Protein AF-0000000076212665 (afdb_homodimer)

Radius of gyration: 37.8 Å; Cα contacts (8 Å, |Δi|>4): 2323; chains: 2; bounding box: 140×130×78 Å

Nearest PDB structures (foldseek):
  6l7t-assembly1_D  TM=6.136E-01  e=4.902E-21  Homo sapiens
  6l7s-assembly1_C  TM=6.162E-01  e=6.959E-21  Homo sapiens
  6l7u-assembly1_D  TM=6.156E-01  e=1.110E-20  Homo sapiens
  6l7t-assembly1_B  TM=5.924E-01  e=2.165E-21  Homo sapiens
  6kam-assembly1_D  TM=6.189E-01  e=2.371E-20  Homo sapiens

Foldseek 3Di:
DDDDDPDDDDDDDDDDDDDDDDDDDDDDDDDDDDDDDDDDDDDCPVPCPPPDPPPPPPPPPPPPPPDPPPPVVVLVVVLVVLLVVLQVLLVCQLADDDDVVNVVSVVVNVVSVVVCVVSVHDPCSNDDAWAFFQAFADWDFPDDCPPPPVPPDGIDGDDDDRHDDVLQAEEEEEEDPDLDLVQVQQALVQVCVQPVSHAYEYEYEPPRPNDDDPPNVRYHYDYDYPPFAPLRRRLVSLVPDDHFKYKYAYQFRHDHCLQVSSVFSRCCRTNVFFKEGEWEAEPVRDIDRQAWAWDFFQQEIEIDPDASDDDPQKGKHLAGQGMMMGTSVLCVVQRFDRVAHDPLRRVVSSNVCVLVVGIYIYNHSRYTYHHDDDDDLDCVNNVVVCQVQVHQWYYHDPVRTHGDDDDPPRADQDPAFQFFGHPSVQVVQLVLVQVLQVVCVVLVWDKAFDDQQLLCLVQALEHDRQDQAGEMETAPVCQVVSVVCQVVLVVAWHKDWDPVQWDDDDVRFIAWIWMWTDDPRYIYIYIHGNDAQQVVCVVVVHHAQWTRYPRDTGGHHRDSVVVQCVQAHPPSQFAFHDCVSVVHPDDNDHTDFQDGDADPDPPRNGGPRVATSHHNVSVPDDDD/DDCVPDDDDDDDDDDDDDDDDDDDDDDDDDDDDDDDDDDDDPPPPPCVVPPDPPPPPPPPPPPPPPPPPPPVVVLVVVLVVLLVVLQVLLVCQLAPDDPVVNVVSVVVNVVSVVVCVVSVHDPCSNDDAWAFFQAFADWDFPDDCPPPPVPPDGIDGDDDDRHDDVLQAEEEEEEDPDLDLVQVQQALVQVCVQPVSHAYEYEYEPPRPNDDDPPNVRYHYDYDYPPFAPLRRRLVSLVPDDHFKYKYAYQFRHHHCLQVSSVFSRCCRGNVFFKEAEWEAEPVRDIDRQAWAWDFFQQEIEIDPDASDDDPQKGKHLAGQGMMMGTSVLCVVQRFDRVAHDPLRRVVSSNVCVLVVGIYIYRHSRYTYHHDDDDDLDCVNNVVVCQVQVHQWYYHDPVRTHGDDDDPVRADQDPAFQFFGHPSVQVVQLVLVQVLQVVCVVLVWDKAFDDQQLLCLVQALEHDRQDQAGEMETAPVCQVVVVVCQVVLVVAWHKDWDPVQWDDDDVRFIAWIWMWTDDPRYIYIYIHGNDAQQVVCVVVVHHFQWTRYPRDTGGHHRDSVVVQCVQAHPPSQFAFHDCVSVVHPDDRDHTDFQDGDADPDPPRNGRPRVATSHHNVSVPDDDD

InterPro domains:
  IPR029044 Nucleotide-diphospho-sugar transferases [SSF53448] (168-393)
  IPR052613 LicD transferase [PTHR13627] (21-578)

Solvent-accessible surface area (backbone atoms only — not comparable to full-atom values): 68664 Å² total; per-residue (Å²): 133,90,76,83,79,81,78,74,84,74,85,84,80,85,77,86,74,86,85,79,85,73,88,79,84,89,83,86,79,89,78,83,86,78,81,86,82,91,82,88,86,80,79,70,86,72,77,77,81,65,71,85,66,73,76,76,66,75,73,75,75,69,69,69,72,76,63,85,60,56,75,70,56,49,52,54,52,44,50,53,47,47,45,52,36,39,38,26,48,44,54,19,61,52,35,55,41,21,50,60,15,46,55,27,43,51,52,32,51,53,48,48,52,50,48,27,62,74,65,74,49,71,74,69,58,52,52,87,84,72,54,68,37,74,43,38,55,56,68,42,76,67,44,52,67,38,42,67,91,68,16,89,36,18,62,43,73,44,90,60,91,61,56,55,60,60,48,67,35,36,26,43,33,38,65,54,84,67,87,54,50,68,55,52,54,50,31,51,51,28,45,35,67,63,36,72,67,36,32,34,37,37,37,34,50,61,85,54,86,60,72,78,70,90,76,51,85,48,53,45,80,41,74,39,58,86,85,54,33,50,12,41,49,52,44,58,53,53,71,72,57,82,35,59,24,36,29,45,40,57,49,58,65,49,45,53,81,47,47,41,64,64,61,39,54,24,45,23,44,17,65,68,35,56,29,22,25,23,13,33,28,28,80,78,12,49,46,44,69,45,38,21,33,58,17,72,38,71,35,28,40,33,42,43,79,38,30,42,43,54,58,86,48,20,35,45,26,43,37,70,73,47,33,36,35,31,39,43,66,52,45,69,76,50,55,48,49,52,81,21,42,74,68,40,25,53,55,52,46,29,48,54,37,40,78,67,73,48,47,28,32,34,31,43,47,17,34,40,36,22,54,82,72,84,78,73,59,50,50,76,71,39,42,61,53,31,60,75,67,54,38,45,32,40,30,62,44,93,82,30,62,30,65,46,80,81,48,81,89,76,60,74,58,79,82,63,66,23,44,43,45,46,68,58,49,54,46,53,50,48,50,51,51,50,51,52,51,49,51,27,57,78,67,76,37,60,51,28,47,28,70,68,39,34,48,12,28,74,67,64,32,26,72,49,58,49,62,84,61,39,37,35,33,32,39,24,86,38,48,66,66,54,58,71,42,43,71,68,50,46,74,79,29,48,71,51,70,38,77,82,50,44,45,84,66,50,95,86,26,55,22,33,33,41,34,38,37,35,59,96,87,42,44,35,43,33,41,29,29,56,71,52,50,44,58,53,30,46,73,71,73,38,56,44,23,22,35,46,41,74,90,37,77,39,42,29,47,70,51,55,38,30,27,47,41,18,42,57,38,76,37,59,63,25,35,55,74,40,40,69,71,72,67,44,94,58,81,83,57,85,67,66,50,54,49,60,53,68,34,89,59,76,86,46,46,40,34,42,50,79,47,67,32,34,31,51,53,76,74,48,87,63,34,65,146,80,77,86,72,80,80,83,90,78,87,75,86,83,77,85,77,82,86,79,83,74,87,77,83,88,82,84,78,90,77,83,87,81,82,83,76,89,79,78,87,75,78,67,80,78,74,76,75,63,70,82,63,69,76,75,66,71,71,73,74,70,70,70,72,76,61,84,62,56,76,70,57,48,51,53,51,44,50,54,46,49,45,52,37,39,38,27,49,44,52,18,60,52,37,52,58,13,52,60,15,47,54,27,44,51,55,33,51,53,48,50,52,51,48,26,62,74,65,72,49,70,74,70,56,52,52,87,83,73,56,68,38,74,42,39,56,56,68,42,74,68,45,52,65,37,40,66,92,69,15,88,36,18,58,43,74,45,89,58,91,60,56,56,62,59,48,66,35,35,26,43,32,37,66,53,84,68,86,52,49,68,55,53,53,50,29,51,52,27,44,35,68,64,35,73,67,37,31,34,36,37,36,32,51,62,86,52,87,62,72,76,71,89,78,52,85,48,54,46,79,41,75,38,58,87,84,54,34,50,11,40,50,52,46,58,53,53,72,73,57,81,36,60,24,36,31,44,41,57,50,58,64,50,45,54,80,47,46,40,63,63,61,38,54,25,46,24,44,16,66,69,33,56,28,23,25,23,13,32,28,28,80,75,12,49,46,43,69,45,39,21,33,58,17,72,38,71,35,28,41,32,44,44,80,39,29,43,43,54,57,87,46,21,33,44,26,43,38,69,73,46,33,34,34,31,40,42,66,52,44,70,75,51,57,50,49,51,81,22,42,74,68,41,26,54,54,52,44,29,48,54,36,42,76,66,73,47,48,28,32,34,31,44,47,18,33,40,37,22,54,81,73,83,81,74,59,51,50,78,72,39,42,61,56,31,60,76,66,53,38,45,32,39,31,62,44,94,82,29,62,32,66,47,80,80,47,82,89,77,60,73,59,79,83,65,66,24,44,44,44,47,68,57,47,52,46,52,50,49,50,51,51,51,50,53,51,48,52,27,57,77,65,74,37,62,51,29,46,28,70,68,39,35,47,13,29,75,67,63,33,27,72,49,60,47,62,82,61,39,36,35,34,32,40,24,85,40,48,67,66,56,58,69,41,44,70,66,51,48,73,78,27,47,69,51,70,39,78,82,50,45,45,84,65,51,94,86,25,54,21,32,34,40,35,38,40,34,57,97,86,40,44,34,44,33,41,28,30,57,70,52,48,44,58,53,29,46,74,72,73,37,56,44,23,22,37,47,42,74,90,37,76,38,41,29,46,71,52,54,38,29,28,46,41,18,42,56,39,78,38,58,63,26,35,55,72,39,40,70,71,73,67,45,94,57,79,81,57,84,67,67,49,55,49,62,52,68,33,87,58,78,84,46,47,39,32,42,49,79,48,68,31,35,30,50,52,78,76,48,86,65,37,65

pLDDT: mean 84.87, std 24.48, range [14.87, 98.88]

Sequence (1248 aa):
MRICFIRWIVVGIGVFAVSLVFLGLHTSSLQGSTIKQNTNRRDDVNTDYNMFDHQYTPANLKLRQYKQLPIDTGISNLKENLIKLAKEIQKTKIHIRGTKARESLTNVIDVVKDLFRLTNTSMDNFHRKTKSSKHICKEIYKGTTYGYPFFYKGFETKNCSYATSIDKLVTVVFIHKQEKVSKLEHILKNILNYNPRLKVVVGKEKNSRISLSESFGNVTVIDYSKADSDGTIWNLLITKVKTEYALIARNISTFNIDARLERLVREIEALDVVTAGGASRDQNGLWKLGCYQTAYKNFSLIYDEGYDESLHECIFCDYISGSFLSRLSTFQSFPFDAKMNGMSVFHDFFLRLSQSKLESVICPDSMFYMQKQKQSDNYNDWAQLGIKWKLYRMKISDEVDIQFPCKKETYKCFNGLGYVLSPCCLQELADMINFVMKTCEESNVLCELQEGTLLGAVKFHKVLPWERDADLTFLTANFTALTKLKSYIMKKYSFTYDAASLWCCADNRTAGGKMKVHSKHWHIEMYGQHLMDSEKLLTDGLKPTKILLNGQWVGVPRNPGWHARNRYGHEIYAHAQHWMAMGQGNGWIDYKTNQFTPCRTPGRHDCVDSFNGDGNLPFSLPIPMRICFIRWIVVGIGVFAVSLVFLGLHTSSLQGSTIKQNTNRRDDVNTDYNMFDHQYTPANLKLRQYKQLPIDTGISNLKENLIKLAKEIQKTKIHIRGTKARESLTNVIDVVKDLFRLTNTSMDNFHRKTKSSKHICKEIYKGTTYGYPFFYKGFETKNCSYATSIDKLVTVVFIHKQEKVSKLEHILKNILNYNPRLKVVVGKEKNSRISLSESFGNVTVIDYSKADSDGTIWNLLITKVKTEYALIARNISTFNIDARLERLVREIEALDVVTAGGASRDQNGLWKLGCYQTAYKNFSLIYDEGYDESLHECIFCDYISGSFLSRLSTFQSFPFDAKMNGMSVFHDFFLRLSQSKLESVICPDSMFYMQKQKQSDNYNDWAQLGIKWKLYRMKISDEVDIQFPCKKETYKCFNGLGYVLSPCCLQELADMINFVMKTCEESNVLCELQEGTLLGAVKFHKVLPWERDADLTFLTANFTALTKLKSYIMKKYSFTYDAASLWCCADNRTAGGKMKVHSKHWHIEMYGQHLMDSEKLLTDGLKPTKILLNGQWVGVPRNPGWHARNRYGHEIYAHAQHWMAMGQGNGWIDYKTNQFTPCRTPGRHDCVDSFNGDGNLPFSLPIP

Secondary structure (DSSP, 8-state):
------------------------------------------------TTTT------------------HHHHHHHHHHHHHHHHHHHHHHHHH---HHHHHHHHHHHHHHHHHHHHHT--GGGGS------SSS--EEE--TTTTTTT-S-SEEEPP-SSPPPHHHHEEEEEEE--S-HHHHHHHHHHHHHH-TT-EEEEEEETT------TT-TTEEEEEE-TTS-HHHHHHHHHTT--SSEEEE-TTEEE--GGG-HHHHHHHHHHHT-SEEEEEEE-TT-BEE--EEEEEEETTEEEEEES-S-EETTEEEESEE-S-EEEEHHHHHHSPPPTT--TTHHHHHHHHHHHHTT--EEEEEEEEEEE---PPP--GGGGHHHHHHTT-SEEESSSS-EEEPP--TTT--S---TTBPPPHHHHHHHHHHHHHHHHHHHHTT--EEEEHHHHHHHHHHSS--TT---EEEEEEGGGHHHHHTTHHHHTTTSEEEEEEEEEEEEETTEEEEEEEEEE-SS-EEEEEEESS-HHHHHHHTT-PPPEEEETTEEEE--SSHHHHHHHHH-TTTTB----TTTTT-S-S-S-PPPS--PPPSSTT-TTBGGGS-SB-SGGGSS-B-/--------------------------------------------------TT------------------HHHHHHHHHHHHHHHHHHHHHHHHH--BHHHHHHHHHHHHHHHHHHHHHT--GGGGS------SSS--EEE--TTTTTTT-S-SEEEPP-SSPPPHHHHEEEEEEE--S-HHHHHHHHHHHHHH-TT-EEEEEEETT------TT-TTEEEEEE-TTS-HHHHHHHHHTT--SSEEEE-TTEEE--GGG-HHHHHHHHHHHT-SEEEEEEE-TT-BEE--EEEEEEETTEEEEEES-S-EETTEEEESEE-S-EEEEHHHHHHSPPPTT--TTHHHHHHHHHHHHTT--EEEEEEEEEEE---PPP--GGGGHHHHHHTT-SEEESSSS-EEEPP--TTT--S---TTBPPPHHHHHHHHHHHHHHHHHHHHTT--EEEEHHHHHHHHHHSS--TT---EEEEEEGGGHHHHHTTHHHHTTTSEEEEEEEEEEEEETTEEEEEEEEEE-SS-EEEEEEESS-HHHHHHHTT-PPPEEEETTEEEE--SSHHHHHHHHH-TTTTB----TTTTT-S-S-S----S--PPPSSTT-TTBGGGS-SB-SGGGSS---

Organism: Mytilus galloprovincialis (NCBI:txid29158)

Structure (mmCIF, N/CA/C/O backbone):
data_AF-0000000076212665-model_v1
#
loop_
_entity.id
_entity.type
_entity.pdbx_description
1 polymer 'LicD/FKTN/FKRP nucleotidyltransferase domain-containing protein'
#
loop_
_atom_site.group_PDB
_atom_site.id
_atom_site.type_symbol
_atom_site.label_atom_id
_atom_site.label_alt_id
_atom_site.label_comp_id
_atom_site.label_asym_id
_atom_site.label_entity_id
_atom_site.label_seq_id
_atom_site.pdbx_PDB_ins_code
_atom_site.Cartn_x
_atom_site.Cartn_y
_atom_site.Cartn_z
_atom_site.occupancy
_atom_site.B_iso_or_equiv
_atom_site.auth_seq_id
_atom_site.auth_comp_id
_atom_site.auth_asym_id
_atom_site.auth_atom_id
_atom_site.pdbx_PDB_model_num
ATOM 1 N N . MET A 1 1 ? 3.279 -70.75 2.676 1 18 1 MET A N 1
ATOM 2 C CA . MET A 1 1 ? 4.551 -70.312 3.256 1 18 1 MET A CA 1
ATOM 3 C C . MET A 1 1 ? 5.605 -70.125 2.172 1 18 1 MET A C 1
ATOM 5 O O . MET A 1 1 ? 6.758 -69.812 2.473 1 18 1 MET A O 1
ATOM 9 N N . ARG A 1 2 ? 5.434 -70.25 0.945 1 19.91 2 ARG A N 1
ATOM 10 C CA . ARG A 1 2 ? 6.387 -70.875 0.035 1 19.91 2 ARG A CA 1
ATOM 11 C C . ARG A 1 2 ? 7.496 -69.938 -0.347 1 19.91 2 ARG A C 1
ATOM 13 O O . ARG A 1 2 ? 7.227 -68.75 -0.683 1 19.91 2 ARG A O 1
ATOM 20 N N . ILE A 1 3 ? 8.891 -70.188 -0.149 1 19.84 3 ILE A N 1
ATOM 21 C CA . ILE A 1 3 ? 10.281 -69.875 0.155 1 19.84 3 ILE A CA 1
ATOM 22 C C . ILE A 1 3 ? 11.039 -69.562 -1.139 1 19.84 3 ILE A C 1
ATOM 24 O O . ILE A 1 3 ? 12.242 -69.312 -1.114 1 19.84 3 ILE A O 1
ATOM 28 N N . CYS A 1 4 ? 10.367 -69.375 -2.266 1 19.61 4 CYS A N 1
ATOM 29 C CA . CYS A 1 4 ? 11.18 -69.75 -3.406 1 19.61 4 CYS A CA 1
ATOM 30 C C . CYS A 1 4 ? 12.406 -68.875 -3.543 1 19.61 4 CYS A C 1
ATOM 32 O O . CYS A 1 4 ? 12.375 -67.688 -3.17 1 19.61 4 CYS A O 1
ATOM 34 N N . PHE A 1 5 ? 13.484 -69.375 -4.062 1 19.39 5 PHE A N 1
ATOM 35 C CA . PHE A 1 5 ? 14.914 -69.625 -4.199 1 19.39 5 PHE A CA 1
ATOM 36 C C . PHE A 1 5 ? 15.531 -68.625 -5.164 1 19.39 5 PHE A C 1
ATOM 38 O O . PHE A 1 5 ? 15.266 -68.625 -6.367 1 19.39 5 PHE A O 1
ATOM 45 N N . ILE A 1 6 ? 15.641 -67.25 -4.766 1 20.88 6 ILE A N 1
ATOM 46 C CA . ILE A 1 6 ? 16.031 -66.062 -5.52 1 20.88 6 ILE A CA 1
ATOM 47 C C . ILE A 1 6 ? 17.484 -66.188 -5.98 1 20.88 6 ILE A C 1
ATOM 49 O O . ILE A 1 6 ? 18.391 -66.312 -5.156 1 20.88 6 ILE A O 1
ATOM 53 N N . ARG A 1 7 ? 17.609 -66.875 -7.062 1 17.61 7 ARG A N 1
ATOM 54 C CA . ARG A 1 7 ? 18.875 -67.312 -7.637 1 17.61 7 ARG A CA 1
ATOM 55 C C . ARG A 1 7 ? 19.828 -66.125 -7.883 1 17.61 7 ARG A C 1
ATOM 57 O O . ARG A 1 7 ? 19.422 -65.125 -8.367 1 17.61 7 ARG A O 1
ATOM 64 N N . TRP A 1 8 ? 21.141 -66.125 -7.395 1 18.58 8 TRP A N 1
ATOM 65 C CA . TRP A 1 8 ? 22.328 -65.375 -6.969 1 18.58 8 TRP A CA 1
ATOM 66 C C . TRP A 1 8 ? 23.188 -65 -8.164 1 18.58 8 TRP A C 1
ATOM 68 O O . TRP A 1 8 ? 24.25 -64.375 -8.008 1 18.58 8 TRP A O 1
ATOM 78 N N . ILE A 1 9 ? 22.656 -64.75 -9.359 1 18.33 9 ILE A N 1
ATOM 79 C CA . ILE A 1 9 ? 23.703 -65.062 -10.32 1 18.33 9 ILE A CA 1
ATOM 80 C C . ILE A 1 9 ? 24.844 -64.062 -10.18 1 18.33 9 ILE A C 1
ATOM 82 O O . ILE A 1 9 ? 24.609 -62.844 -10.094 1 18.33 9 ILE A O 1
ATOM 86 N N . VAL A 1 10 ? 26.219 -64.438 -10.102 1 17.77 10 VAL A N 1
ATOM 87 C CA . VAL A 1 10 ? 27.578 -64.188 -9.656 1 17.77 10 VAL A CA 1
ATOM 88 C C . VAL A 1 10 ? 28.297 -63.281 -10.672 1 17.77 10 VAL A C 1
ATOM 90 O O . VAL A 1 10 ? 29.281 -62.625 -10.336 1 17.77 10 VAL A O 1
ATOM 93 N N . VAL A 1 11 ? 27.688 -62.781 -11.797 1 17.89 11 VAL A N 1
ATOM 94 C CA . VAL A 1 11 ? 28.703 -62.875 -12.844 1 17.89 11 VAL A CA 1
ATOM 95 C C . VAL A 1 11 ? 29.859 -61.938 -12.555 1 17.89 11 VAL A C 1
ATOM 97 O O . VAL A 1 11 ? 29.656 -60.875 -11.922 1 17.89 11 VAL A O 1
ATOM 100 N N . GLY A 1 12 ? 31.109 -62.25 -13.023 1 17.3 12 GLY A N 1
ATOM 101 C CA . GLY A 1 12 ? 32.562 -62.219 -12.977 1 17.3 12 GLY A CA 1
ATOM 102 C C . GLY A 1 12 ? 33.156 -60.875 -13.352 1 17.3 12 GLY A C 1
ATOM 103 O O . GLY A 1 12 ? 32.562 -60.125 -14.133 1 17.3 12 GLY A O 1
ATOM 104 N N . ILE A 1 13 ? 34.188 -60.281 -12.641 1 17.41 13 ILE A N 1
ATOM 105 C CA . ILE A 1 13 ? 35 -59.188 -12.141 1 17.41 13 ILE A CA 1
ATOM 106 C C . ILE A 1 13 ? 36.031 -58.75 -13.195 1 17.41 13 ILE A C 1
ATOM 108 O O . ILE A 1 13 ? 36.75 -57.781 -13.008 1 17.41 13 ILE A O 1
ATOM 112 N N . GLY A 1 14 ? 35.844 -59.031 -14.516 1 16.28 14 GLY A N 1
ATOM 113 C CA . GLY A 1 14 ? 37.188 -59.125 -15.102 1 16.28 14 GLY A CA 1
ATOM 114 C C . GLY A 1 14 ? 37.969 -57.844 -14.992 1 16.28 14 GLY A C 1
ATOM 115 O O . GLY A 1 14 ? 37.406 -56.75 -14.922 1 16.28 14 GLY A O 1
ATOM 116 N N . VAL A 1 15 ? 39.438 -57.812 -14.859 1 16.56 15 VAL A N 1
ATOM 117 C CA . VAL A 1 15 ? 40.688 -57.312 -14.336 1 16.56 15 VAL A CA 1
ATOM 118 C C . VAL A 1 15 ? 41.25 -56.219 -15.281 1 16.56 15 VAL A C 1
ATOM 120 O O . VAL A 1 15 ? 41.938 -55.312 -14.836 1 16.56 15 VAL A O 1
ATOM 123 N N . PHE A 1 16 ? 40.812 -55.875 -16.531 1 16.34 16 PHE A N 1
ATOM 124 C CA . PHE A 1 16 ? 41.938 -55.781 -17.422 1 16.34 16 PHE A CA 1
ATOM 125 C C . PHE A 1 16 ? 42.75 -54.531 -17.125 1 16.34 16 PHE A C 1
ATOM 127 O O . PHE A 1 16 ? 42.188 -53.469 -16.797 1 16.34 16 PHE A O 1
ATOM 134 N N . ALA A 1 17 ? 44.188 -54.531 -17.047 1 16.66 17 ALA A N 1
ATOM 135 C CA . ALA A 1 17 ? 45.5 -54 -16.641 1 16.66 17 ALA A CA 1
ATOM 136 C C . ALA A 1 17 ? 45.938 -52.844 -17.516 1 16.66 17 ALA A C 1
ATOM 138 O O . ALA A 1 17 ? 46.969 -52.219 -17.297 1 16.66 17 ALA A O 1
ATOM 139 N N . VAL A 1 18 ? 45.094 -52.094 -18.219 1 16.19 18 VAL A N 1
ATOM 140 C CA . VAL A 1 18 ? 45.812 -51.594 -19.391 1 16.19 18 VAL A CA 1
ATOM 141 C C . VAL A 1 18 ? 46.969 -50.688 -18.922 1 16.19 18 VAL A C 1
ATOM 143 O O . VAL A 1 18 ? 46.844 -49.969 -17.953 1 16.19 18 VAL A O 1
ATOM 146 N N . SER A 1 19 ? 48.094 -50.688 -19.703 1 15.17 19 SER A N 1
ATOM 147 C CA . SER A 1 19 ? 49.531 -50.5 -19.844 1 15.17 19 SER A CA 1
ATOM 148 C C . SER A 1 19 ? 49.906 -49 -19.781 1 15.17 19 SER A C 1
ATOM 150 O O . SER A 1 19 ? 49.125 -48.156 -20.234 1 15.17 19 SER A O 1
ATOM 152 N N . LEU A 1 20 ? 51.094 -48.594 -19.094 1 15.93 20 LEU A N 1
ATOM 153 C CA . LEU A 1 20 ? 51.938 -47.625 -18.375 1 15.93 20 LEU A CA 1
ATOM 154 C C . LEU A 1 20 ? 52.625 -46.688 -19.359 1 15.93 20 LEU A C 1
ATOM 156 O O . LEU A 1 20 ? 53.312 -45.75 -18.938 1 15.93 20 LEU A O 1
ATOM 160 N N . VAL A 1 21 ? 52.344 -46.531 -20.641 1 15.83 21 VAL A N 1
ATOM 161 C CA . VAL A 1 21 ? 53.594 -46.281 -21.359 1 15.83 21 VAL A CA 1
ATOM 162 C C . VAL A 1 21 ? 54.156 -44.906 -20.969 1 15.83 21 VAL A C 1
ATOM 164 O O . VAL A 1 21 ? 53.406 -43.938 -20.906 1 15.83 21 VAL A O 1
ATOM 167 N N . PHE A 1 22 ? 55.531 -44.75 -20.641 1 16.25 22 PHE A N 1
ATOM 168 C CA . PHE A 1 22 ? 56.625 -44 -20.031 1 16.25 22 PHE A CA 1
ATOM 169 C C . PHE A 1 22 ? 57.031 -42.812 -20.875 1 16.25 22 PHE A C 1
ATOM 171 O O . PHE A 1 22 ? 57.906 -42 -20.484 1 16.25 22 PHE A O 1
ATOM 178 N N . LEU A 1 23 ? 56.375 -42.312 -21.938 1 15.95 23 LEU A N 1
ATOM 179 C CA . LEU A 1 23 ? 57.438 -41.906 -22.875 1 15.95 23 LEU A CA 1
ATOM 180 C C . LEU A 1 23 ? 58.188 -40.688 -22.359 1 15.95 23 LEU A C 1
ATOM 182 O O . LEU A 1 23 ? 57.594 -39.812 -21.719 1 15.95 23 LEU A O 1
ATOM 186 N N . GLY A 1 24 ? 59.594 -40.5 -22.547 1 15.62 24 GLY A N 1
ATOM 187 C CA . GLY A 1 24 ? 60.906 -40 -22.156 1 15.62 24 GLY A CA 1
ATOM 188 C C . GLY A 1 24 ? 61.125 -38.531 -22.484 1 15.62 24 GLY A C 1
ATOM 189 O O . GLY A 1 24 ? 62.031 -37.906 -21.953 1 15.62 24 GLY A O 1
ATOM 190 N N . LEU A 1 25 ? 60.5 -37.812 -23.469 1 15.95 25 LEU A N 1
ATOM 191 C CA . LEU A 1 25 ? 61.531 -37.25 -24.312 1 15.95 25 LEU A CA 1
ATOM 192 C C . LEU A 1 25 ? 62.156 -36.031 -23.641 1 15.95 25 LEU A C 1
ATOM 194 O O . LEU A 1 25 ? 61.531 -35.406 -22.75 1 15.95 25 LEU A O 1
ATOM 198 N N . HIS A 1 26 ? 63.062 -35.25 -24.375 1 16.33 26 HIS A N 1
ATOM 199 C CA . HIS A 1 26 ? 64.375 -34.688 -24.391 1 16.33 26 HIS A CA 1
ATOM 200 C C . HIS A 1 26 ? 64.375 -33.25 -23.844 1 16.33 26 HIS A C 1
ATOM 202 O O . HIS A 1 26 ? 63.375 -32.594 -23.812 1 16.33 26 HIS A O 1
ATOM 208 N N . THR A 1 27 ? 65.625 -32.531 -23.766 1 16.03 27 THR A N 1
ATOM 209 C CA . THR A 1 27 ? 66.625 -31.859 -22.969 1 16.03 27 THR A CA 1
ATOM 210 C C . THR A 1 27 ? 66.562 -30.344 -23.141 1 16.03 27 THR A C 1
ATOM 212 O O . THR A 1 27 ? 66.75 -29.594 -22.188 1 16.03 27 THR A O 1
ATOM 215 N N . SER A 1 28 ? 66.25 -29.672 -24.328 1 16.11 28 SER A N 1
ATOM 216 C CA . SER A 1 28 ? 67.375 -28.812 -24.688 1 16.11 28 SER A CA 1
ATOM 217 C C . SER A 1 28 ? 67.375 -27.5 -23.906 1 16.11 28 SER A C 1
ATOM 219 O O . SER A 1 28 ? 66.312 -27.109 -23.391 1 16.11 28 SER A O 1
ATOM 221 N N . SER A 1 29 ? 68.375 -26.484 -24.125 1 16.3 29 SER A N 1
ATOM 222 C CA . SER A 1 29 ? 69.438 -25.656 -23.516 1 16.3 29 SER A CA 1
ATOM 223 C C . SER A 1 29 ? 68.938 -24.219 -23.375 1 16.3 29 SER A C 1
ATOM 225 O O . SER A 1 29 ? 69.625 -23.422 -22.688 1 16.3 29 SER A O 1
ATOM 227 N N . LEU A 1 30 ? 67.875 -23.703 -24 1 16.67 30 LEU A N 1
ATOM 228 C CA . LEU A 1 30 ? 68.25 -22.422 -24.578 1 16.67 30 LEU A CA 1
ATOM 229 C C . LEU A 1 30 ? 68.438 -21.359 -23.5 1 16.67 30 LEU A C 1
ATOM 231 O O . LEU A 1 30 ? 67.688 -21.344 -22.516 1 16.67 30 LEU A O 1
ATOM 235 N N . GLN A 1 31 ? 69.188 -20.375 -23.703 1 16 31 GLN A N 1
ATOM 236 C CA . GLN A 1 31 ? 70.25 -19.531 -23.125 1 16 31 GLN A CA 1
ATOM 237 C C . GLN A 1 31 ? 69.625 -18.344 -22.359 1 16 31 GLN A C 1
ATOM 239 O O . GLN A 1 31 ? 69.938 -18.125 -21.188 1 16 31 GLN A O 1
ATOM 244 N N . GLY A 1 32 ? 69.688 -17.062 -22.891 1 16.08 32 GLY A N 1
ATOM 245 C CA . GLY A 1 32 ? 70.688 -16.078 -22.453 1 16.08 32 GLY A CA 1
ATOM 246 C C . GLY A 1 32 ? 70.125 -15.047 -21.5 1 16.08 32 GLY A C 1
ATOM 247 O O . GLY A 1 32 ? 70.625 -14.852 -20.406 1 16.08 32 GLY A O 1
ATOM 248 N N . SER A 1 33 ? 69.5 -13.883 -21.969 1 17.56 33 SER A N 1
ATOM 249 C CA . SER A 1 33 ? 70.062 -12.562 -21.797 1 17.56 33 SER A CA 1
ATOM 250 C C . SER A 1 33 ? 69.5 -11.852 -20.578 1 17.56 33 SER A C 1
ATOM 252 O O . SER A 1 33 ? 68.375 -12.102 -20.203 1 17.56 33 SER A O 1
ATOM 254 N N . THR A 1 34 ? 70.25 -10.906 -19.875 1 17.14 34 THR A N 1
ATOM 255 C CA . THR A 1 34 ? 70.562 -10.391 -18.547 1 17.14 34 THR A CA 1
ATOM 256 C C . THR A 1 34 ? 69.625 -9.219 -18.188 1 17.14 34 THR A C 1
ATOM 258 O O . THR A 1 34 ? 69.75 -8.656 -17.094 1 17.14 34 THR A O 1
ATOM 261 N N . ILE A 1 35 ? 68.562 -8.906 -18.781 1 16.52 35 ILE A N 1
ATOM 262 C CA . ILE A 1 35 ? 68.375 -7.461 -18.797 1 16.52 35 ILE A CA 1
ATOM 263 C C . ILE A 1 35 ? 68.125 -6.953 -17.375 1 16.52 35 ILE A C 1
ATOM 265 O O . ILE A 1 35 ? 67.375 -7.543 -16.625 1 16.52 35 ILE A O 1
ATOM 269 N N . LYS A 1 36 ? 68.688 -5.719 -17.078 1 17.08 36 LYS A N 1
ATOM 270 C CA . LYS A 1 36 ? 69.125 -4.934 -15.938 1 17.08 36 LYS A CA 1
ATOM 271 C C . LYS A 1 36 ? 68 -4.574 -15.008 1 17.08 36 LYS A C 1
ATOM 273 O O . LYS A 1 36 ? 66.812 -4.59 -15.414 1 17.08 36 LYS A O 1
ATOM 278 N N . GLN A 1 37 ? 68.062 -3.664 -13.938 1 16.11 37 GLN A N 1
ATOM 279 C CA . GLN A 1 37 ? 68.188 -3.457 -12.5 1 16.11 37 GLN A CA 1
ATOM 280 C C . GLN A 1 37 ? 67.062 -2.555 -11.977 1 16.11 37 GLN A C 1
ATOM 282 O O . GLN A 1 37 ? 66.688 -2.648 -10.805 1 16.11 37 GLN A O 1
ATOM 287 N N . ASN A 1 38 ? 66.438 -1.566 -12.648 1 17.48 38 ASN A N 1
ATOM 288 C CA . ASN A 1 38 ? 66.438 -0.26 -12 1 17.48 38 ASN A CA 1
ATOM 289 C C . ASN A 1 38 ? 65.438 -0.208 -10.844 1 17.48 38 ASN A C 1
ATOM 291 O O . ASN A 1 38 ? 64.438 -0.891 -10.875 1 17.48 38 ASN A O 1
ATOM 295 N N . THR A 1 39 ? 65.5 0.753 -9.727 1 17.11 39 THR A N 1
ATOM 296 C CA . THR A 1 39 ? 65.625 0.981 -8.289 1 17.11 39 THR A CA 1
ATOM 297 C C . THR A 1 39 ? 64.25 1.442 -7.734 1 17.11 39 THR A C 1
ATOM 299 O O . THR A 1 39 ? 63.906 1.124 -6.598 1 17.11 39 THR A O 1
ATOM 302 N N . ASN A 1 40 ? 63.5 2.381 -8.336 1 17.64 40 ASN A N 1
ATOM 303 C CA . ASN A 1 40 ? 63.188 3.57 -7.559 1 17.64 40 ASN A CA 1
ATOM 304 C C . ASN A 1 40 ? 62.125 3.277 -6.504 1 17.64 40 ASN A C 1
ATOM 306 O O . ASN A 1 40 ? 61.375 2.307 -6.625 1 17.64 40 ASN A O 1
ATOM 310 N N . ARG A 1 41 ? 61.656 4.402 -5.598 1 18.77 41 ARG A N 1
ATOM 311 C CA . ARG A 1 41 ? 61.344 4.801 -4.227 1 18.77 41 ARG A CA 1
ATOM 312 C C . ARG A 1 41 ? 59.875 4.566 -3.904 1 18.77 41 ARG A C 1
ATOM 314 O O . ARG A 1 41 ? 59 5.008 -4.645 1 18.77 41 ARG A O 1
ATOM 321 N N . ARG A 1 42 ? 59.469 3.801 -2.883 1 18.41 42 ARG A N 1
ATOM 322 C CA . ARG A 1 42 ? 58.312 3.158 -2.305 1 18.41 42 ARG A CA 1
ATOM 323 C C . ARG A 1 42 ? 57.438 4.172 -1.564 1 18.41 42 ARG A C 1
ATOM 325 O O . ARG A 1 42 ? 57.688 4.488 -0.403 1 18.41 42 ARG A O 1
ATOM 332 N N . ASP A 1 43 ? 57.156 5.289 -2.115 1 18.84 43 ASP A N 1
ATOM 333 C 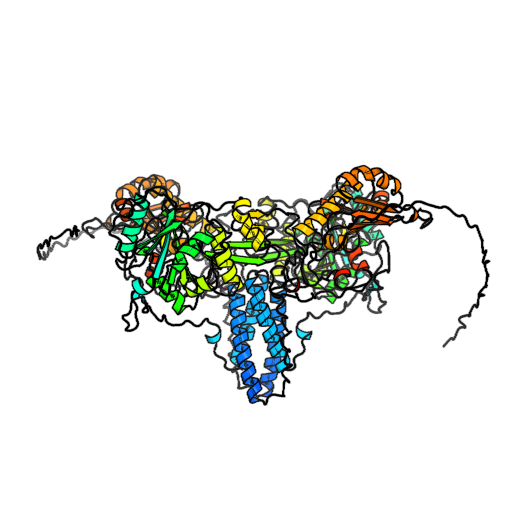CA . ASP A 1 43 ? 56.625 6.297 -1.2 1 18.84 43 ASP A CA 1
ATOM 334 C C . ASP A 1 43 ? 55.406 5.762 -0.445 1 18.84 43 ASP A C 1
ATOM 336 O O . ASP A 1 43 ? 54.594 5.062 -1.021 1 18.84 43 ASP A O 1
ATOM 340 N N . ASP A 1 44 ? 55.375 5.855 0.94 1 18.31 44 ASP A N 1
ATOM 341 C CA . ASP A 1 44 ? 54.781 5.375 2.186 1 18.31 44 ASP A CA 1
ATOM 342 C C . ASP A 1 44 ? 53.344 5.875 2.34 1 18.31 44 ASP A C 1
ATOM 344 O O . ASP A 1 44 ? 52.781 5.785 3.422 1 18.31 44 ASP A O 1
ATOM 348 N N . VAL A 1 45 ? 52.656 6.363 1.367 1 19.66 45 VAL A N 1
ATOM 349 C CA . VAL A 1 45 ? 51.531 7.156 1.822 1 19.66 45 VAL A CA 1
ATOM 350 C C . VAL A 1 45 ? 50.625 6.297 2.701 1 19.66 45 VAL A C 1
ATOM 352 O O . VAL A 1 45 ? 50.062 5.297 2.24 1 19.66 45 VAL A O 1
ATOM 355 N N . ASN A 1 46 ? 50.812 6.234 4.043 1 18.16 46 ASN A N 1
ATOM 356 C CA . ASN A 1 46 ? 50.219 5.551 5.191 1 18.16 46 ASN A CA 1
ATOM 357 C C . ASN A 1 46 ? 48.75 5.895 5.344 1 18.16 46 ASN A C 1
ATOM 359 O O . ASN A 1 46 ? 48.406 6.98 5.809 1 18.16 46 ASN A O 1
ATOM 363 N N . THR A 1 47 ? 47.938 6.004 4.316 1 19.58 47 THR A N 1
ATOM 364 C CA . THR A 1 47 ? 46.625 6.566 4.59 1 19.58 47 THR A CA 1
ATOM 365 C C . THR A 1 47 ? 45.938 5.801 5.719 1 19.58 47 THR A C 1
ATOM 367 O O . THR A 1 47 ? 45.844 4.574 5.688 1 19.58 47 THR A O 1
ATOM 370 N N . ASP A 1 48 ? 45.781 6.348 6.973 1 19.73 48 ASP A N 1
ATOM 371 C CA . ASP A 1 48 ? 45.312 6.051 8.32 1 19.73 48 ASP A CA 1
ATOM 372 C C . ASP A 1 48 ? 43.844 5.605 8.305 1 19.73 48 ASP A C 1
ATOM 374 O O . ASP A 1 48 ? 43 6.238 8.922 1 19.73 48 ASP A O 1
ATOM 378 N N . TYR A 1 49 ? 43.281 5.047 7.297 1 19.53 49 TYR A N 1
ATOM 379 C CA . TYR A 1 49 ? 41.844 4.875 7.312 1 19.53 49 TYR A CA 1
ATOM 380 C C . TYR A 1 49 ? 41.406 3.969 8.461 1 19.53 49 TYR A C 1
ATOM 382 O O . TYR A 1 49 ? 40.969 2.832 8.234 1 19.53 49 TYR A O 1
ATOM 390 N N . ASN A 1 50 ? 42.219 3.881 9.578 1 20.41 50 ASN A N 1
ATOM 391 C CA . ASN A 1 50 ? 42 2.814 10.547 1 20.41 50 ASN A CA 1
ATOM 392 C C . ASN A 1 50 ? 40.656 2.99 11.266 1 20.41 50 ASN A C 1
ATOM 394 O O . ASN A 1 50 ? 40.406 2.342 12.289 1 20.41 50 ASN A O 1
ATOM 398 N N . MET A 1 51 ? 40.031 4.18 11.125 1 19.53 51 MET A N 1
ATOM 399 C CA . MET A 1 51 ? 39.438 4.531 12.406 1 19.53 51 MET A CA 1
ATOM 400 C C . MET A 1 51 ? 38.562 3.406 12.93 1 19.53 51 MET A C 1
ATOM 402 O O . MET A 1 51 ? 38.688 3 14.086 1 19.53 51 MET A O 1
ATOM 406 N N . PHE A 1 52 ? 37.25 3.424 12.508 1 19.89 52 PHE A N 1
ATOM 407 C CA . PHE A 1 52 ? 36.188 3.266 13.484 1 19.89 52 PHE A CA 1
ATOM 408 C C . PHE A 1 52 ? 35.906 1.791 13.75 1 19.89 52 PHE A C 1
ATOM 410 O O . PHE A 1 52 ? 34.906 1.241 13.258 1 19.89 52 PHE A O 1
ATOM 417 N N . ASP A 1 53 ? 36.844 0.949 13.57 1 20.31 53 ASP A N 1
ATOM 418 C CA . ASP A 1 53 ? 36.5 -0.453 13.75 1 20.31 53 ASP A CA 1
ATOM 419 C C . ASP A 1 53 ? 36.094 -0.736 15.195 1 20.31 53 ASP A C 1
ATOM 421 O O . ASP A 1 53 ? 36.938 -1.105 16.016 1 20.31 53 ASP A O 1
ATOM 425 N N . HIS A 1 54 ? 35.469 0.213 15.867 1 22.92 54 HIS A N 1
ATOM 426 C CA . HIS A 1 54 ? 35.312 -0.266 17.234 1 22.92 54 HIS A CA 1
ATOM 427 C C . HIS A 1 54 ? 34.75 -1.68 17.266 1 22.92 54 HIS A C 1
ATOM 429 O O . HIS A 1 54 ? 33.875 -2.014 16.469 1 22.92 54 HIS A O 1
ATOM 435 N N . GLN A 1 55 ? 35.531 -2.607 17.688 1 21.34 55 GLN A N 1
ATOM 436 C CA . GLN A 1 55 ? 35.281 -3.998 18.047 1 21.34 55 GLN A CA 1
ATOM 437 C C . GLN A 1 55 ? 33.969 -4.133 18.812 1 21.34 55 GLN A C 1
ATOM 439 O O . GLN A 1 55 ? 33.844 -3.656 19.938 1 21.34 55 GLN A O 1
ATOM 444 N N . TYR A 1 56 ? 32.844 -3.973 18.141 1 20.89 56 TYR A N 1
ATOM 445 C CA . TYR A 1 56 ? 31.594 -4.301 18.828 1 20.89 56 TYR A CA 1
ATOM 446 C C . TYR A 1 56 ? 31.672 -5.691 19.453 1 20.89 56 TYR A C 1
ATOM 448 O O . TYR A 1 56 ? 31.812 -6.688 18.75 1 20.89 56 TYR A O 1
ATOM 456 N N . THR A 1 57 ? 32.406 -5.758 20.562 1 24.33 57 THR A N 1
ATOM 457 C CA . THR A 1 57 ? 32.344 -6.984 21.344 1 24.33 57 THR A CA 1
ATOM 458 C C . THR A 1 57 ? 30.891 -7.449 21.516 1 24.33 57 THR A C 1
ATOM 460 O O . THR A 1 57 ? 30.016 -6.664 21.891 1 24.33 57 THR A O 1
ATOM 463 N N . PRO A 1 58 ? 30.609 -8.531 20.906 1 22.59 58 PRO A N 1
ATOM 464 C CA . PRO A 1 58 ? 29.266 -9.094 21.094 1 22.59 58 PRO A CA 1
ATOM 465 C C . PRO A 1 58 ? 28.828 -9.102 22.547 1 22.59 58 PRO A C 1
ATOM 467 O O . PRO A 1 58 ? 29.594 -9.523 23.422 1 22.59 58 PRO A O 1
ATOM 470 N N . ALA A 1 59 ? 28.109 -8.164 23 1 24.95 59 ALA A N 1
ATOM 471 C CA . ALA A 1 59 ? 27.594 -8.242 24.359 1 24.95 59 ALA A CA 1
ATOM 472 C C . ALA A 1 59 ? 27.25 -9.68 24.734 1 24.95 59 ALA A C 1
ATOM 474 O O . ALA A 1 59 ? 26.719 -10.438 23.922 1 24.95 59 ALA A O 1
ATOM 475 N N . ASN A 1 60 ? 28.016 -10.297 25.594 1 24.06 60 ASN A N 1
ATOM 476 C CA . ASN A 1 60 ? 27.688 -11.555 26.266 1 24.06 60 ASN A CA 1
ATOM 477 C C . ASN A 1 60 ? 26.188 -11.703 26.484 1 24.06 60 ASN A C 1
ATOM 479 O O . ASN A 1 60 ? 25.562 -10.867 27.141 1 24.06 60 ASN A O 1
ATOM 483 N N . LEU A 1 61 ? 25.578 -12.258 25.547 1 23.05 61 LEU A N 1
ATOM 484 C CA . LEU A 1 61 ? 24.234 -12.734 25.844 1 23.05 61 LEU A CA 1
ATOM 485 C C . LEU A 1 61 ? 24.203 -13.43 27.203 1 23.05 61 LEU A C 1
ATOM 487 O O . LEU A 1 61 ? 24.719 -14.547 27.344 1 23.05 61 LEU A O 1
ATOM 491 N N . LYS A 1 62 ? 24.422 -12.656 28.266 1 27.3 62 LYS A N 1
ATOM 492 C CA . LYS A 1 62 ? 24.141 -13.273 29.562 1 27.3 62 LYS A CA 1
ATOM 493 C C . LYS A 1 62 ? 22.938 -14.211 29.484 1 27.3 62 LYS A C 1
ATOM 495 O O . LYS A 1 62 ? 21.828 -13.766 29.219 1 27.3 62 LYS A O 1
ATOM 500 N N . LEU A 1 63 ? 23.125 -15.375 29.188 1 22.25 63 LEU A N 1
ATOM 501 C CA . LEU A 1 63 ? 22.141 -16.406 29.469 1 22.25 63 LEU A CA 1
ATOM 502 C C . LEU A 1 63 ? 21.531 -16.219 30.859 1 22.25 63 LEU A C 1
ATOM 504 O O . LEU A 1 63 ? 22.203 -16.406 31.875 1 22.25 63 LEU A O 1
ATOM 508 N N . ARG A 1 64 ? 20.688 -15.266 31.016 1 27.58 64 ARG A N 1
ATOM 509 C CA . ARG A 1 64 ? 19.938 -15.305 32.281 1 27.58 64 ARG A CA 1
ATOM 510 C C . ARG A 1 64 ? 19.547 -16.734 32.625 1 27.58 64 ARG A C 1
ATOM 512 O O . ARG A 1 64 ? 18.922 -17.438 31.844 1 27.58 64 ARG A O 1
ATOM 519 N N . GLN A 1 65 ? 20.391 -17.344 33.406 1 24.59 65 GLN A N 1
ATOM 520 C CA . GLN A 1 65 ? 19.922 -18.516 34.125 1 24.59 65 GLN A CA 1
ATOM 521 C C . GLN A 1 65 ? 18.5 -18.328 34.625 1 24.59 65 GLN A C 1
ATOM 523 O O . GLN A 1 65 ? 18.234 -17.438 35.438 1 24.59 65 GLN A O 1
ATOM 528 N N . TYR A 1 66 ? 17.625 -18.594 33.781 1 26.92 66 TYR A N 1
ATOM 529 C CA . TYR A 1 66 ? 16.25 -18.625 34.25 1 26.92 66 TYR A CA 1
ATOM 530 C C . TYR A 1 66 ? 16.109 -19.516 35.5 1 26.92 66 TYR A C 1
ATOM 532 O O . TYR A 1 66 ? 16.188 -20.734 35.406 1 26.92 66 TYR A O 1
ATOM 540 N N . LYS A 1 67 ? 16.797 -19.062 36.656 1 29.42 67 LYS A N 1
ATOM 541 C CA . LYS A 1 67 ? 16.344 -19.703 37.875 1 29.42 67 LYS A CA 1
ATOM 542 C C . LYS A 1 67 ? 14.812 -19.797 37.938 1 29.42 67 LYS A C 1
ATOM 544 O O . LYS A 1 67 ? 14.125 -18.891 37.438 1 29.42 67 LYS A O 1
ATOM 549 N N . GLN A 1 68 ? 14.273 -20.969 38.156 1 30.11 68 GLN A N 1
ATOM 550 C CA . GLN A 1 68 ? 12.891 -21.234 38.531 1 30.11 68 GLN A CA 1
ATOM 551 C C . GLN A 1 68 ? 12.336 -20.141 39.438 1 30.11 68 GLN A C 1
ATOM 553 O O . GLN A 1 68 ? 12.781 -19.984 40.562 1 30.11 68 GLN A O 1
ATOM 558 N N . LEU A 1 69 ? 12.062 -19.031 38.875 1 34.53 69 LEU A N 1
ATOM 559 C CA . LEU A 1 69 ? 11.625 -17.953 39.75 1 34.53 69 LEU A CA 1
ATOM 560 C C . LEU A 1 69 ? 10.469 -18.422 40.625 1 34.53 69 LEU A C 1
ATOM 562 O O . LEU A 1 69 ? 9.617 -19.203 40.188 1 34.53 69 LEU A O 1
ATOM 566 N N . PRO A 1 70 ? 10.523 -18.172 41.844 1 36.12 70 PRO A N 1
ATOM 567 C CA . PRO A 1 70 ? 9.414 -18.453 42.75 1 36.12 70 PRO A CA 1
ATOM 568 C C . PRO A 1 70 ? 8.078 -17.922 42.25 1 36.12 70 PRO A C 1
ATOM 570 O O . PRO A 1 70 ? 8.047 -17 41.438 1 36.12 70 PRO A O 1
ATOM 573 N N . ILE A 1 71 ? 6.953 -18.484 42.5 1 40.91 71 ILE A N 1
ATOM 574 C CA . ILE A 1 71 ? 5.559 -18.312 42.094 1 40.91 71 ILE A CA 1
ATOM 575 C C . ILE A 1 71 ? 5.238 -16.828 42 1 40.91 71 ILE A C 1
ATOM 577 O O . ILE A 1 71 ? 4.582 -16.391 41.062 1 40.91 71 ILE A O 1
ATOM 581 N N . ASP A 1 72 ? 5.672 -16.062 42.906 1 44.38 72 ASP A N 1
ATOM 582 C CA . ASP A 1 72 ? 5.336 -14.641 42.969 1 44.38 72 ASP A CA 1
ATOM 583 C C . ASP A 1 72 ? 6.047 -13.859 41.875 1 44.38 72 ASP A C 1
ATOM 585 O O . ASP A 1 72 ? 5.469 -12.953 41.281 1 44.38 72 ASP A O 1
ATOM 589 N N . THR A 1 73 ? 7.266 -14.188 41.531 1 47.75 73 THR A N 1
ATOM 590 C CA . THR A 1 73 ? 8.109 -13.531 40.562 1 47.75 73 THR A CA 1
ATOM 591 C C . THR A 1 73 ? 7.633 -13.859 39.125 1 47.75 73 THR A C 1
ATOM 593 O O . THR A 1 73 ? 7.742 -13.023 38.219 1 47.75 73 THR A O 1
ATOM 596 N N . GLY A 1 74 ? 6.977 -14.906 39.062 1 54.94 74 GLY A N 1
ATOM 597 C CA . GLY A 1 74 ? 6.465 -15.359 37.781 1 54.94 74 GLY A CA 1
ATOM 598 C C . GLY A 1 74 ? 5.285 -14.539 37.281 1 54.94 74 GLY A C 1
ATOM 599 O O . GLY A 1 74 ? 5.234 -14.156 36.125 1 54.94 74 GLY A O 1
ATOM 600 N N . ILE A 1 75 ? 4.516 -14.172 38.25 1 62.69 75 ILE A N 1
ATOM 601 C CA . ILE A 1 75 ? 3.311 -13.43 37.906 1 62.69 75 ILE A CA 1
ATOM 602 C C . ILE A 1 75 ? 3.67 -11.977 37.594 1 62.69 75 ILE A C 1
ATOM 604 O O . ILE A 1 75 ? 3.107 -11.383 36.656 1 62.69 75 ILE A O 1
ATOM 608 N N . SER A 1 76 ? 4.633 -11.445 38.406 1 69.69 76 SER A N 1
ATOM 609 C CA . SER A 1 76 ? 5.039 -10.07 38.156 1 69.69 76 SER A CA 1
ATOM 610 C C . SER A 1 76 ? 5.688 -9.938 36.781 1 69.69 76 SER A C 1
ATOM 612 O O . SER A 1 76 ? 5.402 -8.992 36.031 1 69.69 76 SER A O 1
ATOM 614 N N . ASN A 1 77 ? 6.426 -10.859 36.469 1 78 77 ASN A N 1
ATOM 615 C CA . ASN A 1 77 ? 7.059 -10.852 35.156 1 78 77 ASN A CA 1
ATOM 616 C C . ASN A 1 77 ? 6.035 -11.039 34.031 1 78 77 ASN A C 1
ATOM 618 O O . ASN A 1 77 ? 6.156 -10.43 32.969 1 78 77 ASN A O 1
ATOM 622 N N . LEU A 1 78 ? 5.094 -11.703 34.469 1 82.25 78 LEU A N 1
ATOM 623 C CA . LEU A 1 78 ? 4.027 -11.93 33.5 1 82.25 78 LEU A CA 1
ATOM 624 C C . LEU A 1 78 ? 3.262 -10.633 33.219 1 82.25 78 LEU A C 1
ATOM 626 O O . LEU A 1 78 ? 2.986 -10.297 32.062 1 82.25 78 LEU A O 1
ATOM 630 N N . LYS A 1 79 ? 3.021 -9.922 34.281 1 84.5 79 LYS A N 1
ATOM 631 C CA . LYS A 1 79 ? 2.281 -8.672 34.125 1 84.5 79 LYS A CA 1
ATOM 632 C C . LYS A 1 79 ? 3.092 -7.633 33.375 1 84.5 79 LYS A C 1
ATOM 634 O O . LYS A 1 79 ? 2.549 -6.926 32.5 1 84.5 79 LYS A O 1
ATOM 639 N N . GLU A 1 80 ? 4.293 -7.57 33.688 1 87.19 80 GLU A N 1
ATOM 640 C CA . GLU A 1 80 ? 5.16 -6.637 32.969 1 87.19 80 GLU A CA 1
ATOM 641 C C . GLU A 1 80 ? 5.219 -6.957 31.484 1 87.19 80 GLU A C 1
ATOM 643 O O . GLU A 1 80 ? 5.172 -6.055 30.656 1 87.19 80 GLU A O 1
ATOM 648 N N . ASN A 1 81 ? 5.277 -8.18 31.234 1 88.56 81 ASN A N 1
ATOM 649 C CA . ASN A 1 81 ? 5.309 -8.602 29.844 1 88.56 81 ASN A CA 1
ATOM 650 C C . ASN A 1 81 ? 3.979 -8.336 29.141 1 88.56 81 ASN A C 1
ATOM 652 O O . ASN A 1 81 ? 3.953 -7.969 27.969 1 88.56 81 ASN A O 1
ATOM 656 N N . LEU A 1 82 ? 3.018 -8.453 29.859 1 88.62 82 LEU A N 1
ATOM 657 C CA . LEU A 1 82 ? 1.701 -8.195 29.281 1 88.62 82 LEU A CA 1
ATOM 658 C C . LEU A 1 82 ? 1.523 -6.711 28.984 1 88.62 82 LEU A C 1
ATOM 660 O O . LEU A 1 82 ? 0.93 -6.352 27.969 1 88.62 82 LEU A O 1
ATOM 664 N N . ILE A 1 83 ? 2.027 -5.941 29.828 1 90.19 83 ILE A N 1
ATOM 665 C CA . ILE A 1 83 ? 1.947 -4.5 29.625 1 90.19 83 ILE A CA 1
ATOM 666 C C . ILE A 1 83 ? 2.781 -4.109 28.406 1 90.19 83 ILE A C 1
ATOM 668 O O . ILE A 1 83 ? 2.33 -3.336 27.562 1 90.19 83 ILE A O 1
ATOM 672 N N . LYS A 1 84 ? 3.93 -4.641 28.359 1 90.44 84 LYS A N 1
ATOM 673 C CA . LYS A 1 84 ? 4.773 -4.402 27.188 1 90.44 84 LYS A CA 1
ATOM 674 C C . LYS A 1 84 ? 4.094 -4.883 25.906 1 90.44 84 LYS A C 1
ATOM 676 O O . LYS A 1 84 ? 4.141 -4.203 24.891 1 90.44 84 LYS A O 1
ATOM 681 N N . LEU A 1 85 ? 3.484 -6.055 26.047 1 91.19 85 LEU A N 1
ATOM 682 C CA . LEU A 1 85 ? 2.756 -6.629 24.922 1 91.19 85 LEU A CA 1
ATOM 683 C C . LEU A 1 85 ? 1.638 -5.699 24.469 1 91.19 85 LEU A C 1
ATOM 685 O O . LEU A 1 85 ? 1.496 -5.434 23.266 1 91.19 85 LEU A O 1
ATOM 689 N N . ALA A 1 86 ? 0.936 -5.164 25.344 1 90.5 86 ALA A N 1
ATOM 690 C CA . ALA A 1 86 ? -0.186 -4.281 25.031 1 90.5 86 ALA A CA 1
ATOM 691 C C . ALA A 1 86 ? 0.292 -3.006 24.344 1 90.5 86 ALA A C 1
ATOM 693 O O . ALA A 1 86 ? -0.325 -2.547 23.375 1 90.5 86 ALA A O 1
ATOM 694 N N . LYS A 1 87 ? 1.372 -2.504 24.781 1 90.75 87 LYS A N 1
ATOM 695 C CA . LYS A 1 87 ? 1.919 -1.282 24.203 1 90.75 87 LYS A CA 1
ATOM 696 C C . LYS A 1 87 ? 2.355 -1.508 22.766 1 90.75 87 LYS A C 1
ATOM 698 O O . LYS A 1 87 ? 2.053 -0.698 21.875 1 90.75 87 LYS A O 1
ATOM 703 N N . GLU A 1 88 ? 3 -2.629 22.562 1 91.94 88 GLU A N 1
ATOM 704 C CA . GLU A 1 88 ? 3.482 -2.926 21.219 1 91.94 88 GLU A CA 1
ATOM 705 C C . GLU A 1 88 ? 2.328 -3.254 20.281 1 91.94 88 GLU A C 1
ATOM 707 O O . GLU A 1 88 ? 2.365 -2.906 19.094 1 91.94 88 GLU A O 1
ATOM 712 N N . ILE A 1 89 ? 1.337 -3.889 20.766 1 92.38 89 ILE A N 1
ATOM 713 C CA . ILE A 1 89 ? 0.16 -4.207 19.969 1 92.38 89 ILE A CA 1
ATOM 714 C C . ILE A 1 89 ? -0.56 -2.918 19.578 1 92.38 89 ILE A C 1
ATOM 716 O O . ILE A 1 89 ? -1.018 -2.777 18.438 1 92.38 89 ILE A O 1
ATOM 720 N N . GLN A 1 90 ? -0.62 -1.991 20.484 1 91.56 90 GLN A N 1
ATOM 721 C CA . GLN A 1 90 ? -1.242 -0.708 20.172 1 91.56 90 GLN A CA 1
ATOM 722 C C . GLN A 1 90 ? -0.466 0.038 19.094 1 91.56 90 GLN A C 1
ATOM 724 O O . GLN A 1 90 ? -1.06 0.616 18.172 1 91.56 90 GLN A O 1
ATOM 729 N N . LYS A 1 91 ? 0.794 0.028 19.219 1 92.25 91 LYS A N 1
ATOM 730 C CA . LYS A 1 91 ? 1.625 0.652 18.188 1 92.25 91 LYS A CA 1
ATOM 731 C C . LYS A 1 91 ? 1.395 0.005 16.828 1 92.25 91 LYS A C 1
ATOM 733 O O . LYS A 1 91 ? 1.316 0.697 15.812 1 92.25 91 LYS A O 1
ATOM 738 N N . THR A 1 92 ? 1.269 -1.347 16.844 1 94 92 THR A N 1
ATOM 739 C CA . THR A 1 92 ? 0.994 -2.072 15.609 1 94 92 THR A CA 1
ATOM 740 C C . THR A 1 92 ? -0.349 -1.647 15.016 1 94 92 THR A C 1
ATOM 742 O O . THR A 1 92 ? -0.458 -1.415 13.812 1 94 92 THR A O 1
ATOM 745 N N . LYS A 1 93 ? -1.289 -1.486 15.852 1 93.25 93 LYS A N 1
ATOM 746 C CA . LYS A 1 93 ? -2.639 -1.12 15.43 1 93.25 93 LYS A CA 1
ATOM 747 C C . LYS A 1 93 ? -2.654 0.26 14.781 1 93.25 93 LYS A C 1
ATOM 749 O O . LYS A 1 93 ? -3.328 0.468 13.766 1 93.25 93 LYS A O 1
ATOM 754 N N . ILE A 1 94 ? -1.881 1.172 15.305 1 93.69 94 ILE A N 1
ATOM 755 C CA . ILE A 1 94 ? -1.846 2.553 14.836 1 93.69 94 ILE A CA 1
ATOM 756 C C . ILE A 1 94 ? -1.383 2.592 13.383 1 93.69 94 ILE A C 1
ATOM 758 O O . ILE A 1 94 ? -1.94 3.33 12.562 1 93.69 94 ILE A O 1
ATOM 762 N N . HIS A 1 95 ? -0.433 1.724 13.039 1 93.69 95 HIS A N 1
ATOM 763 C CA . HIS A 1 95 ? 0.216 1.855 11.734 1 93.69 95 HIS A CA 1
ATOM 764 C C . HIS A 1 95 ? -0.185 0.717 10.805 1 93.69 95 HIS A C 1
ATOM 766 O O . HIS A 1 95 ? 0.386 0.566 9.719 1 93.69 95 HIS A O 1
ATOM 772 N N . ILE A 1 96 ? -1.093 -0.137 11.203 1 92.56 96 ILE A N 1
ATOM 773 C CA . ILE A 1 96 ? -1.424 -1.326 10.43 1 92.56 96 ILE A CA 1
ATOM 774 C C . ILE A 1 96 ? -2.074 -0.915 9.109 1 92.56 96 ILE A C 1
ATOM 776 O O . ILE A 1 96 ? -2.949 -0.045 9.086 1 92.56 96 ILE A O 1
ATOM 780 N N . ARG A 1 97 ? -1.343 -1.562 8.094 1 88.69 97 ARG A N 1
ATOM 781 C CA . ARG A 1 97 ? -1.866 -1.376 6.746 1 88.69 97 ARG A CA 1
ATOM 782 C C . ARG A 1 97 ? -2.336 -2.701 6.152 1 88.69 97 ARG A C 1
ATOM 784 O O . ARG A 1 97 ? -1.863 -3.768 6.551 1 88.69 97 ARG A O 1
ATOM 791 N N . GLY A 1 98 ? -3.451 -2.996 5.742 1 90.19 98 GLY A N 1
ATOM 792 C CA . GLY A 1 98 ? -3.982 -4.211 5.141 1 90.19 98 GLY A CA 1
ATOM 793 C C . GLY A 1 98 ? -5.227 -4.723 5.84 1 90.19 98 GLY A C 1
ATOM 794 O O . GLY A 1 98 ? -5.289 -4.75 7.07 1 90.19 98 GLY A O 1
ATOM 795 N N . THR A 1 99 ? -5.988 -5.211 5.086 1 92.81 99 THR A N 1
ATOM 796 C CA . THR A 1 99 ? -7.281 -5.621 5.629 1 92.81 99 THR A CA 1
ATOM 797 C C . THR A 1 99 ? -7.156 -6.945 6.379 1 92.81 99 THR A C 1
ATOM 799 O O . THR A 1 99 ? -7.688 -7.094 7.48 1 92.81 99 THR A O 1
ATOM 802 N N . LYS A 1 100 ? -6.383 -7.914 5.855 1 93.19 100 LYS A N 1
ATOM 803 C CA . LYS A 1 100 ? -6.234 -9.219 6.492 1 93.19 100 LYS A CA 1
ATOM 804 C C . LYS A 1 100 ? -5.457 -9.109 7.801 1 93.19 100 LYS A C 1
ATOM 806 O O . LYS A 1 100 ? -5.859 -9.688 8.812 1 93.19 100 LYS A O 1
ATOM 811 N N . ALA A 1 101 ? -4.352 -8.336 7.754 1 93.75 101 ALA A N 1
ATOM 812 C CA . ALA A 1 101 ? -3.551 -8.141 8.961 1 93.75 101 ALA A CA 1
ATOM 813 C C . ALA A 1 101 ? -4.359 -7.434 10.047 1 93.75 101 ALA A C 1
ATOM 815 O O . ALA A 1 101 ? -4.25 -7.77 11.227 1 93.75 101 ALA A O 1
ATOM 816 N N . ARG A 1 102 ? -5.137 -6.523 9.688 1 92.69 102 ARG A N 1
ATOM 817 C CA . ARG A 1 102 ? -5.949 -5.785 10.648 1 92.69 102 ARG A CA 1
ATOM 818 C C . ARG A 1 102 ? -6.969 -6.703 11.32 1 92.69 102 ARG A C 1
ATOM 820 O O . ARG A 1 102 ? -7.188 -6.617 12.531 1 92.69 102 ARG A O 1
ATOM 827 N N . GLU A 1 103 ? -7.617 -7.508 10.523 1 91 103 GLU A N 1
ATOM 828 C CA . GLU A 1 103 ? -8.586 -8.445 11.078 1 91 103 GLU A CA 1
ATOM 829 C C . GLU A 1 103 ? -7.941 -9.367 12.117 1 91 103 GLU A C 1
ATOM 831 O O . GLU A 1 103 ? -8.469 -9.531 13.219 1 91 103 GLU A O 1
ATOM 836 N N . SER A 1 104 ? -6.805 -9.898 11.75 1 92.75 104 SER A N 1
ATOM 837 C CA . SER A 1 104 ? -6.109 -10.789 12.672 1 92.75 104 SER A CA 1
ATOM 838 C C . SER A 1 104 ? -5.641 -10.039 13.914 1 92.75 104 SER A C 1
ATOM 840 O O . SER A 1 104 ? -5.695 -10.57 15.023 1 92.75 104 SER A O 1
ATOM 842 N N . LEU A 1 105 ? -5.176 -8.844 13.766 1 93.5 105 LEU A N 1
ATOM 843 C CA . LEU A 1 105 ? -4.723 -8.047 14.906 1 93.5 105 LEU A CA 1
ATOM 844 C C . LEU A 1 105 ? -5.879 -7.73 15.844 1 93.5 105 LEU A C 1
ATOM 846 O O . LEU A 1 105 ? -5.695 -7.676 17.062 1 93.5 105 LEU A O 1
ATOM 850 N N . THR A 1 106 ? -7.043 -7.539 15.266 1 91.81 106 THR A N 1
ATOM 851 C CA . THR A 1 106 ? -8.219 -7.305 16.094 1 91.81 106 THR A CA 1
ATOM 852 C C . THR A 1 106 ? -8.484 -8.5 17 1 91.81 106 THR A C 1
ATOM 854 O O . THR A 1 106 ? -8.797 -8.336 18.188 1 91.81 106 THR A O 1
ATOM 857 N N . ASN A 1 107 ? -8.32 -9.68 16.5 1 91.94 107 ASN A N 1
ATOM 858 C CA . ASN A 1 107 ? -8.445 -10.891 17.312 1 91.94 107 ASN A CA 1
ATOM 859 C C . ASN A 1 107 ? -7.371 -10.953 18.391 1 91.94 107 ASN A C 1
ATOM 861 O O . ASN A 1 107 ? -7.645 -11.367 19.516 1 91.94 107 ASN A O 1
ATOM 865 N N . VAL A 1 108 ? -6.195 -10.508 18.047 1 92.94 108 VAL A N 1
ATOM 866 C CA . VAL A 1 108 ? -5.09 -10.453 19 1 92.94 108 VAL A CA 1
ATOM 867 C C . VAL A 1 108 ? -5.457 -9.539 20.156 1 92.94 108 VAL A C 1
ATOM 869 O O . VAL A 1 108 ? -5.277 -9.906 21.328 1 92.94 108 VAL A O 1
ATOM 872 N N . ILE A 1 109 ? -5.969 -8.422 19.812 1 91.25 109 ILE A N 1
ATOM 873 C CA . ILE A 1 109 ? -6.328 -7.434 20.828 1 91.25 109 ILE A CA 1
ATOM 874 C C . ILE A 1 109 ? -7.391 -8.008 21.75 1 91.25 109 ILE A C 1
ATOM 876 O O . ILE A 1 109 ? -7.324 -7.824 22.969 1 91.25 109 ILE A O 1
ATOM 880 N N . ASP A 1 110 ? -8.32 -8.773 21.219 1 91.25 110 ASP A N 1
ATOM 881 C CA . ASP A 1 110 ? -9.375 -9.375 22.031 1 91.25 110 ASP A CA 1
ATOM 882 C C . ASP A 1 110 ? -8.805 -10.406 23 1 91.25 110 ASP A C 1
ATOM 884 O O . ASP A 1 110 ? -9.203 -10.461 24.172 1 91.25 110 ASP A O 1
ATOM 888 N N . VAL A 1 111 ? -7.883 -11.141 22.531 1 91.81 111 VAL A N 1
ATOM 889 C CA . VAL A 1 111 ? -7.262 -12.148 23.375 1 91.81 111 VAL A CA 1
ATOM 890 C C . VAL A 1 111 ? -6.453 -11.477 24.484 1 91.81 111 VAL A C 1
ATOM 892 O O . VAL A 1 111 ? -6.469 -11.914 25.625 1 91.81 111 VAL A O 1
ATOM 895 N N . VAL A 1 112 ? -5.789 -10.422 24.141 1 90.88 112 VAL A N 1
ATOM 896 C CA . VAL A 1 112 ? -4.98 -9.711 25.125 1 90.88 112 VAL A CA 1
ATOM 897 C C . VAL A 1 112 ? -5.887 -9.086 26.188 1 90.88 112 VAL A C 1
ATOM 899 O O . VAL A 1 112 ? -5.559 -9.094 27.375 1 90.88 112 VAL A O 1
ATOM 902 N N . LYS A 1 113 ? -6.973 -8.562 25.75 1 89.75 113 LYS A N 1
ATOM 903 C CA . LYS A 1 113 ? -7.938 -8.039 26.719 1 89.75 113 LYS A CA 1
ATOM 904 C C . LYS A 1 113 ? -8.391 -9.133 27.688 1 89.75 113 LYS A C 1
ATOM 906 O O . LYS A 1 113 ? -8.531 -8.883 28.891 1 89.75 113 LYS A O 1
ATOM 911 N N . ASP A 1 114 ? -8.602 -10.328 27.203 1 90 114 ASP A N 1
ATOM 912 C CA . ASP A 1 114 ? -8.969 -11.469 28.031 1 90 114 ASP A CA 1
ATOM 913 C C . ASP A 1 114 ? -7.855 -11.805 29.031 1 90 114 ASP A C 1
ATOM 915 O O . ASP A 1 114 ? -8.125 -12.094 30.188 1 90 114 ASP A O 1
ATOM 919 N N . LEU A 1 115 ? -6.703 -11.664 28.531 1 88 115 LEU A N 1
ATOM 920 C CA . LEU A 1 115 ? -5.555 -11.93 29.391 1 88 115 LEU A CA 1
ATOM 921 C C . LEU A 1 115 ? -5.438 -10.867 30.484 1 88 115 LEU A C 1
ATOM 923 O O . LEU A 1 115 ? -5.109 -11.18 31.625 1 88 115 LEU A O 1
ATOM 927 N N . PHE A 1 116 ? -5.727 -9.68 30.141 1 88.31 116 PHE A N 1
ATOM 928 C CA . PHE A 1 116 ? -5.695 -8.594 31.109 1 88.31 116 PHE A CA 1
ATOM 929 C C . PHE A 1 116 ? -6.762 -8.789 32.188 1 88.31 116 PHE A C 1
ATOM 931 O O . PHE A 1 116 ? -6.508 -8.57 33.375 1 88.31 116 PHE A O 1
ATOM 938 N N . ARG A 1 117 ? -7.883 -9.25 31.766 1 87 117 ARG A N 1
ATOM 939 C CA . ARG A 1 117 ? -8.945 -9.539 32.719 1 87 117 ARG A CA 1
ATOM 940 C C . ARG A 1 117 ? -8.547 -10.68 33.656 1 87 117 ARG A C 1
ATOM 942 O O . ARG A 1 117 ? -8.766 -10.602 34.875 1 87 117 ARG A O 1
ATOM 949 N N . LEU A 1 118 ? -7.906 -11.594 33.062 1 84.31 118 LEU A N 1
ATOM 950 C CA . LEU A 1 118 ? -7.5 -12.773 33.812 1 84.31 118 LEU A CA 1
ATOM 951 C C . LEU A 1 118 ? -6.418 -12.422 34.844 1 84.31 118 LEU A C 1
ATOM 953 O O . LEU A 1 118 ? -6.34 -13.031 35.906 1 84.31 118 LEU A O 1
ATOM 957 N N . THR A 1 119 ? -5.66 -11.383 34.531 1 83.88 119 THR A N 1
ATOM 958 C CA . THR A 1 119 ? -4.531 -11.047 35.406 1 83.88 119 THR A CA 1
ATOM 959 C C . THR A 1 119 ? -4.816 -9.781 36.188 1 83.88 119 THR A C 1
ATOM 961 O O . THR A 1 119 ? -3.936 -9.258 36.875 1 83.88 119 THR A O 1
ATOM 964 N N . ASN A 1 120 ? -5.949 -9.188 36.094 1 85.12 120 ASN A N 1
ATOM 965 C CA . ASN A 1 120 ? -6.348 -7.957 36.75 1 85.12 120 ASN A CA 1
ATOM 966 C C . ASN A 1 120 ? -5.395 -6.809 36.438 1 85.12 120 ASN A C 1
ATOM 968 O O . ASN A 1 120 ? -4.93 -6.109 37.312 1 85.12 120 ASN A O 1
ATOM 972 N N . THR A 1 121 ? -4.992 -6.797 35.219 1 84.94 121 THR A N 1
ATOM 973 C CA . THR A 1 121 ? -4.188 -5.695 34.688 1 84.94 121 THR A CA 1
ATOM 974 C C . THR A 1 121 ? -5.078 -4.598 34.125 1 84.94 121 THR A C 1
ATOM 976 O O . THR A 1 121 ? -6.09 -4.883 33.469 1 84.94 121 THR A O 1
ATOM 979 N N . SER A 1 122 ? -4.707 -3.326 34.344 1 85.5 122 SER A N 1
ATOM 980 C CA . SER A 1 122 ? -5.523 -2.207 33.906 1 85.5 122 SER A CA 1
ATOM 981 C C . SER A 1 122 ? -5.418 -2.021 32.375 1 85.5 122 SER A C 1
ATOM 983 O O . SER A 1 122 ? -4.32 -2.072 31.828 1 85.5 122 SER A O 1
ATOM 985 N N . MET A 1 123 ? -6.516 -1.648 31.797 1 81.62 123 MET A N 1
ATOM 986 C CA . MET A 1 123 ? -6.578 -1.406 30.359 1 81.62 123 MET A CA 1
ATOM 987 C C . MET A 1 123 ? -5.977 -0.05 30.016 1 81.62 123 MET A C 1
ATOM 989 O O . MET A 1 123 ? -5.691 0.223 28.844 1 81.62 123 MET A O 1
ATOM 993 N N . ASP A 1 124 ? -5.734 0.786 30.938 1 78.88 124 ASP A N 1
ATOM 994 C CA . ASP A 1 124 ? -5.152 2.107 30.719 1 78.88 124 ASP A CA 1
ATOM 995 C C . ASP A 1 124 ? -3.729 1.997 30.172 1 78.88 124 ASP A C 1
ATOM 997 O O . ASP A 1 124 ? -3.201 2.953 29.609 1 78.88 124 ASP A O 1
ATOM 1001 N N . ASN A 1 125 ? -3.209 0.861 30.344 1 74.19 125 ASN A N 1
ATOM 1002 C CA . ASN A 1 125 ? -1.831 0.629 29.922 1 74.19 125 ASN A CA 1
ATOM 1003 C C . ASN A 1 125 ? -1.712 0.545 28.406 1 74.19 125 ASN A C 1
ATOM 1005 O O . ASN A 1 125 ? -0.605 0.554 27.859 1 74.19 125 ASN A O 1
ATOM 1009 N N . PHE A 1 126 ? -2.854 0.625 27.719 1 76.56 126 PHE A N 1
ATOM 1010 C CA . PHE A 1 126 ? -2.848 0.605 26.266 1 76.56 126 PHE A CA 1
ATOM 1011 C C . PHE A 1 126 ? -2.572 1.996 25.703 1 76.56 126 PHE A C 1
ATOM 1013 O O . PHE A 1 126 ? -2.162 2.137 24.547 1 76.56 126 PHE A O 1
ATOM 1020 N N . HIS A 1 127 ? -2.66 2.98 26.547 1 78.81 127 HIS A N 1
ATOM 1021 C CA . HIS A 1 127 ? -2.637 4.332 26 1 78.81 127 HIS A CA 1
ATOM 1022 C C . HIS A 1 127 ? -1.307 5.02 26.281 1 78.81 127 HIS A C 1
ATOM 1024 O O . HIS A 1 127 ? -0.648 4.719 27.281 1 78.81 127 HIS A O 1
ATOM 1030 N N . ARG A 1 128 ? -1.016 5.906 25.406 1 82.31 128 ARG A N 1
ATOM 1031 C CA . ARG A 1 128 ? 0.184 6.723 25.562 1 82.31 128 ARG A CA 1
ATOM 1032 C C . ARG A 1 128 ? 0.064 7.656 26.766 1 82.31 128 ARG A C 1
ATOM 1034 O O . ARG A 1 128 ? -0.995 8.242 27 1 82.31 128 ARG A O 1
ATOM 1041 N N . LYS A 1 129 ? 1.081 7.684 27.516 1 79.88 129 LYS A N 1
ATOM 1042 C CA . LYS A 1 129 ? 1.112 8.617 28.641 1 79.88 129 LYS A CA 1
ATOM 1043 C C . LYS A 1 129 ? 1.713 9.961 28.219 1 79.88 129 LYS A C 1
ATOM 1045 O O . LYS A 1 129 ? 2.635 10.008 27.406 1 79.88 129 LYS A O 1
ATOM 1050 N N . THR A 1 130 ? 1.09 11.055 28.656 1 84.69 130 THR A N 1
ATOM 1051 C CA . THR A 1 130 ? 1.597 12.398 28.406 1 84.69 130 THR A CA 1
ATOM 1052 C C . THR A 1 130 ? 2.154 13.023 29.688 1 84.69 130 THR A C 1
ATOM 1054 O O . THR A 1 130 ? 1.906 12.523 30.781 1 84.69 130 THR A O 1
ATOM 1057 N N . LYS A 1 131 ? 3.035 14.023 29.438 1 88.5 131 LYS A N 1
ATOM 1058 C CA . LYS A 1 131 ? 3.625 14.789 30.547 1 88.5 131 LYS A CA 1
ATOM 1059 C C . LYS A 1 131 ? 3.096 16.219 30.562 1 88.5 131 LYS A C 1
ATOM 1061 O O . LYS A 1 131 ? 2.16 16.547 29.828 1 88.5 131 LYS A O 1
ATOM 1066 N N . SER A 1 132 ? 3.578 16.891 31.5 1 88.5 132 SER A N 1
ATOM 1067 C CA . SER A 1 132 ? 3.303 18.312 31.547 1 88.5 132 SER A CA 1
ATOM 1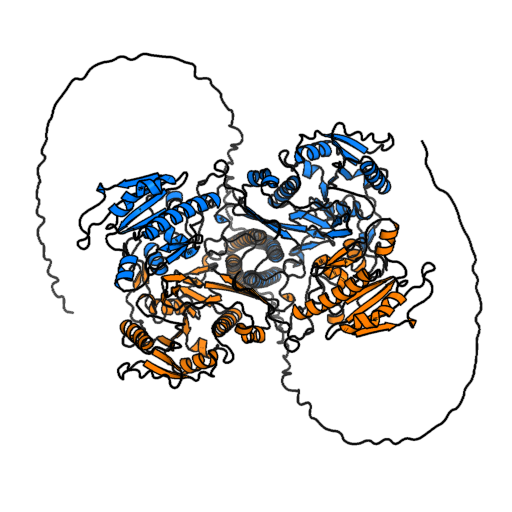068 C C . SER A 1 132 ? 4.477 19.125 31 1 88.5 132 SER A C 1
ATOM 1070 O O . SER A 1 132 ? 5.629 18.688 31.109 1 88.5 132 SER A O 1
ATOM 1072 N N . SER A 1 133 ? 4.094 20.203 30.438 1 92.19 133 SER A N 1
ATOM 1073 C CA . SER A 1 133 ? 5.145 21.109 29.953 1 92.19 133 SER A CA 1
ATOM 1074 C C . SER A 1 133 ? 5.895 21.734 31.125 1 92.19 133 SER A C 1
ATOM 1076 O O . SER A 1 133 ? 5.285 22.125 32.125 1 92.19 133 SER A O 1
ATOM 1078 N N . LYS A 1 134 ? 7.184 21.828 30.984 1 93.62 134 LYS A N 1
ATOM 1079 C CA . LYS A 1 134 ? 8.047 22.391 32.031 1 93.62 134 LYS A CA 1
ATOM 1080 C C . LYS A 1 134 ? 8.031 23.906 32 1 93.62 134 LYS A C 1
ATOM 1082 O O . LYS A 1 134 ? 8.156 24.547 33.062 1 93.62 134 LYS A O 1
ATOM 1087 N N . HIS A 1 135 ? 7.887 24.484 30.812 1 96.44 135 HIS A N 1
ATOM 1088 C CA . HIS A 1 135 ? 8.156 25.922 30.688 1 96.44 135 HIS A CA 1
ATOM 1089 C C . HIS A 1 135 ? 6.887 26.688 30.344 1 96.44 135 HIS A C 1
ATOM 1091 O O . HIS A 1 135 ? 6.84 27.906 30.469 1 96.44 135 HIS A O 1
ATOM 1097 N N . ILE A 1 136 ? 5.898 26 29.781 1 97.12 136 ILE A N 1
ATOM 1098 C CA . ILE A 1 136 ? 4.711 26.688 29.297 1 97.12 136 ILE A CA 1
ATOM 1099 C C . ILE A 1 136 ? 3.479 26.203 30.047 1 97.12 136 ILE A C 1
ATOM 1101 O O . ILE A 1 136 ? 3.299 24.984 30.219 1 97.12 136 ILE A O 1
ATOM 1105 N N . CYS A 1 137 ? 2.605 27.047 30.438 1 96.19 137 CYS A N 1
ATOM 1106 C CA . CYS A 1 137 ? 1.399 26.734 31.203 1 96.19 137 CYS A CA 1
ATOM 1107 C C . CYS A 1 137 ? 0.419 25.938 30.359 1 96.19 137 CYS A C 1
ATOM 1109 O O . CYS A 1 137 ? 0.416 26.047 29.125 1 96.19 137 CYS A O 1
ATOM 1111 N N . LYS A 1 138 ? -0.405 25.203 31.016 1 95 138 LYS A N 1
ATOM 1112 C CA . LYS A 1 138 ? -1.431 24.406 30.359 1 95 138 LYS A CA 1
ATOM 1113 C C . LYS A 1 138 ? -2.547 25.281 29.797 1 95 138 LYS A C 1
ATOM 1115 O O . LYS A 1 138 ? -2.732 26.422 30.25 1 95 138 LYS A O 1
ATOM 1120 N N . GLU A 1 139 ? -3.213 24.766 28.828 1 95.5 139 GLU A N 1
ATOM 1121 C CA . GLU A 1 139 ? -4.379 25.438 28.266 1 95.5 139 GLU A CA 1
ATOM 1122 C C . GLU A 1 139 ? -5.672 24.734 28.672 1 95.5 139 GLU A C 1
ATOM 1124 O O . GLU A 1 139 ? -5.688 23.516 28.844 1 95.5 139 GLU A O 1
ATOM 1129 N N . ILE A 1 140 ? -6.68 25.516 28.828 1 96.31 140 ILE A N 1
ATOM 1130 C CA . ILE A 1 140 ? -8 25 29.172 1 96.31 140 ILE A CA 1
ATOM 1131 C C . ILE A 1 140 ? -8.992 25.344 28.047 1 96.31 140 ILE A C 1
ATOM 1133 O O . ILE A 1 140 ? -9.07 26.5 27.625 1 96.31 140 ILE A O 1
ATOM 1137 N N . TYR A 1 141 ? -9.688 24.406 27.609 1 97 141 TYR A N 1
ATOM 1138 C CA . TYR A 1 141 ? -10.727 24.625 26.609 1 97 141 TYR A CA 1
ATOM 1139 C C . TYR A 1 141 ? -11.945 25.297 27.219 1 97 141 TYR A C 1
ATOM 1141 O O . TYR A 1 141 ? -12.453 24.844 28.25 1 97 141 TYR A O 1
ATOM 1149 N N . LYS A 1 142 ? -12.469 26.328 26.625 1 97.25 142 LYS A N 1
ATOM 1150 C CA . LYS A 1 142 ? -13.484 27.172 27.25 1 97.25 142 LYS A CA 1
ATOM 1151 C C . LYS A 1 142 ? -14.875 26.859 26.703 1 97.25 142 LYS A C 1
ATOM 1153 O O . LYS A 1 142 ? -15.852 27.484 27.094 1 97.25 142 LYS A O 1
ATOM 1158 N N . GLY A 1 143 ? -14.961 25.922 25.781 1 95.56 143 GLY A N 1
ATOM 1159 C CA . GLY A 1 143 ? -16.281 25.5 25.312 1 95.56 143 GLY A CA 1
ATOM 1160 C C . GLY A 1 143 ? -16.469 25.719 23.812 1 95.56 143 GLY A C 1
ATOM 1161 O O . GLY A 1 143 ? -15.711 26.453 23.188 1 95.56 143 GLY A O 1
ATOM 1162 N N . THR A 1 144 ? -17.5 25.234 23.266 1 93.94 144 THR A N 1
ATOM 1163 C CA . THR A 1 144 ? -17.703 25.062 21.828 1 93.94 144 THR A CA 1
ATOM 1164 C C . THR A 1 144 ? -18.094 26.391 21.188 1 93.94 144 THR A C 1
ATOM 1166 O O . THR A 1 144 ? -17.953 26.562 19.969 1 93.94 144 THR A O 1
ATOM 1169 N N . THR A 1 145 ? -18.594 27.312 21.969 1 94.19 145 THR A N 1
ATOM 1170 C CA . THR A 1 145 ? -19.078 28.562 21.375 1 94.19 145 THR A CA 1
ATOM 1171 C C . THR A 1 145 ? -18.141 29.719 21.703 1 94.19 145 THR A C 1
ATOM 1173 O O . THR A 1 145 ? -18.312 30.828 21.203 1 94.19 145 THR A O 1
ATOM 1176 N N . TYR A 1 146 ? -17.156 29.438 22.578 1 95.56 146 TYR A N 1
ATOM 1177 C CA . TYR A 1 146 ? -16.234 30.484 23 1 95.56 146 TYR A CA 1
ATOM 1178 C C . TYR A 1 146 ? -15.375 30.938 21.844 1 95.56 146 TYR A C 1
ATOM 1180 O O . TYR A 1 146 ? -14.672 30.141 21.219 1 95.56 146 TYR A O 1
ATOM 1188 N N . GLY A 1 147 ? -15.406 32.281 21.5 1 94 147 GLY A N 1
ATOM 1189 C CA . GLY A 1 147 ? -14.602 32.812 20.422 1 94 147 GLY A CA 1
ATOM 1190 C C . GLY A 1 147 ? -15.344 32.875 19.094 1 94 147 GLY A C 1
ATOM 1191 O O . GLY A 1 147 ? -14.781 33.281 18.078 1 94 147 GLY A O 1
ATOM 1192 N N . TYR A 1 148 ? -16.578 32.438 19.031 1 92.31 148 TYR A N 1
ATOM 1193 C CA . TYR A 1 148 ? -17.406 32.531 17.828 1 92.31 148 TYR A CA 1
ATOM 1194 C C . TYR A 1 148 ? -17.516 33.969 17.359 1 92.31 148 TYR A C 1
ATOM 1196 O O . TYR A 1 148 ? -17.594 34.906 18.172 1 92.31 148 TYR A O 1
ATOM 1204 N N . PRO A 1 149 ? -17.406 34.25 16.062 1 90.81 149 PRO A N 1
ATOM 1205 C CA . PRO A 1 149 ? -17.469 33.281 14.969 1 90.81 149 PRO A CA 1
ATOM 1206 C C . PRO A 1 149 ? -16.094 32.938 14.398 1 90.81 149 PRO A C 1
ATOM 1208 O O . PRO A 1 149 ? -15.961 32.062 13.539 1 90.81 149 PRO A O 1
ATOM 1211 N N . PHE A 1 150 ? -15.023 33.594 14.859 1 91.69 150 PHE A N 1
ATOM 1212 C CA . PHE A 1 150 ? -13.719 33.469 14.211 1 91.69 150 PHE A CA 1
ATOM 1213 C C . PHE A 1 150 ? -12.898 32.344 14.836 1 91.69 150 PHE A C 1
ATOM 1215 O O . PHE A 1 150 ? -12.031 31.766 14.188 1 91.69 150 PHE A O 1
ATOM 1222 N N . PHE A 1 151 ? -13.195 32.156 16.141 1 95.38 151 PHE A N 1
ATOM 1223 C CA . PHE A 1 151 ? -12.547 31.094 16.906 1 95.38 151 PHE A CA 1
ATOM 1224 C C . PHE A 1 151 ? -11.039 31.312 16.969 1 95.38 151 PHE A C 1
ATOM 1226 O O . PHE A 1 151 ? -10.266 30.375 16.781 1 95.38 151 PHE A O 1
ATOM 1233 N N . TYR A 1 152 ? -10.57 32.5 17.156 1 91.94 152 TYR A N 1
ATOM 1234 C CA . TYR A 1 152 ? -9.18 32.781 17.5 1 91.94 152 TYR A CA 1
ATOM 1235 C C . TYR A 1 152 ? -8.945 32.656 19 1 91.94 152 TYR A C 1
ATOM 1237 O O . TYR A 1 152 ? -7.805 32.719 19.469 1 91.94 152 TYR A O 1
ATOM 1245 N N . LYS A 1 153 ? -10.055 32.531 19.641 1 94.69 153 LYS A N 1
ATOM 1246 C CA . LYS A 1 153 ? -10.062 32.125 21.047 1 94.69 153 LYS A CA 1
ATOM 1247 C C . LYS A 1 153 ? -10.836 30.828 21.25 1 94.69 153 LYS A C 1
ATOM 1249 O O . LYS A 1 153 ? -11.844 30.578 20.578 1 94.69 153 LYS A O 1
ATOM 1254 N N . GLY A 1 154 ? -10.445 30.047 22 1 96.25 154 GLY A N 1
ATOM 1255 C CA . GLY A 1 154 ? -11.047 28.766 22.328 1 96.25 154 GLY A CA 1
ATOM 1256 C C . GLY A 1 154 ? -10.391 28.078 23.516 1 96.25 154 GLY A C 1
ATOM 1257 O O . GLY A 1 154 ? -11.078 27.594 24.422 1 96.25 154 GLY A O 1
ATOM 1258 N N . PHE A 1 155 ? -9.125 28.047 23.484 1 97.06 155 PHE A N 1
ATOM 1259 C CA . PHE A 1 155 ? -8.297 27.594 24.594 1 97.06 155 PHE A CA 1
ATOM 1260 C C . PHE A 1 155 ? -7.652 28.797 25.297 1 97.06 155 PHE A C 1
ATOM 1262 O O . PHE A 1 155 ? -7.203 29.734 24.641 1 97.06 155 PHE A O 1
ATOM 1269 N N . GLU A 1 156 ? -7.691 28.812 26.594 1 95.56 156 GLU A N 1
ATOM 1270 C CA . GLU A 1 156 ? -7.039 29.859 27.375 1 95.56 156 GLU A CA 1
ATOM 1271 C C . GLU A 1 156 ? -5.957 29.281 28.281 1 95.56 156 GLU A C 1
ATOM 1273 O O . GLU A 1 156 ? -6.121 28.188 28.828 1 95.56 156 GLU A O 1
ATOM 1278 N N . THR A 1 157 ? -4.914 30.016 28.344 1 92.81 157 THR A N 1
ATOM 1279 C CA . THR A 1 157 ? -3.805 29.578 29.172 1 92.81 157 THR A CA 1
ATOM 1280 C C . THR A 1 157 ? -4.148 29.75 30.656 1 92.81 157 THR A C 1
ATOM 1282 O O . THR A 1 157 ? -4.613 30.812 31.078 1 92.81 157 THR A O 1
ATOM 1285 N N . LYS A 1 158 ? -3.924 28.719 31.359 1 92.88 158 LYS A N 1
ATOM 1286 C CA . LYS A 1 158 ? -4.043 28.781 32.812 1 92.88 158 LYS A CA 1
ATOM 1287 C C . LYS A 1 158 ? -2.77 29.344 33.438 1 92.88 158 LYS A C 1
ATOM 1289 O O . LYS A 1 158 ? -1.666 28.891 33.125 1 92.88 158 LYS A O 1
ATOM 1294 N N . ASN A 1 159 ? -2.979 30.344 34.312 1 92.44 159 ASN A N 1
ATOM 1295 C CA . ASN A 1 159 ? -1.81 30.922 34.969 1 92.44 159 ASN A CA 1
ATOM 1296 C C . ASN A 1 159 ? -1.053 29.875 35.781 1 92.44 159 ASN A C 1
ATOM 1298 O O . ASN A 1 159 ? -1.665 29.031 36.438 1 92.44 159 ASN A O 1
ATOM 1302 N N . CYS A 1 160 ? 0.23 29.969 35.594 1 93.75 160 CYS A N 1
ATOM 1303 C CA . CYS A 1 160 ? 1.085 29.078 36.375 1 93.75 160 CYS A CA 1
ATOM 1304 C C . CYS A 1 160 ? 2.367 29.781 36.781 1 93.75 160 CYS A C 1
ATOM 1306 O O . CYS A 1 160 ? 2.73 30.812 36.219 1 93.75 160 CYS A O 1
ATOM 1308 N N . SER A 1 161 ? 3.068 29.266 37.844 1 92.56 161 SER A N 1
ATOM 1309 C CA . SER A 1 161 ? 4.23 29.922 38.438 1 92.56 161 SER A CA 1
ATOM 1310 C C . SER A 1 161 ? 5.512 29.531 37.719 1 92.56 161 SER A C 1
ATOM 1312 O O . SER A 1 161 ? 6.551 30.188 37.875 1 92.56 161 SER A O 1
ATOM 1314 N N . TYR A 1 162 ? 5.461 28.562 36.906 1 91.94 162 TYR A N 1
ATOM 1315 C CA . TYR A 1 162 ? 6.688 28.031 36.344 1 91.94 162 TYR A CA 1
ATOM 1316 C C . TYR A 1 162 ? 6.887 28.531 34.906 1 91.94 162 TYR A C 1
ATOM 1318 O O . TYR A 1 162 ? 7.863 28.156 34.25 1 91.94 162 TYR A O 1
ATOM 1326 N N . ALA A 1 163 ? 6.059 29.375 34.438 1 94.12 163 ALA A N 1
ATOM 1327 C CA . ALA A 1 163 ? 6.086 29.781 33.031 1 94.12 163 ALA A CA 1
ATOM 1328 C C . ALA A 1 163 ? 7.336 30.609 32.719 1 94.12 163 ALA A C 1
ATOM 1330 O O . ALA A 1 163 ? 7.727 31.469 33.5 1 94.12 163 ALA A O 1
ATOM 1331 N N . THR A 1 164 ? 8.039 30.281 31.672 1 96.81 164 THR A N 1
ATOM 1332 C CA . THR A 1 164 ? 9.148 31.031 31.125 1 96.81 164 THR A CA 1
ATOM 1333 C C . THR A 1 164 ? 8.719 31.781 29.859 1 96.81 164 THR A C 1
ATOM 1335 O O . THR A 1 164 ? 8 31.234 29.016 1 96.81 164 THR A O 1
ATOM 1338 N N . SER A 1 165 ? 9.156 33.031 29.75 1 96.06 165 SER A N 1
ATOM 1339 C CA . SER A 1 165 ? 8.805 33.812 28.578 1 96.06 165 SER A CA 1
ATOM 1340 C C . SER A 1 165 ? 9.391 33.25 27.312 1 96.06 165 SER A C 1
ATOM 1342 O O . SER A 1 165 ? 10.523 32.75 27.297 1 96.06 165 SER A O 1
ATOM 1344 N N . ILE A 1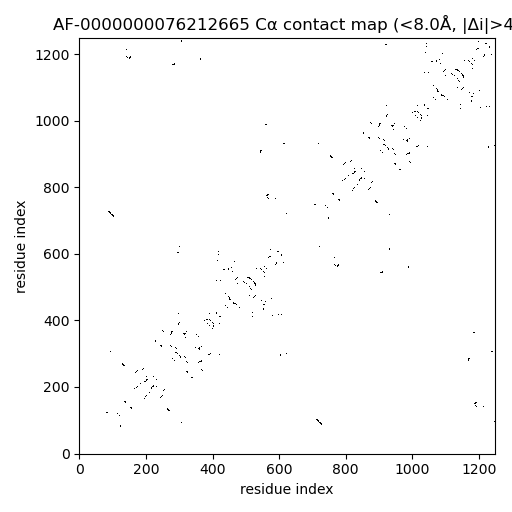 166 ? 8.664 33.375 26.234 1 97.25 166 ILE A N 1
ATOM 1345 C CA . ILE A 1 166 ? 9 32.688 24.984 1 97.25 166 ILE A CA 1
ATOM 1346 C C . ILE A 1 166 ? 10.289 33.281 24.422 1 97.25 166 ILE A C 1
ATOM 1348 O O . ILE A 1 166 ? 11.062 32.562 23.766 1 97.25 166 ILE A O 1
ATOM 1352 N N . ASP A 1 167 ? 10.539 34.625 24.641 1 96.56 167 ASP A N 1
ATOM 1353 C CA . ASP A 1 167 ? 11.742 35.281 24.141 1 96.56 167 ASP A CA 1
ATOM 1354 C C . ASP A 1 167 ? 12.992 34.688 24.781 1 96.56 167 ASP A C 1
ATOM 1356 O O . ASP A 1 167 ? 14.094 34.812 24.25 1 96.56 167 ASP A O 1
ATOM 1360 N N . LYS A 1 168 ? 12.836 34.031 25.891 1 97.69 168 LYS A N 1
ATOM 1361 C CA . LYS A 1 168 ? 13.953 33.406 26.578 1 97.69 168 LYS A CA 1
ATOM 1362 C C . LYS A 1 168 ? 14.117 31.938 26.141 1 97.69 168 LYS A C 1
ATOM 1364 O O . LYS A 1 168 ? 15.148 31.312 26.406 1 97.69 168 LYS A O 1
ATOM 1369 N N . LEU A 1 169 ? 13.164 31.438 25.469 1 98.38 169 LEU A N 1
ATOM 1370 C CA . LEU A 1 169 ? 13.148 30 25.156 1 98.38 169 LEU A CA 1
ATOM 1371 C C . LEU A 1 169 ? 13.484 29.766 23.688 1 98.38 169 LEU A C 1
ATOM 1373 O O . LEU A 1 169 ? 14.039 28.719 23.328 1 98.38 169 LEU A O 1
ATOM 1377 N N . VAL A 1 170 ? 13.086 30.719 22.812 1 98.69 170 VAL A N 1
ATOM 1378 C CA . VAL A 1 170 ? 13.117 30.406 21.375 1 98.69 170 VAL A CA 1
ATOM 1379 C C . VAL A 1 170 ? 13.945 31.453 20.641 1 98.69 170 VAL A C 1
ATOM 1381 O O . VAL A 1 170 ? 13.844 32.656 20.922 1 98.69 170 VAL A O 1
ATOM 1384 N N . THR A 1 171 ? 14.781 31.047 19.781 1 98.75 171 THR A N 1
ATOM 1385 C CA . THR A 1 171 ? 15.43 31.875 18.766 1 98.75 171 THR A CA 1
ATOM 1386 C C . THR A 1 171 ? 14.898 31.547 17.375 1 98.75 171 THR A C 1
ATOM 1388 O O . THR A 1 171 ? 14.852 30.375 16.984 1 98.75 171 THR A O 1
ATOM 1391 N N . VAL A 1 172 ? 14.414 32.562 16.641 1 98.56 172 VAL A N 1
ATOM 1392 C CA . VAL A 1 172 ? 13.992 32.344 15.266 1 98.56 172 VAL A CA 1
ATOM 1393 C C . VAL A 1 172 ? 15.203 32.375 14.336 1 98.56 172 VAL A C 1
ATOM 1395 O O . VAL A 1 172 ? 15.984 33.312 14.359 1 98.56 172 VAL A O 1
ATOM 1398 N N . VAL A 1 173 ? 15.352 31.312 13.609 1 98.5 173 VAL A N 1
ATOM 1399 C CA . VAL A 1 173 ? 16.484 31.188 12.695 1 98.5 173 VAL A CA 1
ATOM 1400 C C . VAL A 1 173 ? 15.984 31.078 11.258 1 98.5 173 VAL A C 1
ATOM 1402 O O . VAL A 1 173 ? 15.125 30.234 10.961 1 98.5 173 VAL A O 1
ATOM 1405 N N . PHE A 1 174 ? 16.438 31.922 10.289 1 96.94 174 PHE A N 1
ATOM 1406 C CA . PHE A 1 174 ? 16.047 31.766 8.898 1 96.94 174 PHE A CA 1
ATOM 1407 C C . PHE A 1 174 ? 17.125 32.312 7.965 1 96.94 174 PHE A C 1
ATOM 1409 O O . PHE A 1 174 ? 18.016 33.031 8.406 1 96.94 174 PHE A O 1
ATOM 1416 N N . ILE A 1 175 ? 17.094 31.828 6.766 1 94.25 175 ILE A N 1
ATOM 1417 C CA . ILE A 1 175 ? 17.984 32.281 5.707 1 94.25 175 ILE A CA 1
ATOM 1418 C C . ILE A 1 175 ? 17.234 33.188 4.75 1 94.25 175 ILE A C 1
ATOM 1420 O O . ILE A 1 175 ? 16.156 32.844 4.25 1 94.25 175 ILE A O 1
ATOM 1424 N N . HIS A 1 176 ? 17.766 34.312 4.551 1 90.31 176 HIS A N 1
ATOM 1425 C CA . HIS A 1 176 ? 17.188 35.25 3.58 1 90.31 176 HIS A CA 1
ATOM 1426 C C . HIS A 1 176 ? 17.859 35.094 2.215 1 90.31 176 HIS A C 1
ATOM 1428 O O . HIS A 1 176 ? 19.016 35.469 2.047 1 90.31 176 HIS A O 1
ATOM 1434 N N . LYS A 1 177 ? 17.141 34.5 1.293 1 79.31 177 LYS A N 1
ATOM 1435 C CA . LYS A 1 177 ? 17.703 34.25 -0.03 1 79.31 177 LYS A CA 1
ATOM 1436 C C . LYS A 1 177 ? 17.25 35.281 -1.036 1 79.31 177 LYS A C 1
ATOM 1438 O O . LYS A 1 177 ? 17.734 35.312 -2.17 1 79.31 177 LYS A O 1
ATOM 1443 N N . GLN A 1 178 ? 16.312 36.188 -0.747 1 67 178 GLN A N 1
ATOM 1444 C CA . GLN A 1 178 ? 15.75 37.156 -1.682 1 67 178 GLN A CA 1
ATOM 1445 C C . GLN A 1 178 ? 16.625 38.406 -1.771 1 67 178 GLN A C 1
ATOM 1447 O O . GLN A 1 178 ? 17.344 38.719 -0.824 1 67 178 GLN A O 1
ATOM 1452 N N . GLU A 1 179 ? 16.562 38.938 -2.916 1 63.38 179 GLU A N 1
ATOM 1453 C CA . GLU A 1 179 ? 17.469 40.031 -3.201 1 63.38 179 GLU A CA 1
ATOM 1454 C C . GLU A 1 179 ? 16.984 41.344 -2.564 1 63.38 179 GLU A C 1
ATOM 1456 O O . GLU A 1 179 ? 17.781 42.219 -2.242 1 63.38 179 GLU A O 1
ATOM 1461 N N . LYS A 1 180 ? 15.742 41.312 -2.236 1 67.75 180 LYS A N 1
ATOM 1462 C CA . LYS A 1 180 ? 15.289 42.656 -1.839 1 67.75 180 LYS A CA 1
ATOM 1463 C C . LYS A 1 180 ? 15.367 42.844 -0.325 1 67.75 180 LYS A C 1
ATOM 1465 O O . LYS A 1 180 ? 14.758 42.062 0.427 1 67.75 180 LYS A O 1
ATOM 1470 N N . VAL A 1 181 ? 16.078 43.844 0.12 1 67.56 181 VAL A N 1
ATOM 1471 C CA . VAL A 1 181 ? 16.281 44.219 1.514 1 67.56 181 VAL A CA 1
ATOM 1472 C C . VAL A 1 181 ? 14.938 44.562 2.164 1 67.56 181 VAL A C 1
ATOM 1474 O O . VAL A 1 181 ? 14.719 44.25 3.338 1 67.56 181 VAL A O 1
ATOM 1477 N N . SER A 1 182 ? 14.125 45.125 1.465 1 69.69 182 SER A N 1
ATOM 1478 C CA . SER A 1 182 ? 12.828 45.531 1.998 1 69.69 182 SER A CA 1
ATOM 1479 C C . SER A 1 182 ? 12.031 44.344 2.506 1 69.69 182 SER A C 1
ATOM 1481 O O . SER A 1 182 ? 11.32 44.438 3.506 1 69.69 182 SER A O 1
ATOM 1483 N N . LYS A 1 183 ? 12.328 43.312 1.955 1 83.31 183 LYS A N 1
ATOM 1484 C CA . LYS A 1 183 ? 11.609 42.125 2.365 1 83.31 183 LYS A CA 1
ATOM 1485 C C . LYS A 1 183 ? 12.148 41.594 3.684 1 83.31 183 LYS A C 1
ATOM 1487 O O . LYS A 1 183 ? 11.375 41.156 4.539 1 83.31 183 LYS A O 1
ATOM 1492 N N . LEU A 1 184 ? 13.43 41.688 3.807 1 89 184 LEU A N 1
ATOM 1493 C CA . LEU A 1 184 ? 14.039 41.25 5.051 1 89 184 LEU A CA 1
ATOM 1494 C C . LEU A 1 184 ? 13.594 42.094 6.227 1 89 184 LEU A C 1
ATOM 1496 O O . LEU A 1 184 ? 13.242 41.594 7.285 1 89 184 LEU A O 1
ATOM 1500 N N . GLU A 1 185 ? 13.602 43.406 6.062 1 88 185 GLU A N 1
ATOM 1501 C CA . GLU A 1 185 ? 13.172 44.312 7.117 1 88 185 GLU A CA 1
ATOM 1502 C C . GLU A 1 185 ? 11.719 44.062 7.504 1 88 185 GLU A C 1
ATOM 1504 O O . GLU A 1 185 ? 11.367 44.125 8.688 1 88 185 GLU A O 1
ATOM 1509 N N . HIS A 1 186 ? 11.016 43.812 6.473 1 89.5 186 HIS A N 1
ATOM 1510 C CA . HIS A 1 186 ? 9.602 43.531 6.723 1 89.5 186 HIS A CA 1
ATOM 1511 C C . HIS A 1 186 ? 9.43 42.281 7.59 1 89.5 186 HIS A C 1
ATOM 1513 O O . HIS A 1 186 ? 8.641 42.312 8.539 1 89.5 186 HIS A O 1
ATOM 1519 N N . ILE A 1 187 ? 10.109 41.281 7.32 1 92.69 187 ILE A N 1
ATOM 1520 C CA . ILE A 1 187 ? 10.039 40.031 8.07 1 92.69 187 ILE A CA 1
ATOM 1521 C C . ILE A 1 187 ? 10.5 40.25 9.508 1 92.69 187 ILE A C 1
ATOM 1523 O O . ILE A 1 187 ? 9.836 39.844 10.461 1 92.69 187 ILE A O 1
ATOM 1527 N N . LEU A 1 188 ? 11.594 40.969 9.664 1 93.06 188 LEU A N 1
ATOM 1528 C CA . LEU A 1 188 ? 12.156 41.25 10.984 1 93.06 188 LEU A CA 1
ATOM 1529 C C . LEU A 1 188 ? 11.203 42.094 11.812 1 93.06 188 LEU A C 1
ATOM 1531 O O . LEU A 1 188 ? 11.008 41.844 13 1 93.06 188 LEU A O 1
ATOM 1535 N N . LYS A 1 189 ? 10.648 43.094 11.195 1 92.5 189 LYS A N 1
ATOM 1536 C CA . LYS A 1 189 ? 9.672 43.938 11.883 1 92.5 189 LYS A CA 1
ATOM 1537 C C . LYS A 1 189 ? 8.484 43.094 12.367 1 92.5 189 LYS A C 1
ATOM 1539 O O . LYS A 1 189 ? 8 43.281 13.492 1 92.5 189 LYS A O 1
ATOM 1544 N N . ASN A 1 190 ? 8.039 42.219 11.531 1 94.25 190 ASN A N 1
ATOM 1545 C CA . ASN A 1 190 ? 6.914 41.344 11.898 1 94.25 190 ASN A CA 1
ATOM 1546 C C . ASN A 1 190 ? 7.262 40.438 13.055 1 94.25 190 ASN A C 1
ATOM 1548 O O . ASN A 1 190 ? 6.434 40.188 13.938 1 94.25 190 ASN A O 1
ATOM 1552 N N . ILE A 1 191 ? 8.453 39.906 13.062 1 95.44 191 ILE A N 1
ATOM 1553 C CA . ILE A 1 191 ? 8.891 39.031 14.148 1 95.44 191 ILE A CA 1
ATOM 1554 C C . ILE A 1 191 ? 8.953 39.812 15.453 1 95.44 191 ILE A C 1
ATOM 1556 O O . ILE A 1 191 ? 8.469 39.344 16.484 1 95.44 191 ILE A O 1
ATOM 1560 N N . LEU A 1 192 ? 9.461 41 15.414 1 92.81 192 LEU A N 1
ATOM 1561 C CA . LEU A 1 192 ? 9.625 41.812 16.609 1 92.81 192 LEU A CA 1
ATOM 1562 C C . LEU A 1 192 ? 8.289 42.406 17.062 1 92.81 192 LEU A C 1
ATOM 1564 O O . LEU A 1 192 ? 8.117 42.719 18.234 1 92.81 192 LEU A O 1
ATOM 1568 N N . ASN A 1 193 ? 7.406 42.594 16.094 1 94 193 ASN A N 1
ATOM 1569 C CA . ASN A 1 193 ? 6.043 42.938 16.469 1 94 193 ASN A CA 1
ATOM 1570 C C . ASN A 1 193 ? 5.359 41.812 17.234 1 94 193 ASN A C 1
ATOM 1572 O O . ASN A 1 193 ? 4.539 42.031 18.109 1 94 193 ASN A O 1
ATOM 1576 N N . TYR A 1 194 ? 5.629 40.625 16.797 1 95.31 194 TYR A N 1
ATOM 1577 C CA . TYR A 1 194 ? 5.137 39.438 17.516 1 95.31 194 TYR A CA 1
ATOM 1578 C C . TYR A 1 194 ? 5.645 39.406 18.938 1 95.31 194 TYR A C 1
ATOM 1580 O O . TYR A 1 194 ? 4.867 39.219 19.875 1 95.31 194 TYR A O 1
ATOM 1588 N N . ASN A 1 195 ? 6.859 39.656 19.156 1 95.69 195 ASN A N 1
ATOM 1589 C CA . ASN A 1 195 ? 7.531 39.781 20.438 1 95.69 195 ASN A CA 1
ATOM 1590 C C . ASN A 1 195 ? 8.82 40.594 20.328 1 95.69 195 ASN A C 1
ATOM 1592 O O . ASN A 1 195 ? 9.805 40.125 19.75 1 95.69 195 ASN A O 1
ATOM 1596 N N . PRO A 1 196 ? 8.844 41.719 20.906 1 94.25 196 PRO A N 1
ATOM 1597 C CA . PRO A 1 196 ? 9.977 42.625 20.703 1 94.25 196 PRO A CA 1
ATOM 1598 C C . PRO A 1 196 ? 11.281 42.094 21.281 1 94.25 196 PRO A C 1
ATOM 1600 O O . PRO A 1 196 ? 12.367 42.562 20.938 1 94.25 196 PRO A O 1
ATOM 1603 N N . ARG A 1 197 ? 11.203 41.125 22.172 1 95.44 197 ARG A N 1
ATOM 1604 C CA . ARG A 1 197 ? 12.406 40.625 22.828 1 95.44 197 ARG A CA 1
ATOM 1605 C C . ARG A 1 197 ? 12.844 39.312 22.203 1 95.44 197 ARG A C 1
ATOM 1607 O O . ARG A 1 197 ? 13.844 38.719 22.641 1 95.44 197 ARG A O 1
ATOM 1614 N N . LEU A 1 198 ? 12.125 38.875 21.219 1 96.62 198 LEU A N 1
ATOM 1615 C CA . LEU A 1 198 ? 12.461 37.625 20.578 1 96.62 198 LEU A CA 1
ATOM 1616 C C . LEU A 1 198 ? 13.82 37.688 19.891 1 96.62 198 LEU A C 1
ATOM 1618 O O . LEU A 1 198 ? 14.141 38.688 19.25 1 96.62 198 LEU A O 1
ATOM 1622 N N . LYS A 1 199 ? 14.578 36.688 20.078 1 97.06 199 LYS A N 1
ATOM 1623 C CA . LYS A 1 199 ? 15.883 36.625 19.438 1 97.06 199 LYS A CA 1
ATOM 1624 C C . LYS A 1 199 ? 15.766 36.062 18.016 1 97.06 199 LYS A C 1
ATOM 1626 O O . LYS A 1 199 ? 14.977 35.156 17.75 1 97.06 199 LYS A O 1
ATOM 1631 N N . VAL A 1 200 ? 16.562 36.719 17.125 1 97.38 200 VAL A N 1
ATOM 1632 C CA . VAL A 1 200 ? 16.531 36.312 15.727 1 97.38 200 VAL A CA 1
ATOM 1633 C C . VAL A 1 200 ? 17.953 36.156 15.211 1 97.38 200 VAL A C 1
ATOM 1635 O O . VAL A 1 200 ? 18.828 36.969 15.523 1 97.38 200 VAL A O 1
ATOM 1638 N N . VAL A 1 201 ? 18.172 35.031 14.578 1 97 201 VAL A N 1
ATOM 1639 C CA . VAL A 1 201 ? 19.406 34.812 13.82 1 97 201 VAL A CA 1
ATOM 1640 C C . VAL A 1 201 ? 19.078 34.688 12.328 1 97 201 VAL A C 1
ATOM 1642 O O . VAL A 1 201 ? 18.344 33.781 11.93 1 97 201 VAL A O 1
ATOM 1645 N N . VAL A 1 202 ? 19.641 35.594 11.492 1 95.12 202 VAL A N 1
ATOM 1646 C CA . VAL A 1 202 ? 19.328 35.594 10.07 1 95.12 202 VAL A CA 1
ATOM 1647 C C . VAL A 1 202 ? 20.609 35.5 9.25 1 95.12 202 VAL A C 1
ATOM 1649 O O . VAL A 1 202 ? 21.609 36.125 9.594 1 95.12 202 VAL A O 1
ATOM 1652 N N . GLY A 1 203 ? 20.578 34.562 8.305 1 94.38 203 GLY A N 1
ATOM 1653 C CA . GLY A 1 203 ? 21.656 34.469 7.332 1 94.38 203 GLY A CA 1
ATOM 1654 C C . GLY A 1 203 ? 21.375 35.25 6.059 1 94.38 203 GLY A C 1
ATOM 1655 O O . GLY A 1 203 ? 20.281 35.125 5.48 1 94.38 203 GLY A O 1
ATOM 1656 N N . LYS A 1 204 ? 22.328 36 5.625 1 91 204 LYS A N 1
ATOM 1657 C CA . LYS A 1 204 ? 22.25 36.688 4.34 1 91 204 LYS A CA 1
ATOM 1658 C C . LYS A 1 204 ? 23.516 36.469 3.52 1 91 204 LYS A C 1
ATOM 1660 O O . LYS A 1 204 ? 24.578 36.188 4.074 1 91 204 LYS A O 1
ATOM 1665 N N . GLU A 1 205 ? 23.297 36.594 2.256 1 89.5 205 GLU A N 1
ATOM 1666 C CA . GLU A 1 205 ? 24.453 36.406 1.379 1 89.5 205 GLU A CA 1
ATOM 1667 C C . GLU A 1 205 ? 25.469 37.562 1.566 1 89.5 205 GLU A C 1
ATOM 1669 O O . GLU A 1 205 ? 25.094 38.719 1.715 1 89.5 205 GLU A O 1
ATOM 1674 N N . LYS A 1 206 ? 26.703 37.094 1.384 1 83.44 206 LYS A N 1
ATOM 1675 C CA . LYS A 1 206 ? 27.766 38.094 1.501 1 83.44 206 LYS A CA 1
ATOM 1676 C C . LYS A 1 206 ? 27.656 39.156 0.412 1 83.44 206 LYS A C 1
ATOM 1678 O O . LYS A 1 206 ? 27.344 38.844 -0.739 1 83.44 206 LYS A O 1
ATOM 1683 N N . ASN A 1 207 ? 27.875 40.406 0.734 1 74.38 207 ASN A N 1
ATOM 1684 C CA . ASN A 1 207 ? 27.906 41.531 -0.171 1 74.38 207 ASN A CA 1
ATOM 1685 C C . ASN A 1 207 ? 26.5 42 -0.534 1 74.38 207 ASN A C 1
ATOM 1687 O O . ASN A 1 207 ? 26.328 42.781 -1.487 1 74.38 207 ASN A O 1
ATOM 1691 N N . SER A 1 208 ? 25.625 41.219 0.07 1 72.19 208 SER A N 1
ATOM 1692 C CA . SER A 1 208 ? 24.297 41.75 -0.151 1 72.19 208 SER A CA 1
ATOM 1693 C C . SER A 1 208 ? 24.188 43.188 0.408 1 72.19 208 SER A C 1
ATOM 1695 O O . SER A 1 208 ? 24.844 43.5 1.401 1 72.19 208 SER A O 1
ATOM 1697 N N . ARG A 1 209 ? 23.719 44.156 -0.333 1 63.84 209 ARG A N 1
ATOM 1698 C CA . ARG A 1 209 ? 23.625 45.562 -0.001 1 63.84 209 ARG A CA 1
ATOM 1699 C C . ARG A 1 209 ? 22.625 45.781 1.137 1 63.84 209 ARG A C 1
ATOM 1701 O O . ARG A 1 209 ? 22.172 46.906 1.344 1 63.84 209 ARG A O 1
ATOM 1708 N N . ILE A 1 210 ? 22.359 44.656 1.792 1 63.72 210 ILE A N 1
ATOM 1709 C CA . ILE A 1 210 ? 21.328 44.812 2.818 1 63.72 210 ILE A CA 1
ATOM 1710 C C . ILE A 1 210 ? 21.953 45.375 4.094 1 63.72 210 ILE A C 1
ATOM 1712 O O . ILE A 1 210 ? 22.844 44.75 4.688 1 63.72 210 ILE A O 1
ATOM 1716 N N . SER A 1 211 ? 21.906 46.688 4.328 1 60.75 211 SER A N 1
ATOM 1717 C CA . SER A 1 211 ? 22.266 47.312 5.598 1 60.75 211 SER A CA 1
ATOM 1718 C C . SER A 1 211 ? 21.062 47.406 6.527 1 60.75 211 SER A C 1
ATOM 1720 O O . SER A 1 211 ? 20.031 48 6.16 1 60.75 211 SER A O 1
ATOM 1722 N N . LEU A 1 212 ? 21.016 46.406 7.508 1 65.69 212 LEU A N 1
ATOM 1723 C CA . LEU A 1 212 ? 19.906 46.469 8.453 1 65.69 212 LEU A CA 1
ATOM 1724 C C . LEU A 1 212 ? 20.016 47.719 9.328 1 65.69 212 LEU A C 1
ATOM 1726 O O . LEU A 1 212 ? 21.109 48.125 9.703 1 65.69 212 LEU A O 1
ATOM 1730 N N . SER A 1 213 ? 19.047 48.531 9.242 1 55.16 213 SER A N 1
ATOM 1731 C CA . SER A 1 213 ? 19.031 49.688 10.102 1 55.16 213 SER A CA 1
ATOM 1732 C C . SER A 1 213 ? 19.344 49.344 11.547 1 55.16 213 SER A C 1
ATOM 1734 O O . SER A 1 213 ? 19.156 48.188 11.961 1 55.16 213 SER A O 1
ATOM 1736 N N . GLU A 1 214 ? 20.234 49.969 12.312 1 53 214 GLU A N 1
ATOM 1737 C CA . GLU A 1 214 ? 20.797 49.938 13.664 1 53 214 GLU A CA 1
ATOM 1738 C C . GLU A 1 214 ? 19.766 49.438 14.672 1 53 214 GLU A C 1
ATOM 1740 O O . GLU A 1 214 ? 20.109 49.031 15.789 1 53 214 GLU A O 1
ATOM 1745 N N . SER A 1 215 ? 18.469 49.281 14.367 1 58.41 215 SER A N 1
ATOM 1746 C CA . SER A 1 215 ? 17.469 49.281 15.43 1 58.41 215 SER A CA 1
ATOM 1747 C C . SER A 1 215 ? 17.062 47.875 15.82 1 58.41 215 SER A C 1
ATOM 1749 O O . SER A 1 215 ? 16.172 47.688 16.672 1 58.41 215 SER A O 1
ATOM 1751 N N . PHE A 1 216 ? 17.688 46.812 15.352 1 75.81 216 PHE A N 1
ATOM 1752 C CA . PHE A 1 216 ? 17.109 45.531 15.82 1 75.81 216 PHE A CA 1
ATOM 1753 C C . PHE A 1 216 ? 18.016 44.875 16.859 1 75.81 216 PHE A C 1
ATOM 1755 O O . PHE A 1 216 ? 18.828 44.031 16.516 1 75.81 216 PHE A O 1
ATOM 1762 N N . GLY A 1 217 ? 18.047 45.344 18.031 1 73.94 217 GLY A N 1
ATOM 1763 C CA . GLY A 1 217 ? 18.938 44.906 19.094 1 73.94 217 GLY A CA 1
ATOM 1764 C C . GLY A 1 217 ? 18.953 43.375 19.281 1 73.94 217 GLY A C 1
ATOM 1765 O O . GLY A 1 217 ? 19.969 42.812 19.625 1 73.94 217 GLY A O 1
ATOM 1766 N N . ASN A 1 218 ? 17.969 42.594 19.031 1 88.81 218 ASN A N 1
ATOM 1767 C CA . ASN A 1 218 ? 17.891 41.188 19.297 1 88.81 218 ASN A CA 1
ATOM 1768 C C . ASN A 1 218 ? 18.094 40.344 18.031 1 88.81 218 ASN A C 1
ATOM 1770 O O . ASN A 1 218 ? 17.844 39.156 18.016 1 88.81 218 ASN A O 1
ATOM 1774 N N . VAL A 1 219 ? 18.609 41.062 16.953 1 93.44 219 VAL A N 1
ATOM 1775 C CA . VAL A 1 219 ? 18.812 40.375 15.664 1 93.44 219 VAL A CA 1
ATOM 1776 C C . VAL A 1 219 ? 20.297 40.219 15.391 1 93.44 219 VAL A C 1
ATOM 1778 O O . VAL A 1 219 ? 21.062 41.188 15.43 1 93.44 219 VAL A O 1
ATOM 1781 N N . THR A 1 220 ? 20.703 39 15.25 1 93.44 220 THR A N 1
ATOM 1782 C CA . THR A 1 220 ? 22.047 38.656 14.812 1 93.44 220 THR A CA 1
ATOM 1783 C C . THR A 1 220 ? 22.062 38.344 13.32 1 93.44 220 THR A C 1
ATOM 1785 O O . THR A 1 220 ? 21.375 37.406 12.875 1 93.44 220 THR A O 1
ATOM 1788 N N . VAL A 1 221 ? 22.844 39.062 12.57 1 92.25 221 VAL A N 1
ATOM 1789 C CA . VAL A 1 221 ? 22.953 38.844 11.133 1 92.25 221 VAL A CA 1
ATOM 1790 C C . VAL A 1 221 ? 24.281 38.156 10.82 1 92.25 221 VAL A C 1
ATOM 1792 O O . VAL A 1 221 ? 25.344 38.625 11.242 1 92.25 221 VAL A O 1
ATOM 1795 N N . ILE A 1 222 ? 24.156 37.062 10.117 1 92.88 222 ILE A N 1
ATOM 1796 C CA . ILE A 1 222 ? 25.344 36.312 9.734 1 92.88 222 ILE A CA 1
ATOM 1797 C C . ILE A 1 222 ? 25.469 36.281 8.211 1 92.88 222 ILE A C 1
ATOM 1799 O O . ILE A 1 222 ? 24.516 35.938 7.508 1 92.88 222 ILE A O 1
ATOM 1803 N N . ASP A 1 223 ? 26.656 36.625 7.742 1 91.75 223 ASP A N 1
ATOM 1804 C CA . ASP A 1 223 ? 26.938 36.562 6.309 1 91.75 223 ASP A CA 1
ATOM 1805 C C . ASP A 1 223 ? 27.391 35.156 5.902 1 91.75 223 ASP A C 1
ATOM 1807 O O . ASP A 1 223 ? 28.203 34.562 6.582 1 91.75 223 ASP A O 1
ATOM 1811 N N . TYR A 1 224 ? 26.719 34.656 4.898 1 92.38 224 TYR A N 1
ATOM 1812 C CA . TYR A 1 224 ? 27.188 33.375 4.34 1 92.38 224 TYR A CA 1
ATOM 1813 C C . TYR A 1 224 ? 27.656 33.562 2.9 1 92.38 224 TYR A C 1
ATOM 1815 O O . TYR A 1 224 ? 27.328 34.562 2.256 1 92.38 224 TYR A O 1
ATOM 1823 N N . SER A 1 225 ? 28.484 32.625 2.416 1 91.12 225 SER A N 1
ATOM 1824 C CA . SER A 1 225 ? 28.938 32.625 1.031 1 91.12 225 SER A CA 1
ATOM 1825 C C . SER A 1 225 ? 27.984 31.828 0.132 1 91.12 225 SER A C 1
ATOM 1827 O O . SER A 1 225 ? 27.438 30.812 0.542 1 91.12 225 SER A O 1
ATOM 1829 N N . LYS A 1 226 ? 27.875 32.344 -1.003 1 88 226 LYS A N 1
ATOM 1830 C CA . LYS A 1 226 ? 27.047 31.656 -1.985 1 88 226 LYS A CA 1
ATOM 1831 C C . LYS A 1 226 ? 27.562 30.25 -2.258 1 88 226 LYS A C 1
ATOM 1833 O O . LYS A 1 226 ? 26.797 29.375 -2.689 1 88 226 LYS A O 1
ATOM 1838 N N . ALA A 1 227 ? 28.781 30.031 -2.012 1 91.62 227 ALA A N 1
ATOM 1839 C CA . ALA A 1 227 ? 29.406 28.734 -2.262 1 91.62 227 ALA A CA 1
ATOM 1840 C C . ALA A 1 227 ? 29.094 27.75 -1.146 1 91.62 227 ALA A C 1
ATOM 1842 O O . ALA A 1 227 ? 29.266 26.531 -1.312 1 91.62 227 ALA A O 1
ATOM 1843 N N . ASP A 1 228 ? 28.641 28.281 -0.058 1 94.19 228 ASP A N 1
ATOM 1844 C CA . ASP A 1 228 ? 28.328 27.406 1.065 1 94.19 228 ASP A CA 1
ATOM 1845 C C . ASP A 1 228 ? 27.047 26.609 0.799 1 94.19 228 ASP A C 1
ATOM 1847 O O . ASP A 1 228 ? 26.094 27.141 0.224 1 94.19 228 ASP A O 1
ATOM 1851 N N . SER A 1 229 ? 27.062 25.328 1.191 1 96 229 SER A N 1
ATOM 1852 C CA . SER A 1 229 ? 25.844 24.531 1.09 1 96 229 SER A CA 1
ATOM 1853 C C . SER A 1 229 ? 24.797 25 2.09 1 96 229 SER A C 1
ATOM 1855 O O . SER A 1 229 ? 25.125 25.625 3.102 1 96 229 SER A O 1
ATOM 1857 N N . ASP A 1 230 ? 23.531 24.734 1.829 1 96.56 230 ASP A N 1
ATOM 1858 C CA . ASP A 1 230 ? 22.469 25.109 2.756 1 96.56 230 ASP A CA 1
ATOM 1859 C C . ASP A 1 230 ? 22.672 24.453 4.117 1 96.56 230 ASP A C 1
ATOM 1861 O O . ASP A 1 230 ? 22.438 25.078 5.156 1 96.56 230 ASP A O 1
ATOM 1865 N N . GLY A 1 231 ? 23.094 23.172 4.105 1 98.06 231 GLY A N 1
ATOM 1866 C CA . GLY A 1 231 ? 23.391 22.5 5.367 1 98.06 231 GLY A CA 1
ATOM 1867 C C . GLY A 1 231 ? 24.438 23.219 6.195 1 98.06 231 GLY A C 1
ATOM 1868 O O . GLY A 1 231 ? 24.281 23.375 7.41 1 98.06 231 GLY A O 1
ATOM 1869 N N . THR A 1 232 ? 25.453 23.688 5.527 1 97.88 232 THR A N 1
ATOM 1870 C CA . THR A 1 232 ? 26.516 24.438 6.191 1 97.88 232 THR A CA 1
ATOM 1871 C C . THR A 1 232 ? 25.984 25.75 6.746 1 97.88 232 THR A C 1
ATOM 1873 O O . THR A 1 232 ? 26.312 26.125 7.875 1 97.88 232 THR A O 1
ATOM 1876 N N . ILE A 1 233 ? 25.219 26.422 5.996 1 97.81 233 ILE A N 1
ATOM 1877 C CA . ILE A 1 233 ? 24.688 27.719 6.398 1 97.81 233 ILE A CA 1
ATOM 1878 C C . ILE A 1 233 ? 23.781 27.562 7.617 1 97.81 233 ILE A C 1
ATOM 1880 O O . ILE A 1 233 ? 23.922 28.297 8.602 1 97.81 233 ILE A O 1
ATOM 1884 N N . TRP A 1 234 ? 22.875 26.625 7.59 1 98.38 234 TRP A N 1
ATOM 1885 C CA . TRP A 1 234 ? 21.984 26.375 8.719 1 98.38 234 TRP A CA 1
ATOM 1886 C C . TRP A 1 234 ? 22.766 26.062 9.984 1 98.38 234 TRP A C 1
ATOM 1888 O O . TRP A 1 234 ? 22.453 26.578 11.062 1 98.38 234 TRP A O 1
ATOM 1898 N N . ASN A 1 235 ? 23.734 25.219 9.82 1 98.38 235 ASN A N 1
ATOM 1899 C CA . ASN A 1 235 ? 24.562 24.875 10.984 1 98.38 235 ASN A CA 1
ATOM 1900 C C . ASN A 1 235 ? 25.25 26.109 11.562 1 98.38 235 ASN A C 1
ATOM 1902 O O . ASN A 1 235 ? 25.312 26.281 12.781 1 98.38 235 ASN A O 1
ATOM 1906 N N . LEU A 1 236 ? 25.766 26.891 10.648 1 97.62 236 LEU A N 1
ATOM 1907 C CA . LEU A 1 236 ? 26.422 28.125 11.078 1 97.62 236 LEU A CA 1
ATOM 1908 C C . LEU A 1 236 ? 25.469 29 11.867 1 97.62 236 LEU A C 1
ATOM 1910 O O . LEU A 1 236 ? 25.828 29.547 12.914 1 97.62 236 LEU A O 1
ATOM 1914 N N . LEU A 1 237 ? 24.266 29.188 11.414 1 98.38 237 LEU A N 1
ATOM 1915 C CA . LEU A 1 237 ? 23.266 30.016 12.086 1 98.38 237 LEU A CA 1
ATOM 1916 C C . LEU A 1 237 ? 22.922 29.422 13.445 1 98.38 237 LEU A C 1
ATOM 1918 O O . LEU A 1 237 ? 22.781 30.156 14.43 1 98.38 237 LEU A O 1
ATOM 1922 N N . ILE A 1 238 ? 22.812 28.141 13.531 1 98.44 238 ILE A N 1
ATOM 1923 C CA . ILE A 1 238 ? 22.391 27.453 14.75 1 98.44 238 ILE A CA 1
ATOM 1924 C C . ILE A 1 238 ? 23.453 27.609 15.836 1 98.44 238 ILE A C 1
ATOM 1926 O O . ILE A 1 238 ? 23.125 27.688 17.016 1 98.44 238 ILE A O 1
ATOM 1930 N N . THR A 1 239 ? 24.719 27.688 15.43 1 97.62 239 THR A N 1
ATOM 1931 C CA . THR A 1 239 ? 25.781 27.859 16.406 1 97.62 239 THR A CA 1
ATOM 1932 C C . THR A 1 239 ? 25.594 29.172 17.172 1 97.62 239 THR A C 1
ATOM 1934 O O . THR A 1 239 ? 26.172 29.344 18.266 1 97.62 239 THR A O 1
ATOM 1937 N N . LYS A 1 240 ? 24.797 30.125 16.672 1 97.81 240 LYS A N 1
ATOM 1938 C CA . LYS A 1 240 ? 24.609 31.422 17.312 1 97.81 240 LYS A CA 1
ATOM 1939 C C . LYS A 1 240 ? 23.422 31.406 18.266 1 97.81 240 LYS A C 1
ATOM 1941 O O . LYS A 1 240 ? 23.172 32.375 18.984 1 97.81 240 LYS A O 1
ATOM 1946 N N . VAL A 1 241 ? 22.734 30.312 18.25 1 98.44 241 VAL A N 1
ATOM 1947 C CA . VAL A 1 241 ? 21.562 30.188 19.094 1 98.44 241 VAL A CA 1
ATOM 1948 C C . VAL A 1 241 ? 21.969 29.844 20.516 1 98.44 241 VAL A C 1
ATOM 1950 O O . VAL A 1 241 ? 22.781 28.938 20.734 1 98.44 241 VAL A O 1
ATOM 1953 N N . LYS A 1 242 ? 21.375 30.5 21.484 1 96.94 242 LYS A N 1
ATOM 1954 C CA . LYS A 1 242 ? 21.688 30.25 22.891 1 96.94 242 LYS A CA 1
ATOM 1955 C C . LYS A 1 242 ? 20.453 29.812 23.672 1 96.94 242 LYS A C 1
ATOM 1957 O O . LYS A 1 242 ? 20.578 29.312 24.797 1 96.94 242 LYS A O 1
ATOM 1962 N N . THR A 1 243 ? 19.328 30 23.094 1 98.31 243 THR A N 1
ATOM 1963 C CA . THR A 1 243 ? 18.094 29.578 23.734 1 98.31 243 THR A CA 1
ATOM 1964 C C . THR A 1 243 ? 17.922 28.062 23.641 1 98.31 243 THR A C 1
ATOM 1966 O O . THR A 1 243 ? 18.609 27.406 22.859 1 98.31 243 THR A O 1
ATOM 1969 N N . GLU A 1 244 ? 17.031 27.5 24.422 1 98.25 244 GLU A N 1
ATOM 1970 C CA . GLU A 1 244 ? 16.812 26.062 24.484 1 98.25 244 GLU A CA 1
ATOM 1971 C C . GLU A 1 244 ? 16.219 25.547 23.172 1 98.25 244 GLU A C 1
ATOM 1973 O O . GLU A 1 244 ? 16.469 24.391 22.797 1 98.25 244 GLU A O 1
ATOM 1978 N N . TYR A 1 245 ? 15.445 26.391 22.547 1 98.69 245 TYR A N 1
ATOM 1979 C CA . TYR A 1 245 ? 14.789 25.984 21.312 1 98.69 245 TYR A CA 1
ATOM 1980 C C . TYR A 1 245 ? 15.18 26.906 20.156 1 98.69 245 TYR A C 1
ATOM 1982 O O . TYR A 1 245 ? 15.469 28.094 20.375 1 98.69 245 TYR A O 1
ATOM 1990 N N . ALA A 1 246 ? 15.172 26.359 19 1 98.81 246 ALA A N 1
ATOM 1991 C CA . ALA A 1 246 ? 15.352 27.125 17.766 1 98.81 246 ALA A CA 1
ATOM 1992 C C . ALA A 1 246 ? 14.234 26.844 16.766 1 98.81 246 ALA A C 1
ATOM 1994 O O . ALA A 1 246 ? 13.906 25.672 16.516 1 98.81 246 ALA A O 1
ATOM 1995 N N . LEU A 1 247 ? 13.625 27.875 16.297 1 98.88 247 LEU A N 1
ATOM 1996 C CA . LEU A 1 247 ? 12.672 27.75 15.195 1 98.88 247 LEU A CA 1
ATOM 1997 C C . LEU A 1 247 ? 13.383 27.828 13.852 1 98.88 247 LEU A C 1
ATOM 1999 O O . LEU A 1 247 ? 13.984 28.859 13.531 1 98.88 247 LEU A O 1
ATOM 2003 N N . ILE A 1 248 ? 13.352 26.781 13.125 1 98.75 248 ILE A N 1
ATOM 2004 C CA . ILE A 1 248 ? 13.781 26.812 11.734 1 98.75 248 ILE A CA 1
ATOM 2005 C C . ILE A 1 248 ? 12.648 27.359 10.859 1 98.75 248 ILE A C 1
ATOM 2007 O O . ILE A 1 248 ? 11.773 26.594 10.438 1 98.75 248 ILE A O 1
ATOM 2011 N N . ALA A 1 249 ? 12.703 28.609 10.578 1 97.94 249 ALA A N 1
ATOM 2012 C CA . ALA A 1 249 ? 11.68 29.281 9.781 1 97.94 249 ALA A CA 1
ATOM 2013 C C . ALA A 1 249 ? 12.008 29.234 8.297 1 97.94 249 ALA A C 1
ATOM 2015 O O . ALA A 1 249 ? 12.555 30.188 7.738 1 97.94 249 ALA A O 1
ATOM 2016 N N . ARG A 1 250 ? 11.531 28.188 7.684 1 95.19 250 ARG A N 1
ATOM 2017 C CA . ARG A 1 250 ? 11.859 27.906 6.293 1 95.19 250 ARG A CA 1
ATOM 2018 C C . ARG A 1 250 ? 11.117 28.844 5.352 1 95.19 250 ARG A C 1
ATOM 2020 O O . ARG A 1 250 ? 9.891 28.938 5.387 1 95.19 250 ARG A O 1
ATOM 2027 N N . ASN A 1 251 ? 11.797 29.547 4.539 1 93 251 ASN A N 1
ATOM 2028 C CA . ASN A 1 251 ? 11.234 30.406 3.5 1 93 251 ASN A CA 1
ATOM 2029 C C . ASN A 1 251 ? 10.117 31.297 4.047 1 93 251 ASN A C 1
ATOM 2031 O O . ASN A 1 251 ? 9.039 31.375 3.453 1 93 251 ASN A O 1
ATOM 2035 N N . ILE A 1 252 ? 10.367 31.875 5.148 1 94.94 252 ILE A N 1
ATOM 2036 C CA . ILE A 1 252 ? 9.328 32.656 5.824 1 94.94 252 ILE A CA 1
ATOM 2037 C C . ILE A 1 252 ? 9.078 33.938 5.066 1 94.94 252 ILE A C 1
ATOM 2039 O O . ILE A 1 252 ? 10.016 34.562 4.559 1 94.94 252 ILE A O 1
ATOM 2043 N N . SER A 1 253 ? 7.82 34.375 4.957 1 91.94 253 SER A N 1
ATOM 2044 C CA . SER A 1 253 ? 7.457 35.625 4.258 1 91.94 253 SER A CA 1
ATOM 2045 C C . SER A 1 253 ? 6.891 36.656 5.219 1 91.94 253 SER A C 1
ATOM 2047 O O . SER A 1 253 ? 6.984 37.844 4.965 1 91.94 253 SER A O 1
ATOM 2049 N N . THR A 1 254 ? 6.312 36.219 6.211 1 92 254 THR A N 1
ATOM 2050 C CA . THR A 1 254 ? 5.793 37.062 7.281 1 92 254 THR A CA 1
ATOM 2051 C C . THR A 1 254 ? 5.672 36.281 8.578 1 92 254 THR A C 1
ATOM 2053 O O . THR A 1 254 ? 5.922 35.094 8.609 1 92 254 THR A O 1
ATOM 2056 N N . PHE A 1 255 ? 5.504 37.031 9.656 1 94.94 255 PHE A N 1
ATOM 2057 C CA . PHE A 1 255 ? 5.445 36.406 10.984 1 94.94 255 PHE A CA 1
ATOM 2058 C C . PHE A 1 255 ? 4.418 37.125 11.859 1 94.94 255 PHE A C 1
ATOM 2060 O O . PHE A 1 255 ? 4.41 38.344 11.938 1 94.94 255 PHE A O 1
ATOM 2067 N N . ASN A 1 256 ? 3.479 36.406 12.367 1 95.19 256 ASN A N 1
ATOM 2068 C CA . ASN A 1 256 ? 2.459 37 13.219 1 95.19 256 ASN A CA 1
ATOM 2069 C C . ASN A 1 256 ? 1.937 36 14.25 1 95.19 256 ASN A C 1
ATOM 2071 O O . ASN A 1 256 ? 2.611 35.031 14.57 1 95.19 256 ASN A O 1
ATOM 2075 N N . ILE A 1 257 ? 0.82 36.188 14.82 1 95.75 257 ILE A N 1
ATOM 2076 C CA . ILE A 1 257 ? 0.296 35.469 15.969 1 95.75 257 ILE A CA 1
ATOM 2077 C C . ILE A 1 257 ? -0.028 34.031 15.57 1 95.75 257 ILE A C 1
ATOM 2079 O O . ILE A 1 257 ? -0.179 33.156 16.422 1 95.75 257 ILE A O 1
ATOM 2083 N N . ASP A 1 258 ? -0.095 33.719 14.281 1 97.56 258 ASP A N 1
ATOM 2084 C CA . ASP A 1 258 ? -0.41 32.375 13.805 1 97.56 258 ASP A CA 1
ATOM 2085 C C . ASP A 1 258 ? 0.725 31.422 14.117 1 97.56 258 ASP A C 1
ATOM 2087 O O . ASP A 1 258 ? 0.522 30.203 14.133 1 97.56 258 ASP A O 1
ATOM 2091 N N . ALA A 1 259 ? 1.901 31.859 14.336 1 98.25 259 ALA A N 1
ATOM 2092 C CA . ALA A 1 259 ? 3.057 31 14.586 1 98.25 259 ALA A CA 1
ATOM 2093 C C . ALA A 1 259 ? 2.875 30.203 15.875 1 98.25 259 ALA A C 1
ATOM 2095 O O . ALA A 1 259 ? 3.275 29.047 15.953 1 98.25 259 ALA A O 1
ATOM 2096 N N . ARG A 1 260 ? 2.373 30.844 16.891 1 97.69 260 ARG A N 1
ATOM 2097 C CA . ARG A 1 260 ? 2.021 30.25 18.172 1 97.69 260 ARG A CA 1
ATOM 2098 C C . ARG A 1 260 ? 3.189 29.453 18.75 1 97.69 260 ARG A C 1
ATOM 2100 O O . ARG A 1 260 ? 3.049 28.266 19.047 1 97.69 260 ARG A O 1
ATOM 2107 N N . LEU A 1 261 ? 4.25 30.109 19.062 1 98.56 261 LEU A N 1
ATOM 2108 C CA . LEU A 1 261 ? 5.488 29.484 19.516 1 98.56 261 LEU A CA 1
ATOM 2109 C C . LEU A 1 261 ? 5.297 28.797 20.859 1 98.56 261 LEU A C 1
ATOM 2111 O O . LEU A 1 261 ? 5.824 27.703 21.094 1 98.56 261 LEU A O 1
ATOM 2115 N N . GLU A 1 262 ? 4.539 29.406 21.797 1 97.94 262 GLU A N 1
ATOM 2116 C CA . GLU A 1 262 ? 4.27 28.797 23.094 1 97.94 262 GLU A CA 1
ATOM 2117 C C . GLU A 1 262 ? 3.578 27.438 22.922 1 97.94 262 GLU A C 1
ATOM 2119 O O . GLU A 1 262 ? 3.887 26.484 23.641 1 97.94 262 GLU A O 1
ATOM 2124 N N . ARG A 1 263 ? 2.662 27.375 21.953 1 97.88 263 ARG A N 1
ATOM 2125 C CA . ARG A 1 263 ? 1.945 26.141 21.641 1 97.88 263 ARG A CA 1
ATOM 2126 C C . ARG A 1 263 ? 2.912 25.031 21.234 1 97.88 263 ARG A C 1
ATOM 2128 O O . ARG A 1 263 ? 2.789 23.906 21.688 1 97.88 263 ARG A O 1
ATOM 2135 N N . LEU A 1 264 ? 3.832 25.328 20.406 1 98.75 264 LEU A N 1
ATOM 2136 C CA . LEU A 1 264 ? 4.789 24.344 19.906 1 98.75 264 LEU A CA 1
ATOM 2137 C C . LEU A 1 264 ? 5.727 23.891 21 1 98.75 264 LEU A C 1
ATOM 2139 O O . LEU A 1 264 ? 5.977 22.688 21.156 1 98.75 264 LEU A O 1
ATOM 2143 N N . VAL A 1 265 ? 6.254 24.828 21.828 1 98.62 265 VAL A N 1
ATOM 2144 C CA . VAL A 1 265 ? 7.129 24.453 22.938 1 98.62 265 VAL A CA 1
ATOM 2145 C C . VAL A 1 265 ? 6.367 23.562 23.922 1 98.62 265 VAL A C 1
ATOM 2147 O O . VAL A 1 265 ? 6.883 22.531 24.359 1 98.62 265 VAL A O 1
ATOM 2150 N N . ARG A 1 266 ? 5.191 23.922 24.25 1 97.94 266 ARG A N 1
ATOM 2151 C CA . ARG A 1 266 ? 4.379 23.156 25.188 1 97.94 266 ARG A CA 1
ATOM 2152 C C . ARG A 1 266 ? 4.25 21.703 24.734 1 97.94 266 ARG A C 1
ATOM 2154 O O . ARG A 1 266 ? 4.398 20.781 25.531 1 97.94 266 ARG A O 1
ATOM 2161 N N . GLU A 1 267 ? 3.998 21.5 23.469 1 97.75 267 GLU A N 1
ATOM 2162 C CA . GLU A 1 267 ? 3.713 20.156 22.984 1 97.75 267 GLU A CA 1
ATOM 2163 C C . GLU A 1 267 ? 4.996 19.344 22.844 1 97.75 267 GLU A C 1
ATOM 2165 O O . GLU A 1 267 ? 4.988 18.125 23.031 1 97.75 267 GLU A O 1
ATOM 2170 N N . ILE A 1 268 ? 6.109 20 22.453 1 98.44 268 ILE A N 1
ATOM 2171 C CA . ILE A 1 268 ? 7.375 19.281 22.5 1 98.44 268 ILE A CA 1
ATOM 2172 C C . ILE A 1 268 ? 7.602 18.703 23.891 1 98.44 268 ILE A C 1
ATOM 2174 O O . ILE A 1 268 ? 7.969 17.531 24.031 1 98.44 268 ILE A O 1
ATOM 2178 N N . GLU A 1 269 ? 7.324 19.484 24.906 1 97.69 269 GLU A N 1
ATOM 2179 C CA . GLU A 1 269 ? 7.574 19.062 26.297 1 97.69 269 GLU A CA 1
ATOM 2180 C C . GLU A 1 269 ? 6.504 18.094 26.781 1 97.69 269 GLU A C 1
ATOM 2182 O O . GLU A 1 269 ? 6.816 17.078 27.391 1 97.69 269 GLU A O 1
ATOM 2187 N N . ALA A 1 270 ? 5.27 18.375 26.469 1 96.62 270 ALA A N 1
ATOM 2188 C CA . ALA A 1 270 ? 4.16 17.578 26.984 1 96.62 270 ALA A CA 1
ATOM 2189 C C . ALA A 1 270 ? 4.113 16.203 26.344 1 96.62 270 ALA A C 1
ATOM 2191 O O . ALA A 1 270 ? 3.791 15.211 27 1 96.62 270 ALA A O 1
ATOM 2192 N N . LEU A 1 271 ? 4.387 16.125 25.047 1 96.56 271 LEU A N 1
ATOM 2193 C CA . LEU A 1 271 ? 4.312 14.859 24.328 1 96.56 271 LEU A CA 1
ATOM 2194 C C . LEU A 1 271 ? 5.664 14.156 24.312 1 96.56 271 LEU A C 1
ATOM 2196 O O . LEU A 1 271 ? 5.777 13.031 23.828 1 96.56 271 LEU A O 1
ATOM 2200 N N . ASP A 1 272 ? 6.668 14.82 24.766 1 95.69 272 ASP A N 1
ATOM 2201 C CA . ASP A 1 272 ? 8.023 14.281 24.812 1 95.69 272 ASP A CA 1
ATOM 2202 C C . ASP A 1 272 ? 8.523 13.93 23.406 1 95.69 272 ASP A C 1
ATOM 2204 O O . ASP A 1 272 ? 8.977 12.812 23.172 1 95.69 272 ASP A O 1
ATOM 2208 N N . VAL A 1 273 ? 8.336 14.844 22.469 1 97.75 273 VAL A N 1
ATOM 2209 C CA . VAL A 1 273 ? 8.844 14.719 21.109 1 97.75 273 VAL A CA 1
ATOM 2210 C C . VAL A 1 273 ? 10.023 15.664 20.906 1 97.75 273 VAL A C 1
ATOM 2212 O O . VAL A 1 273 ? 10.32 16.5 21.766 1 97.75 273 VAL A O 1
ATOM 2215 N N . VAL A 1 274 ? 10.703 15.555 19.797 1 98.31 274 VAL A N 1
ATOM 2216 C CA . VAL A 1 274 ? 11.922 16.328 19.625 1 98.31 274 VAL A CA 1
ATOM 2217 C C . VAL A 1 274 ? 11.648 17.547 18.734 1 98.31 274 VAL A C 1
ATOM 2219 O O . VAL A 1 274 ? 12.391 18.531 18.781 1 98.31 274 VAL A O 1
ATOM 2222 N N . THR A 1 275 ? 10.57 17.438 17.922 1 98.62 275 THR A N 1
ATOM 2223 C CA . THR A 1 275 ? 10.25 18.516 17.016 1 98.62 275 THR A CA 1
ATOM 2224 C C . THR A 1 275 ? 8.742 18.734 16.938 1 98.62 275 THR A C 1
ATOM 2226 O O . THR A 1 275 ? 7.965 17.781 17.016 1 98.62 275 THR A O 1
ATOM 2229 N N . ALA A 1 276 ? 8.352 19.984 16.844 1 98.88 276 ALA A N 1
ATOM 2230 C CA . ALA A 1 276 ? 6.969 20.375 16.578 1 98.88 276 ALA A CA 1
ATOM 2231 C C . ALA A 1 276 ? 6.902 21.469 15.523 1 98.88 276 ALA A C 1
ATOM 2233 O O . ALA A 1 276 ? 7.633 22.469 15.609 1 98.88 276 ALA A O 1
ATOM 2234 N N . GLY A 1 277 ? 6.133 21.234 14.508 1 98.75 277 GLY A N 1
ATOM 2235 C CA . GLY A 1 277 ? 5.938 22.219 13.469 1 98.75 277 GLY A CA 1
ATOM 2236 C C . GLY A 1 277 ? 4.492 22.672 13.336 1 98.75 277 GLY A C 1
ATOM 2237 O O . GLY A 1 277 ? 3.646 22.312 14.156 1 98.75 277 GLY A O 1
ATOM 2238 N N . GLY A 1 278 ? 4.293 23.578 12.438 1 98.5 278 GLY A N 1
ATOM 2239 C CA . GLY A 1 278 ? 2.959 24.047 12.109 1 98.5 278 GLY A CA 1
ATOM 2240 C C . GLY A 1 278 ? 2.6 23.859 10.648 1 98.5 278 GLY A C 1
ATOM 2241 O O . GLY A 1 278 ? 3.436 23.438 9.852 1 98.5 278 GLY A O 1
ATOM 2242 N N . ALA A 1 279 ? 1.333 24.125 10.344 1 98.38 279 ALA A N 1
ATOM 2243 C CA . ALA A 1 279 ? 0.891 24.156 8.953 1 98.38 279 ALA A CA 1
ATOM 2244 C C . ALA A 1 279 ? 1.543 25.297 8.195 1 98.38 279 ALA A C 1
ATOM 2246 O O . ALA A 1 279 ? 2.283 26.094 8.781 1 98.38 279 ALA A O 1
ATOM 2247 N N . SER A 1 280 ? 1.335 25.312 6.906 1 97.88 280 SER A N 1
ATOM 2248 C CA . SER A 1 280 ? 1.916 26.375 6.105 1 97.88 280 SER A CA 1
ATOM 2249 C C . SER A 1 280 ? 0.865 27.047 5.219 1 97.88 280 SER A C 1
ATOM 2251 O O . SER A 1 280 ? -0.127 26.406 4.852 1 97.88 280 SER A O 1
ATOM 2253 N N . ARG A 1 281 ? 1.045 28.25 5.004 1 97.75 281 ARG A N 1
ATOM 2254 C CA . ARG A 1 281 ? 0.28 29.062 4.062 1 97.75 281 ARG A CA 1
ATOM 2255 C C . ARG A 1 281 ? 1.205 29.828 3.125 1 97.75 281 ARG A C 1
ATOM 2257 O O . ARG A 1 281 ? 2.096 30.547 3.578 1 97.75 281 ARG A O 1
ATOM 2264 N N . ASP A 1 282 ? 0.966 29.703 1.815 1 96 282 ASP A N 1
ATOM 2265 C CA . ASP A 1 282 ? 1.913 30.312 0.892 1 96 282 ASP A CA 1
ATOM 2266 C C . ASP A 1 282 ? 1.422 31.688 0.437 1 96 282 ASP A C 1
ATOM 2268 O O . ASP A 1 282 ? 0.448 32.219 0.979 1 96 282 ASP A O 1
ATOM 2272 N N . GLN A 1 283 ? 2.166 32.281 -0.464 1 92.75 283 GLN A N 1
ATOM 2273 C CA . GLN A 1 283 ? 1.897 33.656 -0.896 1 92.75 283 GLN A CA 1
ATOM 2274 C C . GLN A 1 283 ? 0.564 33.75 -1.632 1 92.75 283 GLN A C 1
ATOM 2276 O O . GLN A 1 283 ? -0.015 34.812 -1.745 1 92.75 283 GLN A O 1
ATOM 2281 N N . ASN A 1 284 ? 0.066 32.594 -2.117 1 95.56 284 ASN A N 1
ATOM 2282 C CA . ASN A 1 284 ? -1.213 32.562 -2.818 1 95.56 284 ASN A CA 1
ATOM 2283 C C . ASN A 1 284 ? -2.359 32.188 -1.88 1 95.56 284 ASN A C 1
ATOM 2285 O O . ASN A 1 284 ? -3.502 32.062 -2.316 1 95.56 284 ASN A O 1
ATOM 2289 N N . GLY A 1 285 ? -2.023 32.031 -0.648 1 97.81 285 GLY A N 1
ATOM 2290 C CA . GLY A 1 285 ? -3.035 31.75 0.355 1 97.81 285 GLY A CA 1
ATOM 2291 C C . GLY A 1 285 ? -3.318 30.266 0.503 1 97.81 285 GLY A C 1
ATOM 2292 O O . GLY A 1 285 ? -4.246 29.875 1.213 1 97.81 285 GLY A O 1
ATOM 2293 N N . LEU A 1 286 ? -2.6 29.453 -0.144 1 97.94 286 LEU A N 1
ATOM 2294 C CA . LEU A 1 286 ? -2.859 28.016 -0.129 1 97.94 286 LEU A CA 1
ATOM 2295 C C . LEU A 1 286 ? -2.322 27.375 1.148 1 97.94 286 LEU A C 1
ATOM 2297 O O . LEU A 1 286 ? -1.124 27.453 1.431 1 97.94 286 LEU A O 1
ATOM 2301 N N . TRP A 1 287 ? -3.199 26.797 1.894 1 98.19 287 TRP A N 1
ATOM 2302 C CA . TRP A 1 287 ? -2.895 26.172 3.182 1 98.19 287 TRP A CA 1
ATOM 2303 C C . TRP A 1 287 ? -2.6 24.688 3.021 1 98.19 287 TRP A C 1
ATOM 2305 O O . TRP A 1 287 ? -3.309 23.984 2.301 1 98.19 287 TRP A O 1
ATOM 2315 N N . LYS A 1 288 ? -1.553 24.188 3.74 1 96.81 288 LYS A N 1
ATOM 2316 C CA . LYS A 1 288 ? -1.19 22.781 3.732 1 96.81 288 LYS A CA 1
ATOM 2317 C C . LYS A 1 288 ? -0.833 22.297 5.137 1 96.81 288 LYS A C 1
ATOM 2319 O O . LYS A 1 288 ? -0.181 23.016 5.898 1 96.81 288 LYS A O 1
ATOM 2324 N N . LEU A 1 289 ? -1.232 21.094 5.406 1 97 289 LEU A N 1
ATOM 2325 C CA . LEU A 1 289 ? -0.889 20.469 6.684 1 97 289 LEU A CA 1
ATOM 2326 C C . LEU A 1 289 ? 0.609 20.203 6.77 1 97 289 LEU A C 1
ATOM 2328 O O . LEU A 1 289 ? 1.251 20.562 7.762 1 97 289 LEU A O 1
ATOM 2332 N N . GLY A 1 290 ? 1.163 19.516 5.754 1 96.94 290 GLY A N 1
ATOM 2333 C CA . GLY A 1 290 ? 2.6 19.328 5.637 1 96.94 290 GLY A CA 1
ATOM 2334 C C . GLY A 1 290 ? 3.105 18.125 6.426 1 96.94 290 GLY A C 1
ATOM 2335 O O . GLY A 1 290 ? 4.281 18.078 6.789 1 96.94 290 GLY A O 1
ATOM 2336 N N . CYS A 1 291 ? 2.254 17.125 6.766 1 98.31 291 CYS A N 1
ATOM 2337 C CA . CYS A 1 291 ? 2.641 15.953 7.531 1 98.31 291 CYS A CA 1
ATOM 2338 C C . CYS A 1 291 ? 2.805 14.742 6.621 1 98.31 291 CYS A C 1
ATOM 2340 O O . CYS A 1 291 ? 1.885 14.383 5.883 1 98.31 291 CYS A O 1
ATOM 2342 N N . TYR A 1 292 ? 3.994 14.047 6.734 1 98.25 292 TYR A N 1
ATOM 2343 C CA . TYR A 1 292 ? 4.254 12.859 5.93 1 98.25 292 TYR A CA 1
ATOM 2344 C C . TYR A 1 292 ? 4.707 11.695 6.809 1 98.25 292 TYR A C 1
ATOM 2346 O O . TYR A 1 292 ? 5.387 11.898 7.82 1 98.25 292 TYR A O 1
ATOM 2354 N N . GLN A 1 293 ? 4.297 10.5 6.438 1 97.94 293 GLN A N 1
ATOM 2355 C CA . GLN A 1 293 ? 4.871 9.266 6.949 1 97.94 293 GLN A CA 1
ATOM 2356 C C . GLN A 1 293 ? 5.895 8.688 5.973 1 97.94 293 GLN A C 1
ATOM 2358 O O . GLN A 1 293 ? 5.719 8.781 4.754 1 97.94 293 GLN A O 1
ATOM 2363 N N . THR A 1 294 ? 6.965 8.094 6.5 1 97.75 294 THR A N 1
ATOM 2364 C CA . THR A 1 294 ? 8.016 7.617 5.605 1 97.75 294 THR A CA 1
ATOM 2365 C C . THR A 1 294 ? 8.281 6.133 5.832 1 97.75 294 THR A C 1
ATOM 2367 O O . THR A 1 294 ? 8.086 5.621 6.938 1 97.75 294 THR A O 1
ATOM 2370 N N . ALA A 1 295 ? 8.633 5.43 4.812 1 97 295 ALA A N 1
ATOM 2371 C CA . ALA A 1 295 ? 9.18 4.074 4.836 1 97 295 ALA A CA 1
ATOM 2372 C C . ALA A 1 295 ? 10.523 4.012 4.121 1 97 295 ALA A C 1
ATOM 2374 O O . ALA A 1 295 ? 10.625 4.371 2.945 1 97 295 ALA A O 1
ATOM 2375 N N . TYR A 1 296 ? 11.586 3.713 4.863 1 97.38 296 TYR A N 1
ATOM 2376 C CA . TYR A 1 296 ? 12.914 3.516 4.297 1 97.38 296 TYR A CA 1
ATOM 2377 C C . TYR A 1 296 ? 13.336 2.053 4.387 1 97.38 296 TYR A C 1
ATOM 2379 O O . TYR A 1 296 ? 13.688 1.565 5.465 1 97.38 296 TYR A O 1
ATOM 2387 N N . LYS A 1 297 ? 13.242 1.368 3.236 1 95.62 297 LYS A N 1
ATOM 2388 C CA . LYS A 1 297 ? 13.562 -0.052 3.145 1 95.62 297 LYS A CA 1
ATOM 2389 C C . LYS A 1 297 ? 13.914 -0.444 1.713 1 95.62 297 LYS A C 1
ATOM 2391 O O . LYS A 1 297 ? 13.398 0.138 0.759 1 95.62 297 LYS A O 1
ATOM 2396 N N . ASN A 1 298 ? 14.828 -1.411 1.534 1 94.31 298 ASN A N 1
ATOM 2397 C CA . ASN A 1 298 ? 15.156 -2.002 0.242 1 94.31 298 ASN A CA 1
ATOM 2398 C C . ASN A 1 298 ? 15.57 -0.939 -0.772 1 94.31 298 ASN A C 1
ATOM 2400 O O . ASN A 1 298 ? 15.047 -0.901 -1.886 1 94.31 298 ASN A O 1
ATOM 2404 N N . PHE A 1 299 ? 16.391 0.054 -0.325 1 94.38 299 PHE A N 1
ATOM 2405 C CA . PHE A 1 299 ? 16.984 1.096 -1.149 1 94.38 299 PHE A CA 1
ATOM 2406 C C . PHE A 1 299 ? 15.93 2.066 -1.652 1 94.38 299 PHE A C 1
ATOM 2408 O O . PHE A 1 299 ? 16.094 2.693 -2.701 1 94.38 299 PHE A O 1
ATOM 2415 N N . SER A 1 300 ? 14.805 2.092 -0.932 1 96.69 300 SER A N 1
ATOM 2416 C CA . SER A 1 300 ? 13.703 2.965 -1.334 1 96.69 300 SER A CA 1
ATOM 2417 C C . SER A 1 300 ? 13.219 3.816 -0.167 1 96.69 300 SER A C 1
ATOM 2419 O O . SER A 1 300 ? 13.164 3.344 0.971 1 96.69 300 SER A O 1
ATOM 2421 N N . LEU A 1 301 ? 12.969 5.012 -0.424 1 97.88 301 LEU A N 1
ATOM 2422 C CA . LEU A 1 301 ? 12.359 5.945 0.52 1 97.88 301 LEU A CA 1
ATOM 2423 C C . LEU A 1 301 ? 11 6.426 0.013 1 97.88 301 LEU A C 1
ATOM 2425 O O . LEU A 1 301 ? 10.93 7.164 -0.974 1 97.88 301 LEU A O 1
ATOM 2429 N N . ILE A 1 302 ? 9.938 6.023 0.703 1 97.94 302 ILE A N 1
ATOM 2430 C CA . ILE A 1 302 ? 8.586 6.301 0.247 1 97.94 302 ILE A CA 1
ATOM 2431 C C . ILE A 1 302 ? 7.859 7.164 1.277 1 97.94 302 ILE A C 1
ATOM 2433 O O . ILE A 1 302 ? 7.98 6.934 2.484 1 97.94 302 ILE A O 1
ATOM 2437 N N . TYR A 1 303 ? 7.125 8.125 0.786 1 97.69 303 TYR A N 1
ATOM 2438 C CA . TYR A 1 303 ? 6.352 9.016 1.644 1 97.69 303 TYR A CA 1
ATOM 2439 C C . TYR A 1 303 ? 4.855 8.82 1.422 1 97.69 303 TYR A C 1
ATOM 2441 O O . TYR A 1 303 ? 4.414 8.602 0.293 1 97.69 303 TYR A O 1
ATOM 2449 N N . ASP A 1 304 ? 4.098 8.875 2.457 1 96.31 304 ASP A N 1
ATOM 2450 C CA . ASP A 1 304 ? 2.648 9.047 2.426 1 96.31 304 ASP A CA 1
ATOM 2451 C C . ASP A 1 304 ? 2.232 10.344 3.115 1 96.31 304 ASP A C 1
ATOM 2453 O O . ASP A 1 304 ? 2.531 10.547 4.293 1 96.31 304 ASP A O 1
ATOM 2457 N N . GLU A 1 305 ? 1.602 11.164 2.352 1 96.88 305 GLU A N 1
ATOM 2458 C CA . GLU A 1 305 ? 1.096 12.375 2.98 1 96.88 305 GLU A CA 1
ATOM 2459 C C . GLU A 1 305 ? -0.099 12.078 3.881 1 96.88 305 GLU A C 1
ATOM 2461 O O . GLU A 1 305 ? -1.085 11.484 3.438 1 96.88 305 GLU A O 1
ATOM 2466 N N . GLY A 1 306 ? -0.008 12.438 5.164 1 97.31 306 GLY A N 1
ATOM 2467 C CA . GLY A 1 306 ? -1.054 12.172 6.141 1 97.31 306 GLY A CA 1
ATOM 2468 C C . GLY A 1 306 ? -0.517 11.688 7.477 1 97.31 306 GLY A C 1
ATOM 2469 O O . GLY A 1 306 ? 0.685 11.781 7.734 1 97.31 306 GLY A O 1
ATOM 2470 N N . TYR A 1 307 ? -1.411 11.266 8.359 1 97.94 307 TYR A N 1
ATOM 2471 C CA . TYR A 1 307 ? -1.025 10.844 9.703 1 97.94 307 TYR A CA 1
ATOM 2472 C C . TYR A 1 307 ? -1.834 9.633 10.148 1 97.94 307 TYR A C 1
ATOM 2474 O O . TYR A 1 307 ? -2.922 9.375 9.625 1 97.94 307 TYR A O 1
ATOM 2482 N N . ASP A 1 308 ? -1.282 8.859 11.062 1 96.81 308 ASP A N 1
ATOM 2483 C CA . ASP A 1 308 ? -1.925 7.68 11.633 1 96.81 308 ASP A CA 1
ATOM 2484 C C . ASP A 1 308 ? -2.383 7.934 13.062 1 96.81 308 ASP A C 1
ATOM 2486 O O . ASP A 1 308 ? -3.266 7.242 13.57 1 96.81 308 ASP A O 1
ATOM 2490 N N . GLU A 1 309 ? -1.749 8.891 13.664 1 96.69 309 GLU A N 1
ATOM 2491 C CA . GLU A 1 309 ? -1.948 9.117 15.094 1 96.69 309 GLU A CA 1
ATOM 2492 C C . GLU A 1 309 ? -1.977 10.602 15.422 1 96.69 309 GLU A C 1
ATOM 2494 O O . GLU A 1 309 ? -1.227 11.391 14.836 1 96.69 309 GLU A O 1
ATOM 2499 N N . SER A 1 310 ? -2.844 10.969 16.344 1 97.81 310 SER A N 1
ATOM 2500 C CA . SER A 1 310 ? -2.91 12.336 16.844 1 97.81 310 SER A CA 1
ATOM 2501 C C . SER A 1 310 ? -3.088 12.359 18.359 1 97.81 310 SER A C 1
ATOM 2503 O O . SER A 1 310 ? -3.613 11.414 18.953 1 97.81 310 SER A O 1
ATOM 2505 N N . LEU A 1 311 ? -2.576 13.359 19 1 96.81 311 LEU A N 1
ATOM 2506 C CA . LEU A 1 311 ? -2.697 13.602 20.438 1 96.81 311 LEU A CA 1
ATOM 2507 C C . LEU A 1 311 ? -2.531 15.086 20.75 1 96.81 311 LEU A C 1
ATOM 2509 O O . LEU A 1 311 ? -1.674 15.758 20.172 1 96.81 311 LEU A O 1
ATOM 2513 N N . HIS A 1 312 ? -3.322 15.672 21.625 1 96.94 312 HIS A N 1
ATOM 2514 C CA . HIS A 1 312 ? -3.283 17.078 21.984 1 96.94 312 HIS A CA 1
ATOM 2515 C C . HIS A 1 312 ? -3.498 17.969 20.781 1 96.94 312 HIS A C 1
ATOM 2517 O O . HIS A 1 312 ? -2.797 18.969 20.609 1 96.94 312 HIS A O 1
ATOM 2523 N N . GLU A 1 313 ? -4.379 17.547 19.891 1 97.69 313 GLU A N 1
ATOM 2524 C CA . GLU A 1 313 ? -4.734 18.281 18.672 1 97.69 313 GLU A CA 1
ATOM 2525 C C . GLU A 1 313 ? -3.512 18.484 17.781 1 97.69 313 GLU A C 1
ATOM 2527 O O . GLU A 1 313 ? -3.48 19.422 16.984 1 97.69 313 GLU A O 1
ATOM 2532 N N . CYS A 1 314 ? -2.488 17.703 17.969 1 98.5 314 CYS A N 1
ATOM 2533 C CA . CYS A 1 314 ? -1.349 17.594 17.062 1 98.5 314 CYS A CA 1
ATOM 2534 C C . CYS A 1 314 ? -1.316 16.234 16.391 1 98.5 314 CYS A C 1
ATOM 2536 O O . CYS A 1 314 ? -1.976 15.297 16.828 1 98.5 314 CYS A O 1
ATOM 2538 N N . ILE A 1 315 ? -0.594 16.188 15.289 1 98.69 315 ILE A N 1
ATOM 2539 C CA . ILE A 1 315 ? -0.519 14.93 14.539 1 98.69 315 ILE A CA 1
ATOM 2540 C C . ILE A 1 315 ? 0.937 14.492 14.422 1 98.69 315 ILE A C 1
ATOM 2542 O O . ILE A 1 315 ? 1.834 15.32 14.258 1 98.69 315 ILE A O 1
ATOM 2546 N N . PHE A 1 316 ? 1.174 13.227 14.547 1 98.38 316 PHE A N 1
ATOM 2547 C CA . PHE A 1 316 ? 2.521 12.672 14.492 1 98.38 316 PHE A CA 1
ATOM 2548 C C . PHE A 1 316 ? 2.98 12.508 13.055 1 98.38 316 PHE A C 1
ATOM 2550 O O . PHE A 1 316 ? 2.229 12.008 12.211 1 98.38 316 PHE A O 1
ATOM 2557 N N . CYS A 1 317 ? 4.254 12.961 12.781 1 98.44 317 CYS A N 1
ATOM 2558 C CA . CYS A 1 317 ? 4.809 12.977 11.43 1 98.44 317 CYS A CA 1
ATOM 2559 C C . CYS A 1 317 ? 6.246 12.469 11.43 1 98.44 317 CYS A C 1
ATOM 2561 O O . CYS A 1 317 ? 6.98 12.672 12.398 1 98.44 317 CYS A O 1
ATOM 2563 N N . ASP A 1 318 ? 6.609 11.797 10.328 1 98.31 318 ASP A N 1
ATOM 2564 C CA . ASP A 1 318 ? 8.016 11.445 10.125 1 98.31 318 ASP A CA 1
ATOM 2565 C C . ASP A 1 318 ? 8.773 12.578 9.445 1 98.31 318 ASP A C 1
ATOM 2567 O O . ASP A 1 318 ? 9.984 12.711 9.617 1 98.31 318 ASP A O 1
ATOM 2571 N N . TYR A 1 319 ? 8.102 13.32 8.656 1 98.38 319 TYR A N 1
ATOM 2572 C CA . TYR A 1 319 ? 8.656 14.469 7.945 1 98.38 319 TYR A CA 1
ATOM 2573 C C . TYR A 1 319 ? 7.703 15.656 8 1 98.38 319 TYR A C 1
ATOM 2575 O O . TYR A 1 319 ? 6.504 15.516 7.734 1 98.38 319 TYR A O 1
ATOM 2583 N N . ILE A 1 320 ? 8.188 16.797 8.375 1 98.38 320 ILE A N 1
ATOM 2584 C CA . ILE A 1 320 ? 7.465 18.062 8.398 1 98.38 320 ILE A CA 1
ATOM 2585 C C . ILE A 1 320 ? 7.93 18.953 7.238 1 98.38 320 ILE A C 1
ATOM 2587 O O . ILE A 1 320 ? 9.102 19.328 7.168 1 98.38 320 ILE A O 1
ATOM 2591 N N . SER A 1 321 ? 7.027 19.312 6.379 1 96.81 321 SER A N 1
ATOM 2592 C CA . SER A 1 321 ? 7.426 20.031 5.168 1 96.81 321 SER A CA 1
ATOM 2593 C C . SER A 1 321 ? 7.539 21.531 5.422 1 96.81 321 SER A C 1
ATOM 2595 O O . SER A 1 321 ? 8.102 22.266 4.605 1 96.81 321 SER A O 1
ATOM 2597 N N . GLY A 1 322 ? 7.008 22.031 6.512 1 96.81 322 GLY A N 1
ATOM 2598 C CA . GLY A 1 322 ? 7.07 23.453 6.828 1 96.81 322 GLY A CA 1
ATOM 2599 C C . GLY A 1 322 ? 8.086 23.781 7.906 1 96.81 322 GLY A C 1
ATOM 2600 O O . GLY A 1 322 ? 9.07 23.062 8.078 1 96.81 322 GLY A O 1
ATOM 2601 N N . SER A 1 323 ? 7.91 24.953 8.555 1 98.38 323 SER A N 1
ATOM 2602 C CA . SER A 1 323 ? 8.773 25.391 9.641 1 98.38 323 SER A CA 1
ATOM 2603 C C . SER A 1 323 ? 8.555 24.547 10.898 1 98.38 323 SER A C 1
ATOM 2605 O O . SER A 1 323 ? 7.465 24.031 11.117 1 98.38 323 SER A O 1
ATOM 2607 N N . PHE A 1 324 ? 9.609 24.422 11.664 1 98.75 324 PHE A N 1
ATOM 2608 C CA . PHE A 1 324 ? 9.5 23.578 12.852 1 98.75 324 PHE A CA 1
ATOM 2609 C C . PHE A 1 324 ? 10.43 24.078 13.961 1 98.75 324 PHE A C 1
ATOM 2611 O O . PHE A 1 324 ? 11.422 24.75 13.68 1 98.75 324 PHE A O 1
ATOM 2618 N N . LEU A 1 325 ? 9.992 23.812 15.117 1 98.75 325 LEU A N 1
ATOM 2619 C CA . LEU A 1 325 ? 10.727 24.094 16.344 1 98.75 325 LEU A CA 1
ATOM 2620 C C . LEU A 1 325 ? 11.375 22.828 16.891 1 98.75 325 LEU A C 1
ATOM 2622 O O . LEU A 1 325 ? 10.766 21.75 16.875 1 98.75 325 LEU A O 1
ATOM 2626 N N . SER A 1 326 ? 12.633 22.922 17.266 1 98.75 326 SER A N 1
ATOM 2627 C CA . SER A 1 326 ? 13.312 21.797 17.906 1 98.75 326 SER A CA 1
ATOM 2628 C C . SER A 1 326 ? 14.25 22.266 19.016 1 98.75 326 SER A C 1
ATOM 2630 O O . SER A 1 326 ? 14.57 23.453 19.094 1 98.75 326 SER A O 1
ATOM 2632 N N . ARG A 1 327 ? 14.633 21.375 19.844 1 98.25 327 ARG A N 1
ATOM 2633 C CA . ARG A 1 327 ? 15.609 21.688 20.891 1 98.25 327 ARG A CA 1
ATOM 2634 C C . ARG A 1 327 ? 17 21.891 20.281 1 98.25 327 ARG A C 1
ATOM 2636 O O . ARG A 1 327 ? 17.359 21.219 19.312 1 98.25 327 ARG A O 1
ATOM 2643 N N . LEU A 1 328 ? 17.672 22.812 20.906 1 98.31 328 LEU A N 1
ATOM 2644 C CA . LEU A 1 328 ? 19.062 23.016 20.484 1 98.31 328 LEU A CA 1
ATOM 2645 C C . LEU A 1 328 ? 19.875 21.734 20.609 1 98.31 328 LEU A C 1
ATOM 2647 O O . LEU A 1 328 ? 20.719 21.438 19.766 1 98.31 328 LEU A O 1
ATOM 2651 N N . SER A 1 329 ? 19.609 20.953 21.656 1 98.06 329 SER A N 1
ATOM 2652 C CA . SER A 1 329 ? 20.312 19.688 21.875 1 98.06 329 SER A CA 1
ATOM 2653 C C . SER A 1 329 ? 20.078 18.719 20.734 1 98.06 329 SER A C 1
ATOM 2655 O O . SER A 1 329 ? 20.969 17.938 20.391 1 98.06 329 SER A O 1
ATOM 2657 N N . THR A 1 330 ? 18.891 18.766 20.172 1 98.56 330 THR A N 1
ATOM 2658 C CA . THR A 1 330 ? 18.594 17.922 19.016 1 98.56 330 THR A CA 1
ATOM 2659 C C . THR A 1 330 ? 19.453 18.297 17.828 1 98.56 330 THR A C 1
ATOM 2661 O O . THR A 1 330 ? 20.016 17.438 17.156 1 98.56 330 THR A O 1
ATOM 2664 N N . PHE A 1 331 ? 19.625 19.594 17.609 1 98.56 331 PHE A N 1
ATOM 2665 C CA . PHE A 1 331 ? 20.453 20.062 16.5 1 98.56 331 PHE A CA 1
ATOM 2666 C C . PHE A 1 331 ? 21.922 19.734 16.75 1 98.56 331 PHE A C 1
ATOM 2668 O O . PHE A 1 331 ? 22.688 19.516 15.797 1 98.56 331 PHE A O 1
ATOM 2675 N N . GLN A 1 332 ? 22.312 19.688 17.984 1 97.94 332 GLN A N 1
ATOM 2676 C CA . GLN A 1 332 ? 23.688 19.312 18.328 1 97.94 332 GLN A CA 1
ATOM 2677 C C . GLN A 1 332 ? 23.938 17.828 18.078 1 97.94 332 GLN A C 1
ATOM 2679 O O . GLN A 1 332 ? 25 17.453 17.578 1 97.94 332 GLN A O 1
ATOM 2684 N N . SER A 1 333 ? 22.938 17.062 18.406 1 98.19 333 SER A N 1
ATOM 2685 C CA . SER A 1 333 ? 23.047 15.625 18.219 1 98.19 333 SER A CA 1
ATOM 2686 C C . SER A 1 333 ? 22.828 15.242 16.75 1 98.19 333 SER A C 1
ATOM 2688 O O . SER A 1 333 ? 23.391 14.258 16.281 1 98.19 333 SER A O 1
ATOM 2690 N N . PHE A 1 334 ? 22 16.047 16.078 1 98.5 334 PHE A N 1
ATOM 2691 C CA . PHE A 1 334 ? 21.656 15.797 14.68 1 98.5 334 PHE A CA 1
ATOM 2692 C C . PHE A 1 334 ? 21.859 17.047 13.836 1 98.5 334 PHE A C 1
ATOM 2694 O O . PHE A 1 334 ? 20.906 17.594 13.273 1 98.5 334 PHE A O 1
ATOM 2701 N N . PRO A 1 335 ? 23.109 17.422 13.672 1 98.62 335 PRO A N 1
ATOM 2702 C CA . PRO A 1 335 ? 23.344 18.594 12.812 1 98.62 335 PRO A CA 1
ATOM 2703 C C . PRO A 1 335 ? 22.891 18.359 11.375 1 98.62 335 PRO A C 1
ATOM 2705 O O . PRO A 1 335 ? 22.844 17.219 10.914 1 98.62 335 PRO A O 1
ATOM 2708 N N . PHE A 1 336 ? 22.547 19.438 10.688 1 98.69 336 PHE A N 1
ATOM 2709 C CA . PHE A 1 336 ? 22.234 19.312 9.266 1 98.69 336 PHE A CA 1
ATOM 2710 C C . PHE A 1 336 ? 23.453 18.828 8.484 1 98.69 336 PHE A C 1
ATOM 2712 O O . PHE A 1 336 ? 24.594 19.172 8.812 1 98.69 336 PHE A O 1
ATOM 2719 N N . ASP A 1 337 ? 23.219 18 7.512 1 98.12 337 ASP A N 1
ATOM 2720 C CA . ASP A 1 337 ? 24.328 17.5 6.695 1 98.12 337 ASP A CA 1
ATOM 2721 C C . ASP A 1 337 ? 24.922 18.625 5.852 1 98.12 337 ASP A C 1
ATOM 2723 O O . ASP A 1 337 ? 24.234 19.203 5.004 1 98.12 337 ASP A O 1
ATOM 2727 N N . ALA A 1 338 ? 26.172 18.859 5.992 1 97.25 338 ALA A N 1
ATOM 2728 C CA . ALA A 1 338 ? 26.859 20.016 5.418 1 97.25 338 ALA A CA 1
ATOM 2729 C C . ALA A 1 338 ? 27.016 19.859 3.908 1 97.25 338 ALA A C 1
ATOM 2731 O O . ALA A 1 338 ? 27.359 20.828 3.213 1 97.25 338 ALA A O 1
ATOM 2732 N N . LYS A 1 339 ? 26.719 18.766 3.359 1 95.5 339 LYS A N 1
ATOM 2733 C CA . LYS A 1 339 ? 26.859 18.531 1.924 1 95.5 339 LYS A CA 1
ATOM 2734 C C . LYS A 1 339 ? 25.531 18.734 1.198 1 95.5 339 LYS A C 1
ATOM 2736 O O . LYS A 1 339 ? 25.5 18.734 -0.034 1 95.5 339 LYS A O 1
ATOM 2741 N N . MET A 1 340 ? 24.516 18.984 1.991 1 96 340 MET A N 1
ATOM 2742 C CA . MET A 1 340 ? 23.172 18.969 1.409 1 96 340 MET A CA 1
ATOM 2743 C C . MET A 1 340 ? 22.703 20.391 1.102 1 96 340 MET A C 1
ATOM 2745 O O . MET A 1 340 ? 23.078 21.344 1.809 1 96 340 MET A O 1
ATOM 2749 N N . ASN A 1 341 ? 21.922 20.453 0.035 1 94.5 341 ASN A N 1
ATOM 2750 C CA . ASN A 1 341 ? 21.281 21.703 -0.365 1 94.5 341 ASN A CA 1
ATOM 2751 C C . ASN A 1 341 ? 19.766 21.547 -0.519 1 94.5 341 ASN A C 1
ATOM 2753 O O . ASN A 1 341 ? 19.281 20.422 -0.682 1 94.5 341 ASN A O 1
ATOM 2757 N N . GLY A 1 342 ? 19.078 22.625 -0.418 1 92.81 342 GLY A N 1
ATOM 2758 C CA . GLY A 1 342 ? 17.656 22.641 -0.688 1 92.81 342 GLY A CA 1
ATOM 2759 C C . GLY A 1 342 ? 16.844 21.812 0.294 1 92.81 342 GLY A C 1
ATOM 2760 O O . GLY A 1 342 ? 17.141 21.812 1.493 1 92.81 342 GLY A O 1
ATOM 2761 N N . MET A 1 343 ? 15.875 21.141 -0.213 1 94.38 343 MET A N 1
ATOM 2762 C CA . MET A 1 343 ? 14.938 20.406 0.628 1 94.38 343 MET A CA 1
ATOM 2763 C C . MET A 1 343 ? 15.594 19.141 1.189 1 94.38 343 MET A C 1
ATOM 2765 O O . MET A 1 343 ? 15.148 18.609 2.205 1 94.38 343 MET A O 1
ATOM 2769 N N . SER A 1 344 ? 16.703 18.703 0.55 1 96.56 344 SER A N 1
ATOM 2770 C CA . SER A 1 344 ? 17.406 17.516 0.994 1 96.56 344 SER A CA 1
ATOM 2771 C C . SER A 1 344 ? 17.891 17.656 2.432 1 96.56 344 SER A C 1
ATOM 2773 O O . SER A 1 344 ? 17.969 16.672 3.17 1 96.56 344 SER A O 1
ATOM 2775 N N . VAL A 1 345 ? 18.156 18.906 2.826 1 97.75 345 VAL A N 1
ATOM 2776 C CA . VAL A 1 345 ? 18.656 19.203 4.168 1 97.75 345 VAL A CA 1
ATOM 2777 C C . VAL A 1 345 ? 17.656 18.703 5.207 1 97.75 345 VAL A C 1
ATOM 2779 O O . VAL A 1 345 ? 18.031 18.031 6.168 1 97.75 345 VAL A O 1
ATOM 2782 N N . PHE A 1 346 ? 16.469 18.969 4.91 1 98.12 346 PHE A N 1
ATOM 2783 C CA . PHE A 1 346 ? 15.43 18.688 5.895 1 98.12 346 PHE A CA 1
ATOM 2784 C C . PHE A 1 346 ? 14.961 17.234 5.781 1 98.12 346 PHE A C 1
ATOM 2786 O O . PHE A 1 346 ? 14.648 16.609 6.789 1 98.12 346 PHE A O 1
ATOM 2793 N N . HIS A 1 347 ? 14.875 16.688 4.574 1 98.19 347 HIS A N 1
ATOM 2794 C CA . HIS A 1 347 ? 14.547 15.281 4.414 1 98.19 347 HIS A CA 1
ATOM 2795 C C . HIS A 1 347 ? 15.555 14.398 5.141 1 98.19 347 HIS A C 1
ATOM 2797 O O . HIS A 1 347 ? 15.172 13.438 5.816 1 98.19 347 HIS A O 1
ATOM 2803 N N . ASP A 1 348 ? 16.844 14.727 5.012 1 98.5 348 ASP A N 1
ATOM 2804 C CA . ASP A 1 348 ? 17.891 13.992 5.715 1 98.5 348 ASP A CA 1
ATOM 2805 C C . ASP A 1 348 ? 17.719 14.117 7.23 1 98.5 348 ASP A C 1
ATOM 2807 O O . ASP A 1 348 ? 17.812 13.117 7.949 1 98.5 348 ASP A O 1
ATOM 2811 N N . PHE A 1 349 ? 17.516 15.367 7.68 1 98.69 349 PHE A N 1
ATOM 2812 C CA . PHE A 1 349 ? 17.375 15.641 9.109 1 98.69 349 PHE A CA 1
ATOM 2813 C C . PHE A 1 349 ? 16.266 14.797 9.719 1 98.69 349 PHE A C 1
ATOM 2815 O O . PHE A 1 349 ? 16.5 14.062 10.68 1 98.69 349 PHE A O 1
ATOM 2822 N N . PHE A 1 350 ? 15.07 14.766 9.141 1 98.81 350 PHE A N 1
ATOM 2823 C CA . PHE A 1 350 ? 13.914 14.078 9.695 1 98.81 350 PHE A CA 1
ATOM 2824 C C . PHE A 1 350 ? 14.039 12.57 9.508 1 98.81 350 PHE A C 1
ATOM 2826 O O . PHE A 1 350 ? 13.562 11.789 10.336 1 98.81 350 PHE A O 1
ATOM 2833 N N . LEU A 1 351 ? 14.672 12.148 8.43 1 98.31 351 LEU A N 1
ATOM 2834 C CA . LEU A 1 351 ? 14.891 10.719 8.266 1 98.31 351 LEU A CA 1
ATOM 2835 C C . LEU A 1 351 ? 15.797 10.172 9.367 1 98.31 351 LEU A C 1
ATOM 2837 O O . LEU A 1 351 ? 15.547 9.094 9.898 1 98.31 351 LEU A O 1
ATOM 2841 N N . ARG A 1 352 ? 16.828 10.922 9.734 1 98.06 352 ARG A N 1
ATOM 2842 C CA . ARG A 1 352 ? 17.719 10.508 10.82 1 98.06 352 ARG A CA 1
ATOM 2843 C C . ARG A 1 352 ? 16.953 10.461 12.148 1 98.06 352 ARG A C 1
ATOM 2845 O O . ARG A 1 352 ? 17.156 9.539 12.945 1 98.06 352 ARG A O 1
ATOM 2852 N N . LEU A 1 353 ? 16.078 11.43 12.367 1 98.25 353 LEU A N 1
ATOM 2853 C CA . LEU A 1 353 ? 15.281 11.422 13.586 1 98.25 353 LEU A CA 1
ATOM 2854 C C . LEU A 1 353 ? 14.375 10.188 13.633 1 98.25 353 LEU A C 1
ATOM 2856 O O . LEU A 1 353 ? 14.344 9.484 14.641 1 98.25 353 LEU A O 1
ATOM 2860 N N . SER A 1 354 ? 13.727 9.977 12.508 1 96.25 354 SER A N 1
ATOM 2861 C CA . SER A 1 354 ? 12.789 8.859 12.445 1 96.25 354 SER A CA 1
ATOM 2862 C C . SER A 1 354 ? 13.508 7.523 12.617 1 96.25 354 SER A C 1
ATOM 2864 O O . SER A 1 354 ? 13.031 6.641 13.336 1 96.25 354 SER A O 1
ATOM 2866 N N . GLN A 1 355 ? 14.656 7.367 11.969 1 94.31 355 GLN A N 1
ATOM 2867 C CA . GLN A 1 355 ? 15.43 6.133 12.07 1 94.31 355 GLN A CA 1
ATOM 2868 C C . GLN A 1 355 ? 15.953 5.922 13.492 1 94.31 355 GLN A C 1
ATOM 2870 O O . GLN A 1 355 ? 16.25 4.793 13.891 1 94.31 355 GLN A O 1
ATOM 2875 N N . SER A 1 356 ? 16.031 7.035 14.266 1 95.75 356 SER A N 1
ATOM 2876 C CA . SER A 1 356 ? 16.469 6.957 15.656 1 95.75 356 SER A CA 1
ATOM 2877 C C . SER A 1 356 ? 15.297 6.844 16.609 1 95.75 356 SER A C 1
ATOM 2879 O O . SER A 1 356 ? 15.453 7.023 17.828 1 95.75 356 SER A O 1
ATOM 2881 N N . LYS A 1 357 ? 14.055 6.676 16.078 1 92.81 357 LYS A N 1
ATOM 2882 C CA . LYS A 1 357 ? 12.82 6.445 16.828 1 92.81 357 LYS A CA 1
ATOM 2883 C C . LYS A 1 357 ? 12.43 7.676 17.641 1 92.81 357 LYS A C 1
ATOM 2885 O O . LYS A 1 357 ? 11.859 7.551 18.719 1 92.81 357 LYS A O 1
ATOM 2890 N N . LEU A 1 358 ? 12.914 8.758 17.172 1 97.56 358 LEU A N 1
ATOM 2891 C CA . LEU A 1 358 ? 12.461 10.023 17.75 1 97.56 358 LEU A CA 1
ATOM 2892 C C . LEU A 1 358 ? 11.211 10.531 17.031 1 97.56 358 LEU A C 1
ATOM 2894 O O . LEU A 1 358 ? 11.039 10.289 15.836 1 97.56 358 LEU A O 1
ATOM 2898 N N . GLU A 1 359 ? 10.352 11.172 17.719 1 97.62 359 GLU A N 1
ATOM 2899 C CA . GLU A 1 359 ? 9.055 11.531 17.156 1 97.62 359 GLU A CA 1
ATOM 2900 C C . GLU A 1 359 ? 8.938 13.039 16.953 1 97.62 359 GLU A C 1
ATOM 2902 O O . GLU A 1 359 ? 9.578 13.82 17.656 1 97.62 359 GLU A O 1
ATOM 2907 N N . SER A 1 360 ? 8.188 13.406 15.992 1 98.75 360 SER A N 1
ATOM 2908 C CA . SER A 1 360 ? 7.863 14.781 15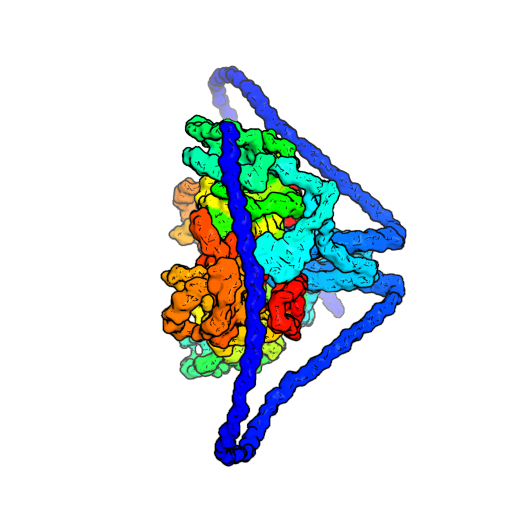.633 1 98.75 360 SER A CA 1
ATOM 2909 C C . SER A 1 360 ? 6.363 14.961 15.43 1 98.75 360 SER A C 1
ATOM 2911 O O . SER A 1 360 ? 5.66 14.016 15.07 1 98.75 360 SER A O 1
ATOM 2913 N N . VAL A 1 361 ? 5.895 16.203 15.625 1 98.75 361 VAL A N 1
ATOM 2914 C CA . VAL A 1 361 ? 4.469 16.453 15.438 1 98.75 361 VAL A CA 1
ATOM 2915 C C . VAL A 1 361 ? 4.27 17.766 14.688 1 98.75 361 VAL A C 1
ATOM 2917 O O . VAL A 1 361 ? 5.176 18.594 14.641 1 98.75 361 VAL A O 1
ATOM 2920 N N . ILE A 1 362 ? 3.182 17.828 14.109 1 98.88 362 ILE A N 1
ATOM 2921 C CA . ILE A 1 362 ? 2.633 19.094 13.641 1 98.88 362 ILE A CA 1
ATOM 2922 C C . ILE A 1 362 ? 1.395 19.453 14.461 1 98.88 362 ILE A C 1
ATOM 2924 O O . ILE A 1 362 ? 0.533 18.609 14.703 1 98.88 362 ILE A O 1
ATOM 2928 N N . CYS A 1 363 ? 1.413 20.609 14.984 1 98.81 363 CYS A N 1
ATOM 2929 C CA . CYS A 1 363 ? 0.185 21.172 15.531 1 98.81 363 CYS A CA 1
ATOM 2930 C C . CYS A 1 363 ? -0.469 22.109 14.516 1 98.81 363 CYS A C 1
ATOM 2932 O O . CYS A 1 363 ? -0.072 23.281 14.391 1 98.81 363 CYS A O 1
ATOM 2934 N N . PRO A 1 364 ? -1.562 21.688 13.898 1 98.69 364 PRO A N 1
ATOM 2935 C CA . PRO A 1 364 ? -2.08 22.422 12.734 1 98.69 364 PRO A CA 1
ATOM 2936 C C . PRO A 1 364 ? -2.639 23.797 13.102 1 98.69 364 PRO A C 1
ATOM 2938 O O . PRO A 1 364 ? -2.9 24.609 12.219 1 98.69 364 PRO A O 1
ATOM 2941 N N . ASP A 1 365 ? -2.896 24.016 14.367 1 98.56 365 ASP A N 1
ATOM 2942 C CA . ASP A 1 365 ? -3.346 25.328 14.797 1 98.56 365 ASP A CA 1
ATOM 2943 C C . ASP A 1 365 ? -2.201 26.344 14.766 1 98.56 365 ASP A C 1
ATOM 2945 O O . ASP A 1 365 ? -2.43 27.547 14.836 1 98.56 365 ASP A O 1
ATOM 2949 N N . SER A 1 366 ? -1.008 25.891 14.75 1 98.69 366 SER A N 1
ATOM 2950 C CA . SER A 1 366 ? 0.128 26.734 14.398 1 98.69 366 SER A CA 1
ATOM 2951 C C . SER A 1 366 ? 0.316 26.812 12.883 1 98.69 366 SER A C 1
ATOM 2953 O O . SER A 1 366 ? 0.151 25.797 12.188 1 98.69 366 SER A O 1
ATOM 2955 N N . MET A 1 367 ? 0.648 28 12.406 1 98.62 367 MET A N 1
ATOM 2956 C CA . MET A 1 367 ? 0.773 28.172 10.961 1 98.62 367 MET A CA 1
ATOM 2957 C C . MET A 1 367 ? 1.898 29.156 10.633 1 98.62 367 MET A C 1
ATOM 2959 O O . MET A 1 367 ? 2.064 30.172 11.305 1 98.62 367 MET A O 1
ATOM 2963 N N . PHE A 1 368 ? 2.631 28.859 9.633 1 98.38 368 PHE A N 1
ATOM 2964 C CA . PHE A 1 368 ? 3.709 29.719 9.164 1 98.38 368 PHE A CA 1
ATOM 2965 C C . PHE A 1 368 ? 3.457 30.172 7.73 1 98.38 368 PHE A C 1
ATOM 2967 O O . PHE A 1 368 ? 2.994 29.391 6.902 1 98.38 368 PHE A O 1
ATOM 2974 N N . TYR A 1 369 ? 3.686 31.422 7.48 1 96.75 369 TYR A N 1
ATOM 2975 C CA . TYR A 1 369 ? 3.617 31.984 6.133 1 96.75 369 TYR A CA 1
ATOM 2976 C C . TYR A 1 369 ? 4.926 31.766 5.383 1 96.75 369 TYR A C 1
ATOM 2978 O O . TYR A 1 369 ? 5.961 32.312 5.754 1 96.75 369 TYR A O 1
ATOM 2986 N N . MET A 1 370 ? 4.789 30.938 4.387 1 95 370 MET A N 1
ATOM 2987 C CA . MET A 1 370 ? 6.008 30.516 3.697 1 95 370 MET A CA 1
ATOM 2988 C C . MET A 1 370 ? 5.887 30.734 2.193 1 95 370 MET A C 1
ATOM 2990 O O . MET A 1 370 ? 4.809 30.562 1.622 1 95 370 MET A O 1
ATOM 2994 N N . GLN A 1 371 ? 6.992 31.016 1.618 1 92.31 371 GLN A N 1
ATOM 2995 C CA . GLN A 1 371 ? 7.023 31.031 0.159 1 92.31 371 GLN A CA 1
ATOM 2996 C C . GLN A 1 371 ? 7.02 29.625 -0.41 1 92.31 371 GLN A C 1
ATOM 2998 O O . GLN A 1 371 ? 7.711 28.734 0.1 1 92.31 371 GLN A O 1
ATOM 3003 N N . LYS A 1 372 ? 6.188 29.469 -1.401 1 88.5 372 LYS A N 1
ATOM 3004 C CA . LYS A 1 372 ? 6.059 28.141 -2.004 1 88.5 372 LYS A CA 1
ATOM 3005 C C . LYS A 1 372 ? 7.383 27.672 -2.605 1 88.5 372 LYS A C 1
ATOM 3007 O O . LYS A 1 372 ? 8.094 28.469 -3.242 1 88.5 372 LYS A O 1
ATOM 3012 N N . GLN A 1 373 ? 7.664 26.484 -2.271 1 83.19 373 GLN A N 1
ATOM 3013 C CA . GLN A 1 373 ? 8.812 25.859 -2.916 1 83.19 373 GLN A CA 1
ATOM 3014 C C . GLN A 1 373 ? 8.398 24.625 -3.709 1 83.19 373 GLN A C 1
ATOM 3016 O O . GLN A 1 373 ? 7.742 23.719 -3.172 1 83.19 373 GLN A O 1
ATOM 3021 N N . LYS A 1 374 ? 8.742 24.625 -4.91 1 84 374 LYS A N 1
ATOM 3022 C CA . LYS A 1 374 ? 8.43 23.469 -5.742 1 84 374 LYS A CA 1
ATOM 3023 C C . LYS A 1 374 ? 9.398 22.328 -5.477 1 84 374 LYS A C 1
ATOM 3025 O O . LYS A 1 374 ? 10.609 22.547 -5.367 1 84 374 LYS A O 1
ATOM 3030 N N . GLN A 1 375 ? 8.844 21.219 -5.309 1 87.31 375 GLN A N 1
ATOM 3031 C CA . GLN A 1 375 ? 9.688 20.047 -5.184 1 87.31 375 GLN A CA 1
ATOM 3032 C C . GLN A 1 375 ? 10.18 19.562 -6.547 1 87.31 375 GLN A C 1
ATOM 3034 O O . GLN A 1 375 ? 9.383 19.328 -7.457 1 87.31 375 GLN A O 1
ATOM 3039 N N . SER A 1 376 ? 11.461 19.406 -6.586 1 89.62 376 SER A N 1
ATOM 3040 C CA . SER A 1 376 ? 12.047 19 -7.855 1 89.62 376 SER A CA 1
ATOM 3041 C C . SER A 1 376 ? 11.828 17.516 -8.109 1 89.62 376 SER A C 1
ATOM 3043 O O . SER A 1 376 ? 11.898 16.703 -7.18 1 89.62 376 SER A O 1
ATOM 3045 N N . ASP A 1 377 ? 11.562 17.156 -9.352 1 91.44 377 ASP A N 1
ATOM 3046 C CA . ASP A 1 377 ? 11.5 15.758 -9.742 1 91.44 377 ASP A CA 1
ATOM 3047 C C . ASP A 1 377 ? 12.789 15.32 -10.43 1 91.44 377 ASP A C 1
ATOM 3049 O O . ASP A 1 377 ? 12.875 14.211 -10.953 1 91.44 377 ASP A O 1
ATOM 3053 N N . ASN A 1 378 ? 13.781 16.25 -10.367 1 93.25 378 ASN A N 1
ATOM 3054 C CA . ASN A 1 378 ? 15.086 15.93 -10.93 1 93.25 378 ASN A CA 1
ATOM 3055 C C . ASN A 1 378 ? 15.992 15.266 -9.906 1 93.25 378 ASN A C 1
ATOM 3057 O O . ASN A 1 378 ? 16.281 15.844 -8.859 1 93.25 378 ASN A O 1
ATOM 3061 N N . TYR A 1 379 ? 16.516 14.188 -10.289 1 92.69 379 TYR A N 1
ATOM 3062 C CA . TYR A 1 379 ? 17.328 13.414 -9.352 1 92.69 379 TYR A CA 1
ATOM 3063 C C . TYR A 1 379 ? 18.594 14.188 -8.961 1 92.69 379 TYR A C 1
ATOM 3065 O O . TYR A 1 379 ? 19.125 14 -7.871 1 92.69 379 TYR A O 1
ATOM 3073 N N . ASN A 1 380 ? 19.094 15.07 -9.758 1 93.31 380 ASN A N 1
ATOM 3074 C CA . ASN A 1 380 ? 20.312 15.836 -9.469 1 93.31 380 ASN A CA 1
ATOM 3075 C C . ASN A 1 380 ? 20.141 16.703 -8.219 1 93.31 380 ASN A C 1
ATOM 3077 O O . ASN A 1 380 ? 21.094 16.891 -7.465 1 93.31 380 ASN A O 1
ATOM 3081 N N . ASP A 1 381 ? 18.969 17.141 -8.031 1 93.31 381 ASP A N 1
ATOM 3082 C CA . ASP A 1 381 ? 18.688 18.016 -6.898 1 93.31 381 ASP A CA 1
ATOM 3083 C C . ASP A 1 381 ? 18.672 17.219 -5.59 1 93.31 381 ASP A C 1
ATOM 3085 O O . ASP A 1 381 ? 18.719 17.812 -4.508 1 93.31 381 ASP A O 1
ATOM 3089 N N . TRP A 1 382 ? 18.609 15.922 -5.742 1 95.25 382 TRP A N 1
ATOM 3090 C CA . TRP A 1 382 ? 18.531 15.031 -4.586 1 95.25 382 TRP A CA 1
ATOM 3091 C C . TRP A 1 382 ? 19.766 14.133 -4.508 1 95.25 382 TRP A C 1
ATOM 3093 O O . TRP A 1 382 ? 19.797 13.164 -3.742 1 95.25 382 TRP A O 1
ATOM 3103 N N . ALA A 1 383 ? 20.781 14.367 -5.266 1 93.56 383 ALA A N 1
ATOM 3104 C CA . ALA A 1 383 ? 21.906 13.453 -5.477 1 93.56 383 ALA A CA 1
ATOM 3105 C C . ALA A 1 383 ? 22.594 13.109 -4.16 1 93.56 383 ALA A C 1
ATOM 3107 O O . ALA A 1 383 ? 22.875 11.945 -3.881 1 93.56 383 ALA A O 1
ATOM 3108 N N . GLN A 1 384 ? 22.859 14.117 -3.32 1 94.75 384 GLN A N 1
ATOM 3109 C CA . GLN A 1 384 ? 23.578 13.891 -2.068 1 94.75 384 GLN A CA 1
ATOM 3110 C C . GLN A 1 384 ? 22.75 13.047 -1.106 1 94.75 384 GLN A C 1
ATOM 3112 O O . GLN A 1 384 ? 23.297 12.203 -0.384 1 94.75 384 GLN A O 1
ATOM 3117 N N . LEU A 1 385 ? 21.422 13.305 -1.117 1 96.31 385 LEU A N 1
ATOM 3118 C CA . LEU A 1 385 ? 20.547 12.484 -0.299 1 96.31 385 LEU A CA 1
ATOM 3119 C C . LEU A 1 385 ? 20.547 11.031 -0.778 1 96.31 385 LEU A C 1
ATOM 3121 O O . LEU A 1 385 ? 20.625 10.109 0.031 1 96.31 385 LEU A O 1
ATOM 3125 N N . GLY A 1 386 ? 20.438 10.859 -2.088 1 94.94 386 GLY A N 1
ATOM 3126 C CA . GLY A 1 386 ? 20.484 9.531 -2.674 1 94.94 386 GLY A CA 1
ATOM 3127 C C . GLY A 1 386 ? 21.75 8.773 -2.328 1 94.94 386 GLY A C 1
ATOM 3128 O O . GLY A 1 386 ? 21.703 7.586 -1.982 1 94.94 386 GLY A O 1
ATOM 3129 N N . ILE A 1 387 ? 22.859 9.477 -2.371 1 93.31 387 ILE A N 1
ATOM 3130 C CA . ILE A 1 387 ? 24.156 8.859 -2.096 1 93.31 387 ILE A CA 1
ATOM 3131 C C . ILE A 1 387 ? 24.234 8.484 -0.619 1 93.31 387 ILE A C 1
ATOM 3133 O O . ILE A 1 387 ? 24.578 7.344 -0.282 1 93.31 387 ILE A O 1
ATOM 3137 N N . LYS A 1 388 ? 23.906 9.367 0.249 1 94.44 388 LYS A N 1
ATOM 3138 C CA . LYS A 1 388 ? 24.047 9.156 1.688 1 94.44 388 LYS A CA 1
ATOM 3139 C C . LYS A 1 388 ? 23.203 7.969 2.148 1 94.44 388 LYS A C 1
ATOM 3141 O O . LYS A 1 388 ? 23.656 7.152 2.949 1 94.44 388 LYS A O 1
ATOM 3146 N N . TRP A 1 389 ? 22.031 7.887 1.634 1 94.81 389 TRP A N 1
ATOM 3147 C CA . TRP A 1 389 ? 21.109 6.867 2.113 1 94.81 389 TRP A CA 1
ATOM 3148 C C . TRP A 1 389 ? 21.031 5.695 1.14 1 94.81 389 TRP A C 1
ATOM 3150 O O . TRP A 1 389 ? 20.172 4.816 1.278 1 94.81 389 TRP A O 1
ATOM 3160 N N . LYS A 1 390 ? 21.859 5.707 0.139 1 92.06 390 LYS A N 1
ATOM 3161 C CA . LYS A 1 390 ? 21.953 4.621 -0.834 1 92.06 390 LYS A CA 1
ATOM 3162 C C . LYS A 1 390 ? 20.594 4.332 -1.466 1 92.06 390 LYS A C 1
ATOM 3164 O O . LYS A 1 390 ? 20.156 3.182 -1.507 1 92.06 390 LYS A O 1
ATOM 3169 N N . LEU A 1 391 ? 19.984 5.375 -2.023 1 94.81 391 LEU A N 1
ATOM 3170 C CA . LEU A 1 391 ? 18.625 5.242 -2.562 1 94.81 391 LEU A CA 1
ATOM 3171 C C . LEU A 1 391 ? 18.672 4.809 -4.023 1 94.81 391 LEU A C 1
ATOM 3173 O O . LEU A 1 391 ? 19.484 5.305 -4.805 1 94.81 391 LEU A O 1
ATOM 3177 N N . TYR A 1 392 ? 17.828 3.844 -4.32 1 94.75 392 TYR A N 1
ATOM 3178 C CA . TYR A 1 392 ? 17.484 3.529 -5.707 1 94.75 392 TYR A CA 1
ATOM 3179 C C . TYR A 1 392 ? 16.25 4.293 -6.156 1 94.75 392 TYR A C 1
ATOM 3181 O O . TYR A 1 392 ? 16.172 4.742 -7.301 1 94.75 392 TYR A O 1
ATOM 3189 N N . ARG A 1 393 ? 15.336 4.469 -5.211 1 96.12 393 ARG A N 1
ATOM 3190 C CA . ARG A 1 393 ? 14.086 5.145 -5.531 1 96.12 393 ARG A CA 1
ATOM 3191 C C . ARG A 1 393 ? 13.609 6.004 -4.359 1 96.12 393 ARG A C 1
ATOM 3193 O O . ARG A 1 393 ? 13.734 5.602 -3.201 1 96.12 393 ARG A O 1
ATOM 3200 N N . MET A 1 394 ? 13.086 7.164 -4.66 1 97.5 394 MET A N 1
ATOM 3201 C CA . MET A 1 394 ? 12.438 8.039 -3.695 1 97.5 394 MET A CA 1
ATOM 3202 C C . MET A 1 394 ? 11.109 8.57 -4.246 1 97.5 394 MET A C 1
ATOM 3204 O O . MET A 1 394 ? 11.086 9.211 -5.297 1 97.5 394 MET A O 1
ATOM 3208 N N . LYS A 1 395 ? 10.055 8.281 -3.564 1 97.5 395 LYS A N 1
ATOM 3209 C CA . LYS A 1 395 ? 8.742 8.742 -3.998 1 97.5 395 LYS A CA 1
ATOM 3210 C C . LYS A 1 395 ? 8.07 9.594 -2.924 1 97.5 395 LYS A C 1
ATOM 3212 O O . LYS A 1 395 ? 7.609 9.07 -1.907 1 97.5 395 LYS A O 1
ATOM 3217 N N . ILE A 1 396 ? 7.961 10.789 -3.176 1 96.19 396 ILE A N 1
ATOM 3218 C CA . ILE A 1 396 ? 7.344 11.711 -2.23 1 96.19 396 ILE A CA 1
ATOM 3219 C C . ILE A 1 396 ? 5.859 11.867 -2.559 1 96.19 396 ILE A C 1
ATOM 3221 O O . ILE A 1 396 ? 5.027 11.984 -1.655 1 96.19 396 ILE A O 1
ATOM 3225 N N . SER A 1 397 ? 5.555 11.914 -3.848 1 92.94 397 SER A N 1
ATOM 3226 C CA . SER A 1 397 ? 4.207 11.992 -4.398 1 92.94 397 SER A CA 1
ATOM 3227 C C . SER A 1 397 ? 4.141 11.383 -5.793 1 92.94 397 SER A C 1
ATOM 3229 O O . SER A 1 397 ? 5.148 10.898 -6.312 1 92.94 397 SER A O 1
ATOM 3231 N N . ASP A 1 398 ? 2.959 11.328 -6.363 1 87.44 398 ASP A N 1
ATOM 3232 C CA . ASP A 1 398 ? 2.832 10.812 -7.723 1 87.44 398 ASP A CA 1
ATOM 3233 C C . ASP A 1 398 ? 3.584 11.695 -8.719 1 87.44 398 ASP A C 1
ATOM 3235 O O . ASP A 1 398 ? 4.059 11.211 -9.75 1 87.44 398 ASP A O 1
ATOM 3239 N N . GLU A 1 399 ? 3.779 12.953 -8.336 1 89.5 399 GLU A N 1
ATOM 3240 C CA . GLU A 1 399 ? 4.465 13.891 -9.219 1 89.5 399 GLU A CA 1
ATOM 3241 C C . GLU A 1 399 ? 5.977 13.844 -9.016 1 89.5 399 GLU A C 1
ATOM 3243 O O . GLU A 1 399 ? 6.742 14.141 -9.93 1 89.5 399 GLU A O 1
ATOM 3248 N N . VAL A 1 400 ? 6.34 13.492 -7.824 1 94.44 400 VAL A N 1
ATOM 3249 C CA . VAL A 1 400 ? 7.766 13.43 -7.512 1 94.44 400 VAL A CA 1
ATOM 3250 C C . VAL A 1 400 ? 8.164 11.992 -7.191 1 94.44 400 VAL A C 1
ATOM 3252 O O . VAL A 1 400 ? 8.234 11.602 -6.023 1 94.44 400 VAL A O 1
ATOM 3255 N N . ASP A 1 401 ? 8.406 11.219 -8.148 1 96.19 401 ASP A N 1
ATOM 3256 C CA . ASP A 1 401 ? 8.844 9.828 -8.133 1 96.19 401 ASP A CA 1
ATOM 3257 C C . ASP A 1 401 ? 10.18 9.672 -8.852 1 96.19 401 ASP A C 1
ATOM 3259 O O . ASP A 1 401 ? 10.227 9.602 -10.086 1 96.19 401 ASP A O 1
ATOM 3263 N N . ILE A 1 402 ? 11.234 9.594 -8.016 1 96.44 402 ILE A N 1
ATOM 3264 C CA . ILE A 1 402 ? 12.586 9.719 -8.539 1 96.44 402 ILE A CA 1
ATOM 3265 C C . ILE A 1 402 ? 13.289 8.367 -8.484 1 96.44 402 ILE A C 1
ATOM 3267 O O . ILE A 1 402 ? 13.312 7.707 -7.441 1 96.44 402 ILE A O 1
ATOM 3271 N N . GLN A 1 403 ? 13.812 7.957 -9.539 1 94.75 403 GLN A N 1
ATOM 3272 C CA . GLN A 1 403 ? 14.758 6.84 -9.594 1 94.75 403 GLN A CA 1
ATOM 3273 C C . GLN A 1 403 ? 16.188 7.336 -9.727 1 94.75 403 GLN A C 1
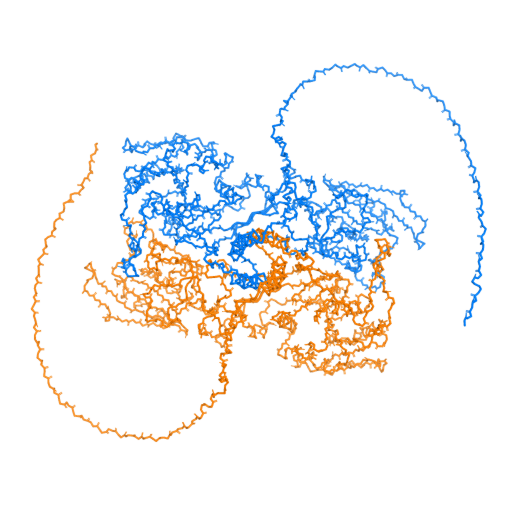ATOM 3275 O O . GLN A 1 403 ? 16.516 8.047 -10.68 1 94.75 403 GLN A O 1
ATOM 3280 N N . PHE A 1 404 ? 17.031 7.035 -8.859 1 93.94 404 PHE A N 1
ATOM 3281 C CA . PHE A 1 404 ? 18.438 7.441 -8.898 1 93.94 404 PHE A CA 1
ATOM 3282 C C . PHE A 1 404 ? 19.219 6.57 -9.875 1 93.94 404 PHE A C 1
ATOM 3284 O O . PHE A 1 404 ? 18.969 5.375 -9.992 1 93.94 404 PHE A O 1
ATOM 3291 N N . PRO A 1 405 ? 20.156 7.172 -10.586 1 91.06 405 PRO A N 1
ATOM 3292 C CA . PRO A 1 405 ? 20.953 6.379 -11.523 1 91.06 405 PRO A CA 1
ATOM 3293 C C . PRO A 1 405 ? 21.891 5.398 -10.82 1 91.06 405 PRO A C 1
ATOM 3295 O O . PRO A 1 405 ? 22.391 5.695 -9.727 1 91.06 405 PRO A O 1
ATOM 3298 N N . CYS A 1 406 ? 22.031 4.234 -11.484 1 89.19 406 CYS A N 1
ATOM 3299 C CA . CYS A 1 406 ? 22.984 3.246 -10.992 1 89.19 406 CYS A CA 1
ATOM 3300 C C . CYS A 1 406 ? 24.406 3.609 -11.391 1 89.19 406 CYS A C 1
ATOM 3302 O O . CYS A 1 406 ? 24.75 3.59 -12.578 1 89.19 406 CYS A O 1
ATOM 3304 N N . LYS A 1 407 ? 25.078 4.285 -10.477 1 76.44 407 LYS A N 1
ATOM 3305 C CA . LYS A 1 407 ? 26.453 4.637 -10.812 1 76.44 407 LYS A CA 1
ATOM 3306 C C . LYS A 1 407 ? 27.438 3.582 -10.297 1 76.44 407 LYS A C 1
ATOM 3308 O O . LYS A 1 407 ? 27.266 3.066 -9.188 1 76.44 407 LYS A O 1
ATOM 3313 N N . LYS A 1 408 ? 28.312 3.277 -11.117 1 61.53 408 LYS A N 1
ATOM 3314 C CA . LYS A 1 408 ? 29.281 2.201 -10.891 1 61.53 408 LYS A CA 1
ATOM 3315 C C . LYS A 1 408 ? 29.953 2.344 -9.531 1 61.53 408 LYS A C 1
ATOM 3317 O O . LYS A 1 408 ? 30.172 1.351 -8.836 1 61.53 408 LYS A O 1
ATOM 3322 N N . GLU A 1 409 ? 30.203 3.514 -9.094 1 59.25 409 GLU A N 1
ATOM 3323 C CA . GLU A 1 409 ? 31.016 3.717 -7.906 1 59.25 409 GLU A CA 1
ATOM 3324 C C . GLU A 1 409 ? 30.172 3.691 -6.637 1 59.25 409 GLU A C 1
ATOM 3326 O O . GLU A 1 409 ? 30.703 3.539 -5.535 1 59.25 409 GLU A O 1
ATOM 3331 N N . THR A 1 410 ? 28.844 3.584 -6.766 1 61.88 410 THR A N 1
ATOM 3332 C CA . THR A 1 410 ? 28.047 3.846 -5.57 1 61.88 410 THR A CA 1
ATOM 3333 C C . THR A 1 410 ? 27.5 2.545 -4.992 1 61.88 410 THR A C 1
ATOM 3335 O O . THR A 1 410 ? 27.188 2.469 -3.801 1 61.88 410 THR A O 1
ATOM 3338 N N . TYR A 1 411 ? 27.5 1.491 -5.836 1 70.62 411 TYR A N 1
ATOM 3339 C CA . TYR A 1 411 ? 26.875 0.309 -5.258 1 70.62 411 TYR A CA 1
ATOM 3340 C C . TYR A 1 411 ? 27.828 -0.882 -5.285 1 70.62 411 TYR A C 1
ATOM 3342 O O . TYR A 1 411 ? 28.547 -1.091 -6.266 1 70.62 411 TYR A O 1
ATOM 3350 N N . LYS A 1 412 ? 28 -1.425 -4.094 1 79 412 LYS A N 1
ATOM 3351 C CA . LYS A 1 412 ? 28.609 -2.75 -4.008 1 79 412 LYS A CA 1
ATOM 3352 C C . LYS A 1 412 ? 27.547 -3.844 -4.051 1 79 412 LYS A C 1
ATOM 3354 O O . LYS A 1 412 ? 26.609 -3.846 -3.246 1 79 412 LYS A O 1
ATOM 3359 N N . CYS A 1 413 ? 27.688 -4.719 -5.004 1 86.44 413 CYS A N 1
ATOM 3360 C CA . CYS A 1 413 ? 26.625 -5.695 -5.199 1 86.44 413 CYS A CA 1
ATOM 3361 C C . CYS A 1 413 ? 26.672 -6.773 -4.121 1 86.44 413 CYS A C 1
ATOM 3363 O O . CYS A 1 413 ? 25.625 -7.227 -3.643 1 86.44 413 CYS A O 1
ATOM 3365 N N . PHE A 1 414 ? 27.781 -7.16 -3.703 1 87.31 414 PHE A N 1
ATOM 3366 C CA . PHE A 1 414 ? 27.844 -8.266 -2.762 1 87.31 414 PHE A CA 1
ATOM 3367 C C . PHE A 1 414 ? 28.406 -7.812 -1.422 1 87.31 414 PHE A C 1
ATOM 3369 O O . PHE A 1 414 ? 29.609 -7.598 -1.294 1 87.31 414 PHE A O 1
ATOM 3376 N N . ASN A 1 415 ? 27.484 -7.547 -0.467 1 78.94 415 ASN A N 1
ATOM 3377 C CA . ASN A 1 415 ? 27.844 -7.027 0.85 1 78.94 415 ASN A CA 1
ATOM 3378 C C . ASN A 1 415 ? 27.906 -8.141 1.891 1 78.94 415 ASN A C 1
ATOM 3380 O O . ASN A 1 415 ? 27.75 -7.891 3.086 1 78.94 415 ASN A O 1
ATOM 3384 N N . GLY A 1 416 ? 28.031 -9.352 1.52 1 81.81 416 GLY A N 1
ATOM 3385 C CA . GLY A 1 416 ? 28.078 -10.453 2.465 1 81.81 416 GLY A CA 1
ATOM 3386 C C . GLY A 1 416 ? 26.734 -11.133 2.66 1 81.81 416 GLY A C 1
ATOM 3387 O O . GLY A 1 416 ? 25.812 -10.914 1.882 1 81.81 416 GLY A O 1
ATOM 3388 N N . LEU A 1 417 ? 26.672 -11.953 3.771 1 88.19 417 LEU A N 1
ATOM 3389 C CA . LEU A 1 417 ? 25.469 -12.734 4.062 1 88.19 417 LEU A CA 1
ATOM 3390 C C . LEU A 1 417 ? 24.469 -11.906 4.852 1 88.19 417 LEU A C 1
ATOM 3392 O O . LEU A 1 417 ? 24.844 -11.055 5.652 1 88.19 417 LEU A O 1
ATOM 3396 N N . GLY A 1 418 ? 23.203 -12.102 4.57 1 91.19 418 GLY A N 1
ATOM 3397 C CA . GLY A 1 418 ? 22.156 -11.5 5.383 1 91.19 418 GLY A CA 1
ATOM 3398 C C . GLY A 1 418 ? 21.609 -10.219 4.789 1 91.19 418 GLY A C 1
ATOM 3399 O O . GLY A 1 418 ? 20.812 -9.523 5.43 1 91.19 418 GLY A O 1
ATOM 3400 N N . TYR A 1 419 ? 21.984 -9.859 3.549 1 92.44 419 TYR A N 1
ATOM 3401 C CA . TYR A 1 419 ? 21.531 -8.633 2.918 1 92.44 419 TYR A CA 1
ATOM 3402 C C . TYR A 1 419 ? 20.891 -8.914 1.564 1 92.44 419 TYR A C 1
ATOM 3404 O O . TYR A 1 419 ? 21.312 -9.828 0.85 1 92.44 419 TYR A O 1
ATOM 3412 N N . VAL A 1 420 ? 19.875 -8.188 1.224 1 93.56 420 VAL A N 1
ATOM 3413 C CA . VAL A 1 420 ? 19.375 -8.219 -0.147 1 93.56 420 VAL A CA 1
ATOM 3414 C C . VAL A 1 420 ? 20.281 -7.375 -1.043 1 93.56 420 VAL A C 1
ATOM 3416 O O . VAL A 1 420 ? 20.938 -6.449 -0.572 1 93.56 420 VAL A O 1
ATOM 3419 N N . LEU A 1 421 ? 20.281 -7.691 -2.252 1 93.88 421 LEU A N 1
ATOM 3420 C CA . LEU A 1 421 ? 21.109 -6.965 -3.207 1 93.88 421 LEU A CA 1
ATOM 3421 C C . LEU A 1 421 ? 20.406 -5.676 -3.652 1 93.88 421 LEU A C 1
ATOM 3423 O O . LEU A 1 421 ? 19.188 -5.598 -3.658 1 93.88 421 LEU A O 1
ATOM 3427 N N . SER A 1 422 ? 21.234 -4.727 -4.035 1 92.94 422 SER A N 1
ATOM 3428 C CA . SER A 1 422 ? 20.688 -3.473 -4.535 1 92.94 422 SER A CA 1
ATOM 3429 C C . SER A 1 422 ? 19.906 -3.689 -5.828 1 92.94 422 SER A C 1
ATOM 3431 O O . SER A 1 422 ? 20.312 -4.492 -6.676 1 92.94 422 SER A O 1
ATOM 3433 N N . PRO A 1 423 ? 18.828 -2.955 -6.031 1 93.62 423 PRO A N 1
ATOM 3434 C CA . PRO A 1 423 ? 18.094 -3.047 -7.293 1 93.62 423 PRO A CA 1
ATOM 3435 C C . PRO A 1 423 ? 18.969 -2.766 -8.508 1 93.62 423 PRO A C 1
ATOM 3437 O O . PRO A 1 423 ? 18.734 -3.312 -9.586 1 93.62 423 PRO A O 1
ATOM 3440 N N . CYS A 1 424 ? 19.984 -1.924 -8.359 1 93.31 424 CYS A N 1
ATOM 3441 C CA . CYS A 1 424 ? 20.922 -1.658 -9.445 1 93.31 424 CYS A CA 1
ATOM 3442 C C . CYS A 1 424 ? 21.656 -2.93 -9.859 1 93.31 424 CYS A C 1
ATOM 3444 O O . CYS A 1 424 ? 21.797 -3.213 -11.047 1 93.31 424 CYS A O 1
ATOM 3446 N N . CYS A 1 425 ? 22.109 -3.613 -8.875 1 94.25 425 CYS A N 1
ATOM 3447 C CA . CYS A 1 425 ? 22.828 -4.863 -9.141 1 94.25 425 CYS A CA 1
ATOM 3448 C C . CYS A 1 425 ? 21.891 -5.887 -9.773 1 94.25 425 CYS A C 1
ATOM 3450 O O . CYS A 1 425 ? 22.266 -6.543 -10.75 1 94.25 425 CYS A O 1
ATOM 3452 N N . LEU A 1 426 ? 20.75 -6.023 -9.242 1 95.44 426 LEU A N 1
ATOM 3453 C CA . LEU A 1 426 ? 19.781 -6.992 -9.758 1 95.44 426 LEU A CA 1
ATOM 3454 C C . LEU A 1 426 ? 19.375 -6.641 -11.18 1 95.44 426 LEU A C 1
ATOM 3456 O O . LEU A 1 426 ? 19.172 -7.531 -12.008 1 95.44 426 LEU A O 1
ATOM 3460 N N . GLN A 1 427 ? 19.25 -5.367 -11.43 1 94.12 427 GLN A N 1
ATOM 3461 C CA . GLN A 1 427 ? 18.891 -4.93 -12.773 1 94.12 427 GLN A CA 1
ATOM 3462 C C . GLN A 1 427 ? 19.984 -5.266 -13.773 1 94.12 427 GLN A C 1
ATOM 3464 O O . GLN A 1 427 ? 19.703 -5.641 -14.914 1 94.12 427 GLN A O 1
ATOM 3469 N N . GLU A 1 428 ? 21.203 -5.062 -13.375 1 94 428 GLU A N 1
ATOM 3470 C CA . GLU A 1 428 ? 22.328 -5.445 -14.234 1 94 428 GLU A CA 1
ATOM 3471 C C . GLU A 1 428 ? 22.234 -6.914 -14.641 1 94 428 GLU A C 1
ATOM 3473 O O . GLU A 1 428 ? 22.375 -7.246 -15.82 1 94 428 GLU A O 1
ATOM 3478 N N . LEU A 1 429 ? 22 -7.719 -13.68 1 97 429 LEU A N 1
ATOM 3479 C CA . LEU A 1 429 ? 21.875 -9.148 -13.953 1 97 429 LEU A CA 1
ATOM 3480 C C . LEU A 1 429 ? 20.688 -9.43 -14.875 1 97 429 LEU A C 1
ATOM 3482 O O . LEU A 1 429 ? 20.812 -10.18 -15.844 1 97 429 LEU A O 1
ATOM 3486 N N . ALA A 1 430 ? 19.547 -8.836 -14.562 1 97.5 430 ALA A N 1
ATOM 3487 C CA . ALA A 1 430 ? 18.344 -9.031 -15.367 1 97.5 430 ALA A CA 1
ATOM 3488 C C . ALA A 1 430 ? 18.562 -8.594 -16.812 1 97.5 430 ALA A C 1
ATOM 3490 O O . ALA A 1 430 ? 18.141 -9.273 -17.75 1 97.5 430 ALA A O 1
ATOM 3491 N N . ASP A 1 431 ? 19.234 -7.473 -16.953 1 96.56 431 ASP A N 1
ATOM 3492 C CA . ASP A 1 431 ? 19.547 -6.973 -18.281 1 96.56 431 ASP A CA 1
ATOM 3493 C C . ASP A 1 431 ? 20.422 -7.957 -19.047 1 96.56 431 ASP A C 1
ATOM 3495 O O . ASP A 1 431 ? 20.234 -8.172 -20.25 1 96.56 431 ASP A O 1
ATOM 3499 N N . MET A 1 432 ? 21.375 -8.445 -18.375 1 97.56 432 MET A N 1
ATOM 3500 C CA . MET A 1 432 ? 22.281 -9.414 -18.969 1 97.56 432 MET A CA 1
ATOM 3501 C C . MET A 1 432 ? 21.531 -10.656 -19.438 1 97.56 432 MET A C 1
ATOM 3503 O O . MET A 1 432 ? 21.703 -11.109 -20.562 1 97.56 432 MET A O 1
ATOM 3507 N N . ILE A 1 433 ? 20.688 -11.188 -18.609 1 98.56 433 ILE A N 1
ATOM 3508 C CA . ILE A 1 433 ? 19.891 -12.367 -18.938 1 98.56 433 ILE A CA 1
ATOM 3509 C C . ILE A 1 433 ? 18.984 -12.07 -20.125 1 98.56 433 ILE A C 1
ATOM 3511 O O . ILE A 1 433 ? 18.938 -12.844 -21.094 1 98.56 433 ILE A O 1
ATOM 3515 N N . ASN A 1 434 ? 18.281 -10.953 -20.016 1 98.5 434 ASN A N 1
ATOM 3516 C CA . ASN A 1 434 ? 17.359 -10.57 -21.078 1 98.5 434 ASN A CA 1
ATOM 3517 C C . ASN A 1 434 ? 18.078 -10.406 -22.422 1 98.5 434 ASN A C 1
ATOM 3519 O O . ASN A 1 434 ? 17.547 -10.781 -23.453 1 98.5 434 ASN A O 1
ATOM 3523 N N . PHE A 1 435 ? 19.266 -9.836 -22.344 1 98.12 435 PHE A N 1
ATOM 3524 C CA . PHE A 1 435 ? 20.047 -9.656 -23.562 1 98.12 435 PHE A CA 1
ATOM 3525 C C . PHE A 1 435 ? 20.391 -11 -24.203 1 98.12 435 PHE A C 1
ATOM 3527 O O . PHE A 1 435 ? 20.188 -11.195 -25.391 1 98.12 435 PHE A O 1
ATOM 3534 N N . VAL A 1 436 ? 20.891 -11.922 -23.391 1 98.12 436 VAL A N 1
ATOM 3535 C CA . VAL A 1 436 ? 21.297 -13.227 -23.906 1 98.12 436 VAL A CA 1
ATOM 3536 C C . VAL A 1 436 ? 20.078 -13.977 -24.438 1 98.12 436 VAL A C 1
ATOM 3538 O O . VAL A 1 436 ? 20.125 -14.555 -25.531 1 98.12 436 VAL A O 1
ATOM 3541 N N . MET A 1 437 ? 19.016 -13.953 -23.734 1 98.5 437 MET A N 1
ATOM 3542 C CA . MET A 1 437 ? 17.797 -14.664 -24.141 1 98.5 437 MET A CA 1
ATOM 3543 C C . MET A 1 437 ? 17.219 -14.078 -25.422 1 98.5 437 MET A C 1
ATOM 3545 O O . MET A 1 437 ? 16.734 -14.812 -26.281 1 98.5 437 MET A O 1
ATOM 3549 N N . LYS A 1 438 ? 17.219 -12.812 -25.531 1 98.06 438 LYS A N 1
ATOM 3550 C CA . LYS A 1 438 ? 16.766 -12.156 -26.766 1 98.06 438 LYS A CA 1
ATOM 3551 C C . LYS A 1 438 ? 17.656 -12.547 -27.938 1 98.06 438 LYS A C 1
ATOM 3553 O O . LYS A 1 438 ? 17.156 -12.797 -29.047 1 98.06 438 LYS A O 1
ATOM 3558 N N . THR A 1 439 ? 18.938 -12.523 -27.719 1 97.62 439 THR A N 1
ATOM 3559 C CA . THR A 1 439 ? 19.891 -12.922 -28.75 1 97.62 439 THR A CA 1
ATOM 3560 C C . THR A 1 439 ? 19.609 -14.344 -29.234 1 97.62 439 THR A C 1
ATOM 3562 O O . THR A 1 439 ? 19.609 -14.609 -30.438 1 97.62 439 THR A O 1
ATOM 3565 N N . CYS A 1 440 ? 19.375 -15.219 -28.328 1 97.5 440 CYS A N 1
ATOM 3566 C CA . CYS A 1 440 ? 19.016 -16.594 -28.688 1 97.5 440 CYS A CA 1
ATOM 3567 C C . CYS A 1 440 ? 17.75 -16.625 -29.547 1 97.5 440 CYS A C 1
ATOM 3569 O O . CYS A 1 440 ? 17.734 -17.25 -30.609 1 97.5 440 CYS A O 1
ATOM 3571 N N . GLU A 1 441 ? 16.766 -15.945 -29.094 1 96.44 441 GLU A N 1
ATOM 3572 C CA . GLU A 1 441 ? 15.484 -15.938 -29.797 1 96.44 441 GLU A CA 1
ATOM 3573 C C . GLU A 1 441 ? 15.633 -15.375 -31.203 1 96.44 441 GLU A C 1
ATOM 3575 O O . GLU A 1 441 ? 15.133 -15.961 -32.156 1 96.44 441 GLU A O 1
ATOM 3580 N N . GLU A 1 442 ? 16.312 -14.289 -31.344 1 96.62 442 GLU A N 1
ATOM 3581 C CA . GLU A 1 442 ? 16.453 -13.602 -32.625 1 96.62 442 GLU A CA 1
ATOM 3582 C C . GLU A 1 442 ? 17.312 -14.414 -33.594 1 96.62 442 GLU A C 1
ATOM 3584 O O . GLU A 1 442 ? 17.219 -14.258 -34.812 1 96.62 442 GLU A O 1
ATOM 3589 N N . SER A 1 443 ? 18.109 -15.273 -33.094 1 96.69 443 SER A N 1
ATOM 3590 C CA . SER A 1 443 ? 19.016 -16.062 -33.906 1 96.69 443 SER A CA 1
ATOM 3591 C C . SER A 1 443 ? 18.5 -17.484 -34.094 1 96.69 443 SER A C 1
ATOM 3593 O O . SER A 1 443 ? 19.219 -18.359 -34.562 1 96.69 443 SER A O 1
ATOM 3595 N N . ASN A 1 444 ? 17.312 -17.781 -33.562 1 94.88 444 ASN A N 1
ATOM 3596 C CA . ASN A 1 444 ? 16.656 -19.078 -33.688 1 94.88 444 ASN A CA 1
ATOM 3597 C C . ASN A 1 444 ? 17.438 -20.156 -32.969 1 94.88 444 ASN A C 1
ATOM 3599 O O . ASN A 1 444 ? 17.641 -21.25 -33.5 1 94.88 444 ASN A O 1
ATOM 3603 N N . VAL A 1 445 ? 18.078 -19.797 -31.953 1 95.94 445 VAL A N 1
ATOM 3604 C CA . VAL A 1 445 ? 18.719 -20.719 -31 1 95.94 445 VAL A CA 1
ATOM 3605 C C . VAL A 1 445 ? 17.781 -20.953 -29.812 1 95.94 445 VAL A C 1
ATOM 3607 O O . VAL A 1 445 ? 17.188 -20.016 -29.297 1 95.94 445 VAL A O 1
ATOM 3610 N N . LEU A 1 446 ? 17.641 -22.234 -29.406 1 97.19 446 LEU A N 1
ATOM 3611 C CA . LEU A 1 446 ? 16.781 -22.547 -28.266 1 97.19 446 LEU A CA 1
ATOM 3612 C C . LEU A 1 446 ? 17.516 -22.359 -26.953 1 97.19 446 LEU A C 1
ATOM 3614 O O . LEU A 1 446 ? 18.531 -23.016 -26.703 1 97.19 446 LEU A O 1
ATOM 3618 N N . CYS A 1 447 ? 17.062 -21.484 -26.125 1 98.31 447 CYS A N 1
ATOM 3619 C CA . CYS A 1 447 ? 17.578 -21.234 -24.781 1 98.31 447 CYS A CA 1
ATOM 3620 C C . CYS A 1 447 ? 16.453 -21.234 -23.75 1 98.31 447 CYS A C 1
ATOM 3622 O O . CYS A 1 447 ? 15.32 -20.859 -24.062 1 98.31 447 CYS A O 1
ATOM 3624 N N . GLU A 1 448 ? 16.703 -21.734 -22.516 1 98.69 448 GLU A N 1
ATOM 3625 C CA . GLU A 1 448 ? 15.766 -21.75 -21.406 1 98.69 448 GLU A CA 1
ATOM 3626 C C . GLU A 1 448 ? 16.438 -21.312 -20.109 1 98.69 448 GLU A C 1
ATOM 3628 O O . GLU A 1 448 ? 17.625 -21.578 -19.891 1 98.69 448 GLU A O 1
ATOM 3633 N N . LEU A 1 449 ? 15.664 -20.594 -19.234 1 98.69 449 LEU A N 1
ATOM 3634 C CA . LEU A 1 449 ? 16.141 -20.359 -17.875 1 98.69 449 LEU A CA 1
ATOM 3635 C C . LEU A 1 449 ? 16.297 -21.672 -17.109 1 98.69 449 LEU A C 1
ATOM 3637 O O . LEU A 1 449 ? 15.508 -22.594 -17.312 1 98.69 449 LEU A O 1
ATOM 3641 N N . GLN A 1 450 ? 17.25 -21.703 -16.203 1 96.56 450 GLN A N 1
ATOM 3642 C CA . GLN A 1 450 ? 17.453 -22.875 -15.367 1 96.56 450 GLN A CA 1
ATOM 3643 C C . GLN A 1 450 ? 17.781 -22.484 -13.93 1 96.56 450 GLN A C 1
ATOM 3645 O O . GLN A 1 450 ? 18.094 -21.328 -13.656 1 96.56 450 GLN A O 1
ATOM 3650 N N . GLU A 1 451 ? 17.641 -23.438 -13.023 1 96.62 451 GLU A N 1
ATOM 3651 C CA . GLU A 1 451 ? 18.062 -23.344 -11.633 1 96.62 451 GLU A CA 1
ATOM 3652 C C . GLU A 1 451 ? 17.5 -22.094 -10.961 1 96.62 451 GLU A C 1
ATOM 3654 O O . GLU A 1 451 ? 16.312 -21.781 -11.125 1 96.62 451 GLU A O 1
ATOM 3659 N N . GLY A 1 452 ? 18.328 -21.422 -10.18 1 97.06 452 GLY A N 1
ATOM 3660 C CA . GLY A 1 452 ? 17.859 -20.266 -9.422 1 97.06 452 GLY A CA 1
ATOM 3661 C C . GLY A 1 452 ? 17.297 -19.156 -10.297 1 97.06 452 GLY A C 1
ATOM 3662 O O . GLY A 1 452 ? 16.391 -18.422 -9.875 1 97.06 452 GLY A O 1
ATOM 3663 N N . THR A 1 453 ? 17.781 -19.047 -11.477 1 98.31 453 THR A N 1
ATOM 3664 C CA . THR A 1 453 ? 17.281 -18.047 -12.414 1 98.31 453 THR A CA 1
ATOM 3665 C C . THR A 1 453 ? 15.828 -18.312 -12.781 1 98.31 453 THR A C 1
ATOM 3667 O O . THR A 1 453 ? 15.008 -17.406 -12.805 1 98.31 453 THR A O 1
ATOM 3670 N N . LEU A 1 454 ? 15.531 -19.594 -13.008 1 98.12 454 LEU A N 1
ATOM 3671 C CA . LEU A 1 454 ? 14.156 -20 -13.258 1 98.12 454 LEU A CA 1
ATOM 3672 C C . LEU A 1 454 ? 13.281 -19.75 -12.031 1 98.12 454 LEU A C 1
ATOM 3674 O O . LEU A 1 454 ? 12.164 -19.25 -12.148 1 98.12 454 LEU A O 1
ATOM 3678 N N . LEU A 1 455 ? 13.828 -20.078 -10.859 1 97.5 455 LEU A N 1
ATOM 3679 C CA . LEU A 1 455 ? 13.086 -19.906 -9.617 1 97.5 455 LEU A CA 1
ATOM 3680 C C . LEU A 1 455 ? 12.688 -18.453 -9.414 1 97.5 455 LEU A C 1
ATOM 3682 O O . LEU A 1 455 ? 11.562 -18.156 -9.008 1 97.5 455 LEU A O 1
ATOM 3686 N N . GLY A 1 456 ? 13.609 -17.547 -9.68 1 97.75 456 GLY A N 1
ATOM 3687 C CA . GLY A 1 456 ? 13.312 -16.125 -9.57 1 97.75 456 GLY A CA 1
ATOM 3688 C C . GLY A 1 456 ? 12.18 -15.672 -10.477 1 97.75 456 GLY A C 1
ATOM 3689 O O . GLY A 1 456 ? 11.32 -14.891 -10.062 1 97.75 456 GLY A O 1
ATOM 3690 N N . ALA A 1 457 ? 12.164 -16.188 -11.648 1 98.19 457 ALA A N 1
ATOM 3691 C CA . ALA A 1 457 ? 11.117 -15.836 -12.609 1 98.19 457 ALA A CA 1
ATOM 3692 C C . ALA A 1 457 ? 9.766 -16.391 -12.172 1 98.19 457 ALA A C 1
ATOM 3694 O O . ALA A 1 457 ? 8.75 -15.711 -12.266 1 98.19 457 ALA A O 1
ATOM 3695 N N . VAL A 1 458 ? 9.758 -17.609 -11.648 1 98.12 458 VAL A N 1
ATOM 3696 C CA . VAL A 1 458 ? 8.531 -18.297 -11.227 1 98.12 458 VAL A CA 1
ATOM 3697 C C . VAL A 1 458 ? 7.93 -17.578 -10.016 1 98.12 458 VAL A C 1
ATOM 3699 O O . VAL A 1 458 ? 6.719 -17.375 -9.953 1 98.12 458 VAL A O 1
ATOM 3702 N N . LYS A 1 459 ? 8.758 -17.109 -9.086 1 97.25 459 LYS A N 1
ATOM 3703 C CA . LYS A 1 459 ? 8.297 -16.547 -7.824 1 97.25 459 LYS A CA 1
ATOM 3704 C C . LYS A 1 459 ? 8.023 -15.055 -7.961 1 97.25 459 LYS A C 1
ATOM 3706 O O . LYS A 1 459 ? 7.062 -14.539 -7.387 1 97.25 459 LYS A O 1
ATOM 3711 N N . PHE A 1 460 ? 8.93 -14.328 -8.758 1 95.94 460 PHE A N 1
ATOM 3712 C CA . PHE A 1 460 ? 8.945 -12.875 -8.656 1 95.94 460 PHE A CA 1
ATOM 3713 C C . PHE A 1 460 ? 8.766 -12.234 -10.031 1 95.94 460 PHE A C 1
ATOM 3715 O O . PHE A 1 460 ? 8.609 -11.023 -10.141 1 95.94 460 PHE A O 1
ATOM 3722 N N . HIS A 1 461 ? 8.82 -13.047 -11.133 1 96.31 461 HIS A N 1
ATOM 3723 C CA . HIS A 1 461 ? 8.938 -12.477 -12.469 1 96.31 461 HIS A CA 1
ATOM 3724 C C . HIS A 1 461 ? 10.18 -11.602 -12.578 1 96.31 461 HIS A C 1
ATOM 3726 O O . HIS A 1 461 ? 10.195 -10.625 -13.336 1 96.31 461 HIS A O 1
ATOM 3732 N N . LYS A 1 462 ? 11.125 -11.797 -11.695 1 96.44 462 LYS A N 1
ATOM 3733 C CA . LYS A 1 462 ? 12.43 -11.148 -11.602 1 96.44 462 LYS A CA 1
ATOM 3734 C C . LYS A 1 462 ? 13.484 -12.117 -11.094 1 96.44 462 LYS A C 1
ATOM 3736 O O . LYS A 1 462 ? 13.203 -13.305 -10.883 1 96.44 462 LYS A O 1
ATOM 3741 N N . VAL A 1 463 ? 14.719 -11.625 -11.023 1 97.19 463 VAL A N 1
ATOM 3742 C CA . VAL A 1 463 ? 15.766 -12.406 -10.375 1 97.19 463 VAL A CA 1
ATOM 3743 C C . VAL A 1 463 ? 15.586 -12.352 -8.859 1 97.19 463 VAL A C 1
ATOM 3745 O O . VAL A 1 463 ? 14.961 -11.43 -8.336 1 97.19 463 VAL A O 1
ATOM 3748 N N . LEU A 1 464 ? 16.047 -13.336 -8.18 1 96.81 464 LEU A N 1
ATOM 3749 C CA . LEU A 1 464 ? 15.938 -13.391 -6.727 1 96.81 464 LEU A CA 1
ATOM 3750 C C . LEU A 1 464 ? 16.719 -12.25 -6.082 1 96.81 464 LEU A C 1
ATOM 3752 O O . LEU A 1 464 ? 17.812 -11.906 -6.539 1 96.81 464 LEU A O 1
ATOM 3756 N N . PRO A 1 465 ? 16.266 -11.672 -4.973 1 95.06 465 PRO A N 1
ATOM 3757 C CA . PRO A 1 465 ? 16.906 -10.539 -4.305 1 95.06 465 PRO A CA 1
ATOM 3758 C C . PRO A 1 465 ? 18.266 -10.906 -3.699 1 95.06 465 PRO A C 1
ATOM 3760 O O . PRO A 1 465 ? 19.031 -10.023 -3.32 1 95.06 465 PRO A O 1
ATOM 3763 N N . TRP A 1 466 ? 18.609 -12.164 -3.6 1 94.88 466 TRP A N 1
ATOM 3764 C CA . TRP A 1 466 ? 19.859 -12.633 -2.998 1 94.88 466 TRP A CA 1
ATOM 3765 C C . TRP A 1 466 ? 20.672 -13.445 -3.996 1 94.88 466 TRP A C 1
ATOM 3767 O O . TRP A 1 466 ? 21.469 -14.297 -3.605 1 94.88 466 TRP A O 1
ATOM 3777 N N . GLU A 1 467 ? 20.484 -13.234 -5.199 1 94.81 467 GLU A N 1
ATOM 3778 C CA . GLU A 1 467 ? 21.141 -13.977 -6.27 1 94.81 467 GLU A CA 1
ATOM 3779 C C . GLU A 1 467 ? 22.641 -13.773 -6.242 1 94.81 467 GLU A C 1
ATOM 3781 O O . GLU A 1 467 ? 23.125 -12.773 -5.699 1 94.81 467 GLU A O 1
ATOM 3786 N N . ARG A 1 468 ? 23.422 -14.75 -6.918 1 95.25 468 ARG A N 1
ATOM 3787 C CA . ARG A 1 468 ? 24.875 -14.625 -7.016 1 95.25 468 ARG A CA 1
ATOM 3788 C C . ARG A 1 468 ? 25.344 -14.914 -8.438 1 95.25 468 ARG A C 1
ATOM 3790 O O . ARG A 1 468 ? 26.469 -14.57 -8.797 1 95.25 468 ARG A O 1
ATOM 3797 N N . ASP A 1 469 ? 24.562 -15.523 -9.156 1 96.12 469 ASP A N 1
ATOM 3798 C CA . ASP A 1 469 ? 24.844 -15.828 -10.555 1 96.12 469 ASP A CA 1
ATOM 3799 C C . ASP A 1 469 ? 23.562 -16.188 -11.312 1 96.12 469 ASP A C 1
ATOM 3801 O O . ASP A 1 469 ? 22.469 -15.977 -10.805 1 96.12 469 ASP A O 1
ATOM 3805 N N . ALA A 1 470 ? 23.719 -16.484 -12.578 1 98.12 470 ALA A N 1
ATOM 3806 C CA . ALA A 1 470 ? 22.578 -16.922 -13.375 1 98.12 470 ALA A CA 1
ATOM 3807 C C . ALA A 1 470 ? 22.922 -18.188 -14.172 1 98.12 470 ALA A C 1
ATOM 3809 O O . ALA A 1 470 ? 24.078 -18.391 -14.547 1 98.12 470 ALA A O 1
ATOM 3810 N N . ASP A 1 471 ? 21.922 -18.969 -14.391 1 98.06 471 ASP A N 1
ATOM 3811 C CA . ASP A 1 471 ? 22.078 -20.219 -15.133 1 98.06 471 ASP A CA 1
ATOM 3812 C C . ASP A 1 471 ? 21.078 -20.297 -16.281 1 98.06 471 ASP A C 1
ATOM 3814 O O . ASP A 1 471 ? 19.875 -20.047 -16.094 1 98.06 471 ASP A O 1
ATOM 3818 N N . LEU A 1 472 ? 21.625 -20.625 -17.469 1 98.31 472 LEU A N 1
ATOM 3819 C CA . LEU A 1 472 ? 20.828 -20.875 -18.656 1 98.31 472 LEU A CA 1
ATOM 3820 C C . LEU A 1 472 ? 21.203 -22.188 -19.328 1 98.31 472 LEU A C 1
ATOM 3822 O O . LEU A 1 472 ? 22.281 -22.734 -19.031 1 98.31 472 LEU A O 1
ATOM 3826 N N . THR A 1 473 ? 20.359 -22.656 -20.094 1 97.94 473 THR A N 1
ATOM 3827 C CA . THR A 1 473 ? 20.641 -23.812 -20.938 1 97.94 473 THR A CA 1
ATOM 3828 C C . THR A 1 473 ? 20.359 -23.516 -22.406 1 97.94 473 THR A C 1
ATOM 3830 O O . THR A 1 473 ? 19.609 -22.594 -22.703 1 97.94 473 THR A O 1
ATOM 3833 N N . PHE A 1 474 ? 21.094 -24.141 -23.297 1 97.94 474 PHE A N 1
ATOM 3834 C CA . PHE A 1 474 ? 20.875 -24.047 -24.734 1 97.94 474 PHE A CA 1
ATOM 3835 C C . PHE A 1 474 ? 20.938 -25.422 -25.375 1 97.94 474 PHE A C 1
ATOM 3837 O O . PHE A 1 474 ? 21.438 -26.391 -24.781 1 97.94 474 PHE A O 1
ATOM 3844 N N . LEU A 1 475 ? 20.281 -25.516 -26.484 1 97.44 475 LEU A N 1
ATOM 3845 C CA . LEU A 1 475 ? 20.344 -26.766 -27.219 1 97.44 475 LEU A CA 1
ATOM 3846 C C . LEU A 1 475 ? 21.75 -27.016 -27.766 1 97.44 475 LEU A C 1
ATOM 3848 O O . LEU A 1 475 ? 22.25 -26.219 -28.578 1 97.44 475 LEU A O 1
ATOM 3852 N N . THR A 1 476 ? 22.391 -28.141 -27.422 1 97.62 476 THR A N 1
ATOM 3853 C CA . THR A 1 476 ? 23.766 -28.438 -27.797 1 97.62 476 THR A CA 1
ATOM 3854 C C . THR A 1 476 ? 23.922 -28.391 -29.312 1 97.62 476 THR A C 1
ATOM 3856 O O . THR A 1 476 ? 24.969 -27.938 -29.812 1 97.62 476 THR A O 1
ATOM 3859 N N . ALA A 1 477 ? 22.938 -28.781 -30.016 1 95.94 477 ALA A N 1
ATOM 3860 C CA . ALA A 1 477 ? 22.984 -28.781 -31.469 1 95.94 477 ALA A CA 1
ATOM 3861 C C . ALA A 1 477 ? 23.188 -27.375 -32 1 95.94 477 ALA A C 1
ATOM 3863 O O . ALA A 1 477 ? 23.609 -27.188 -33.156 1 95.94 477 ALA A O 1
ATOM 3864 N N . ASN A 1 478 ? 22.922 -26.391 -31.234 1 96.56 478 ASN A N 1
ATOM 3865 C CA . ASN A 1 478 ? 23.062 -25 -31.656 1 96.56 478 ASN A CA 1
ATOM 3866 C C . ASN A 1 478 ? 24.375 -24.391 -31.172 1 96.56 478 ASN A C 1
ATOM 3868 O O . ASN A 1 478 ? 24.562 -23.188 -31.234 1 96.56 478 ASN A O 1
ATOM 3872 N N . PHE A 1 479 ? 25.281 -25.156 -30.656 1 97.06 479 PHE A N 1
ATOM 3873 C CA . PHE A 1 479 ? 26.531 -24.688 -30.062 1 97.06 479 PHE A CA 1
ATOM 3874 C C . PHE A 1 479 ? 27.297 -23.828 -31.062 1 97.06 479 PHE A C 1
ATOM 3876 O O . PHE A 1 479 ? 27.734 -22.719 -30.719 1 97.06 479 PHE A O 1
ATOM 3883 N N . THR A 1 480 ? 27.453 -24.312 -32.281 1 95.5 480 THR A N 1
ATOM 3884 C CA . THR A 1 480 ? 28.203 -23.578 -33.281 1 95.5 480 THR A CA 1
ATOM 3885 C C . THR A 1 480 ? 27.516 -22.266 -33.656 1 95.5 480 THR A C 1
ATOM 3887 O O . THR A 1 480 ? 28.172 -21.234 -33.812 1 95.5 480 THR A O 1
ATOM 3890 N N . ALA A 1 481 ? 26.25 -22.359 -33.781 1 96 481 ALA A N 1
ATOM 3891 C CA . ALA A 1 481 ? 25.484 -21.141 -34.094 1 96 481 ALA A CA 1
ATOM 3892 C C . ALA A 1 481 ? 25.703 -20.078 -33 1 96 481 ALA A C 1
ATOM 3894 O O . ALA A 1 481 ? 25.812 -18.891 -33.312 1 96 481 ALA A O 1
ATOM 3895 N N . LEU A 1 482 ? 25.703 -20.469 -31.766 1 96 482 LEU A N 1
ATOM 3896 C CA . LEU A 1 482 ? 25.859 -19.547 -30.656 1 96 482 LEU A CA 1
ATOM 3897 C C . LEU A 1 482 ? 27.266 -18.969 -30.609 1 96 482 LEU A C 1
ATOM 3899 O O . LEU A 1 482 ? 27.453 -17.797 -30.281 1 96 482 LEU A O 1
ATOM 3903 N N . THR A 1 483 ? 28.219 -19.797 -30.922 1 95.94 483 THR A N 1
ATOM 3904 C CA . THR A 1 483 ? 29.609 -19.312 -30.906 1 95.94 483 THR A CA 1
ATOM 3905 C C . THR A 1 483 ? 29.844 -18.297 -32 1 95.94 483 THR A C 1
ATOM 3907 O O . THR A 1 483 ? 30.688 -17.422 -31.875 1 95.94 483 THR A O 1
ATOM 3910 N N . LYS A 1 484 ? 29.125 -18.406 -33.062 1 95.56 484 LYS A N 1
ATOM 3911 C CA . LYS A 1 484 ? 29.25 -17.453 -34.156 1 95.56 484 LYS A CA 1
ATOM 3912 C C . LYS A 1 484 ? 28.75 -16.062 -33.75 1 95.56 484 LYS A C 1
ATOM 3914 O O . LYS A 1 484 ? 29.047 -15.07 -34.406 1 95.56 484 LYS A O 1
ATOM 3919 N N . LEU A 1 485 ? 27.984 -16.047 -32.719 1 96.06 485 LEU A N 1
ATOM 3920 C CA . LEU A 1 485 ? 27.453 -14.773 -32.25 1 96.06 485 LEU A CA 1
ATOM 3921 C C . LEU A 1 485 ? 28.406 -14.102 -31.266 1 96.06 485 LEU A C 1
ATOM 3923 O O . LEU A 1 485 ? 28.078 -13.086 -30.641 1 96.06 485 LEU A O 1
ATOM 3927 N N . LYS A 1 486 ? 29.531 -14.594 -31.031 1 95.62 486 LYS A N 1
ATOM 3928 C CA . LYS A 1 486 ? 30.516 -14.125 -30.062 1 95.62 486 LYS A CA 1
ATOM 3929 C C . LYS A 1 486 ? 30.797 -12.633 -30.234 1 95.62 486 LYS A C 1
ATOM 3931 O O . LYS A 1 486 ? 30.75 -11.867 -29.266 1 95.62 486 LYS A O 1
ATOM 3936 N N . SER A 1 487 ? 31.062 -12.211 -31.469 1 95.31 487 SER A N 1
ATOM 3937 C CA . SER A 1 487 ? 31.391 -10.812 -31.719 1 95.31 487 SER A CA 1
ATOM 3938 C C . SER A 1 487 ? 30.234 -9.891 -31.328 1 95.31 487 SER A C 1
ATOM 3940 O O . SER A 1 487 ? 30.469 -8.797 -30.797 1 95.31 487 SER A O 1
ATOM 3942 N N . TYR A 1 488 ? 29.078 -10.344 -31.672 1 96.5 488 TYR A N 1
ATOM 3943 C CA . TYR A 1 488 ? 27.906 -9.555 -31.328 1 96.5 488 TYR A CA 1
ATOM 3944 C C . TYR A 1 488 ? 27.734 -9.445 -29.812 1 96.5 488 TYR A C 1
ATOM 3946 O O . TYR A 1 488 ? 27.516 -8.352 -29.281 1 96.5 488 TYR A O 1
ATOM 3954 N N . ILE A 1 489 ? 27.828 -10.477 -29.047 1 96.69 489 ILE A N 1
ATOM 3955 C CA . ILE A 1 489 ? 27.656 -10.523 -27.594 1 96.69 489 ILE A CA 1
ATOM 3956 C C . ILE A 1 489 ? 28.766 -9.711 -26.922 1 96.69 489 ILE A C 1
ATOM 3958 O O . ILE A 1 489 ? 28.516 -8.992 -25.953 1 96.69 489 ILE A O 1
ATOM 3962 N N . MET A 1 490 ? 29.922 -9.758 -27.469 1 96.19 490 MET A N 1
ATOM 3963 C CA . MET A 1 490 ? 31.109 -9.141 -26.859 1 96.19 490 MET A CA 1
ATOM 3964 C C . MET A 1 490 ? 31.062 -7.625 -27.016 1 96.19 490 MET A C 1
ATOM 3966 O O . MET A 1 490 ? 31.875 -6.918 -26.406 1 96.19 490 MET A O 1
ATOM 3970 N N . LYS A 1 491 ? 30.141 -7.18 -27.828 1 95.75 491 LYS A N 1
ATOM 3971 C CA . LYS A 1 491 ? 29.938 -5.734 -27.859 1 95.75 491 LYS A CA 1
ATOM 3972 C C . LYS A 1 491 ? 29.453 -5.207 -26.516 1 95.75 491 LYS A C 1
ATOM 3974 O O . LYS A 1 491 ? 29.672 -4.039 -26.188 1 95.75 491 LYS A O 1
ATOM 3979 N N . LYS A 1 492 ? 28.875 -6.059 -25.75 1 95.75 492 LYS A N 1
ATOM 3980 C CA . LYS A 1 492 ? 28.297 -5.598 -24.484 1 95.75 492 LYS A CA 1
ATOM 3981 C C . LYS A 1 492 ? 28.891 -6.363 -23.297 1 95.75 492 LYS A C 1
ATOM 3983 O O . LYS A 1 492 ? 29.078 -5.801 -22.219 1 95.75 492 LYS A O 1
ATOM 3988 N N . TYR A 1 493 ? 29.109 -7.629 -23.562 1 97.19 493 TYR A N 1
ATOM 3989 C CA . TYR A 1 493 ? 29.547 -8.5 -22.469 1 97.19 493 TYR A CA 1
ATOM 3990 C C . TYR A 1 493 ? 30.719 -9.375 -22.922 1 97.19 493 TYR A C 1
ATOM 3992 O O . TYR A 1 493 ? 30.906 -9.602 -24.125 1 97.19 493 TYR A O 1
ATOM 4000 N N . SER A 1 494 ? 31.453 -9.898 -21.891 1 96.75 494 SER A N 1
ATOM 4001 C CA . SER A 1 494 ? 32.469 -10.906 -22.219 1 96.75 494 SER A CA 1
ATOM 4002 C C . SER A 1 494 ? 31.828 -12.258 -22.5 1 96.75 494 SER A C 1
ATOM 4004 O O . SER A 1 494 ? 30.797 -12.602 -21.906 1 96.75 494 SER A O 1
ATOM 4006 N N . PHE A 1 495 ? 32.438 -12.953 -23.422 1 97.38 495 PHE A N 1
ATOM 4007 C CA . PHE A 1 495 ? 31.875 -14.227 -23.844 1 97.38 495 PHE A CA 1
ATOM 4008 C C . PHE A 1 495 ? 32.969 -15.258 -24.078 1 97.38 495 PHE A C 1
ATOM 4010 O O . PHE A 1 495 ? 33.906 -15.016 -24.828 1 97.38 495 PHE A O 1
ATOM 4017 N N . THR A 1 496 ? 32.844 -16.422 -23.344 1 96.94 496 THR A N 1
ATOM 4018 C CA . THR A 1 496 ? 33.781 -17.547 -23.531 1 96.94 496 THR A CA 1
ATOM 4019 C C . THR A 1 496 ? 33 -18.844 -23.719 1 96.94 496 THR A C 1
ATOM 4021 O O . THR A 1 496 ? 31.844 -18.953 -23.328 1 96.94 496 THR A O 1
ATOM 4024 N N . TYR A 1 497 ? 33.594 -19.719 -24.422 1 97 497 TYR A N 1
ATOM 4025 C CA . TYR A 1 497 ? 33 -21.047 -24.594 1 97 497 TYR A CA 1
ATOM 4026 C C . TYR A 1 497 ? 34.062 -22.125 -24.547 1 97 497 TYR A C 1
ATOM 4028 O O . TYR A 1 497 ? 35.25 -21.859 -24.75 1 97 497 TYR A O 1
ATOM 4036 N N . ASP A 1 498 ? 33.688 -23.359 -24.172 1 96.81 498 ASP A N 1
ATOM 4037 C CA . ASP A 1 498 ? 34.531 -24.531 -24.078 1 96.81 498 ASP A CA 1
ATOM 4038 C C . ASP A 1 498 ? 34.125 -25.594 -25.078 1 96.81 498 ASP A C 1
ATOM 4040 O O . ASP A 1 498 ? 33.375 -26.516 -24.734 1 96.81 498 ASP A O 1
ATOM 4044 N N . ALA A 1 499 ? 34.719 -25.625 -26.203 1 93.75 499 ALA A N 1
ATOM 4045 C CA . ALA A 1 499 ? 34.375 -26.562 -27.25 1 93.75 499 ALA A CA 1
ATOM 4046 C C . ALA A 1 499 ? 34.688 -28 -26.844 1 93.75 499 ALA A C 1
ATOM 4048 O O . ALA A 1 499 ? 34.062 -28.953 -27.297 1 93.75 499 ALA A O 1
ATOM 4049 N N . ALA A 1 500 ? 35.656 -28.156 -25.969 1 95.12 500 ALA A N 1
ATOM 4050 C CA . ALA A 1 500 ? 36.094 -29.469 -25.516 1 95.12 500 ALA A CA 1
ATOM 4051 C C . ALA A 1 500 ? 35.062 -30.109 -24.609 1 95.12 500 ALA A C 1
ATOM 4053 O O . ALA A 1 500 ? 35.094 -31.312 -24.344 1 95.12 500 ALA A O 1
ATOM 4054 N N . SER A 1 501 ? 34.156 -29.281 -24.25 1 95.56 501 SER A N 1
ATOM 4055 C CA . SER A 1 501 ? 33.125 -29.781 -23.344 1 95.56 501 SER A CA 1
ATOM 4056 C C . SER A 1 501 ? 32.031 -30.531 -24.094 1 95.56 501 SER A C 1
ATOM 4058 O O . SER A 1 501 ? 31.172 -31.156 -23.484 1 95.56 501 SER A O 1
ATOM 4060 N N . LEU A 1 502 ? 32.062 -30.453 -25.406 1 96.25 502 LEU A N 1
ATOM 4061 C CA . LEU A 1 502 ? 31.141 -31.234 -26.203 1 96.25 502 LEU A CA 1
ATOM 4062 C C . LEU A 1 502 ? 31.5 -32.719 -26.141 1 96.25 502 LEU A C 1
ATOM 4064 O O . LEU A 1 502 ? 32.688 -33.094 -26.109 1 96.25 502 LEU A O 1
ATOM 4068 N N . TRP A 1 503 ? 30.516 -33.594 -26.094 1 94.38 503 TRP A N 1
ATOM 4069 C CA . TRP A 1 503 ? 30.781 -35.031 -26.078 1 94.38 503 TRP A CA 1
ATOM 4070 C C . TRP A 1 503 ? 29.656 -35.781 -26.766 1 94.38 503 TRP A C 1
ATOM 4072 O O . TRP A 1 503 ? 28.547 -35.281 -26.922 1 94.38 503 TRP A O 1
ATOM 4082 N N . CYS A 1 504 ? 30.125 -36.875 -27.391 1 90.25 504 CYS A N 1
ATOM 4083 C CA . CYS A 1 504 ? 29.156 -37.812 -27.984 1 90.25 504 CYS A CA 1
ATOM 4084 C C . CYS A 1 504 ? 29.062 -39.094 -27.172 1 90.25 504 CYS A C 1
ATOM 4086 O O . CYS A 1 504 ? 30.078 -39.656 -26.781 1 90.25 504 CYS A O 1
ATOM 4088 N N . CYS A 1 505 ? 27.703 -39.75 -26.828 1 88.69 505 CYS A N 1
ATOM 4089 C CA . CYS A 1 505 ? 26.406 -39.219 -27.203 1 88.69 505 CYS A CA 1
ATOM 4090 C C . CYS A 1 505 ? 25.359 -39.531 -26.125 1 88.69 505 CYS A C 1
ATOM 4092 O O . CYS A 1 505 ? 25.547 -40.438 -25.328 1 88.69 505 CYS A O 1
ATOM 4094 N N . ALA A 1 506 ? 24.5 -38.625 -25.938 1 90.38 506 ALA A N 1
ATOM 4095 C CA . ALA A 1 506 ? 23.266 -38.906 -25.219 1 90.38 506 ALA A CA 1
ATOM 4096 C C . ALA A 1 506 ? 22.062 -38.969 -26.156 1 90.38 506 ALA A C 1
ATOM 4098 O O . ALA A 1 506 ? 21.797 -38.031 -26.906 1 90.38 506 ALA A O 1
ATOM 4099 N N . ASP A 1 507 ? 21.344 -40.125 -26.172 1 91.75 507 ASP A N 1
ATOM 4100 C CA . ASP A 1 507 ? 20.203 -40.344 -27.062 1 91.75 507 ASP A CA 1
ATOM 4101 C C . ASP A 1 507 ? 20.609 -40.125 -28.531 1 91.75 507 ASP A C 1
ATOM 4103 O O . ASP A 1 507 ? 19.891 -39.469 -29.281 1 91.75 507 ASP A O 1
ATOM 4107 N N . ASN A 1 508 ? 21.859 -40.5 -28.812 1 93 508 ASN A N 1
ATOM 4108 C CA . ASN A 1 508 ? 22.406 -40.469 -30.156 1 93 508 ASN A CA 1
ATOM 4109 C C . ASN A 1 508 ? 22.594 -39.031 -30.656 1 93 508 ASN A C 1
ATOM 4111 O O . ASN A 1 508 ? 22.578 -38.781 -31.859 1 93 508 ASN A O 1
ATOM 4115 N N . ARG A 1 509 ? 22.641 -38.156 -29.734 1 95.25 509 ARG A N 1
ATOM 4116 C CA . ARG A 1 509 ? 22.891 -36.75 -30.062 1 95.25 509 ARG A CA 1
ATOM 4117 C C . ARG A 1 509 ? 24.125 -36.219 -29.344 1 95.25 509 ARG A C 1
ATOM 4119 O O . ARG A 1 509 ? 24.422 -36.688 -28.234 1 95.25 509 ARG A O 1
ATOM 4126 N N . THR A 1 510 ? 24.797 -35.312 -30.016 1 94.88 510 THR A N 1
ATOM 4127 C CA . THR A 1 510 ? 25.859 -34.625 -29.312 1 94.88 510 THR A CA 1
ATOM 4128 C C . THR A 1 510 ? 25.312 -33.875 -28.094 1 94.88 510 THR A C 1
ATOM 4130 O O . THR A 1 510 ? 24.234 -33.281 -28.156 1 94.88 510 THR A O 1
ATOM 4133 N N . ALA A 1 511 ? 26.016 -34.031 -26.984 1 95.5 511 ALA A N 1
ATOM 4134 C CA . ALA A 1 511 ? 25.625 -33.406 -25.734 1 95.5 511 ALA A CA 1
ATOM 4135 C C . ALA A 1 511 ? 26.75 -32.531 -25.188 1 95.5 511 ALA A C 1
ATOM 4137 O O . ALA A 1 511 ? 27.844 -32.5 -25.75 1 95.5 511 ALA A O 1
ATOM 4138 N N . GLY A 1 512 ? 26.344 -31.734 -24.172 1 95.06 512 GLY A N 1
ATOM 4139 C CA . GLY A 1 512 ? 27.344 -30.891 -23.531 1 95.06 512 GLY A CA 1
ATOM 4140 C C . GLY A 1 512 ? 27.484 -29.531 -24.172 1 95.06 512 GLY A C 1
ATOM 4141 O O . GLY A 1 512 ? 26.594 -29.094 -24.906 1 95.06 512 GLY A O 1
ATOM 4142 N N . GLY A 1 513 ? 28.609 -28.844 -23.844 1 96.31 513 GLY A N 1
ATOM 4143 C CA . GLY A 1 513 ? 28.875 -27.469 -24.219 1 96.31 513 GLY A CA 1
ATOM 4144 C C . GLY A 1 513 ? 28.734 -26.5 -23.047 1 96.31 513 GLY A C 1
ATOM 4145 O O . GLY A 1 513 ? 27.75 -26.547 -22.312 1 96.31 513 GLY A O 1
ATOM 4146 N N . LYS A 1 514 ? 29.734 -25.828 -22.875 1 97.69 514 LYS A N 1
ATOM 4147 C CA . LYS A 1 514 ? 29.75 -24.844 -21.797 1 97.69 514 LYS A CA 1
ATOM 4148 C C . LYS A 1 514 ? 30.109 -23.453 -22.312 1 97.69 514 LYS A C 1
ATOM 4150 O O . LYS A 1 514 ? 31.016 -23.312 -23.141 1 97.69 514 LYS A O 1
ATOM 4155 N N . MET A 1 515 ? 29.312 -22.516 -21.922 1 97.81 515 MET A N 1
ATOM 4156 C CA . MET A 1 515 ? 29.562 -21.109 -22.266 1 97.81 515 MET A CA 1
ATOM 4157 C C . MET A 1 515 ? 29.391 -20.219 -21.047 1 97.81 515 MET A C 1
ATOM 4159 O O . MET A 1 515 ? 28.703 -20.578 -20.094 1 97.81 515 MET A O 1
ATOM 4163 N N . LYS A 1 516 ? 30.062 -19.141 -21.078 1 97.75 516 LYS A N 1
ATOM 4164 C CA . LYS A 1 516 ? 29.969 -18.172 -20 1 97.75 516 LYS A CA 1
ATOM 4165 C C . LYS A 1 516 ? 29.891 -16.75 -20.547 1 97.75 516 LYS A C 1
ATOM 4167 O O . LYS A 1 516 ? 30.578 -16.406 -21.5 1 97.75 516 LYS A O 1
ATOM 4172 N N . VAL A 1 517 ? 28.984 -16.016 -20.016 1 97.94 517 VAL A N 1
ATOM 4173 C CA . VAL A 1 517 ? 28.875 -14.586 -20.281 1 97.94 517 VAL A CA 1
ATOM 4174 C C . VAL A 1 517 ? 29.156 -13.789 -19.016 1 97.94 517 VAL A C 1
ATOM 4176 O O . VAL A 1 517 ? 28.672 -14.141 -17.938 1 97.94 517 VAL A O 1
ATOM 4179 N N . HIS A 1 518 ? 29.953 -12.727 -19.141 1 96.5 518 HIS A N 1
ATOM 4180 C CA . HIS A 1 518 ? 30.375 -11.984 -17.953 1 96.5 518 HIS A CA 1
ATOM 4181 C C . HIS A 1 518 ? 30.109 -10.492 -18.125 1 96.5 518 HIS A C 1
ATOM 4183 O O . HIS A 1 518 ? 30.281 -9.953 -19.219 1 96.5 518 HIS A O 1
ATOM 4189 N N . SER A 1 519 ? 29.656 -9.914 -17.062 1 93.75 519 SER A N 1
ATOM 4190 C CA . SER A 1 519 ? 29.641 -8.461 -16.922 1 93.75 519 SER A CA 1
ATOM 4191 C C . SER A 1 519 ? 30.562 -8.016 -15.781 1 93.75 519 SER A C 1
ATOM 4193 O O . SER A 1 519 ? 31.438 -8.766 -15.352 1 93.75 519 SER A O 1
ATOM 4195 N N . LYS A 1 520 ? 30.391 -6.75 -15.359 1 87.19 520 LYS A N 1
ATOM 4196 C CA . LYS A 1 520 ? 31.234 -6.199 -14.305 1 87.19 520 LYS A CA 1
ATOM 4197 C C . LYS A 1 520 ? 31.078 -6.98 -13.008 1 87.19 520 LYS A C 1
ATOM 4199 O O . LYS A 1 520 ? 32.062 -7.273 -12.32 1 87.19 520 LYS A O 1
ATOM 4204 N N . HIS A 1 521 ? 29.844 -7.363 -12.727 1 90.88 521 HIS A N 1
ATOM 4205 C CA . HIS A 1 521 ? 29.609 -7.93 -11.398 1 90.88 521 HIS A CA 1
ATOM 4206 C C . HIS A 1 521 ? 29.047 -9.344 -11.492 1 90.88 521 HIS A C 1
ATOM 4208 O O . HIS A 1 521 ? 28.953 -10.047 -10.492 1 90.88 521 HIS A O 1
ATOM 4214 N N . TRP A 1 522 ? 28.688 -9.75 -12.734 1 95.44 522 TRP A N 1
ATOM 4215 C CA . TRP A 1 522 ? 27.891 -10.969 -12.82 1 95.44 522 TRP A CA 1
ATOM 4216 C C . TRP A 1 522 ? 28.469 -11.922 -13.859 1 95.44 522 TRP A C 1
ATOM 4218 O O . TRP A 1 522 ? 29.234 -11.516 -14.727 1 95.44 522 TRP A O 1
ATOM 4228 N N . HIS A 1 523 ? 28.109 -13.164 -13.695 1 96 523 HIS A N 1
ATOM 4229 C CA . HIS A 1 523 ? 28.359 -14.148 -14.742 1 96 523 HIS A CA 1
ATOM 4230 C C . HIS A 1 523 ? 27.141 -15.047 -14.961 1 96 523 HIS A C 1
ATOM 4232 O O . HIS A 1 523 ? 26.422 -15.367 -14.016 1 96 523 HIS A O 1
ATOM 4238 N N . ILE A 1 524 ? 26.938 -15.375 -16.141 1 98.19 524 ILE A N 1
ATOM 4239 C CA . ILE A 1 524 ? 25.922 -16.344 -16.578 1 98.19 524 ILE A CA 1
ATOM 4240 C C . ILE A 1 524 ? 26.609 -17.625 -17.062 1 98.19 524 ILE A C 1
ATOM 4242 O O . ILE A 1 524 ? 27.5 -17.578 -17.906 1 98.19 524 ILE A O 1
ATOM 4246 N N . GLU A 1 525 ? 26.25 -18.688 -16.469 1 98.06 525 GLU A N 1
ATOM 4247 C CA . GLU A 1 525 ? 26.688 -19.984 -16.969 1 98.06 525 GLU A CA 1
ATOM 4248 C C . GLU A 1 525 ? 25.641 -20.625 -17.859 1 98.06 525 GLU A C 1
ATOM 4250 O O . GLU A 1 525 ? 24.469 -20.703 -17.484 1 98.06 525 GLU A O 1
ATOM 4255 N N . MET A 1 526 ? 26.078 -21 -19.016 1 97.81 526 MET A N 1
ATOM 4256 C CA . MET A 1 526 ? 25.188 -21.672 -19.969 1 97.81 526 MET A CA 1
ATOM 4257 C C . MET A 1 526 ? 25.641 -23.109 -20.219 1 97.81 526 MET A C 1
ATOM 4259 O O . MET A 1 526 ? 26.797 -23.344 -20.594 1 97.81 526 MET A O 1
ATOM 4263 N N . TYR A 1 527 ? 24.766 -24 -20.047 1 97.12 527 TYR A N 1
ATOM 4264 C CA . TYR A 1 527 ? 25.078 -25.422 -20.234 1 97.12 527 TYR A CA 1
ATOM 4265 C C . TYR A 1 527 ? 24.234 -26.016 -21.359 1 97.12 527 TYR A C 1
ATOM 4267 O O . TYR A 1 527 ? 23.016 -25.859 -21.375 1 97.12 527 TYR A O 1
ATOM 4275 N N . GLY A 1 528 ? 24.922 -26.688 -22.234 1 97 528 GLY A N 1
ATOM 4276 C CA . GLY A 1 528 ? 24.219 -27.328 -23.328 1 97 528 GLY A CA 1
ATOM 4277 C C . GLY A 1 528 ? 23.453 -28.562 -22.922 1 97 528 GLY A C 1
ATOM 4278 O O . GLY A 1 528 ? 23.906 -29.312 -22.047 1 97 528 GLY A O 1
ATOM 4279 N N . GLN A 1 529 ? 22.328 -28.812 -23.578 1 96.5 529 GLN A N 1
ATOM 4280 C CA . GLN A 1 529 ? 21.516 -30.016 -23.391 1 96.5 529 GLN A CA 1
ATOM 4281 C C . GLN A 1 529 ? 21.188 -30.672 -24.734 1 96.5 529 GLN A C 1
ATOM 4283 O O . GLN A 1 529 ? 20.844 -29.969 -25.688 1 96.5 529 GLN A O 1
ATOM 4288 N N . HIS A 1 530 ? 21.312 -32 -24.812 1 95.69 530 HIS A N 1
ATOM 4289 C CA . HIS A 1 530 ? 21.125 -32.688 -26.078 1 95.69 530 HIS A CA 1
ATOM 4290 C C . HIS A 1 530 ? 19.656 -32.656 -26.5 1 95.69 530 HIS A C 1
ATOM 4292 O O . HIS A 1 530 ? 19.344 -32.875 -27.688 1 95.69 530 HIS A O 1
ATOM 4298 N N . LEU A 1 531 ? 18.812 -32.469 -25.531 1 95.38 531 LEU A N 1
ATOM 4299 C CA . LEU A 1 531 ? 17.375 -32.344 -25.75 1 95.38 531 LEU A CA 1
ATOM 4300 C C . LEU A 1 531 ? 16.75 -31.328 -24.812 1 95.38 531 LEU A C 1
ATOM 4302 O O . LEU A 1 531 ? 17.109 -31.25 -23.641 1 95.38 531 LEU A O 1
ATOM 4306 N N . MET A 1 532 ? 15.758 -30.516 -25.344 1 96.38 532 MET A N 1
ATOM 4307 C CA . MET A 1 532 ? 15.148 -29.469 -24.531 1 96.38 532 MET A CA 1
ATOM 4308 C C . MET A 1 532 ? 13.625 -29.5 -24.672 1 96.38 532 MET A C 1
ATOM 4310 O O . MET A 1 532 ? 13.094 -29.953 -25.688 1 96.38 532 MET A O 1
ATOM 4314 N N . ASP A 1 533 ? 12.938 -29 -23.688 1 96.81 533 ASP A N 1
ATOM 4315 C CA . ASP A 1 533 ? 11.477 -28.922 -23.688 1 96.81 533 ASP A CA 1
ATOM 4316 C C . ASP A 1 533 ? 10.977 -28.062 -24.844 1 96.81 533 ASP A C 1
ATOM 4318 O O . ASP A 1 533 ? 9.977 -28.391 -25.484 1 96.81 533 ASP A O 1
ATOM 4322 N N . SER A 1 534 ? 11.648 -26.969 -25.078 1 97.19 534 SER A N 1
ATOM 4323 C CA . SER A 1 534 ? 11.258 -26.094 -26.172 1 97.19 534 SER A CA 1
ATOM 4324 C C . SER A 1 534 ? 11.25 -26.844 -27.5 1 97.19 534 SER A C 1
ATOM 4326 O O . SER A 1 534 ? 10.352 -26.656 -28.328 1 97.19 534 SER A O 1
ATOM 4328 N N . GLU A 1 535 ? 12.242 -27.641 -27.734 1 95.75 535 GLU A N 1
ATOM 4329 C CA . GLU A 1 535 ? 12.312 -28.438 -28.938 1 95.75 535 GLU A CA 1
ATOM 4330 C C . GLU A 1 535 ? 11.156 -29.438 -29.016 1 95.75 535 GLU A C 1
ATOM 4332 O O . GLU A 1 535 ? 10.531 -29.594 -30.062 1 95.75 535 GLU A O 1
ATOM 4337 N N . LYS A 1 536 ? 10.938 -30.094 -27.922 1 95.38 536 LYS A N 1
ATOM 4338 C CA . LYS A 1 536 ? 9.852 -31.062 -27.859 1 95.38 536 LYS A CA 1
ATOM 4339 C C . LYS A 1 536 ? 8.508 -30.422 -28.141 1 95.38 536 LYS A C 1
ATOM 4341 O O . LYS A 1 536 ? 7.676 -30.984 -28.859 1 95.38 536 LYS A O 1
ATOM 4346 N N . LEU A 1 537 ? 8.273 -29.281 -27.562 1 96.06 537 LEU A N 1
ATOM 4347 C CA . LEU A 1 537 ? 7.027 -28.547 -27.766 1 96.06 537 LEU A CA 1
ATOM 4348 C C . LEU A 1 537 ? 6.848 -28.188 -29.234 1 96.06 537 LEU A C 1
ATOM 4350 O O . LEU A 1 537 ? 5.766 -28.359 -29.797 1 96.06 537 LEU A O 1
ATOM 4354 N N . LEU A 1 538 ? 7.883 -27.719 -29.844 1 94.5 538 LEU A N 1
ATOM 4355 C CA . LEU A 1 538 ? 7.828 -27.359 -31.266 1 94.5 538 LEU A CA 1
ATOM 4356 C C . LEU A 1 538 ? 7.508 -28.578 -32.125 1 94.5 538 LEU A C 1
ATOM 4358 O O . LEU A 1 538 ? 6.723 -28.484 -33.062 1 94.5 538 LEU A O 1
ATOM 4362 N N . THR A 1 539 ? 8.148 -29.656 -31.766 1 93.25 539 THR A N 1
ATOM 4363 C CA . THR A 1 539 ? 7.891 -30.891 -32.5 1 93.25 539 THR A CA 1
ATOM 4364 C C . THR A 1 539 ? 6.426 -31.297 -32.375 1 93.25 539 THR A C 1
ATOM 4366 O O . THR A 1 539 ? 5.852 -31.844 -33.312 1 93.25 539 THR A O 1
ATOM 4369 N N . ASP A 1 540 ? 5.824 -30.984 -31.25 1 91.19 540 ASP A N 1
ATOM 4370 C CA . ASP A 1 540 ? 4.426 -31.328 -30.984 1 91.19 540 ASP A CA 1
ATOM 4371 C C . ASP A 1 540 ? 3.49 -30.266 -31.547 1 91.19 540 ASP A C 1
ATOM 4373 O O . ASP A 1 540 ? 2.279 -30.312 -31.328 1 91.19 540 ASP A O 1
ATOM 4377 N N . GLY A 1 541 ? 4.059 -29.266 -32.156 1 90.94 541 GLY A N 1
ATOM 4378 C CA . GLY A 1 541 ? 3.252 -28.219 -32.781 1 90.94 541 GLY A CA 1
ATOM 4379 C C . GLY A 1 541 ? 2.803 -27.156 -31.781 1 90.94 541 GLY A C 1
ATOM 4380 O O . GLY A 1 541 ? 1.844 -26.438 -32.031 1 90.94 541 GLY A O 1
ATOM 4381 N N . LEU A 1 542 ? 3.398 -27.094 -30.656 1 93.38 542 LEU A N 1
ATOM 4382 C CA . LEU A 1 542 ? 3.09 -26.094 -29.641 1 93.38 542 LEU A CA 1
ATOM 4383 C C . LEU A 1 542 ? 4.195 -25.047 -29.562 1 93.38 542 LEU A C 1
ATOM 4385 O O . LEU A 1 542 ? 5.363 -25.359 -29.812 1 93.38 542 LEU A O 1
ATOM 4389 N N . LYS A 1 543 ? 3.812 -23.875 -29.188 1 96 543 LYS A N 1
ATOM 4390 C CA . LYS A 1 543 ? 4.809 -22.828 -28.938 1 96 543 LYS A CA 1
ATOM 4391 C C . LYS A 1 543 ? 5.586 -23.109 -27.656 1 96 543 LYS A C 1
ATOM 4393 O O . LYS A 1 543 ? 5.039 -23.672 -26.703 1 96 543 LYS A O 1
ATOM 4398 N N . PRO A 1 544 ? 6.848 -22.703 -27.641 1 97.75 544 PRO A N 1
ATOM 4399 C CA . PRO A 1 544 ? 7.602 -22.844 -26.391 1 97.75 544 PRO A CA 1
ATOM 4400 C C . PRO A 1 544 ? 6.984 -22.062 -25.234 1 97.75 544 PRO A C 1
ATOM 4402 O O . PRO A 1 544 ? 6.34 -21.031 -25.453 1 97.75 544 PRO A O 1
ATOM 4405 N N . THR A 1 545 ? 7.156 -22.625 -24.031 1 98.44 545 THR A N 1
ATOM 4406 C CA . THR A 1 545 ? 6.691 -21.922 -22.844 1 98.44 545 THR A CA 1
ATOM 4407 C C . THR A 1 545 ? 7.598 -20.734 -22.516 1 98.44 545 THR A C 1
ATOM 4409 O O . THR A 1 545 ? 8.82 -20.844 -22.578 1 98.44 545 THR A O 1
ATOM 4412 N N . LYS A 1 546 ? 6.98 -19.609 -22.25 1 98.69 546 LYS A N 1
ATOM 4413 C CA . LYS A 1 546 ? 7.703 -18.406 -21.859 1 98.69 546 LYS A CA 1
ATOM 4414 C C . LYS A 1 546 ? 7.176 -17.859 -20.531 1 98.69 546 LYS A C 1
ATOM 4416 O O . LYS A 1 546 ? 6.012 -18.078 -20.188 1 98.69 546 LYS A O 1
ATOM 4421 N N . ILE A 1 547 ? 8.039 -17.234 -19.812 1 98.56 547 ILE A N 1
ATOM 4422 C CA . ILE A 1 547 ? 7.688 -16.594 -18.547 1 98.56 547 ILE A CA 1
ATOM 4423 C C . ILE A 1 547 ? 8.211 -15.156 -18.547 1 98.56 547 ILE A C 1
ATOM 4425 O O . ILE A 1 547 ? 9.203 -14.844 -19.203 1 98.56 547 ILE A O 1
ATOM 4429 N N . LEU A 1 548 ? 7.504 -14.32 -17.859 1 97.62 548 LEU A N 1
ATOM 4430 C CA . LEU A 1 548 ? 7.926 -12.93 -17.766 1 97.62 548 LEU A CA 1
ATOM 4431 C C . LEU A 1 548 ? 9.117 -12.789 -16.828 1 97.62 548 LEU A C 1
ATOM 4433 O O . LEU A 1 548 ? 9.086 -13.281 -15.703 1 97.62 548 LEU A O 1
ATOM 4437 N N . LEU A 1 549 ? 10.172 -12.188 -17.297 1 98.06 549 LEU A N 1
ATOM 4438 C CA . LEU A 1 549 ? 11.328 -11.82 -16.484 1 98.06 549 LEU A CA 1
ATOM 4439 C C . LEU A 1 549 ? 11.734 -10.375 -16.734 1 98.06 549 LEU A C 1
ATOM 4441 O O . LEU A 1 549 ? 12.25 -10.039 -17.797 1 98.06 549 LEU A O 1
ATOM 4445 N N . ASN A 1 550 ? 11.508 -9.578 -15.695 1 96.5 550 ASN A N 1
ATOM 4446 C CA . ASN A 1 550 ? 11.844 -8.164 -15.781 1 96.5 550 ASN A CA 1
ATOM 4447 C C . ASN A 1 550 ? 11.32 -7.535 -17.078 1 96.5 550 ASN A C 1
ATOM 4449 O O . ASN A 1 550 ? 12.078 -6.914 -17.812 1 96.5 550 ASN A O 1
ATOM 4453 N N . GLY A 1 551 ? 10.102 -7.816 -17.438 1 95.75 551 GLY A N 1
ATOM 4454 C CA . GLY A 1 551 ? 9.406 -7.152 -18.516 1 95.75 551 GLY A CA 1
ATOM 4455 C C . GLY A 1 551 ? 9.547 -7.871 -19.844 1 95.75 551 GLY A C 1
ATOM 4456 O O . GLY A 1 551 ? 8.953 -7.465 -20.844 1 95.75 551 GLY A O 1
ATOM 4457 N N . GLN A 1 552 ? 10.289 -8.914 -19.891 1 97.94 552 GLN A N 1
ATOM 4458 C CA . GLN A 1 552 ? 10.5 -9.664 -21.125 1 97.94 552 GLN A CA 1
ATOM 4459 C C . GLN A 1 552 ? 10.031 -11.109 -20.984 1 97.94 552 GLN A C 1
ATOM 4461 O O . GLN A 1 552 ? 10.266 -11.742 -19.953 1 97.94 552 GLN A O 1
ATOM 4466 N N . TRP A 1 553 ? 9.297 -11.578 -22 1 98.38 553 TRP A N 1
ATOM 4467 C CA . TRP A 1 553 ? 8.938 -12.992 -22.031 1 98.38 553 TRP A CA 1
ATOM 4468 C C . TRP A 1 553 ? 10.109 -13.844 -22.516 1 98.38 553 TRP A C 1
ATOM 4470 O O . TRP A 1 553 ? 10.617 -13.648 -23.625 1 98.38 553 TRP A O 1
ATOM 4480 N N . VAL A 1 554 ? 10.555 -14.766 -21.719 1 98.56 554 VAL A N 1
ATOM 4481 C CA . VAL A 1 554 ? 11.75 -15.539 -22.031 1 98.56 554 VAL A CA 1
ATOM 4482 C C . VAL A 1 554 ? 11.438 -17.031 -21.938 1 98.56 554 VAL A C 1
ATOM 4484 O O . VAL A 1 554 ? 10.539 -17.438 -21.203 1 98.56 554 VAL A O 1
ATOM 4487 N N . GLY A 1 555 ? 12.188 -17.812 -22.609 1 98.56 555 GLY A N 1
ATOM 4488 C CA . GLY A 1 555 ? 11.961 -19.25 -22.688 1 98.56 555 GLY A CA 1
ATOM 4489 C C . GLY A 1 555 ? 12.258 -19.969 -21.375 1 98.56 555 GLY A C 1
ATOM 4490 O O . GLY A 1 555 ? 13.219 -19.641 -20.688 1 98.56 555 GLY A O 1
ATOM 4491 N N . VAL A 1 556 ? 11.422 -20.938 -21.047 1 98.69 556 VAL A N 1
ATOM 4492 C CA . VAL A 1 556 ? 11.555 -21.781 -19.859 1 98.69 556 VAL A CA 1
ATOM 4493 C C . VAL A 1 556 ? 11.125 -23.203 -20.188 1 98.69 556 VAL A C 1
ATOM 4495 O O . VAL A 1 556 ? 10.625 -23.484 -21.281 1 98.69 556 VAL A O 1
ATOM 4498 N N . PRO A 1 557 ? 11.383 -24.141 -19.234 1 98.19 557 PRO A N 1
ATOM 4499 C CA . PRO A 1 557 ? 10.844 -25.5 -19.438 1 98.19 557 PRO A CA 1
ATOM 4500 C C . PRO A 1 557 ? 9.328 -25.516 -19.609 1 98.19 557 PRO A C 1
ATOM 4502 O O . PRO A 1 557 ? 8.656 -24.531 -19.297 1 98.19 557 PRO A O 1
ATOM 4505 N N . ARG A 1 558 ? 8.844 -26.609 -20.188 1 97.5 558 ARG A N 1
ATOM 4506 C CA . ARG A 1 558 ? 7.441 -26.734 -20.562 1 97.5 558 ARG A CA 1
ATOM 4507 C C . ARG A 1 558 ? 6.531 -26.297 -19.422 1 97.5 558 ARG A C 1
ATOM 4509 O O . ARG A 1 558 ? 5.625 -25.484 -19.609 1 97.5 558 ARG A O 1
ATOM 4516 N N . ASN A 1 559 ? 6.715 -26.812 -18.203 1 98.31 559 ASN A N 1
ATOM 4517 C CA . ASN A 1 559 ? 6.02 -26.516 -16.969 1 98.31 559 ASN A CA 1
ATOM 4518 C C . ASN A 1 559 ? 6.984 -26.031 -15.883 1 98.31 559 ASN A C 1
ATOM 4520 O O . ASN A 1 559 ? 7.473 -26.844 -15.086 1 98.31 559 ASN A O 1
ATOM 4524 N N . PRO A 1 560 ? 7.188 -24.703 -15.898 1 98.38 560 PRO A N 1
ATOM 4525 C CA . PRO A 1 560 ? 8.234 -24.203 -15.016 1 98.38 560 PRO A CA 1
ATOM 4526 C C . PRO A 1 560 ? 7.93 -24.422 -13.539 1 98.38 560 PRO A C 1
ATOM 4528 O O . PRO A 1 560 ? 8.844 -24.594 -12.727 1 98.38 560 PRO A O 1
ATOM 4531 N N . GLY A 1 561 ? 6.672 -24.438 -13.117 1 98.38 561 GLY A N 1
ATOM 4532 C CA . GLY A 1 561 ? 6.324 -24.766 -11.734 1 98.38 561 GLY A CA 1
ATOM 4533 C C . GLY A 1 561 ? 6.691 -26.172 -11.336 1 98.38 561 GLY A C 1
ATOM 4534 O O . GLY A 1 561 ? 7.219 -26.406 -10.25 1 98.38 561 GLY A O 1
ATOM 4535 N N . TRP A 1 562 ? 6.355 -27.078 -12.227 1 98.38 562 TRP A N 1
ATOM 4536 C CA . TRP A 1 562 ? 6.672 -28.484 -11.984 1 98.38 562 TRP A CA 1
ATOM 4537 C C . TRP A 1 562 ? 8.18 -28.703 -11.953 1 98.38 562 TRP A C 1
ATOM 4539 O O . TRP A 1 562 ? 8.695 -29.422 -11.078 1 98.38 562 TRP A O 1
ATOM 4549 N N . HIS A 1 563 ? 8.836 -28.094 -12.922 1 98.12 563 HIS A N 1
ATOM 4550 C CA . HIS A 1 563 ? 10.297 -28.172 -12.984 1 98.12 563 HIS A CA 1
ATOM 4551 C C . HIS A 1 563 ? 10.93 -27.672 -11.695 1 98.12 563 HIS A C 1
ATOM 4553 O O . HIS A 1 563 ? 11.789 -28.344 -11.117 1 98.12 563 HIS A O 1
ATOM 4559 N N . ALA A 1 564 ? 10.508 -26.578 -11.242 1 97.69 564 ALA A N 1
ATOM 4560 C CA . ALA A 1 564 ? 11.07 -25.953 -10.039 1 97.69 564 ALA A CA 1
ATOM 4561 C C . ALA A 1 564 ? 10.805 -26.828 -8.812 1 97.69 564 ALA A C 1
ATOM 4563 O O . ALA A 1 564 ? 11.703 -27.031 -7.992 1 97.69 564 ALA A O 1
ATOM 4564 N N . ARG A 1 565 ? 9.586 -27.281 -8.641 1 97.94 565 ARG A N 1
ATOM 4565 C CA . ARG A 1 565 ? 9.242 -28.125 -7.496 1 97.94 565 ARG A CA 1
ATOM 4566 C C . ARG A 1 565 ? 10.148 -29.359 -7.43 1 97.94 565 ARG A C 1
ATOM 4568 O O . ARG A 1 565 ? 10.672 -29.688 -6.367 1 97.94 565 ARG A O 1
ATOM 4575 N N . ASN A 1 566 ? 10.289 -30.016 -8.531 1 97.94 566 ASN A N 1
ATOM 4576 C CA . ASN A 1 566 ? 11.039 -31.25 -8.555 1 97.94 566 ASN A CA 1
ATOM 4577 C C . ASN A 1 566 ? 12.539 -31.016 -8.391 1 97.94 566 ASN A C 1
ATOM 4579 O O . ASN A 1 566 ? 13.242 -31.828 -7.801 1 97.94 566 ASN A O 1
ATOM 4583 N N . ARG A 1 567 ? 13.008 -29.938 -8.891 1 97.5 567 ARG A N 1
ATOM 4584 C CA . ARG A 1 567 ? 14.422 -29.578 -8.773 1 97.5 567 ARG A CA 1
ATOM 4585 C C . ARG A 1 567 ? 14.781 -29.25 -7.328 1 97.5 567 ARG A C 1
ATOM 4587 O O . ARG A 1 567 ? 15.859 -29.625 -6.855 1 97.5 567 ARG A O 1
ATOM 4594 N N . TYR A 1 568 ? 13.922 -28.547 -6.621 1 97 568 TYR A N 1
ATOM 4595 C CA . TYR A 1 568 ? 14.328 -27.938 -5.355 1 97 568 TYR A CA 1
ATOM 4596 C C . TYR A 1 568 ? 13.625 -28.625 -4.184 1 97 568 TYR A C 1
ATOM 4598 O O . TYR A 1 568 ? 14.078 -28.531 -3.041 1 97 568 TYR A O 1
ATOM 4606 N N . GLY A 1 569 ? 12.461 -29.219 -4.414 1 96.31 569 GLY A N 1
ATOM 4607 C CA . GLY A 1 569 ? 11.852 -30.031 -3.377 1 96.31 569 GLY A CA 1
ATOM 4608 C C . GLY A 1 569 ? 10.898 -29.266 -2.486 1 96.31 569 GLY A C 1
ATOM 4609 O O . GLY A 1 569 ? 10.148 -28.406 -2.967 1 96.31 569 GLY A O 1
ATOM 4610 N N . HIS A 1 570 ? 10.875 -29.531 -1.229 1 95.94 570 HIS A N 1
ATOM 4611 C CA . HIS A 1 570 ? 9.852 -29.109 -0.284 1 95.94 570 HIS A CA 1
ATOM 4612 C C . HIS A 1 570 ? 9.93 -27.594 -0.04 1 95.94 570 HIS A C 1
ATOM 4614 O O . HIS A 1 570 ? 11.016 -27.047 0.147 1 95.94 570 HIS A O 1
ATOM 4620 N N . GLU A 1 571 ? 8.711 -26.938 -0.031 1 96.94 571 GLU A N 1
ATOM 4621 C CA . GLU A 1 571 ? 8.469 -25.562 0.409 1 96.94 571 GLU A CA 1
ATOM 4622 C C . GLU A 1 571 ? 9.305 -24.578 -0.402 1 96.94 571 GLU A C 1
ATOM 4624 O O . GLU A 1 571 ? 9.922 -23.672 0.161 1 96.94 571 GLU A O 1
ATOM 4629 N N . ILE A 1 572 ? 9.281 -24.75 -1.619 1 96.75 572 ILE A N 1
ATOM 4630 C CA . ILE A 1 572 ? 10.164 -24 -2.498 1 96.75 572 ILE A CA 1
ATOM 4631 C C . ILE A 1 572 ? 9.609 -22.578 -2.699 1 96.75 572 ILE A C 1
ATOM 4633 O O . ILE A 1 572 ? 10.328 -21.688 -3.158 1 96.75 572 ILE A O 1
ATOM 4637 N N . TYR A 1 573 ? 8.359 -22.328 -2.414 1 98 573 TYR A N 1
ATOM 4638 C CA . TYR A 1 573 ? 7.816 -20.984 -2.619 1 98 573 TYR A CA 1
ATOM 4639 C C . TYR A 1 573 ? 8.078 -20.094 -1.409 1 98 573 TYR A C 1
ATOM 4641 O O . TYR A 1 573 ? 7.91 -18.875 -1.478 1 98 573 TYR A O 1
ATOM 4649 N N . ALA A 1 574 ? 8.461 -20.703 -0.292 1 97.56 574 ALA A N 1
ATOM 4650 C CA . ALA A 1 574 ? 9.211 -19.953 0.708 1 97.56 574 ALA A CA 1
ATOM 4651 C C . ALA A 1 574 ? 10.641 -19.703 0.248 1 97.56 574 ALA A C 1
ATOM 4653 O O . ALA A 1 574 ? 11.055 -20.188 -0.809 1 97.56 574 ALA A O 1
ATOM 4654 N N . HIS A 1 575 ? 11.367 -18.969 1.005 1 97.19 575 HIS A N 1
ATOM 4655 C CA . HIS A 1 575 ? 12.617 -18.484 0.442 1 97.19 575 HIS A CA 1
ATOM 4656 C C . HIS A 1 575 ? 13.82 -19.094 1.146 1 97.19 575 HIS A C 1
ATOM 4658 O O . HIS A 1 575 ? 13.75 -19.422 2.336 1 97.19 575 HIS A O 1
ATOM 4664 N N . ALA A 1 576 ? 14.852 -19.297 0.399 1 96.06 576 ALA A N 1
ATOM 4665 C CA . ALA A 1 576 ? 16.172 -19.688 0.875 1 96.06 576 ALA A CA 1
ATOM 4666 C C . ALA A 1 576 ? 17.266 -18.828 0.23 1 96.06 576 ALA A C 1
ATOM 4668 O O . ALA A 1 576 ? 17.188 -18.516 -0.962 1 96.06 576 ALA A O 1
ATOM 4669 N N . GLN A 1 577 ? 18.219 -18.484 0.971 1 94.94 577 GLN A N 1
ATOM 4670 C CA . GLN A 1 577 ? 19.344 -17.688 0.448 1 94.94 577 GLN A CA 1
ATOM 4671 C C . GLN A 1 577 ? 20.203 -18.516 -0.49 1 94.94 577 GLN A C 1
ATOM 4673 O O . GLN A 1 577 ? 20.156 -19.75 -0.462 1 94.94 577 GLN A O 1
ATOM 4678 N N . HIS A 1 578 ? 21 -17.844 -1.306 1 95.44 578 HIS A N 1
ATOM 4679 C CA . HIS A 1 578 ? 21.844 -18.484 -2.316 1 95.44 578 HIS A CA 1
ATOM 4680 C C . HIS A 1 578 ? 22.891 -19.391 -1.674 1 95.44 578 HIS A C 1
ATOM 4682 O O . HIS A 1 578 ? 23.5 -19.031 -0.667 1 95.44 578 HIS A O 1
ATOM 4688 N N . TRP A 1 579 ? 23.188 -20.531 -2.26 1 95.38 579 TRP A N 1
ATOM 4689 C CA . TRP A 1 579 ? 24.078 -21.531 -1.688 1 95.38 579 TRP A CA 1
ATOM 4690 C C . TRP A 1 579 ? 25.5 -20.984 -1.562 1 95.38 579 TRP A C 1
ATOM 4692 O O . TRP A 1 579 ? 26.203 -21.297 -0.6 1 95.38 579 TRP A O 1
ATOM 4702 N N . MET A 1 580 ? 25.922 -20.188 -2.557 1 94 580 MET A N 1
ATOM 4703 C CA . MET A 1 580 ? 27.25 -19.594 -2.504 1 94 580 MET A CA 1
ATOM 4704 C C . MET A 1 580 ? 27.406 -18.703 -1.28 1 94 580 MET A C 1
ATOM 4706 O O . MET A 1 580 ? 28.453 -18.719 -0.62 1 94 580 MET A O 1
ATOM 4710 N N . ALA A 1 581 ? 26.344 -17.922 -1.034 1 91.69 581 ALA A N 1
ATOM 4711 C CA . ALA A 1 581 ? 26.391 -17.047 0.134 1 91.69 581 ALA A CA 1
ATOM 4712 C C . ALA A 1 581 ? 26.422 -17.859 1.427 1 91.69 581 ALA A C 1
ATOM 4714 O O . ALA A 1 581 ? 27.047 -17.438 2.404 1 91.69 581 ALA A O 1
ATOM 4715 N N . MET A 1 582 ? 25.828 -19.016 1.413 1 93.31 582 MET A N 1
ATOM 4716 C CA . MET A 1 582 ? 25.734 -19.859 2.598 1 93.31 582 MET A CA 1
ATOM 4717 C C . MET A 1 582 ? 26.984 -20.719 2.746 1 93.31 582 MET A C 1
ATOM 4719 O O . MET A 1 582 ? 27.078 -21.531 3.668 1 93.31 582 MET A O 1
ATOM 4723 N N . GLY A 1 583 ? 27.922 -20.672 1.77 1 91.88 583 GLY A N 1
ATOM 4724 C CA . GLY A 1 583 ? 29.203 -21.375 1.852 1 91.88 583 GLY A CA 1
ATOM 4725 C C . GLY A 1 583 ? 29.109 -22.828 1.416 1 91.88 583 GLY A C 1
ATOM 4726 O O . GLY A 1 583 ? 29.922 -23.641 1.83 1 91.88 583 GLY A O 1
ATOM 4727 N N . GLN A 1 584 ? 28.109 -23.109 0.7 1 93.88 584 GLN A N 1
ATOM 4728 C CA . GLN A 1 584 ? 27.984 -24.469 0.19 1 93.88 584 GLN A CA 1
ATOM 4729 C C . GLN A 1 584 ? 28.844 -24.672 -1.05 1 93.88 584 GLN A C 1
ATOM 4731 O O . GLN A 1 584 ? 29.156 -23.719 -1.757 1 93.88 584 GLN A O 1
ATOM 4736 N N . GLY A 1 585 ? 29.203 -25.922 -1.326 1 93.81 585 GLY A N 1
ATOM 4737 C CA . GLY A 1 585 ? 30.094 -26.234 -2.428 1 93.81 585 GLY A CA 1
ATOM 4738 C C . GLY A 1 585 ? 29.406 -26.219 -3.779 1 93.81 585 GLY A C 1
ATOM 4739 O O . GLY A 1 585 ? 30.062 -26.016 -4.809 1 93.81 585 GLY A O 1
ATOM 4740 N N . ASN A 1 586 ? 28.188 -26.484 -3.811 1 93.88 586 ASN A N 1
ATOM 4741 C CA . ASN A 1 586 ? 27.375 -26.438 -5.023 1 93.88 586 ASN A CA 1
ATOM 4742 C C . ASN A 1 586 ? 25.891 -26.188 -4.703 1 93.88 586 ASN A C 1
ATOM 4744 O O . ASN A 1 586 ? 25.516 -26.109 -3.537 1 93.88 586 ASN A O 1
ATOM 4748 N N . GLY A 1 587 ? 25.141 -26.078 -5.742 1 94.81 587 GLY A N 1
ATOM 4749 C CA . GLY A 1 587 ? 23.734 -25.734 -5.559 1 94.81 587 GLY A CA 1
ATOM 4750 C C . GLY A 1 587 ? 22.828 -26.953 -5.484 1 94.81 587 GLY A C 1
ATOM 4751 O O . GLY A 1 587 ? 21.609 -26.828 -5.395 1 94.81 587 GLY A O 1
ATOM 4752 N N . TRP A 1 588 ? 23.359 -28.156 -5.562 1 95.38 588 TRP A N 1
ATOM 4753 C CA . TRP A 1 588 ? 22.562 -29.375 -5.512 1 95.38 588 TRP A CA 1
ATOM 4754 C C . TRP A 1 588 ? 22.406 -29.859 -4.074 1 95.38 588 TRP A C 1
ATOM 4756 O O . TRP A 1 588 ? 22.812 -30.984 -3.744 1 95.38 588 TRP A O 1
ATOM 4766 N N . ILE A 1 589 ? 21.828 -29.062 -3.258 1 94.81 589 ILE A N 1
ATOM 4767 C CA . ILE A 1 589 ? 21.625 -29.344 -1.842 1 94.81 589 ILE A CA 1
ATOM 4768 C C . ILE A 1 589 ? 20.141 -29.219 -1.501 1 94.81 589 ILE A C 1
ATOM 4770 O O . ILE A 1 589 ? 19.359 -28.719 -2.305 1 94.81 589 ILE A O 1
ATOM 4774 N N . ASP A 1 590 ? 19.766 -29.734 -0.36 1 93.62 590 ASP A N 1
ATOM 4775 C CA . ASP A 1 590 ? 18.438 -29.5 0.194 1 93.62 590 ASP A CA 1
ATOM 4776 C C . ASP A 1 590 ? 18.375 -28.156 0.918 1 93.62 590 ASP A C 1
ATOM 4778 O O . ASP A 1 590 ? 18.953 -28 1.989 1 93.62 590 ASP A O 1
ATOM 4782 N N . TYR A 1 591 ? 17.641 -27.312 0.379 1 94.88 591 TYR A N 1
ATOM 4783 C CA . TYR A 1 591 ? 17.594 -25.953 0.912 1 94.88 591 TYR A CA 1
ATOM 4784 C C . TYR A 1 591 ? 16.656 -25.875 2.107 1 94.88 591 TYR A C 1
ATOM 4786 O O . TYR A 1 591 ? 15.562 -26.453 2.092 1 94.88 591 TYR A O 1
ATOM 4794 N N . LYS A 1 592 ? 17.094 -25.203 3.133 1 92.75 592 LYS A N 1
ATOM 4795 C CA . LYS A 1 592 ? 16.219 -24.828 4.23 1 92.75 592 LYS A CA 1
ATOM 4796 C C . LYS A 1 592 ? 15.508 -23.5 3.945 1 92.75 592 LYS A C 1
ATOM 4798 O O . LYS A 1 592 ? 16.156 -22.453 3.875 1 92.75 592 LYS A O 1
ATOM 4803 N N . THR A 1 593 ? 14.211 -23.562 3.883 1 95.44 593 THR A N 1
ATOM 4804 C CA . THR A 1 593 ? 13.461 -22.375 3.465 1 95.44 593 THR A CA 1
ATOM 4805 C C . THR A 1 593 ? 12.812 -21.688 4.664 1 95.44 593 THR A C 1
ATOM 4807 O O . THR A 1 593 ? 12.891 -22.188 5.789 1 95.44 593 THR A O 1
ATOM 4810 N N . ASN A 1 594 ? 12.258 -20.484 4.477 1 93.94 594 ASN A N 1
ATOM 4811 C CA . ASN A 1 594 ? 11.461 -19.703 5.41 1 93.94 594 ASN A CA 1
ATOM 4812 C C . ASN A 1 594 ? 12.305 -19.188 6.574 1 93.94 594 ASN A C 1
ATOM 4814 O O . ASN A 1 594 ? 11.836 -19.141 7.715 1 93.94 594 ASN A O 1
ATOM 4818 N N . GLN A 1 595 ? 13.539 -19.016 6.273 1 90.62 595 GLN A N 1
ATOM 4819 C CA . GLN A 1 595 ? 14.445 -18.453 7.27 1 90.62 595 GLN A CA 1
ATOM 4820 C C . GLN A 1 595 ? 15.586 -17.688 6.602 1 90.62 595 GLN A C 1
ATOM 4822 O O . GLN A 1 595 ? 16.094 -18.094 5.559 1 90.62 595 GLN A O 1
ATOM 4827 N N . PHE A 1 596 ? 15.898 -16.578 7.145 1 94.06 596 PHE A N 1
ATOM 4828 C CA . PHE A 1 596 ? 17.016 -15.766 6.668 1 94.06 596 PHE A CA 1
ATOM 4829 C C . PHE A 1 596 ? 18.078 -15.617 7.754 1 94.06 596 PHE A C 1
ATOM 4831 O O . PHE A 1 596 ? 17.75 -15.641 8.945 1 94.06 596 PHE A O 1
ATOM 4838 N N . THR A 1 597 ? 19.25 -15.492 7.32 1 93.38 597 THR A N 1
ATOM 4839 C CA . THR A 1 597 ? 20.344 -15.156 8.234 1 93.38 597 THR A CA 1
ATOM 4840 C C . THR A 1 597 ? 20.219 -13.711 8.711 1 93.38 597 THR A C 1
ATOM 4842 O O . THR A 1 597 ? 19.984 -12.805 7.906 1 93.38 597 THR A O 1
ATOM 4845 N N . PRO A 1 598 ? 20.359 -13.531 10.023 1 91.44 598 PRO A N 1
ATOM 4846 C CA . PRO A 1 598 ? 20.312 -12.156 10.523 1 91.44 598 PRO A CA 1
ATOM 4847 C C . PRO A 1 598 ? 21.422 -11.273 9.945 1 91.44 598 PRO A C 1
ATOM 4849 O O . PRO A 1 598 ? 22.547 -11.742 9.75 1 91.44 598 PRO A O 1
ATOM 4852 N N . CYS A 1 599 ? 21.094 -10.094 9.727 1 91 599 CYS A N 1
ATOM 4853 C CA . CYS A 1 599 ? 22.078 -9.148 9.211 1 91 599 CYS A CA 1
ATOM 4854 C C . CYS A 1 599 ? 23.125 -8.812 10.273 1 91 599 CYS A C 1
ATOM 4856 O O . CYS A 1 599 ? 22.812 -8.828 11.469 1 91 599 CYS A O 1
ATOM 4858 N N . ARG A 1 600 ? 24.297 -8.5 9.828 1 88.56 600 ARG A N 1
ATOM 4859 C CA . ARG A 1 600 ? 25.375 -8.109 10.727 1 88.56 600 ARG A CA 1
ATOM 4860 C C . ARG A 1 600 ? 25.062 -6.789 11.422 1 88.56 600 ARG A C 1
ATOM 4862 O O . ARG A 1 600 ? 25.391 -6.605 12.594 1 88.56 600 ARG A O 1
ATOM 4869 N N . THR A 1 601 ? 24.391 -5.914 10.68 1 88.56 601 THR A N 1
ATOM 4870 C CA . THR A 1 601 ? 23.922 -4.637 11.211 1 88.56 601 THR A CA 1
ATOM 4871 C C . THR A 1 601 ? 22.406 -4.594 11.258 1 88.56 601 THR A C 1
ATOM 4873 O O . THR A 1 601 ? 21.766 -4.168 10.289 1 88.56 601 THR A O 1
ATOM 4876 N N . PRO A 1 602 ? 21.922 -4.891 12.383 1 86.56 602 PRO A N 1
ATOM 4877 C CA . PRO A 1 602 ? 20.469 -5.004 12.477 1 86.56 602 PRO A CA 1
ATOM 4878 C C . PRO A 1 602 ? 19.75 -3.686 12.195 1 86.56 602 PRO A C 1
ATOM 4880 O O . PRO A 1 602 ? 20.234 -2.621 12.594 1 86.56 602 PRO A O 1
ATOM 4883 N N . GLY A 1 603 ? 18.734 -3.791 11.453 1 85.56 603 GLY A N 1
ATOM 4884 C CA . GLY A 1 603 ? 17.891 -2.627 11.234 1 85.56 603 GLY A CA 1
ATOM 4885 C C . GLY A 1 603 ? 18.234 -1.871 9.961 1 85.56 603 GLY A C 1
ATOM 4886 O O . GLY A 1 603 ? 17.531 -0.932 9.578 1 85.56 603 GLY A O 1
ATOM 4887 N N . ARG A 1 604 ? 19.25 -2.27 9.328 1 90.19 604 ARG A N 1
ATOM 4888 C CA . ARG A 1 604 ? 19.594 -1.628 8.062 1 90.19 604 ARG A CA 1
ATOM 4889 C C . ARG A 1 604 ? 18.5 -1.831 7.02 1 90.19 604 ARG A C 1
ATOM 4891 O O . ARG A 1 604 ? 17.781 -2.832 7.055 1 90.19 604 ARG A O 1
ATOM 4898 N N . HIS A 1 605 ? 18.453 -0.921 6.062 1 92.62 605 HIS A N 1
ATOM 4899 C CA . HIS A 1 605 ? 17.375 -0.886 5.09 1 92.62 605 HIS A CA 1
ATOM 4900 C C . HIS A 1 605 ? 17.422 -2.098 4.164 1 92.62 605 HIS A C 1
ATOM 4902 O O . HIS A 1 605 ? 16.422 -2.432 3.52 1 92.62 605 HIS A O 1
ATOM 4908 N N . ASP A 1 606 ? 18.547 -2.787 4.031 1 92.88 606 ASP A N 1
ATOM 4909 C CA . ASP A 1 606 ? 18.688 -3.898 3.098 1 92.88 606 ASP A CA 1
ATOM 4910 C C . ASP A 1 606 ? 18.891 -5.219 3.838 1 92.88 606 ASP A C 1
ATOM 4912 O O . ASP A 1 606 ? 19.344 -6.203 3.254 1 92.88 606 ASP A O 1
ATOM 4916 N N . CYS A 1 607 ? 18.562 -5.273 5.105 1 93.88 607 CYS A N 1
ATOM 4917 C CA . CYS A 1 607 ? 18.609 -6.523 5.855 1 93.88 607 CYS A CA 1
ATOM 4918 C C . CYS A 1 607 ? 17.578 -7.508 5.348 1 93.88 607 CYS A C 1
ATOM 4920 O O . CYS A 1 607 ? 16.375 -7.199 5.32 1 93.88 607 CYS A O 1
ATOM 4922 N N . VAL A 1 608 ? 17.953 -8.688 5.039 1 93.5 608 VAL A N 1
ATOM 4923 C CA . VAL A 1 608 ? 17.047 -9.672 4.441 1 93.5 608 VAL A CA 1
ATOM 4924 C C . VAL A 1 608 ? 16.125 -10.234 5.516 1 93.5 608 VAL A C 1
ATOM 4926 O O . VAL A 1 608 ? 14.977 -10.594 5.227 1 93.5 608 VAL A O 1
ATOM 4929 N N . ASP A 1 609 ? 16.562 -10.227 6.793 1 92.31 609 ASP A N 1
ATOM 4930 C CA . ASP A 1 609 ? 15.766 -10.805 7.871 1 92.31 609 ASP A CA 1
ATOM 4931 C C . ASP A 1 609 ? 14.648 -9.859 8.297 1 92.31 609 ASP A C 1
ATOM 4933 O O . ASP A 1 609 ? 13.859 -10.18 9.188 1 92.31 609 ASP A O 1
ATOM 4937 N N . SER A 1 610 ? 14.586 -8.711 7.695 1 90.88 610 SER A N 1
ATOM 4938 C CA . SER A 1 610 ? 13.461 -7.812 7.93 1 90.88 610 SER A CA 1
ATOM 4939 C C . SER A 1 610 ? 12.258 -8.195 7.066 1 90.88 610 SER A C 1
ATOM 4941 O O . SER A 1 610 ? 11.164 -7.656 7.246 1 90.88 610 SER A O 1
ATOM 4943 N N . PHE A 1 611 ? 12.438 -9.094 6.141 1 92.62 611 PHE A N 1
ATOM 4944 C CA . PHE A 1 611 ? 11.359 -9.617 5.309 1 92.62 611 PHE A CA 1
ATOM 4945 C C . PHE A 1 611 ? 10.883 -10.969 5.836 1 92.62 611 PHE A C 1
ATOM 4947 O O . PHE A 1 611 ? 11.617 -11.664 6.531 1 92.62 611 PHE A O 1
ATOM 4954 N N . ASN A 1 612 ? 9.633 -11.25 5.492 1 92.31 612 ASN A N 1
ATOM 4955 C CA . ASN A 1 612 ? 9.172 -12.609 5.723 1 92.31 612 ASN A CA 1
ATOM 4956 C C . ASN A 1 612 ? 9.93 -13.617 4.855 1 92.31 612 ASN A C 1
ATOM 4958 O O . ASN A 1 612 ? 10.258 -13.32 3.705 1 92.31 612 ASN A O 1
ATOM 4962 N N . GLY A 1 613 ? 10.195 -14.75 5.43 1 94.62 613 GLY A N 1
ATOM 4963 C CA . GLY A 1 613 ? 10.852 -15.797 4.668 1 94.62 613 GLY A CA 1
ATOM 4964 C C . GLY A 1 613 ? 9.93 -16.484 3.674 1 94.62 613 GLY A C 1
ATOM 4965 O O . GLY A 1 613 ? 10.273 -17.516 3.111 1 94.62 613 GLY A O 1
ATOM 4966 N N . ASP A 1 614 ? 8.734 -15.898 3.512 1 96.31 614 ASP A N 1
ATOM 4967 C CA . ASP A 1 614 ? 7.699 -16.422 2.619 1 96.31 614 ASP A CA 1
ATOM 4968 C C . ASP A 1 614 ? 6.961 -15.281 1.914 1 96.31 614 ASP A C 1
ATOM 4970 O O . ASP A 1 614 ? 6.98 -14.141 2.375 1 96.31 614 ASP A O 1
ATOM 4974 N N . GLY A 1 615 ? 6.434 -15.625 0.713 1 96.5 615 GLY A N 1
ATOM 4975 C CA . GLY A 1 615 ? 5.645 -14.641 -0.003 1 96.5 615 GLY A CA 1
ATOM 4976 C C . GLY A 1 615 ? 6.48 -13.742 -0.897 1 96.5 615 GLY A C 1
ATOM 4977 O O . GLY A 1 615 ? 7.617 -13.398 -0.556 1 96.5 615 GLY A O 1
ATOM 4978 N N . ASN A 1 616 ? 5.973 -13.352 -1.989 1 96.62 616 ASN A N 1
ATOM 4979 C CA . ASN A 1 616 ? 6.676 -12.414 -2.863 1 96.62 616 ASN A CA 1
ATOM 4980 C C . ASN A 1 616 ? 6.168 -10.992 -2.678 1 96.62 616 ASN A C 1
ATOM 4982 O O . ASN A 1 616 ? 6.875 -10.031 -2.992 1 96.62 616 ASN A O 1
ATOM 4986 N N . LEU A 1 617 ? 5.008 -10.75 -2.07 1 94.69 617 LEU A N 1
ATOM 4987 C CA . LEU A 1 617 ? 4.387 -9.438 -1.918 1 94.69 617 LEU A CA 1
ATOM 4988 C C . LEU A 1 617 ? 5.172 -8.586 -0.931 1 94.69 617 LEU A C 1
ATOM 4990 O O . LEU A 1 617 ? 5.297 -7.371 -1.119 1 94.69 617 LEU A O 1
ATOM 4994 N N . PRO A 1 618 ? 5.789 -9.148 0.052 1 90.69 618 PRO A N 1
ATOM 4995 C CA . PRO A 1 618 ? 6.562 -8.328 0.993 1 90.69 618 PRO A CA 1
ATOM 4996 C C . PRO A 1 618 ? 7.754 -7.645 0.335 1 90.69 618 PRO A C 1
ATOM 4998 O O . PRO A 1 618 ? 8.344 -6.73 0.92 1 90.69 618 PRO A O 1
ATOM 5001 N N . PHE A 1 619 ? 8.164 -8.078 -0.819 1 91.38 619 PHE A N 1
ATOM 5002 C CA . PHE A 1 619 ? 9.336 -7.523 -1.489 1 91.38 619 PHE A CA 1
ATOM 5003 C C . PHE A 1 619 ? 8.93 -6.434 -2.473 1 91.38 619 PHE A C 1
ATOM 5005 O O . PHE A 1 619 ? 9.766 -5.918 -3.219 1 91.38 619 PHE A O 1
ATOM 5012 N N . SER A 1 620 ? 7.629 -6.02 -2.424 1 88.81 620 SER A N 1
ATOM 5013 C CA . SER A 1 620 ? 7.148 -4.867 -3.18 1 88.81 620 SER A CA 1
ATOM 5014 C C . SER A 1 620 ? 7.598 -3.559 -2.533 1 88.81 620 SER A C 1
ATOM 5016 O O . SER A 1 620 ? 8.344 -3.566 -1.552 1 88.81 620 SER A O 1
ATOM 5018 N N . LEU A 1 621 ? 7.215 -2.441 -3.143 1 89.5 621 LEU A N 1
ATOM 5019 C CA . LEU A 1 621 ? 7.559 -1.141 -2.58 1 89.5 621 LEU A CA 1
ATOM 5020 C C . LEU A 1 621 ? 7.078 -1.028 -1.137 1 89.5 621 LEU A C 1
ATOM 5022 O O . LEU A 1 621 ? 5.961 -1.44 -0.816 1 89.5 621 LEU A O 1
ATOM 5026 N N . PRO A 1 622 ? 7.973 -0.516 -0.312 1 93.44 622 PRO A N 1
ATOM 5027 C CA . PRO A 1 622 ? 7.586 -0.435 1.099 1 93.44 622 PRO A CA 1
ATOM 5028 C C . PRO A 1 622 ? 6.469 0.576 1.348 1 93.44 622 PRO A C 1
ATOM 5030 O O . PRO A 1 622 ? 6.316 1.533 0.584 1 93.44 622 PRO A O 1
ATOM 5033 N N . ILE A 1 623 ? 5.754 0.312 2.418 1 92.75 623 ILE A N 1
ATOM 5034 C CA . ILE A 1 623 ? 4.652 1.147 2.889 1 92.75 623 ILE A CA 1
ATOM 5035 C C . ILE A 1 623 ? 4.926 1.606 4.316 1 92.75 623 ILE A C 1
ATOM 5037 O O . ILE A 1 623 ? 5.371 0.817 5.156 1 92.75 623 ILE A O 1
ATOM 5041 N N . PRO A 1 624 ? 4.727 2.881 4.551 1 92.69 624 PRO A N 1
ATOM 5042 C CA . PRO A 1 624 ? 4.938 3.334 5.93 1 92.69 624 PRO A CA 1
ATOM 5043 C C . PRO A 1 624 ? 4.008 2.648 6.926 1 92.69 624 PRO A C 1
ATOM 5045 O O . PRO A 1 624 ? 2.887 2.271 6.57 1 92.69 624 PRO A O 1
ATOM 5048 N N . MET B 1 1 ? 15.922 57.906 16.641 1 16.45 1 MET B N 1
ATOM 5049 C CA . MET B 1 1 ? 15.453 57.562 17.984 1 16.45 1 MET B CA 1
ATOM 5050 C C . MET B 1 1 ? 14.227 56.656 17.906 1 16.45 1 MET B C 1
ATOM 5052 O O . MET B 1 1 ? 14.164 55.625 18.562 1 16.45 1 MET B O 1
ATOM 5056 N N . ARG B 1 2 ? 12.82 57 17.281 1 16.23 2 ARG B N 1
ATOM 5057 C CA . ARG B 1 2 ? 11.711 57.781 17.828 1 16.23 2 ARG B CA 1
ATOM 5058 C C . ARG B 1 2 ? 10.406 57 17.719 1 16.23 2 ARG B C 1
ATOM 5060 O O . ARG B 1 2 ? 10.109 56.406 16.672 1 16.23 2 ARG B O 1
ATOM 5067 N N . ILE B 1 3 ? 9.555 56.906 18.719 1 19.7 3 ILE B N 1
ATOM 5068 C CA . ILE B 1 3 ? 8.484 55.938 18.984 1 19.7 3 ILE B CA 1
ATOM 5069 C C . ILE B 1 3 ? 7.324 56.188 18.016 1 19.7 3 ILE B C 1
ATOM 5071 O O . ILE B 1 3 ? 6.641 55.25 17.609 1 19.7 3 ILE B O 1
ATOM 5075 N N . CYS B 1 4 ? 7.004 56.094 16.672 1 18.98 4 CYS B N 1
ATOM 5076 C CA . CYS B 1 4 ? 5.953 57.062 16.391 1 18.98 4 CYS B CA 1
ATOM 5077 C C . CYS B 1 4 ? 4.625 56.625 16.984 1 18.98 4 CYS B C 1
ATOM 5079 O O . CYS B 1 4 ? 4.059 55.625 16.562 1 18.98 4 CYS B O 1
ATOM 5081 N N . PHE B 1 5 ? 4.277 56.719 18.344 1 20.19 5 PHE B N 1
ATOM 5082 C CA . PHE B 1 5 ? 3.389 56.156 19.344 1 20.19 5 PHE B CA 1
ATOM 5083 C C . PHE B 1 5 ? 1.946 56.562 19.094 1 20.19 5 PHE B C 1
ATOM 5085 O O . PHE B 1 5 ? 1.526 57.656 19.516 1 20.19 5 PHE B O 1
ATOM 5092 N N . ILE B 1 6 ? 1.397 56.25 17.828 1 20.05 6 ILE B N 1
ATOM 5093 C CA . ILE B 1 6 ? 0.245 57.094 17.531 1 20.05 6 ILE B CA 1
ATOM 5094 C C . ILE B 1 6 ? -0.839 56.875 18.578 1 20.05 6 ILE B C 1
ATOM 5096 O O . ILE B 1 6 ? -1.201 55.75 18.891 1 20.05 6 ILE B O 1
ATOM 5100 N N . ARG B 1 7 ? -1.312 57.938 19.078 1 16.92 7 ARG B N 1
ATOM 5101 C CA . ARG B 1 7 ? -2.062 58.375 20.234 1 16.92 7 ARG B CA 1
ATOM 5102 C C . ARG B 1 7 ? -3.482 57.812 20.234 1 16.92 7 ARG B C 1
ATOM 5104 O O . ARG B 1 7 ? -3.889 57.156 19.266 1 16.92 7 ARG B O 1
ATOM 5111 N N . TRP B 1 8 ? -4.57 58.625 20.188 1 16.34 8 TRP B N 1
ATOM 5112 C CA . TRP B 1 8 ? -5.387 59 21.344 1 16.34 8 TRP B CA 1
ATOM 5113 C C . TRP B 1 8 ? -6.699 58.219 21.344 1 16.34 8 TRP B C 1
ATOM 5115 O O . TRP B 1 8 ? -7.059 57.594 22.344 1 16.34 8 TRP B O 1
ATOM 5125 N N . ILE B 1 9 ? -7.848 58.531 20.484 1 16.77 9 ILE B N 1
ATOM 5126 C CA . ILE B 1 9 ? -8.922 59.312 21.078 1 16.77 9 ILE B CA 1
ATOM 5127 C C . ILE B 1 9 ? -10.086 58.406 21.453 1 16.77 9 ILE B C 1
ATOM 5129 O O . ILE B 1 9 ? -10.391 57.438 20.75 1 16.77 9 ILE B O 1
ATOM 5133 N N . VAL B 1 10 ? -11.008 58.719 22.562 1 17.59 10 VAL B N 1
ATOM 5134 C CA . VAL B 1 10 ? -11.859 58.375 23.703 1 17.59 10 VAL B CA 1
ATOM 5135 C C . VAL B 1 10 ? -13.297 58.188 23.219 1 17.59 10 VAL B C 1
ATOM 5137 O O . VAL B 1 10 ? -14.102 57.562 23.906 1 17.59 10 VAL B O 1
ATOM 5140 N N . VAL B 1 11 ? -13.781 58.219 21.922 1 17.09 11 VAL B N 1
ATOM 5141 C CA . VAL B 1 11 ? -15 59 22.062 1 17.09 11 VAL B CA 1
ATOM 5142 C C . VAL B 1 11 ? -16.094 58.188 22.734 1 17.09 11 VAL B C 1
ATOM 5144 O O . VAL B 1 11 ? -16.203 56.969 22.484 1 17.09 11 VAL B O 1
ATOM 5147 N N . GLY B 1 12 ? -16.984 58.781 23.625 1 16.36 12 GLY B N 1
ATOM 5148 C CA . GLY B 1 12 ? -17.875 58.688 24.766 1 16.36 12 GLY B CA 1
ATOM 5149 C C . GLY B 1 12 ? -19.219 58.094 24.438 1 16.36 12 GLY B C 1
ATOM 5150 O O . GLY B 1 12 ? -19.859 57.469 25.281 1 16.36 12 GLY B O 1
ATOM 5151 N N . ILE B 1 13 ? -19.891 58.281 23.203 1 16.36 13 ILE B N 1
ATOM 5152 C CA . ILE B 1 13 ? -21.188 58.844 23.547 1 16.36 13 ILE B CA 1
ATOM 5153 C C . ILE B 1 13 ? -22.094 57.719 24.078 1 16.36 13 ILE B C 1
ATOM 5155 O O . ILE B 1 13 ? -21.906 56.562 23.781 1 16.36 13 ILE B O 1
ATOM 5159 N N . GLY B 1 14 ? -23.359 58.156 24.438 1 16.25 14 GLY B N 1
ATOM 5160 C CA . GLY B 1 14 ? -24.453 58.25 25.375 1 16.25 14 GLY B CA 1
ATOM 5161 C C . GLY B 1 14 ? -25.484 57.156 25.172 1 16.25 14 GLY B C 1
ATOM 5162 O O . GLY B 1 14 ? -25.547 56.531 24.109 1 16.25 14 GLY B O 1
ATOM 5163 N N . VAL B 1 15 ? -26.297 56.844 26.141 1 16.89 15 VAL B N 1
ATOM 5164 C CA . VAL B 1 15 ? -27.094 55.875 26.906 1 16.89 15 VAL B CA 1
ATOM 5165 C C . VAL B 1 15 ? -28.469 55.688 26.266 1 16.89 15 VAL B C 1
ATOM 5167 O O . VAL B 1 15 ? -29.203 54.781 26.594 1 16.89 1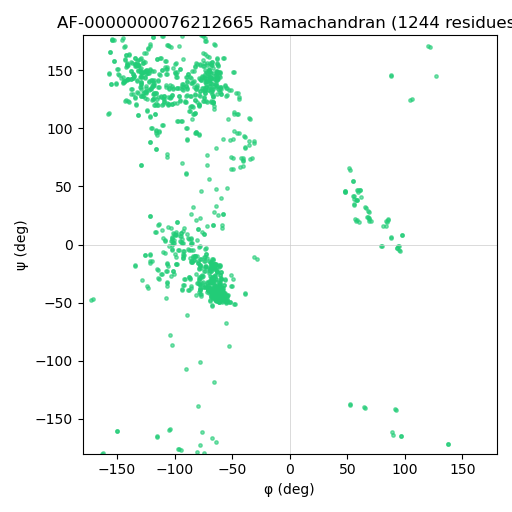5 VAL B O 1
ATOM 5170 N N . PHE B 1 16 ? -28.797 56.312 25 1 15.58 16 PHE B N 1
ATOM 5171 C CA . PHE B 1 16 ? -30.188 56.719 25.203 1 15.58 16 PHE B CA 1
ATOM 5172 C C . PHE B 1 16 ? -31.094 55.5 25.312 1 15.58 16 PHE B C 1
ATOM 5174 O O . PHE B 1 16 ? -30.922 54.531 24.594 1 15.58 16 PHE B O 1
ATOM 5181 N N . ALA B 1 17 ? -32.094 55.469 26.25 1 16.33 17 ALA B N 1
ATOM 5182 C CA . ALA B 1 17 ? -33.031 54.75 27.094 1 16.33 17 ALA B CA 1
ATOM 5183 C C . ALA B 1 17 ? -34.25 54.312 26.266 1 16.33 17 ALA B C 1
ATOM 5185 O O . ALA B 1 17 ? -35 53.438 26.688 1 16.33 17 ALA B O 1
ATOM 5186 N N . VAL B 1 18 ? -34.5 54.844 24.984 1 15.03 18 VAL B N 1
ATOM 5187 C CA . VAL B 1 18 ? -35.906 55.25 25.016 1 15.03 18 VAL B CA 1
ATOM 5188 C C . VAL B 1 18 ? -36.812 54.031 25.125 1 15.03 18 VAL B C 1
ATOM 5190 O O . VAL B 1 18 ? -36.406 52.938 24.781 1 15.03 18 VAL B O 1
ATOM 5193 N N . SER B 1 19 ? -38.125 54.344 24.859 1 14.87 19 SER B N 1
ATOM 5194 C CA . SER B 1 19 ? -39.5 54.281 25.375 1 14.87 19 SER B CA 1
ATOM 5195 C C . SER B 1 19 ? -40.25 53.062 24.844 1 14.87 19 SER B C 1
ATOM 5197 O O . SER B 1 19 ? -40 52.594 23.734 1 14.87 19 SER B O 1
ATOM 5199 N N . LEU B 1 20 ? -41.219 52.531 25.625 1 15.9 20 LEU B N 1
ATOM 5200 C CA . LEU B 1 20 ? -42.031 51.406 26.062 1 15.9 20 LEU B CA 1
ATOM 5201 C C . LEU B 1 20 ? -43.188 51.156 25.109 1 15.9 20 LEU B C 1
ATOM 5203 O O . LEU B 1 20 ? -43.906 50.156 25.266 1 15.9 20 LEU B O 1
ATOM 5207 N N . VAL B 1 21 ? -43.344 51.875 23.969 1 15.27 21 VAL B N 1
ATOM 5208 C CA . VAL B 1 21 ? -44.781 52.125 23.875 1 15.27 21 VAL B CA 1
ATOM 5209 C C . VAL B 1 21 ? -45.531 50.844 23.562 1 15.27 21 VAL B C 1
ATOM 5211 O O . VAL B 1 21 ? -45.062 50 22.781 1 15.27 21 VAL B O 1
ATOM 5214 N N . PHE B 1 22 ? -46.844 50.719 24.094 1 16.5 22 PHE B N 1
ATOM 5215 C CA . PHE B 1 22 ? -47.938 49.875 24.578 1 16.5 22 PHE B CA 1
ATOM 5216 C C . PHE B 1 22 ? -48.812 49.406 23.422 1 16.5 22 PHE B C 1
ATOM 5218 O O . PHE B 1 22 ? -49.75 48.656 23.625 1 16.5 22 PHE B O 1
ATOM 5225 N N . LEU B 1 23 ? -48.5 49.688 22.109 1 15.42 23 LEU B N 1
ATOM 5226 C CA . LEU B 1 23 ? -49.812 49.969 21.5 1 15.42 23 LEU B CA 1
ATOM 5227 C C . LEU B 1 23 ? -50.656 48.719 21.422 1 15.42 23 LEU B C 1
ATOM 5229 O O . LEU B 1 23 ? -50.156 47.625 21.172 1 15.42 23 LEU B O 1
ATOM 5233 N N . GLY B 1 24 ? -52 48.844 21.625 1 15.49 24 GLY B N 1
ATOM 5234 C CA . GLY B 1 24 ? -53.281 48.25 22.047 1 15.49 24 GLY B CA 1
ATOM 5235 C C . GLY B 1 24 ? -53.875 47.344 21 1 15.49 24 GLY B C 1
ATOM 5236 O O . GLY B 1 24 ? -54.562 46.375 21.344 1 15.49 24 GLY B O 1
ATOM 5237 N N . LEU B 1 25 ? -53.906 47.688 19.672 1 15.52 25 LEU B N 1
ATOM 5238 C CA . LEU B 1 25 ? -55.281 47.781 19.203 1 15.52 25 LEU B CA 1
ATOM 5239 C C . LEU B 1 25 ? -55.875 46.375 18.984 1 15.52 25 LEU B C 1
ATOM 5241 O O . LEU B 1 25 ? -55.125 45.406 18.812 1 15.52 25 LEU B O 1
ATOM 5245 N N . HIS B 1 26 ? -57 46.344 18.172 1 16.19 26 HIS B N 1
ATOM 5246 C CA . HIS B 1 26 ? -58.406 45.938 18.172 1 16.19 26 HIS B CA 1
ATOM 5247 C C . HIS B 1 26 ? -58.594 44.562 17.562 1 16.19 26 HIS B C 1
ATOM 5249 O O . HIS B 1 26 ? -57.75 44.094 16.812 1 16.19 26 HIS B O 1
ATOM 5255 N N . THR B 1 27 ? -59.875 43.938 17.656 1 16.17 27 THR B N 1
ATOM 5256 C CA . THR B 1 27 ? -60.719 42.812 18 1 16.17 27 THR B CA 1
ATOM 5257 C C . THR B 1 27 ? -61.094 42 16.766 1 16.17 27 THR B C 1
ATOM 5259 O O . THR B 1 27 ? -61.406 40.812 16.844 1 16.17 27 THR B O 1
ATOM 5262 N N . SER B 1 28 ? -61.125 42.531 15.523 1 15.74 28 SER B N 1
ATOM 5263 C CA . SER B 1 28 ? -62.438 42.312 14.906 1 15.74 28 SER B CA 1
ATOM 5264 C C . SER B 1 28 ? -62.594 40.844 14.5 1 15.74 28 SER B C 1
ATOM 5266 O O . SER B 1 28 ? -61.594 40.125 14.328 1 15.74 28 SER B O 1
ATOM 5268 N N . SER B 1 29 ? -63.844 40.438 13.914 1 16.16 29 SER B N 1
ATOM 5269 C CA . SER B 1 29 ? -65 39.5 13.992 1 16.16 29 SER B CA 1
ATOM 5270 C C . SER B 1 29 ? -64.875 38.406 12.953 1 16.16 29 SER B C 1
ATOM 5272 O O . SER B 1 29 ? -65.5 37.344 13.086 1 16.16 29 SER B O 1
ATOM 5274 N N . LEU B 1 30 ? -64.188 38.594 11.797 1 16.67 30 LEU B N 1
ATOM 5275 C CA . LEU B 1 30 ? -65.062 38.188 10.672 1 16.67 30 LEU B CA 1
ATOM 5276 C C . LEU B 1 30 ? -65.188 36.688 10.602 1 16.67 30 LEU B C 1
ATOM 5278 O O . LEU B 1 30 ? -64.188 35.938 10.844 1 16.67 30 LEU B O 1
ATOM 5282 N N . GLN B 1 31 ? -66.312 36.156 10.109 1 16.12 31 GLN B N 1
ATOM 5283 C CA . GLN B 1 31 ? -67.312 35.125 10.25 1 16.12 31 GLN B CA 1
ATOM 5284 C C . GLN B 1 31 ? -66.938 33.844 9.508 1 16.12 31 GLN B C 1
ATOM 5286 O O . GLN B 1 31 ? -67.062 32.75 10.039 1 16.12 31 GLN B O 1
ATOM 5291 N N . GLY B 1 32 ? -66.75 33.844 8.164 1 16.05 32 GLY B N 1
ATOM 5292 C CA . GLY B 1 32 ? -67.75 33.125 7.438 1 16.05 32 GLY B CA 1
ATOM 5293 C C . GLY B 1 32 ? -67.562 31.625 7.441 1 16.05 32 GLY B C 1
ATOM 5294 O O . GLY B 1 32 ? -66.562 31.141 7.895 1 16.05 32 GLY B O 1
ATOM 5295 N N . SER B 1 33 ? -67.812 30.953 6.23 1 16.91 33 SER B N 1
ATOM 5296 C CA . SER B 1 33 ? -68.75 29.922 5.805 1 16.91 33 SER B CA 1
ATOM 5297 C C . SER B 1 33 ? -68.125 28.531 5.91 1 16.91 33 SER B C 1
ATOM 5299 O O . SER B 1 33 ? -66.875 28.391 5.977 1 16.91 33 SER B O 1
ATOM 5301 N N . THR B 1 34 ? -68.938 27.438 5.457 1 17.06 34 THR B N 1
ATOM 5302 C CA . THR B 1 34 ? -69.438 26.172 5.906 1 17.06 34 THR B CA 1
ATOM 5303 C C . THR B 1 34 ? -68.625 25 5.434 1 17.06 34 THR B C 1
ATOM 5305 O O . THR B 1 34 ? -68.688 23.906 6.004 1 17.06 34 THR B O 1
ATOM 5308 N N . ILE B 1 35 ? -67.75 25.141 4.41 1 17.56 35 ILE B N 1
ATOM 5309 C CA . ILE B 1 35 ? -67.938 24.078 3.422 1 17.56 35 ILE B CA 1
ATOM 5310 C C . ILE B 1 35 ? -67.5 22.734 4 1 17.56 35 ILE B C 1
ATOM 5312 O O . ILE B 1 35 ? -66.5 22.641 4.691 1 17.56 35 ILE B O 1
ATOM 5316 N N . LYS B 1 36 ? -68.25 21.641 3.484 1 17.31 36 LYS B N 1
ATOM 5317 C CA . LYS B 1 36 ? -68.625 20.281 3.85 1 17.31 36 LYS B CA 1
ATOM 5318 C C . LYS B 1 36 ? -67.438 19.359 3.975 1 17.31 36 LYS B C 1
ATOM 5320 O O . LYS B 1 36 ? -66.438 19.516 3.266 1 17.31 36 LYS B O 1
ATOM 5325 N N . GLN B 1 37 ? -67.438 18.281 4.879 1 16.41 37 GLN B N 1
ATOM 5326 C CA . GLN B 1 37 ? -66.688 17.344 5.73 1 16.41 37 GLN B CA 1
ATOM 5327 C C . GLN B 1 37 ? -66.312 16.094 4.953 1 16.41 37 GLN B C 1
ATOM 5329 O O . GLN B 1 37 ? -65.688 15.188 5.508 1 16.41 37 GLN B O 1
ATOM 5334 N N . ASN B 1 38 ? -66.5 16 3.611 1 17.61 38 ASN B N 1
ATOM 5335 C CA . ASN B 1 38 ? -66.812 14.609 3.334 1 17.61 38 ASN B CA 1
ATOM 5336 C C . ASN B 1 38 ? -65.688 13.68 3.678 1 17.61 38 ASN B C 1
ATOM 5338 O O . ASN B 1 38 ? -64.5 13.992 3.371 1 17.61 38 ASN B O 1
ATOM 5342 N N . THR B 1 39 ? -65.875 12.492 4.488 1 16.98 39 THR B N 1
ATOM 5343 C CA . THR B 1 39 ? -65.312 11.562 5.445 1 16.98 39 THR B CA 1
ATOM 5344 C C . THR B 1 39 ? -64.438 10.539 4.738 1 16.98 39 THR B C 1
ATOM 5346 O O . THR B 1 39 ? -63.406 10.086 5.297 1 16.98 39 THR B O 1
ATOM 5349 N N . ASN B 1 40 ? -64.812 9.93 3.574 1 16.61 40 ASN B N 1
ATOM 5350 C CA . ASN B 1 40 ? -65.062 8.492 3.682 1 16.61 40 ASN B CA 1
ATOM 5351 C C . ASN B 1 40 ? -63.719 7.734 3.719 1 16.61 40 ASN B C 1
ATOM 5353 O O . ASN B 1 40 ? -63.5 6.895 4.598 1 16.61 40 ASN B O 1
ATOM 5357 N N . ARG B 1 41 ? -63.312 7.117 2.475 1 18.78 41 ARG B N 1
ATOM 5358 C CA . ARG B 1 41 ? -63.062 5.719 2.158 1 18.78 41 ARG B CA 1
ATOM 5359 C C . ARG B 1 41 ? -61.625 5.336 2.541 1 18.78 41 ARG B C 1
ATOM 5361 O O . ARG B 1 41 ? -60.688 5.98 2.113 1 18.78 41 ARG B O 1
ATOM 5368 N N . ARG B 1 42 ? -61.438 4.527 3.613 1 18.14 42 ARG B N 1
ATOM 5369 C CA . ARG B 1 42 ? -60.344 3.992 4.422 1 18.14 42 ARG B CA 1
ATOM 5370 C C . ARG B 1 42 ? -59.438 3.08 3.596 1 18.14 42 ARG B C 1
ATOM 5372 O O . ARG B 1 42 ? -59.812 1.934 3.316 1 18.14 42 ARG B O 1
ATOM 5379 N N . ASP B 1 43 ? -59 3.475 2.4 1 18.66 43 ASP B N 1
ATOM 5380 C CA . ASP B 1 43 ? -58.281 2.482 1.604 1 18.66 43 ASP B CA 1
ATOM 5381 C C . ASP B 1 43 ? -57.219 1.786 2.432 1 18.66 43 ASP B C 1
ATOM 5383 O O . ASP B 1 43 ? -56.344 2.443 3.008 1 18.66 43 ASP B O 1
ATOM 5387 N N . ASP B 1 44 ? -57.5 0.584 2.984 1 18.94 44 ASP B N 1
ATOM 5388 C CA . ASP B 1 44 ? -56.875 -0.367 3.904 1 18.94 44 ASP B CA 1
ATOM 5389 C C . ASP B 1 44 ? -55.531 -0.833 3.385 1 18.94 44 ASP B C 1
ATOM 5391 O O . ASP B 1 44 ? -55 -1.852 3.838 1 18.94 44 ASP B O 1
ATOM 5395 N N . VAL B 1 45 ? -54.906 -0.143 2.418 1 20.34 45 VAL B N 1
ATOM 5396 C CA . VAL B 1 45 ? -53.812 -0.877 1.823 1 20.34 45 VAL B CA 1
ATOM 5397 C C . VAL B 1 45 ? -52.875 -1.382 2.922 1 20.34 45 VAL B C 1
ATOM 5399 O O . VAL B 1 45 ? -52.312 -0.589 3.691 1 20.34 45 VAL B O 1
ATOM 5402 N N . ASN B 1 46 ? -53.125 -2.607 3.447 1 18.86 46 ASN B N 1
ATOM 5403 C CA . ASN B 1 46 ? -52.469 -3.41 4.469 1 18.86 46 ASN B CA 1
ATOM 5404 C C . ASN B 1 46 ? -50.969 -3.5 4.227 1 18.86 46 ASN B C 1
ATOM 5406 O O . ASN B 1 46 ? -50.531 -3.941 3.162 1 18.86 46 ASN B O 1
ATOM 5410 N N . THR B 1 47 ? -50.156 -2.598 4.785 1 20.48 47 THR B N 1
ATOM 5411 C CA . THR B 1 47 ? -48.719 -2.391 4.875 1 20.48 47 THR B CA 1
ATOM 5412 C C . THR B 1 47 ? -48.031 -3.629 5.441 1 20.48 47 THR B C 1
ATOM 5414 O O . THR B 1 47 ? -47.656 -3.652 6.613 1 20.48 47 THR B O 1
ATOM 5417 N N . ASP B 1 48 ? -48.344 -4.824 4.918 1 21.2 48 ASP B N 1
ATOM 5418 C CA . ASP B 1 48 ? -47.844 -5.996 5.605 1 21.2 48 ASP B CA 1
ATOM 5419 C C . ASP B 1 48 ? -46.312 -5.938 5.703 1 21.2 48 ASP B C 1
ATOM 5421 O O . ASP B 1 48 ? -45.594 -6.566 4.914 1 21.2 48 ASP B O 1
ATOM 5425 N N . TYR B 1 49 ? -45.719 -4.793 5.699 1 20.03 49 TYR B N 1
ATOM 5426 C CA . TYR B 1 49 ? -44.281 -4.793 5.648 1 20.03 49 TYR B CA 1
ATOM 5427 C C . TYR B 1 49 ? -43.688 -5.539 6.84 1 20.03 49 TYR B C 1
ATOM 5429 O O . TYR B 1 49 ? -42.719 -5.074 7.465 1 20.03 49 TYR B O 1
ATOM 5437 N N . ASN B 1 50 ? -44.531 -6.336 7.582 1 21.31 50 ASN B N 1
ATOM 5438 C CA . ASN B 1 50 ? -44.094 -6.699 8.922 1 21.31 50 ASN B CA 1
ATOM 5439 C C . ASN B 1 50 ? -42.844 -7.586 8.883 1 21.31 50 ASN B C 1
ATOM 5441 O O . ASN B 1 50 ? -42.469 -8.172 9.891 1 21.31 50 ASN B O 1
ATOM 5445 N N . MET B 1 51 ? -42.594 -8.148 7.688 1 19.69 51 MET B N 1
ATOM 5446 C CA . MET B 1 51 ? -42.062 -9.484 7.953 1 19.69 51 MET B CA 1
ATOM 5447 C C . MET B 1 51 ? -40.844 -9.406 8.875 1 19.69 51 MET B C 1
ATOM 5449 O O . MET B 1 51 ? -40.688 -10.227 9.781 1 19.69 51 MET B O 1
ATOM 5453 N N . PHE B 1 52 ? -39.781 -8.812 8.312 1 20.12 52 PHE B N 1
ATOM 5454 C CA . PHE B 1 52 ? -38.531 -9.484 8.641 1 20.12 52 PHE B CA 1
ATOM 5455 C C . PHE B 1 52 ? -38.062 -9.086 10.031 1 20.12 52 PHE B C 1
ATOM 5457 O O . PHE B 1 52 ? -36.875 -8.773 10.219 1 20.12 52 PHE B O 1
ATOM 5464 N N . ASP B 1 53 ? -38.938 -8.445 10.812 1 20.91 53 ASP B N 1
ATOM 5465 C CA . ASP B 1 53 ? -38.375 -7.895 12.039 1 20.91 53 ASP B CA 1
ATOM 5466 C C . ASP B 1 53 ? -37.906 -9.008 12.977 1 20.91 53 ASP B C 1
ATOM 5468 O O . ASP B 1 53 ? -38.625 -9.406 13.883 1 20.91 53 ASP B O 1
ATOM 5472 N N . HIS B 1 54 ? -37.531 -10.133 12.461 1 22.88 54 HIS B N 1
ATOM 5473 C CA . HIS B 1 54 ? -37.344 -11.023 13.594 1 22.88 54 HIS B CA 1
ATOM 5474 C C . HIS B 1 54 ? -36.5 -10.352 14.672 1 22.88 54 HIS B C 1
ATOM 5476 O O . HIS B 1 54 ? -35.531 -9.633 14.359 1 22.88 54 HIS B O 1
ATOM 5482 N N . GLN B 1 55 ? -37.094 -10.102 15.805 1 21.48 55 GLN B N 1
ATOM 5483 C CA . GLN B 1 55 ? -36.531 -9.648 17.078 1 21.48 55 GLN B CA 1
ATOM 5484 C C . GLN B 1 55 ? -35.219 -10.344 17.391 1 21.48 55 GLN B C 1
ATOM 5486 O O . GLN B 1 55 ? -35.188 -11.562 17.594 1 21.48 55 GLN B O 1
ATOM 5491 N N . TYR B 1 56 ? -34.156 -9.984 16.719 1 20.83 56 TYR B N 1
ATOM 5492 C CA . TYR B 1 56 ? -32.875 -10.477 17.203 1 20.83 56 TYR B CA 1
ATOM 5493 C C . TYR B 1 56 ? -32.719 -10.227 18.703 1 20.83 56 TYR B C 1
ATOM 5495 O O . TYR B 1 56 ? -32.75 -9.078 19.141 1 20.83 56 TYR B O 1
ATOM 5503 N N . THR B 1 57 ? -33.438 -11.031 19.453 1 24.31 57 THR B N 1
ATOM 5504 C CA . THR B 1 57 ? -33.156 -10.984 20.875 1 24.31 57 THR B CA 1
ATOM 5505 C C . THR B 1 57 ? -31.656 -10.984 21.141 1 24.31 57 THR B C 1
ATOM 5507 O O . THR B 1 57 ? -30.938 -11.812 20.594 1 24.31 57 THR B O 1
ATOM 5510 N N . PRO B 1 58 ? -31.234 -9.898 21.625 1 23.03 58 PRO B N 1
ATOM 5511 C CA . PRO B 1 58 ? -29.828 -9.828 22.016 1 23.03 58 PRO B CA 1
ATOM 5512 C C . PRO B 1 58 ? -29.359 -11.062 22.781 1 23.03 58 PRO B C 1
ATOM 5514 O O . PRO B 1 58 ? -30.047 -11.516 23.703 1 23.03 58 PRO B O 1
ATOM 5517 N N . ALA B 1 59 ? -28.781 -11.984 22.156 1 24.83 59 ALA B N 1
ATOM 5518 C CA . ALA B 1 59 ? -28.25 -13.102 22.938 1 24.83 59 ALA B CA 1
ATOM 5519 C C . ALA B 1 59 ? -27.734 -12.617 24.297 1 24.83 59 ALA B C 1
ATOM 5521 O O . ALA B 1 59 ? -27.141 -11.555 24.391 1 24.83 59 ALA B O 1
ATOM 5522 N N . ASN B 1 60 ? -28.422 -12.93 25.359 1 24.03 60 ASN B N 1
ATOM 5523 C CA . ASN B 1 60 ? -27.938 -12.758 26.719 1 24.03 60 ASN B CA 1
ATOM 5524 C C . ASN B 1 60 ? -26.422 -12.914 26.797 1 24.03 60 ASN B C 1
ATOM 5526 O O . ASN B 1 60 ? -25.875 -13.953 26.422 1 24.03 60 ASN B O 1
ATOM 5530 N N . LEU B 1 61 ? -25.797 -11.867 26.594 1 23.28 61 LEU B N 1
ATOM 5531 C CA . LEU B 1 61 ? -24.406 -11.875 27.031 1 23.28 61 LEU B CA 1
ATOM 5532 C C . LEU B 1 61 ? -24.266 -12.57 28.375 1 23.28 61 LEU B C 1
ATOM 5534 O O . LEU B 1 61 ? -24.688 -12.031 29.406 1 23.28 61 LEU B O 1
ATOM 5538 N N . LYS B 1 62 ? -24.5 -13.867 28.375 1 27.23 62 LYS B N 1
ATOM 5539 C CA . LYS B 1 62 ? -24.141 -14.555 29.609 1 27.23 62 LYS B CA 1
ATOM 5540 C C . LYS B 1 62 ? -22.891 -13.953 30.234 1 27.23 62 LYS B C 1
ATOM 5542 O O . LYS B 1 62 ? -21.812 -14.008 29.656 1 27.23 62 LYS B O 1
ATOM 5547 N N . LEU B 1 63 ? -23.016 -12.992 30.969 1 22.33 63 LEU B N 1
ATOM 5548 C CA . LEU B 1 63 ? -21.969 -12.609 31.906 1 22.33 63 LEU B CA 1
ATOM 5549 C C . LEU B 1 63 ? -21.344 -13.836 32.562 1 22.33 63 LEU B C 1
ATOM 5551 O O . LEU B 1 63 ? -22 -14.5 33.375 1 22.33 63 LEU B O 1
ATOM 5555 N N . ARG B 1 64 ? -20.562 -14.586 31.875 1 27.06 64 ARG B N 1
ATOM 5556 C CA . ARG B 1 64 ? -19.812 -15.57 32.625 1 27.06 64 ARG B CA 1
ATOM 5557 C C . ARG B 1 64 ? -19.344 -14.984 33.969 1 27.06 64 ARG B C 1
ATOM 5559 O O . ARG B 1 64 ? -18.672 -13.945 34 1 27.06 64 ARG B O 1
ATOM 5566 N N . GLN B 1 65 ? -20.125 -15.188 34.938 1 24.97 65 GLN B N 1
ATOM 5567 C CA . GLN B 1 65 ? -19.594 -15.039 36.281 1 24.97 65 GLN B CA 1
ATOM 5568 C C . GLN B 1 65 ? -18.172 -15.586 36.375 1 24.97 65 GLN B C 1
ATOM 5570 O O . GLN B 1 65 ? -17.953 -16.781 36.188 1 24.97 65 GLN B O 1
ATOM 5575 N N . TYR B 1 66 ? -17.297 -14.773 36 1 26.88 66 TYR B N 1
ATOM 5576 C CA . TYR B 1 66 ? -15.914 -15.141 36.25 1 26.88 66 TYR B CA 1
ATOM 5577 C C . TYR B 1 66 ? -15.742 -15.578 37.719 1 26.88 66 TYR B C 1
ATOM 5579 O O . TYR B 1 66 ? -15.773 -14.75 38.625 1 26.88 66 TYR B O 1
ATOM 5587 N N . LYS B 1 67 ? -16.453 -16.766 38.062 1 29.47 67 LYS B N 1
ATOM 5588 C CA . LYS B 1 67 ? -15.953 -17.328 39.312 1 29.47 67 LYS B CA 1
ATOM 5589 C C . LYS B 1 67 ? -14.43 -17.328 39.375 1 29.47 67 LYS B C 1
ATOM 5591 O O . LYS B 1 67 ? -13.781 -17.531 38.344 1 29.47 67 LYS B O 1
ATOM 5596 N N . GLN B 1 68 ? -13.844 -16.766 40.375 1 30.09 68 GLN B N 1
ATOM 5597 C CA . GLN B 1 68 ? -12.445 -16.922 40.781 1 30.09 68 GLN B CA 1
ATOM 5598 C C . GLN B 1 68 ? -11.93 -18.312 40.469 1 30.09 68 GLN B C 1
ATOM 5600 O O . GLN B 1 68 ? -12.375 -19.297 41.062 1 30.09 68 GLN B O 1
ATOM 5605 N N . LEU B 1 69 ? -11.695 -18.547 39.219 1 34.56 69 LEU B N 1
ATOM 5606 C CA . LEU B 1 69 ? -11.266 -19.922 38.906 1 34.56 69 LEU B CA 1
ATOM 5607 C C . LEU B 1 69 ? -10.102 -20.328 39.812 1 34.56 69 LEU B C 1
ATOM 5609 O O . LEU B 1 69 ? -9.242 -19.5 40.125 1 34.56 69 LEU B O 1
ATOM 5613 N N . PRO B 1 70 ? -10.156 -21.438 40.375 1 36.53 70 PRO B N 1
ATOM 5614 C CA . PRO B 1 70 ? -9.031 -21.969 41.125 1 36.53 70 PRO B CA 1
ATOM 5615 C C . PRO B 1 70 ? -7.707 -21.891 40.375 1 36.53 70 PRO B C 1
ATOM 5617 O O . PRO B 1 70 ? -7.695 -21.828 39.156 1 36.53 70 PRO B O 1
ATOM 5620 N N . ILE B 1 71 ? -6.578 -21.734 40.969 1 40.69 71 ILE B N 1
ATOM 5621 C CA . ILE B 1 71 ? -5.195 -21.531 40.562 1 40.69 71 ILE B CA 1
ATOM 5622 C C . ILE B 1 71 ? -4.887 -22.391 39.344 1 40.69 71 ILE B C 1
ATOM 5624 O O . ILE B 1 71 ? -4.246 -21.922 38.406 1 40.69 71 ILE B O 1
ATOM 5628 N N . ASP B 1 72 ? -5.328 -23.578 39.312 1 44.47 72 ASP B N 1
ATOM 5629 C CA . ASP B 1 72 ? -5.008 -24.516 38.25 1 44.47 72 ASP B CA 1
ATOM 5630 C C . ASP B 1 72 ? -5.734 -24.141 36.938 1 44.47 72 ASP B C 1
ATOM 5632 O O . ASP B 1 72 ? -5.168 -24.25 35.875 1 44.47 72 ASP B O 1
ATOM 5636 N N . THR B 1 73 ? -6.957 -23.672 37 1 47.88 73 THR B N 1
ATOM 5637 C CA . THR B 1 73 ? -7.805 -23.312 35.875 1 47.88 73 THR B CA 1
ATOM 5638 C C . THR B 1 73 ? -7.336 -22 35.25 1 47.88 73 THR B C 1
ATOM 5640 O O . THR B 1 73 ? -7.445 -21.812 34.031 1 47.88 73 THR B O 1
ATOM 5643 N N . GLY B 1 74 ? -6.676 -21.281 36.031 1 55.09 74 GLY B N 1
ATOM 5644 C CA . GLY B 1 74 ? -6.164 -20 35.562 1 55.09 74 GLY B CA 1
ATOM 5645 C C . GLY B 1 74 ? -4.992 -20.125 34.625 1 55.09 74 GLY B C 1
ATOM 5646 O O . GLY B 1 74 ? -4.949 -19.453 33.594 1 55.09 74 GLY B O 1
ATOM 5647 N N . ILE B 1 75 ? -4.219 -21.125 34.938 1 62.72 75 ILE B N 1
ATOM 5648 C CA . ILE B 1 75 ? -3.016 -21.312 34.125 1 62.72 75 ILE B CA 1
ATOM 5649 C C . ILE B 1 75 ? -3.383 -21.969 32.781 1 62.72 75 ILE B C 1
ATOM 5651 O O . ILE B 1 75 ? -2.824 -21.625 31.75 1 62.72 75 ILE B O 1
ATOM 5655 N N . SER B 1 76 ? -4.344 -22.938 32.906 1 69.56 76 SER B N 1
ATOM 5656 C CA . SER B 1 76 ? -4.762 -23.594 31.672 1 69.56 76 SER B CA 1
ATOM 5657 C C . SER B 1 76 ? -5.418 -22.609 30.719 1 69.56 76 SER B C 1
ATOM 5659 O O . SER B 1 76 ? -5.141 -22.625 29.516 1 69.56 76 SER B O 1
ATOM 5661 N N . ASN B 1 77 ? -6.148 -21.797 31.234 1 77.94 77 ASN B N 1
ATOM 5662 C CA . ASN B 1 77 ? -6.789 -20.766 30.422 1 77.94 77 ASN B CA 1
ATOM 5663 C C . ASN B 1 77 ? -5.77 -19.781 29.859 1 77.94 77 ASN B C 1
ATOM 5665 O O . ASN B 1 77 ? -5.898 -19.328 28.719 1 77.94 77 ASN B O 1
ATOM 5669 N N . LEU B 1 78 ? -4.824 -19.719 30.641 1 82.12 78 LEU B N 1
ATOM 5670 C CA . LEU B 1 78 ? -3.764 -18.812 30.203 1 82.12 78 LEU B CA 1
ATOM 5671 C C . LEU B 1 78 ? -3.002 -19.406 29.031 1 82.12 78 LEU B C 1
ATOM 5673 O O . LEU B 1 78 ? -2.736 -18.719 28.031 1 82.12 78 LEU B O 1
ATOM 5677 N N . LYS B 1 79 ? -2.758 -20.656 29.125 1 84.56 79 LYS B N 1
ATOM 5678 C CA . LYS B 1 79 ? -2.023 -21.328 28.047 1 84.56 79 LYS B CA 1
ATOM 5679 C C . LYS B 1 79 ? -2.84 -21.375 26.766 1 84.56 79 LYS B C 1
ATOM 5681 O O . LYS B 1 79 ? -2.307 -21.156 25.672 1 84.56 79 LYS B O 1
ATOM 5686 N N . GLU B 1 80 ? -4.039 -21.672 26.922 1 87.19 80 GLU B N 1
ATOM 5687 C CA . GLU B 1 80 ? -4.914 -21.703 25.766 1 87.19 80 GLU B CA 1
ATOM 5688 C C . GLU B 1 80 ? -4.98 -20.344 25.078 1 87.19 80 GLU B C 1
ATOM 5690 O O . GLU B 1 80 ? -4.941 -20.25 23.859 1 87.19 80 GLU B O 1
ATOM 5695 N N . ASN B 1 81 ? -5.031 -19.391 25.875 1 88.5 81 ASN B N 1
ATOM 5696 C CA . ASN B 1 81 ? -5.07 -18.031 25.328 1 88.5 81 ASN B CA 1
ATOM 5697 C C . ASN B 1 81 ? -3.746 -17.656 24.688 1 88.5 81 ASN B C 1
ATOM 5699 O O . ASN B 1 81 ? -3.729 -16.953 23.656 1 88.5 81 ASN B O 1
ATOM 5703 N N . LEU B 1 82 ? -2.777 -18.141 25.219 1 88.69 82 LEU B N 1
ATOM 5704 C CA . LEU B 1 82 ? -1.467 -17.844 24.641 1 88.69 82 LEU B CA 1
ATOM 5705 C C . LEU B 1 82 ? -1.294 -18.531 23.297 1 88.69 82 LEU B C 1
ATOM 5707 O O . LEU B 1 82 ? -0.708 -17.953 22.375 1 88.69 82 LEU B O 1
ATOM 5711 N N . ILE B 1 83 ? -1.799 -19.672 23.234 1 90.25 83 ILE B N 1
ATOM 5712 C CA . ILE B 1 83 ? -1.724 -20.406 21.984 1 90.25 83 ILE B CA 1
ATOM 5713 C C . ILE B 1 83 ? -2.564 -19.703 20.922 1 90.25 83 ILE B C 1
ATOM 5715 O O . ILE B 1 83 ? -2.119 -19.531 19.781 1 90.25 83 ILE B O 1
ATOM 5719 N N . LYS B 1 84 ? -3.723 -19.344 21.312 1 90.5 84 LYS B N 1
ATOM 5720 C CA . LYS B 1 84 ? -4.574 -18.578 20.406 1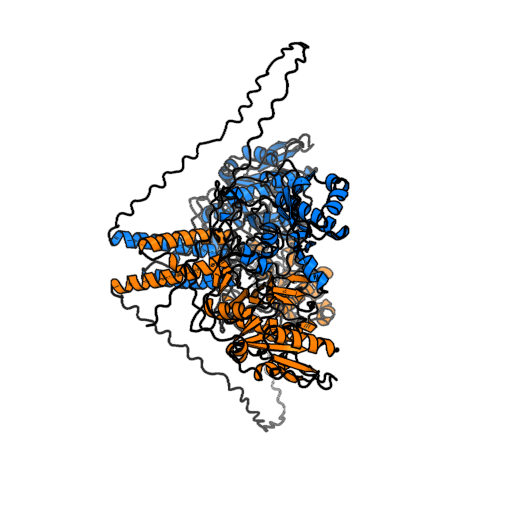 90.5 84 LYS B CA 1
ATOM 5721 C C . LYS B 1 84 ? -3.9 -17.281 19.969 1 90.5 84 LYS B C 1
ATOM 5723 O O . LYS B 1 84 ? -3.953 -16.906 18.797 1 90.5 84 LYS B O 1
ATOM 5728 N N . LEU B 1 85 ? -3.289 -16.656 20.969 1 91.19 85 LEU B N 1
ATOM 5729 C CA . LEU B 1 85 ? -2.566 -15.414 20.719 1 91.19 85 LEU B CA 1
ATOM 5730 C C . LEU B 1 85 ? -1.452 -15.633 19.688 1 91.19 85 LEU B C 1
ATOM 5732 O O . LEU B 1 85 ? -1.318 -14.867 18.734 1 91.19 85 LEU B O 1
ATOM 5736 N N . ALA B 1 86 ? -0.751 -16.656 19.812 1 90.62 86 ALA B N 1
ATOM 5737 C CA . ALA B 1 86 ? 0.367 -16.953 18.922 1 90.62 86 ALA B CA 1
ATOM 5738 C C . ALA B 1 86 ? -0.118 -17.219 17.5 1 90.62 86 ALA B C 1
ATOM 5740 O O . ALA B 1 86 ? 0.492 -16.75 16.547 1 90.62 86 ALA B O 1
ATOM 5741 N N . LYS B 1 87 ? -1.192 -17.891 17.391 1 90.94 87 LYS B N 1
ATOM 5742 C CA . LYS B 1 87 ? -1.746 -18.203 16.078 1 90.94 87 LYS B CA 1
ATOM 5743 C C . LYS B 1 87 ? -2.189 -16.922 15.359 1 90.94 87 LYS B C 1
ATOM 5745 O O . LYS B 1 87 ? -1.896 -16.75 14.172 1 90.94 87 LYS B O 1
ATOM 5750 N N . GLU B 1 88 ? -2.83 -16.078 16.109 1 92 88 GLU B N 1
ATOM 5751 C CA . GLU B 1 88 ? -3.32 -14.836 15.508 1 92 88 GLU B CA 1
ATOM 5752 C C . GLU B 1 88 ? -2.17 -13.891 15.172 1 92 88 GLU B C 1
ATOM 5754 O O . GLU B 1 88 ? -2.215 -13.188 14.164 1 92 88 GLU B O 1
ATOM 5759 N N . ILE B 1 89 ? -1.175 -13.883 15.969 1 92.5 89 ILE B N 1
ATOM 5760 C CA . ILE B 1 89 ? -0.001 -13.055 15.711 1 92.5 89 ILE B CA 1
ATOM 5761 C C . ILE B 1 89 ? 0.712 -13.547 14.453 1 92.5 89 ILE B C 1
ATOM 5763 O O . ILE B 1 89 ? 1.162 -12.75 13.633 1 92.5 89 ILE B O 1
ATOM 5767 N N . GLN B 1 90 ? 0.782 -14.828 14.297 1 91.75 90 GLN B N 1
ATOM 5768 C CA . GLN B 1 90 ? 1.399 -15.391 13.102 1 91.75 90 GLN B CA 1
ATOM 5769 C C . GLN B 1 90 ? 0.613 -15.016 11.852 1 91.75 90 GLN B C 1
ATOM 5771 O O . GLN B 1 90 ? 1.2 -14.664 10.82 1 91.75 90 GLN B O 1
ATOM 5776 N N . LYS B 1 91 ? -0.652 -15.102 11.938 1 92.44 91 LYS B N 1
ATOM 5777 C CA . LYS B 1 91 ? -1.491 -14.695 10.82 1 92.44 91 LYS B CA 1
ATOM 5778 C C . LYS B 1 91 ? -1.266 -13.227 10.469 1 92.44 91 LYS B C 1
ATOM 5780 O O . LYS B 1 91 ? -1.189 -12.859 9.297 1 92.44 91 LYS B O 1
ATOM 5785 N N . THR B 1 92 ? -1.13 -12.383 11.531 1 94.19 92 THR B N 1
ATOM 5786 C CA . THR B 1 92 ? -0.858 -10.961 11.32 1 94.19 92 THR B CA 1
ATOM 5787 C C . THR B 1 92 ? 0.478 -10.766 10.617 1 94.19 92 THR B C 1
ATOM 5789 O O . THR B 1 92 ? 0.578 -9.969 9.68 1 94.19 92 THR B O 1
ATOM 5792 N N . LYS B 1 93 ? 1.421 -11.523 11.008 1 93.38 93 LYS B N 1
ATOM 5793 C CA . LYS B 1 93 ? 2.766 -11.414 10.453 1 93.38 93 LYS B CA 1
ATOM 5794 C C . LYS B 1 93 ? 2.773 -11.766 8.969 1 93.38 93 LYS B C 1
ATOM 5796 O O . LYS B 1 93 ? 3.443 -11.109 8.172 1 93.38 93 LYS B O 1
ATOM 5801 N N . ILE B 1 94 ? 2.002 -12.742 8.586 1 93.94 94 ILE B N 1
ATOM 5802 C CA . ILE B 1 94 ? 1.959 -13.234 7.215 1 93.94 94 ILE B CA 1
ATOM 5803 C C . ILE B 1 94 ? 1.487 -12.125 6.281 1 93.94 94 ILE B C 1
ATOM 5805 O O . ILE B 1 94 ? 2.039 -11.945 5.191 1 93.94 94 ILE B O 1
ATOM 5809 N N . HIS B 1 95 ? 0.554 -11.312 6.742 1 93.75 95 HIS B N 1
ATOM 5810 C CA . HIS B 1 95 ? -0.104 -10.375 5.832 1 93.75 95 HIS B CA 1
ATOM 5811 C C . HIS B 1 95 ? 0.299 -8.938 6.137 1 93.75 95 HIS B C 1
ATOM 5813 O O . HIS B 1 95 ? -0.28 -7.996 5.586 1 93.75 95 HIS B O 1
ATOM 5819 N N . ILE B 1 96 ? 1.309 -8.727 6.93 1 92.81 96 ILE B N 1
ATOM 5820 C CA . ILE B 1 96 ? 1.659 -7.379 7.363 1 92.81 96 ILE B CA 1
ATOM 5821 C C . ILE B 1 96 ? 2.324 -6.629 6.211 1 92.81 96 ILE B C 1
ATOM 5823 O O . ILE B 1 96 ? 3.189 -7.172 5.523 1 92.81 96 ILE B O 1
ATOM 5827 N N . ARG B 1 97 ? 2.037 -5.336 5.785 1 87.94 97 ARG B N 1
ATOM 5828 C CA . ARG B 1 97 ? 2.58 -4.57 4.668 1 87.94 97 ARG B CA 1
ATOM 5829 C C . ARG B 1 97 ? 3.256 -3.293 5.152 1 87.94 97 ARG B C 1
ATOM 5831 O O . ARG B 1 97 ? 4.113 -2.738 4.465 1 87.94 97 ARG B O 1
ATOM 5838 N N . GLY B 1 98 ? 3.189 -2.746 6.242 1 90.44 98 GLY B N 1
ATOM 5839 C CA . GLY B 1 98 ? 3.748 -1.509 6.762 1 90.44 98 GLY B CA 1
ATOM 5840 C C . GLY B 1 98 ? 5.02 -1.717 7.562 1 90.44 98 GLY B C 1
ATOM 5841 O O . GLY B 1 98 ? 5.113 -2.654 8.359 1 90.44 98 GLY B O 1
ATOM 5842 N N . THR B 1 99 ? 6.043 -0.791 7.242 1 93.06 99 THR B N 1
ATOM 5843 C CA . THR B 1 99 ? 7.336 -0.95 7.895 1 93.06 99 THR B CA 1
ATOM 5844 C C . THR B 1 99 ? 7.215 -0.707 9.398 1 93.06 99 THR B C 1
ATOM 5846 O O . THR B 1 99 ? 7.762 -1.467 10.203 1 93.06 99 THR B O 1
ATOM 5849 N N . LYS B 1 100 ? 6.477 0.319 9.812 1 93.38 100 LYS B N 1
ATOM 5850 C CA . LYS B 1 100 ? 6.328 0.641 11.227 1 93.38 100 LYS B CA 1
ATOM 5851 C C . LYS B 1 100 ? 5.562 -0.454 11.969 1 93.38 100 LYS B C 1
ATOM 5853 O O . LYS B 1 100 ? 5.973 -0.887 13.047 1 93.38 100 LYS B O 1
ATOM 5858 N N . ALA B 1 101 ? 4.461 -0.909 11.336 1 93.81 101 ALA B N 1
ATOM 5859 C CA . ALA B 1 101 ? 3.674 -1.98 11.938 1 93.81 101 ALA B CA 1
ATOM 5860 C C . ALA B 1 101 ? 4.492 -3.262 12.055 1 93.81 101 ALA B C 1
ATOM 5862 O O . ALA B 1 101 ? 4.391 -3.979 13.055 1 93.81 101 ALA B O 1
ATOM 5863 N N . ARG B 1 102 ? 5.258 -3.555 11.102 1 92.94 102 ARG B N 1
ATOM 5864 C CA . ARG B 1 102 ? 6.078 -4.762 11.125 1 92.94 102 ARG B CA 1
ATOM 5865 C C . ARG B 1 102 ? 7.102 -4.707 12.258 1 92.94 102 ARG B C 1
ATOM 5867 O O . ARG B 1 102 ? 7.328 -5.703 12.945 1 92.94 102 ARG B O 1
ATOM 5874 N N . GLU B 1 103 ? 7.742 -3.568 12.391 1 91.19 103 GLU B N 1
ATOM 5875 C CA . GLU B 1 103 ? 8.719 -3.414 13.469 1 91.19 103 GLU B CA 1
ATOM 5876 C C . GLU B 1 103 ? 8.07 -3.658 14.836 1 91.19 103 GLU B C 1
ATOM 5878 O O . GLU B 1 103 ? 8.609 -4.41 15.648 1 91.19 103 GLU B O 1
ATOM 5883 N N . SER B 1 104 ? 6.938 -3.059 15.031 1 93 104 SER B N 1
ATOM 5884 C CA . SER B 1 104 ? 6.242 -3.232 16.312 1 93 104 SER B CA 1
ATOM 5885 C C . SER B 1 104 ? 5.785 -4.676 16.5 1 93 104 SER B C 1
ATOM 5887 O O . SER B 1 104 ? 5.848 -5.211 17.594 1 93 104 SER B O 1
ATOM 5889 N N . LEU B 1 105 ? 5.32 -5.297 15.469 1 93.69 105 LEU B N 1
ATOM 5890 C CA . LEU B 1 105 ? 4.875 -6.684 15.555 1 93.69 105 LEU B CA 1
ATOM 5891 C C . LEU B 1 105 ? 6.035 -7.609 15.891 1 93.69 105 LEU B C 1
ATOM 5893 O O . LEU B 1 105 ? 5.863 -8.602 16.609 1 93.69 105 LEU B O 1
ATOM 5897 N N . THR B 1 106 ? 7.195 -7.273 15.367 1 91.94 106 THR B N 1
ATOM 5898 C CA . THR B 1 106 ? 8.383 -8.055 15.703 1 91.94 106 THR B CA 1
ATOM 5899 C C . THR B 1 106 ? 8.648 -8.023 17.203 1 91.94 106 THR B C 1
ATOM 5901 O O . THR B 1 106 ? 8.961 -9.047 17.812 1 91.94 106 THR B O 1
ATOM 5904 N N . ASN B 1 107 ? 8.484 -6.887 17.812 1 92.12 107 ASN B N 1
ATOM 5905 C CA . ASN B 1 107 ? 8.609 -6.762 19.266 1 92.12 107 ASN B CA 1
ATOM 5906 C C . ASN B 1 107 ? 7.543 -7.578 19.984 1 92.12 107 ASN B C 1
ATOM 5908 O O . ASN B 1 107 ? 7.824 -8.195 21.016 1 92.12 107 ASN B O 1
ATOM 5912 N N . VAL B 1 108 ? 6.359 -7.586 19.422 1 92.94 108 VAL B N 1
ATOM 5913 C CA . VAL B 1 108 ? 5.262 -8.367 19.984 1 92.94 108 VAL B CA 1
ATOM 5914 C C . VAL B 1 108 ? 5.637 -9.852 19.984 1 92.94 108 VAL B C 1
ATOM 5916 O O . VAL B 1 108 ? 5.465 -10.531 21 1 92.94 108 VAL B O 1
ATOM 5919 N N . ILE B 1 109 ? 6.152 -10.273 18.906 1 91.5 109 ILE B N 1
ATOM 5920 C CA . ILE B 1 109 ? 6.512 -11.68 18.75 1 91.5 109 ILE B CA 1
ATOM 5921 C C . ILE B 1 109 ? 7.582 -12.047 19.781 1 91.5 109 ILE B C 1
ATOM 5923 O O . ILE B 1 109 ? 7.52 -13.117 20.391 1 91.5 109 ILE B O 1
ATOM 5927 N N . ASP B 1 110 ? 8.508 -11.156 20.047 1 91.44 110 ASP B N 1
ATOM 5928 C CA . ASP B 1 110 ? 9.57 -11.406 21.016 1 91.44 110 ASP B CA 1
ATOM 5929 C C . ASP B 1 110 ? 9 -11.523 22.422 1 91.44 110 ASP B C 1
ATOM 5931 O O . ASP B 1 110 ? 9.406 -12.406 23.188 1 91.44 110 ASP B O 1
ATOM 5935 N N . VAL B 1 111 ? 8.078 -10.703 22.703 1 91.94 111 VAL B N 1
ATOM 5936 C CA . VAL B 1 111 ? 7.461 -10.734 24.016 1 91.94 111 VAL B CA 1
ATOM 5937 C C . VAL B 1 111 ? 6.66 -12.023 24.188 1 91.94 111 VAL B C 1
ATOM 5939 O O . VAL B 1 111 ? 6.684 -12.648 25.25 1 91.94 111 VAL B O 1
ATOM 5942 N N . VAL B 1 112 ? 5.996 -12.422 23.156 1 91.06 112 VAL B N 1
ATOM 5943 C CA . VAL B 1 112 ? 5.191 -13.641 23.219 1 91.06 112 VAL B CA 1
ATOM 5944 C C . VAL B 1 112 ? 6.102 -14.852 23.375 1 91.06 112 VAL B C 1
ATOM 5946 O O . VAL B 1 112 ? 5.781 -15.781 24.125 1 91.06 112 VAL B O 1
ATOM 5949 N N . LYS B 1 113 ? 7.184 -14.844 22.688 1 89.94 113 LYS B N 1
ATOM 5950 C CA . LYS B 1 113 ? 8.148 -15.922 22.875 1 89.94 113 LYS B CA 1
ATOM 5951 C C . LYS B 1 113 ? 8.617 -15.992 24.328 1 89.94 113 LYS B C 1
ATOM 5953 O O . LYS B 1 113 ? 8.766 -17.094 24.891 1 89.94 113 LYS B O 1
ATOM 5958 N N . ASP B 1 114 ? 8.82 -14.859 24.969 1 90 114 ASP B N 1
ATOM 5959 C CA . ASP B 1 114 ? 9.203 -14.812 26.375 1 90 114 ASP B CA 1
ATOM 5960 C C . ASP B 1 114 ? 8.094 -15.375 27.266 1 90 114 ASP B C 1
ATOM 5962 O O . ASP B 1 114 ? 8.367 -16.109 28.219 1 90 114 ASP B O 1
ATOM 5966 N N . LEU B 1 115 ? 6.941 -15.086 26.859 1 88.06 115 LEU B N 1
ATOM 5967 C CA . LEU B 1 115 ? 5.801 -15.594 27.609 1 88.06 115 LEU B CA 1
ATOM 5968 C C . LEU B 1 115 ? 5.691 -17.109 27.453 1 88.06 115 LEU B C 1
ATOM 5970 O O . LEU B 1 115 ? 5.363 -17.812 28.422 1 88.06 115 LEU B O 1
ATOM 5974 N N . PHE B 1 116 ? 5.973 -17.594 26.312 1 88.56 116 PHE B N 1
ATOM 5975 C CA . PHE B 1 116 ? 5.945 -19.031 26.062 1 88.56 116 PHE B CA 1
ATOM 5976 C C . PHE B 1 116 ? 7.016 -19.734 26.891 1 88.56 116 PHE B C 1
ATOM 5978 O O . PHE B 1 116 ? 6.762 -20.797 27.469 1 88.56 116 PHE B O 1
ATOM 5985 N N . ARG B 1 117 ? 8.133 -19.125 26.984 1 87.12 117 ARG B N 1
ATOM 5986 C CA . ARG B 1 117 ? 9.203 -19.688 27.797 1 87.12 117 ARG B CA 1
ATOM 5987 C C . ARG B 1 117 ? 8.812 -19.703 29.281 1 87.12 117 ARG B C 1
ATOM 5989 O O . ARG B 1 117 ? 9.031 -20.703 29.969 1 87.12 117 ARG B O 1
ATOM 5996 N N . LEU B 1 118 ? 8.172 -18.672 29.625 1 84.44 118 LEU B N 1
ATOM 5997 C CA . LEU B 1 118 ? 7.773 -18.531 31.016 1 84.44 118 LEU B CA 1
ATOM 5998 C C . LEU B 1 118 ? 6.695 -19.547 31.391 1 84.44 118 LEU B C 1
ATOM 6000 O O . LEU B 1 118 ? 6.625 -20 32.531 1 84.44 118 LEU B O 1
ATOM 6004 N N . THR B 1 119 ? 5.934 -19.953 30.391 1 83.94 119 THR B N 1
ATOM 6005 C CA . THR B 1 119 ? 4.809 -20.844 30.672 1 83.94 119 THR B CA 1
ATOM 6006 C C . THR B 1 119 ? 5.098 -22.25 30.156 1 83.94 119 THR B C 1
ATOM 6008 O O . THR B 1 119 ? 4.219 -23.109 30.172 1 83.94 119 THR B O 1
ATOM 6011 N N . ASN B 1 120 ? 6.215 -22.531 29.625 1 85.31 120 ASN B N 1
ATOM 6012 C CA . ASN B 1 120 ? 6.613 -23.828 29.078 1 85.31 120 ASN B CA 1
ATOM 6013 C C . ASN B 1 120 ? 5.66 -24.281 27.984 1 85.31 120 ASN B C 1
ATOM 6015 O O . ASN B 1 120 ? 5.195 -25.422 27.984 1 85.31 120 ASN B O 1
ATOM 6019 N N . THR B 1 121 ? 5.242 -23.344 27.219 1 85.12 121 THR B N 1
ATOM 6020 C CA . THR B 1 121 ? 4.434 -23.625 26.031 1 85.12 121 THR B CA 1
ATOM 6021 C C . THR B 1 121 ? 5.316 -23.859 24.812 1 85.12 121 THR B C 1
ATOM 6023 O O . THR B 1 121 ? 6.324 -23.172 24.625 1 85.12 121 THR B O 1
ATOM 6026 N N . SER B 1 122 ? 4.945 -24.844 23.969 1 85.5 122 SER B N 1
ATOM 6027 C CA . SER B 1 122 ? 5.762 -25.188 22.812 1 85.5 122 SER B CA 1
ATOM 6028 C C . SER B 1 122 ? 5.641 -24.125 21.719 1 85.5 122 SER B C 1
ATOM 6030 O O . SER B 1 122 ? 4.543 -23.656 21.422 1 85.5 122 SER B O 1
ATOM 6032 N N . MET B 1 123 ? 6.738 -23.875 21.062 1 81.69 123 MET B N 1
ATOM 6033 C CA . MET B 1 123 ? 6.793 -22.906 19.984 1 81.69 123 MET B CA 1
ATOM 6034 C C . MET B 1 123 ? 6.18 -23.469 18.703 1 81.69 123 MET B C 1
ATOM 6036 O O . MET B 1 123 ? 5.883 -22.734 17.766 1 81.69 123 MET B O 1
ATOM 6040 N N . ASP B 1 124 ? 5.934 -24.719 18.625 1 78.81 124 ASP B N 1
ATOM 6041 C CA . ASP B 1 124 ? 5.344 -25.375 17.469 1 78.81 124 ASP B CA 1
ATOM 6042 C C . ASP B 1 124 ? 3.916 -24.891 17.234 1 78.81 124 ASP B C 1
ATOM 6044 O O . ASP B 1 124 ? 3.379 -25.031 16.125 1 78.81 124 ASP B O 1
ATOM 6048 N N . ASN B 1 125 ? 3.408 -24.312 18.219 1 73.88 125 ASN B N 1
ATOM 6049 C CA . ASN B 1 125 ? 2.027 -23.844 18.156 1 73.88 125 ASN B CA 1
ATOM 6050 C C . ASN B 1 125 ? 1.897 -22.609 17.281 1 73.88 125 ASN B C 1
ATOM 6052 O O . ASN B 1 125 ? 0.786 -22.188 16.953 1 73.88 125 ASN B O 1
ATOM 6056 N N . PHE B 1 126 ? 3.035 -22.109 16.781 1 76.44 126 PHE B N 1
ATOM 6057 C CA . PHE B 1 126 ? 3.018 -20.953 15.891 1 76.44 126 PHE B CA 1
ATOM 6058 C C . PHE B 1 126 ? 2.729 -21.391 14.461 1 76.44 126 PHE B C 1
ATOM 6060 O O . PHE B 1 126 ? 2.311 -20.578 13.633 1 76.44 126 PHE B O 1
ATOM 6067 N N . HIS B 1 127 ? 2.812 -22.672 14.211 1 78.88 127 HIS B N 1
ATOM 6068 C CA . HIS B 1 127 ? 2.779 -23.078 12.812 1 78.88 127 HIS B CA 1
ATOM 6069 C C . HIS B 1 127 ? 1.452 -23.75 12.469 1 78.88 127 HIS B C 1
ATOM 6071 O O . HIS B 1 127 ? 0.809 -24.344 13.328 1 78.88 127 HIS B O 1
ATOM 6077 N N . ARG B 1 128 ? 1.142 -23.625 11.234 1 82.38 128 ARG B N 1
ATOM 6078 C CA . ARG B 1 128 ? -0.059 -24.25 10.703 1 82.38 128 ARG B CA 1
ATOM 6079 C C . ARG B 1 128 ? 0.076 -25.781 10.719 1 82.38 128 ARG B C 1
ATOM 6081 O O . ARG B 1 128 ? 1.136 -26.312 10.391 1 82.38 128 ARG B O 1
ATOM 6088 N N . LYS B 1 129 ? -0.938 -26.391 11.172 1 80.19 129 LYS B N 1
ATOM 6089 C CA . LYS B 1 129 ? -0.955 -27.844 11.141 1 80.19 129 LYS B CA 1
ATOM 6090 C C . LYS B 1 129 ? -1.565 -28.359 9.844 1 80.19 129 LYS B C 1
ATOM 6092 O O . LYS B 1 129 ? -2.498 -27.766 9.305 1 80.19 129 LYS B O 1
ATOM 6097 N N . THR B 1 130 ? -0.937 -29.391 9.242 1 85 130 THR B N 1
ATOM 6098 C CA . THR B 1 130 ? -1.452 -30.031 8.039 1 85 130 THR B CA 1
ATOM 6099 C C . THR B 1 130 ? -2.008 -31.422 8.359 1 85 130 THR B C 1
ATOM 6101 O O . THR B 1 130 ? -1.747 -31.969 9.438 1 85 130 THR B O 1
ATOM 6104 N N . LYS B 1 131 ? -2.895 -31.859 7.441 1 88.81 131 LYS B N 1
ATOM 6105 C CA . LYS B 1 131 ? -3.486 -33.188 7.543 1 88.81 131 LYS B CA 1
ATOM 6106 C C . LYS B 1 131 ? -2.963 -34.125 6.445 1 88.81 131 LYS B C 1
ATOM 6108 O O . LYS B 1 131 ? -2.039 -33.75 5.711 1 88.81 131 LYS B O 1
ATOM 6113 N N . SER B 1 132 ? -3.453 -35.281 6.516 1 88.81 132 SER B N 1
ATOM 6114 C CA . SER B 1 132 ? -3.186 -36.219 5.43 1 88.81 132 SER B CA 1
ATOM 6115 C C . SER B 1 132 ? -4.367 -36.281 4.465 1 88.81 132 SER B C 1
ATOM 6117 O O . SER B 1 132 ? -5.516 -36.094 4.867 1 88.81 132 SER B O 1
ATOM 6119 N N . SER B 1 133 ? -3.988 -36.5 3.264 1 92.69 133 SER B N 1
ATOM 6120 C CA . SER B 1 133 ? -5.043 -36.688 2.275 1 92.69 133 SER B CA 1
ATOM 6121 C C . SER B 1 133 ? -5.789 -38 2.51 1 92.69 133 SER B C 1
ATOM 6123 O O . SER B 1 133 ? -5.176 -39.031 2.826 1 92.69 133 SER B O 1
ATOM 6125 N N . LYS B 1 134 ? -7.086 -37.969 2.367 1 93.75 134 LYS B N 1
ATOM 6126 C CA . LYS B 1 134 ? -7.945 -39.125 2.59 1 93.75 134 LYS B CA 1
ATOM 6127 C C . LYS B 1 134 ? -7.926 -40.062 1.387 1 93.75 134 LYS B C 1
ATOM 6129 O O . LYS B 1 134 ? -8.047 -41.281 1.539 1 93.75 134 LYS B O 1
ATOM 6134 N N . HIS B 1 135 ? -7.785 -39.5 0.188 1 96.56 135 HIS B N 1
ATOM 6135 C CA . HIS B 1 135 ? -8.055 -40.281 -1.007 1 96.56 135 HIS B CA 1
ATOM 6136 C C . HIS B 1 135 ? -6.789 -40.469 -1.832 1 96.56 135 HIS B C 1
ATOM 6138 O O . HIS B 1 135 ? -6.746 -41.344 -2.711 1 96.56 135 HIS B O 1
ATOM 6144 N N . ILE B 1 136 ? -5.797 -39.625 -1.65 1 97.25 136 ILE B N 1
ATOM 6145 C CA . ILE B 1 136 ? -4.613 -39.656 -2.5 1 97.25 136 ILE B CA 1
ATOM 6146 C C . ILE B 1 136 ? -3.379 -39.938 -1.645 1 97.25 136 ILE B C 1
ATOM 6148 O O . ILE B 1 136 ? -3.193 -39.312 -0.593 1 97.25 136 ILE B O 1
ATOM 6152 N N . CYS B 1 137 ? -2.5 -40.781 -2.072 1 96.25 137 CYS B N 1
ATOM 6153 C CA . CYS B 1 137 ? -1.291 -41.188 -1.356 1 96.25 137 CYS B CA 1
ATOM 6154 C C . CYS B 1 137 ? -0.313 -40 -1.259 1 96.25 137 CYS B C 1
ATOM 6156 O O . CYS B 1 137 ? -0.318 -39.125 -2.107 1 96.25 137 CYS B O 1
ATOM 6158 N N . LYS B 1 138 ? 0.518 -40.094 -0.292 1 95 138 LYS B N 1
ATOM 6159 C CA . LYS B 1 138 ? 1.543 -39.062 -0.077 1 95 138 LYS B CA 1
ATOM 6160 C C . LYS B 1 138 ? 2.654 -39.188 -1.117 1 95 138 LYS B C 1
ATOM 6162 O O . LYS B 1 138 ? 2.84 -40.25 -1.724 1 95 138 LYS B O 1
ATOM 6167 N N . GLU B 1 139 ? 3.326 -38.094 -1.328 1 95.5 139 GLU B N 1
ATOM 6168 C CA . GLU B 1 139 ? 4.488 -38.062 -2.209 1 95.5 139 GLU B CA 1
ATOM 6169 C C . GLU B 1 139 ? 5.785 -37.938 -1.41 1 95.5 139 GLU B C 1
ATOM 6171 O O . GLU B 1 139 ? 5.801 -37.312 -0.348 1 95.5 139 GLU B O 1
ATOM 6176 N N . ILE B 1 140 ? 6.785 -38.531 -1.912 1 96.31 140 ILE B N 1
ATOM 6177 C CA . ILE B 1 140 ? 8.109 -38.469 -1.302 1 96.31 140 ILE B CA 1
ATOM 6178 C C . ILE B 1 140 ? 9.094 -37.812 -2.275 1 96.31 140 ILE B C 1
ATOM 6180 O O . ILE B 1 140 ? 9.172 -38.219 -3.441 1 96.31 140 ILE B O 1
ATOM 6184 N N . TYR B 1 141 ? 9.789 -36.875 -1.83 1 97 141 TYR B N 1
ATOM 6185 C CA . TYR B 1 141 ? 10.82 -36.25 -2.633 1 97 141 TYR B CA 1
ATOM 6186 C C . TYR B 1 141 ? 12.039 -37.156 -2.777 1 97 141 TYR B C 1
ATOM 6188 O O . TYR B 1 141 ? 12.555 -37.656 -1.787 1 97 141 TYR B O 1
ATOM 6196 N N . LYS B 1 142 ? 12.586 -37.312 -3.938 1 97.31 142 LYS B N 1
ATOM 6197 C CA . LYS B 1 142 ? 13.602 -38.344 -4.211 1 97.31 142 LYS B CA 1
ATOM 6198 C C . LYS B 1 142 ? 14.984 -37.719 -4.305 1 97.31 142 LYS B C 1
ATOM 6200 O O . LYS B 1 142 ? 15.977 -38.406 -4.555 1 97.31 142 LYS B O 1
ATOM 6205 N N . GLY B 1 143 ? 15.07 -36.406 -4.172 1 95.69 143 GLY B N 1
ATOM 6206 C CA . GLY B 1 143 ? 16.375 -35.781 -4.148 1 95.69 143 GLY B CA 1
ATOM 6207 C C . GLY B 1 143 ? 16.562 -34.75 -5.238 1 95.69 143 GLY B C 1
ATOM 6208 O O . GLY B 1 143 ? 15.797 -34.688 -6.203 1 95.69 143 GLY B O 1
ATOM 6209 N N . THR B 1 144 ? 17.594 -34 -5.207 1 94.12 144 THR B N 1
ATOM 6210 C CA . THR B 1 144 ? 17.797 -32.781 -5.973 1 94.12 144 THR B CA 1
ATOM 6211 C C . THR B 1 144 ? 18.188 -33.094 -7.414 1 94.12 144 THR B C 1
ATOM 6213 O O . THR B 1 144 ? 18.047 -32.25 -8.297 1 94.12 144 THR B O 1
ATOM 6216 N N . THR B 1 145 ? 18.672 -34.281 -7.656 1 94.31 145 THR B N 1
ATOM 6217 C CA . THR B 1 145 ? 19.156 -34.594 -9 1 94.31 145 THR B CA 1
ATOM 6218 C C . THR B 1 145 ? 18.219 -35.594 -9.688 1 94.31 145 THR B C 1
ATOM 6220 O O . THR B 1 145 ? 18.391 -35.875 -10.867 1 94.31 145 THR B O 1
ATOM 6223 N N . TYR B 1 146 ? 17.25 -36.094 -8.922 1 95.62 146 TYR B N 1
ATOM 6224 C CA . TYR B 1 146 ? 16.344 -37.062 -9.469 1 95.62 146 TYR B CA 1
ATOM 6225 C C . TYR B 1 146 ? 15.461 -36.469 -10.555 1 95.62 146 TYR B C 1
ATOM 6227 O O . TYR B 1 146 ? 14.766 -35.469 -10.312 1 95.62 146 TYR B O 1
ATOM 6235 N N . GLY B 1 147 ? 15.492 -37.031 -11.797 1 94.06 147 GLY B N 1
ATOM 6236 C CA . GLY B 1 147 ? 14.68 -36.531 -12.898 1 94.06 147 GLY B CA 1
ATOM 6237 C C . GLY B 1 147 ? 15.414 -35.562 -13.773 1 94.06 147 GLY B C 1
ATOM 6238 O O . GLY B 1 147 ? 14.844 -35.031 -14.727 1 94.06 147 GLY B O 1
ATOM 6239 N N . TYR B 1 148 ? 16.656 -35.219 -13.492 1 92.19 148 TYR B N 1
ATOM 6240 C CA . TYR B 1 148 ? 17.469 -34.344 -14.312 1 92.19 148 TYR B CA 1
ATOM 6241 C C . TYR B 1 148 ? 17.578 -34.875 -15.734 1 92.19 148 TYR B C 1
ATOM 6243 O O . TYR B 1 148 ? 17.656 -36.094 -15.945 1 92.19 148 TYR B O 1
ATOM 6251 N N . PRO B 1 149 ? 17.469 -34.031 -16.766 1 90.75 149 PRO B N 1
ATOM 6252 C CA . PRO B 1 149 ? 17.516 -32.562 -16.688 1 90.75 149 PRO B CA 1
ATOM 6253 C C . PRO B 1 149 ? 16.141 -31.922 -16.781 1 90.75 149 PRO B C 1
ATOM 6255 O O . PRO B 1 149 ? 16.016 -30.703 -16.625 1 90.75 149 PRO B O 1
ATOM 6258 N N . PHE B 1 150 ? 15.07 -32.688 -17 1 91.75 150 PHE B N 1
ATOM 6259 C CA . PHE B 1 150 ? 13.766 -32.125 -17.312 1 91.75 150 PHE B CA 1
ATOM 6260 C C . PHE B 1 150 ? 12.953 -31.906 -16.031 1 91.75 150 PHE B C 1
ATOM 6262 O O . PHE B 1 150 ? 12.07 -31.047 -15.992 1 91.75 150 PHE B O 1
ATOM 6269 N N . PHE B 1 151 ? 13.25 -32.781 -15.07 1 95.38 151 PHE B N 1
ATOM 6270 C CA . PHE B 1 151 ? 12.609 -32.75 -13.766 1 95.38 151 PHE B CA 1
ATOM 6271 C C . PHE B 1 151 ? 11.102 -32.906 -13.891 1 95.38 151 PHE B C 1
ATOM 6273 O O . PHE B 1 151 ? 10.328 -32.188 -13.273 1 95.38 151 PHE B O 1
ATOM 6280 N N . TYR B 1 152 ? 10.625 -33.812 -14.68 1 91.94 152 TYR B N 1
ATOM 6281 C CA . TYR B 1 152 ? 9.242 -34.281 -14.688 1 91.94 152 TYR B CA 1
ATOM 6282 C C . TYR B 1 152 ? 9.016 -35.344 -13.648 1 91.94 152 TYR B C 1
ATOM 6284 O O . TYR B 1 152 ? 7.879 -35.75 -13.406 1 91.94 152 TYR B O 1
ATOM 6292 N N . LYS B 1 153 ? 10.125 -35.75 -13.148 1 94.62 153 LYS B N 1
ATOM 6293 C CA . LYS B 1 153 ? 10.141 -36.625 -11.961 1 94.62 153 LYS B CA 1
ATOM 6294 C C . LYS B 1 153 ? 10.914 -35.938 -10.82 1 94.62 153 LYS B C 1
ATOM 6296 O O . LYS B 1 153 ? 11.914 -35.281 -11.055 1 94.62 153 LYS B O 1
ATOM 6301 N N . GLY B 1 154 ? 10.523 -36.062 -9.742 1 96.25 154 GLY B N 1
ATOM 6302 C CA . GLY B 1 154 ? 11.125 -35.5 -8.539 1 96.25 154 GLY B CA 1
ATOM 6303 C C . GLY B 1 154 ? 10.477 -36 -7.262 1 96.25 154 GLY B C 1
ATOM 6304 O O . GLY B 1 154 ? 11.164 -36.406 -6.324 1 96.25 154 GLY B O 1
ATOM 6305 N N . PHE B 1 155 ? 9.203 -35.969 -7.246 1 97.06 155 PHE B N 1
ATOM 6306 C CA . PHE B 1 155 ? 8.383 -36.562 -6.199 1 97.06 155 PHE B CA 1
ATOM 6307 C C . PHE B 1 155 ? 7.738 -37.844 -6.688 1 97.06 155 PHE B C 1
ATOM 6309 O O . PHE B 1 155 ? 7.285 -37.938 -7.832 1 97.06 155 PHE B O 1
ATOM 6316 N N . GLU B 1 156 ? 7.785 -38.875 -5.895 1 95.56 156 GLU B N 1
ATOM 6317 C CA . GLU B 1 156 ? 7.133 -40.125 -6.223 1 95.56 156 GLU B CA 1
ATOM 6318 C C . GLU B 1 156 ? 6.055 -40.469 -5.199 1 95.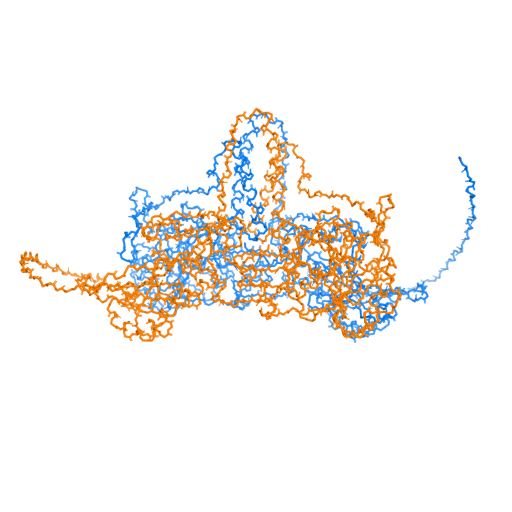56 156 GLU B C 1
ATOM 6320 O O . GLU B 1 156 ? 6.223 -40.219 -4.004 1 95.56 156 GLU B O 1
ATOM 6325 N N . THR B 1 157 ? 5.004 -41 -5.734 1 92.69 157 THR B N 1
ATOM 6326 C CA . THR B 1 157 ? 3.9 -41.375 -4.863 1 92.69 157 THR B CA 1
ATOM 6327 C C . THR B 1 157 ? 4.246 -42.625 -4.07 1 92.69 157 THR B C 1
ATOM 6329 O O . THR B 1 157 ? 4.715 -43.625 -4.637 1 92.69 157 THR B O 1
ATOM 6332 N N . LYS B 1 158 ? 4.035 -42.531 -2.809 1 92.69 158 LYS B N 1
ATOM 6333 C CA . LYS B 1 158 ? 4.156 -43.719 -1.957 1 92.69 158 LYS B CA 1
ATOM 6334 C C . LYS B 1 158 ? 2.883 -44.562 -1.994 1 92.69 158 LYS B C 1
ATOM 6336 O O . LYS B 1 158 ? 1.782 -44.031 -1.815 1 92.69 158 LYS B O 1
ATOM 6341 N N . ASN B 1 159 ? 3.074 -45.844 -2.258 1 92.44 159 ASN B N 1
ATOM 6342 C CA . ASN B 1 159 ? 1.904 -46.719 -2.299 1 92.44 159 ASN B CA 1
ATOM 6343 C C . ASN B 1 159 ? 1.156 -46.719 -0.968 1 92.44 159 ASN B C 1
ATOM 6345 O O . ASN B 1 159 ? 1.775 -46.719 0.097 1 92.44 159 ASN B O 1
ATOM 6349 N N . CYS B 1 160 ? -0.12 -46.625 -1.144 1 93.69 160 CYS B N 1
ATOM 6350 C CA . CYS B 1 160 ? -0.967 -46.688 0.043 1 93.69 160 CYS B CA 1
ATOM 6351 C C . CYS B 1 160 ? -2.25 -47.438 -0.237 1 93.69 160 CYS B C 1
ATOM 6353 O O . CYS B 1 160 ? -2.627 -47.625 -1.396 1 93.69 160 CYS B O 1
ATOM 6355 N N . SER B 1 161 ? -2.941 -47.969 0.823 1 92.44 161 SER B N 1
ATOM 6356 C CA . SER B 1 161 ? -4.105 -48.812 0.687 1 92.44 161 SER B CA 1
ATOM 6357 C C . SER B 1 161 ? -5.387 -48.031 0.54 1 92.44 161 SER B C 1
ATOM 6359 O O . SER B 1 161 ? -6.422 -48.562 0.135 1 92.44 161 SER B O 1
ATOM 6361 N N . TYR B 1 162 ? -5.336 -46.812 0.822 1 91.94 162 TYR B N 1
ATOM 6362 C CA . TYR B 1 162 ? -6.566 -46.031 0.889 1 91.94 162 TYR B CA 1
ATOM 6363 C C . TYR B 1 162 ? -6.773 -45.219 -0.391 1 91.94 162 TYR B C 1
ATOM 6365 O O . TYR B 1 162 ? -7.754 -44.469 -0.516 1 91.94 162 TYR B O 1
ATOM 6373 N N . ALA B 1 163 ? -5.953 -45.344 -1.373 1 93.94 163 ALA B N 1
ATOM 6374 C CA . ALA B 1 163 ? -5.984 -44.531 -2.57 1 93.94 163 ALA B CA 1
ATOM 6375 C C . ALA B 1 163 ? -7.238 -44.812 -3.398 1 93.94 163 ALA B C 1
ATOM 6377 O O . ALA B 1 163 ? -7.621 -45.969 -3.586 1 93.94 163 ALA B O 1
ATOM 6378 N N . THR B 1 164 ? -7.945 -43.781 -3.781 1 96.69 164 THR B N 1
ATOM 6379 C CA . THR B 1 164 ? -9.062 -43.812 -4.715 1 96.69 164 THR B CA 1
ATOM 6380 C C . THR B 1 164 ? -8.641 -43.312 -6.09 1 96.69 164 THR B C 1
ATOM 6382 O O . THR B 1 164 ? -7.922 -42.312 -6.191 1 96.69 164 THR B O 1
ATOM 6385 N N . SER B 1 165 ? -9.078 -44 -7.133 1 96.06 165 SER B N 1
ATOM 6386 C CA . SER B 1 165 ? -8.727 -43.594 -8.492 1 96.06 165 SER B CA 1
ATOM 6387 C C . SER B 1 165 ? -9.32 -42.219 -8.828 1 96.06 165 SER B C 1
ATOM 6389 O O . SER B 1 165 ? -10.453 -41.906 -8.445 1 96.06 165 SER B O 1
ATOM 6391 N N . ILE B 1 166 ? -8.602 -41.469 -9.609 1 97.19 166 ILE B N 1
ATOM 6392 C CA . ILE B 1 166 ? -8.945 -40.094 -9.859 1 97.19 166 ILE B CA 1
ATOM 6393 C C . ILE B 1 166 ? -10.242 -40 -10.664 1 97.19 166 ILE B C 1
ATOM 6395 O O . ILE B 1 166 ? -11.016 -39.062 -10.508 1 97.19 166 ILE B O 1
ATOM 6399 N N . ASP B 1 167 ? -10.492 -41.031 -11.57 1 96.56 167 ASP B N 1
ATOM 6400 C CA . ASP B 1 167 ? -11.695 -41.031 -12.391 1 96.56 167 ASP B CA 1
ATOM 6401 C C . ASP B 1 167 ? -12.945 -41.188 -11.523 1 96.56 167 ASP B C 1
ATOM 6403 O O . ASP B 1 167 ? -14.055 -40.844 -11.961 1 96.56 167 ASP B O 1
ATOM 6407 N N . LYS B 1 168 ? -12.781 -41.625 -10.312 1 97.62 168 LYS B N 1
ATOM 6408 C CA . LYS B 1 168 ? -13.898 -41.75 -9.383 1 97.62 168 LYS B CA 1
ATOM 6409 C C . LYS B 1 168 ? -14.055 -40.5 -8.523 1 97.62 168 LYS B C 1
ATOM 6411 O O . LYS B 1 168 ? -15.078 -40.344 -7.855 1 97.62 168 LYS B O 1
ATOM 6416 N N . LEU B 1 169 ? -13.094 -39.656 -8.562 1 98.31 169 LEU B N 1
ATOM 6417 C CA . LEU B 1 169 ? -13.078 -38.531 -7.645 1 98.31 169 LEU B CA 1
ATOM 6418 C C . LEU B 1 169 ? -13.422 -37.25 -8.375 1 98.31 169 LEU B C 1
ATOM 6420 O O . LEU B 1 169 ? -13.969 -36.312 -7.777 1 98.31 169 LEU B O 1
ATOM 6424 N N . VAL B 1 170 ? -13.023 -37.156 -9.664 1 98.69 170 VAL B N 1
ATOM 6425 C CA . VAL B 1 170 ? -13.062 -35.844 -10.312 1 98.69 170 VAL B CA 1
ATOM 6426 C C . VAL B 1 170 ? -13.898 -35.938 -11.586 1 98.69 170 VAL B C 1
ATOM 6428 O O . VAL B 1 170 ? -13.797 -36.906 -12.344 1 98.69 170 VAL B O 1
ATOM 6431 N N . THR B 1 171 ? -14.734 -35 -11.812 1 98.75 171 THR B N 1
ATOM 6432 C CA . THR B 1 171 ? -15.383 -34.719 -13.086 1 98.75 171 THR B CA 1
ATOM 6433 C C . THR B 1 171 ? -14.859 -33.438 -13.695 1 98.75 171 THR B C 1
ATOM 6435 O O . THR B 1 171 ? -14.812 -32.406 -13.023 1 98.75 171 THR B O 1
ATOM 6438 N N . VAL B 1 172 ? -14.391 -33.5 -14.945 1 98.56 172 VAL B N 1
ATOM 6439 C CA . VAL B 1 172 ? -13.969 -32.281 -15.648 1 98.56 172 VAL B CA 1
ATOM 6440 C C . VAL B 1 172 ? -15.188 -31.578 -16.25 1 98.56 172 VAL B C 1
ATOM 6442 O O . VAL B 1 172 ? -15.977 -32.188 -16.969 1 98.56 172 VAL B O 1
ATOM 6445 N N . VAL B 1 173 ? -15.336 -30.344 -15.883 1 98.5 173 VAL B N 1
ATOM 6446 C CA . VAL B 1 173 ? -16.469 -29.562 -16.344 1 98.5 173 VAL B CA 1
ATOM 6447 C C . VAL B 1 173 ? -15.977 -28.359 -17.156 1 98.5 173 VAL B C 1
ATOM 6449 O O . VAL B 1 173 ? -15.125 -27.609 -16.703 1 98.5 173 VAL B O 1
ATOM 6452 N N . PHE B 1 174 ? -16.438 -28.141 -18.422 1 96.94 174 PHE B N 1
ATOM 6453 C CA . PHE B 1 174 ? -16.062 -26.953 -19.172 1 96.94 174 PHE B CA 1
ATOM 6454 C C . PHE B 1 174 ? -17.125 -26.578 -20.188 1 96.94 174 PHE B C 1
ATOM 6456 O O . PHE B 1 174 ? -18.031 -27.375 -20.484 1 96.94 174 PHE B O 1
ATOM 6463 N N . ILE B 1 175 ? -17.109 -25.344 -20.562 1 94.25 175 ILE B N 1
ATOM 6464 C CA . ILE B 1 175 ? -18 -24.797 -21.578 1 94.25 175 ILE B CA 1
ATOM 6465 C C . ILE B 1 175 ? -17.234 -24.625 -22.891 1 94.25 175 ILE B C 1
ATOM 6467 O O . ILE B 1 175 ? -16.172 -24 -22.922 1 94.25 175 ILE B O 1
ATOM 6471 N N . HIS B 1 176 ? -17.781 -25.172 -23.891 1 90.31 176 HIS B N 1
ATOM 6472 C CA . HIS B 1 176 ? -17.203 -24.984 -25.219 1 90.31 176 HIS B CA 1
ATOM 6473 C C . HIS B 1 176 ? -17.859 -23.828 -25.953 1 90.31 176 HIS B C 1
ATOM 6475 O O . HIS B 1 176 ? -19.031 -23.938 -26.359 1 90.31 176 HIS B O 1
ATOM 6481 N N . LYS B 1 177 ? -17.156 -22.75 -26.062 1 78.88 177 LYS B N 1
ATOM 6482 C CA . LYS B 1 177 ? -17.719 -21.562 -26.688 1 78.88 177 LYS B CA 1
ATOM 6483 C C . LYS B 1 177 ? -17.266 -21.438 -28.141 1 78.88 177 LYS B C 1
ATOM 6485 O O . LYS B 1 177 ? -17.75 -20.578 -28.875 1 78.88 177 LYS B O 1
ATOM 6490 N N . GLN B 1 178 ? -16.312 -22.203 -28.656 1 66.81 178 GLN B N 1
ATOM 6491 C CA . GLN B 1 178 ? -15.75 -22.078 -30 1 66.81 178 GLN B CA 1
ATOM 6492 C C . GLN B 1 178 ? -16.625 -22.781 -31.016 1 66.81 178 GLN B C 1
ATOM 6494 O O . GLN B 1 178 ? -17.344 -23.734 -30.688 1 66.81 178 GLN B O 1
ATOM 6499 N N . GLU B 1 179 ? -16.578 -22.234 -32.156 1 63.19 179 GLU B N 1
ATOM 6500 C CA . GLU B 1 179 ? -17.484 -22.688 -33.219 1 63.19 179 GLU B CA 1
ATOM 6501 C C . GLU B 1 179 ? -17 -24 -33.812 1 63.19 179 GLU B C 1
ATOM 6503 O O . GLU B 1 179 ? -17.797 -24.812 -34.312 1 63.19 179 GLU B O 1
ATOM 6508 N N . LYS B 1 180 ? -15.758 -24.25 -33.594 1 67.62 180 LYS B N 1
ATOM 6509 C CA . LYS B 1 180 ? -15.32 -25.391 -34.406 1 67.62 180 LYS B CA 1
ATOM 6510 C C . LYS B 1 180 ? -15.391 -26.688 -33.594 1 67.62 180 LYS B C 1
ATOM 6512 O O . LYS B 1 180 ? -14.773 -26.797 -32.531 1 67.62 180 LYS B O 1
ATOM 6517 N N . VAL B 1 181 ? -16.109 -27.672 -34.094 1 67.19 181 VAL B N 1
ATOM 6518 C CA . VAL B 1 181 ? -16.312 -29 -33.531 1 67.19 181 VAL B CA 1
ATOM 6519 C C . VAL B 1 181 ? -14.969 -29.703 -33.375 1 67.19 181 VAL B C 1
ATOM 6521 O O . VAL B 1 181 ? -14.742 -30.422 -32.406 1 67.19 181 VAL B O 1
ATOM 6524 N N . SER B 1 182 ? -14.156 -29.516 -34.25 1 69.62 182 SER B N 1
ATOM 6525 C CA . SER B 1 182 ? -12.867 -30.188 -34.25 1 69.62 182 SER B CA 1
ATOM 6526 C C . SER B 1 182 ? -12.062 -29.828 -33 1 69.62 182 SER B C 1
ATOM 6528 O O . SER B 1 182 ? -11.352 -30.672 -32.438 1 69.62 182 SER B O 1
ATOM 6530 N N . LYS B 1 183 ? -12.359 -28.781 -32.562 1 83.12 183 LYS B N 1
ATOM 6531 C CA . LYS B 1 183 ? -11.633 -28.344 -31.359 1 83.12 183 LYS B CA 1
ATOM 6532 C C . LYS B 1 183 ? -12.164 -29.047 -30.109 1 83.12 183 LYS B C 1
ATOM 6534 O O . LYS B 1 183 ? -11.391 -29.438 -29.234 1 83.12 183 LYS B O 1
ATOM 6539 N N . LEU B 1 184 ? -13.461 -29.219 -30.109 1 88.94 184 LEU B N 1
ATOM 6540 C CA . LEU B 1 184 ? -14.07 -29.906 -28.969 1 88.94 184 LEU B CA 1
ATOM 6541 C C . LEU B 1 184 ? -13.617 -31.359 -28.906 1 88.94 184 LEU B C 1
ATOM 6543 O O . LEU B 1 184 ? -13.258 -31.859 -27.844 1 88.94 184 LEU B O 1
ATOM 6547 N N . GLU B 1 185 ? -13.625 -32.031 -30.031 1 88 185 GLU B N 1
ATOM 6548 C CA . GLU B 1 185 ? -13.188 -33.406 -30.078 1 88 185 GLU B CA 1
ATOM 6549 C C . GLU B 1 185 ? -11.734 -33.562 -29.641 1 88 185 GLU B C 1
ATOM 6551 O O . GLU B 1 185 ? -11.383 -34.531 -28.953 1 88 185 GLU B O 1
ATOM 6556 N N . HIS B 1 186 ? -11.031 -32.625 -30.094 1 89.56 186 HIS B N 1
ATOM 6557 C CA . HIS B 1 186 ? -9.617 -32.625 -29.719 1 89.56 186 HIS B CA 1
ATOM 6558 C C . HIS B 1 186 ? -9.438 -32.531 -28.219 1 89.56 186 HIS B C 1
ATOM 6560 O O . HIS B 1 186 ? -8.648 -33.281 -27.625 1 89.56 186 HIS B O 1
ATOM 6566 N N . ILE B 1 187 ? -10.117 -31.688 -27.594 1 92.62 187 ILE B N 1
ATOM 6567 C CA . ILE B 1 187 ? -10.039 -31.484 -26.156 1 92.62 187 ILE B CA 1
ATOM 6568 C C . ILE B 1 187 ? -10.5 -32.75 -25.438 1 92.62 187 ILE B C 1
ATOM 6570 O O . ILE B 1 187 ? -9.836 -33.219 -24.516 1 92.62 187 ILE B O 1
ATOM 6574 N N . LEU B 1 188 ? -11.594 -33.312 -25.891 1 93 188 LEU B N 1
ATOM 6575 C CA . LEU B 1 188 ? -12.148 -34.531 -25.281 1 93 188 LEU B CA 1
ATOM 6576 C C . LEU B 1 188 ? -11.203 -35.719 -25.438 1 93 188 LEU B C 1
ATOM 6578 O O . LEU B 1 188 ? -11 -36.469 -24.484 1 93 188 LEU B O 1
ATOM 6582 N N . LYS B 1 189 ? -10.641 -35.844 -26.578 1 92.5 189 LYS B N 1
ATOM 6583 C CA . LYS B 1 189 ? -9.664 -36.906 -26.812 1 92.5 189 LYS B CA 1
ATOM 6584 C C . LYS B 1 189 ? -8.477 -36.75 -25.859 1 92.5 189 LYS B C 1
ATOM 6586 O O . LYS B 1 189 ? -7.996 -37.75 -25.312 1 92.5 189 LYS B O 1
ATOM 6591 N N . ASN B 1 190 ? -8.039 -35.531 -25.688 1 94.31 190 ASN B N 1
ATOM 6592 C CA . ASN B 1 190 ? -6.91 -35.281 -24.797 1 94.31 190 ASN B CA 1
ATOM 6593 C C . ASN B 1 190 ? -7.254 -35.625 -23.359 1 94.31 190 ASN B C 1
ATOM 6595 O O . ASN B 1 190 ? -6.426 -36.156 -22.625 1 94.31 190 ASN B O 1
ATOM 6599 N N . ILE B 1 191 ? -8.445 -35.281 -22.938 1 95.38 191 ILE B N 1
ATOM 6600 C CA . ILE B 1 191 ? -8.883 -35.594 -21.578 1 95.38 191 ILE B CA 1
ATOM 6601 C C . ILE B 1 191 ? -8.945 -37.094 -21.375 1 95.38 191 ILE B C 1
ATOM 6603 O O . ILE B 1 191 ? -8.453 -37.625 -20.359 1 95.38 191 ILE B O 1
ATOM 6607 N N . LEU B 1 192 ? -9.445 -37.812 -22.312 1 92.81 192 LEU B N 1
ATOM 6608 C CA . LEU B 1 192 ? -9.617 -39.25 -22.188 1 92.81 192 LEU B CA 1
ATOM 6609 C C . LEU B 1 192 ? -8.281 -39.969 -22.375 1 92.81 192 LEU B C 1
ATOM 6611 O O . LEU B 1 192 ? -8.102 -41.094 -21.891 1 92.81 192 LEU B O 1
ATOM 6615 N N . ASN B 1 193 ? -7.395 -39.344 -23.125 1 94 193 ASN B N 1
ATOM 6616 C CA . ASN B 1 193 ? -6.031 -39.844 -23.156 1 94 193 ASN B CA 1
ATOM 6617 C C . ASN B 1 193 ? -5.344 -39.719 -21.812 1 94 193 ASN B C 1
ATOM 6619 O O . ASN B 1 193 ? -4.52 -40.562 -21.438 1 94 193 ASN B O 1
ATOM 6623 N N . TYR B 1 194 ? -5.617 -38.656 -21.172 1 95.31 194 TYR B N 1
ATOM 6624 C CA . TYR B 1 194 ? -5.121 -38.469 -19.812 1 95.31 194 TYR B CA 1
ATOM 6625 C C . TYR B 1 194 ? -5.625 -39.594 -18.891 1 95.31 194 TYR B C 1
ATOM 6627 O O . TYR B 1 194 ? -4.844 -40.188 -18.141 1 95.31 194 TYR B O 1
ATOM 6635 N N . ASN B 1 195 ? -6.832 -39.906 -18.938 1 95.69 195 ASN B N 1
ATOM 6636 C CA . ASN B 1 195 ? -7.5 -40.969 -18.219 1 95.69 195 ASN B CA 1
ATOM 6637 C C . ASN B 1 195 ? -8.789 -41.406 -18.922 1 95.69 195 ASN B C 1
ATOM 6639 O O . ASN B 1 195 ? -9.773 -40.656 -18.922 1 95.69 195 ASN B O 1
ATOM 6643 N N . PRO B 1 196 ? -8.828 -42.562 -19.422 1 94.19 196 PRO B N 1
ATOM 6644 C CA . PRO B 1 196 ? -9.961 -42.969 -20.266 1 94.19 196 PRO B CA 1
ATOM 6645 C C . PRO B 1 196 ? -11.258 -43.094 -19.469 1 94.19 196 PRO B C 1
ATOM 6647 O O . PRO B 1 196 ? -12.344 -43.125 -20.062 1 94.19 196 PRO B O 1
ATOM 6650 N N . ARG B 1 197 ? -11.18 -43.188 -18.172 1 95.44 197 ARG B N 1
ATOM 6651 C CA . ARG B 1 197 ? -12.375 -43.375 -17.359 1 95.44 197 ARG B CA 1
ATOM 6652 C C . ARG B 1 197 ? -12.82 -42.062 -16.719 1 95.44 197 ARG B C 1
ATOM 6654 O O . ARG B 1 197 ? -13.805 -42.031 -15.992 1 95.44 197 ARG B O 1
ATOM 6661 N N . LEU B 1 198 ? -12.102 -41.031 -17.016 1 96.62 198 LEU B N 1
ATOM 6662 C CA . LEU B 1 198 ? -12.43 -39.75 -16.422 1 96.62 198 LEU B CA 1
ATOM 6663 C C . LEU B 1 198 ? -13.789 -39.25 -16.906 1 96.62 198 LEU B C 1
ATOM 6665 O O . LEU B 1 198 ? -14.117 -39.375 -18.094 1 96.62 198 LEU B O 1
ATOM 6669 N N . LYS B 1 199 ? -14.547 -38.75 -16.016 1 97.06 199 LYS B N 1
ATOM 6670 C CA . LYS B 1 199 ? -15.852 -38.219 -16.359 1 97.06 199 LYS B CA 1
ATOM 6671 C C . LYS B 1 199 ? -15.742 -36.75 -16.828 1 97.06 199 LYS B C 1
ATOM 6673 O O . LYS B 1 199 ? -14.953 -36 -16.281 1 97.06 199 LYS B O 1
ATOM 6678 N N . VAL B 1 200 ? -16.531 -36.469 -17.875 1 97.38 200 VAL B N 1
ATOM 6679 C CA . VAL B 1 200 ? -16.516 -35.125 -18.453 1 97.38 200 VAL B CA 1
ATOM 6680 C C . VAL B 1 200 ? -17.938 -34.625 -18.641 1 97.38 200 VAL B C 1
ATOM 6682 O O . VAL B 1 200 ? -18.812 -35.375 -19.062 1 97.38 200 VAL B O 1
ATOM 6685 N N . VAL B 1 201 ? -18.156 -33.438 -18.172 1 97 201 VAL B N 1
ATOM 6686 C CA . VAL B 1 201 ? -19.391 -32.719 -18.484 1 97 201 VAL B CA 1
ATOM 6687 C C . VAL B 1 201 ? -19.078 -31.469 -19.312 1 97 201 VAL B C 1
ATOM 6689 O O . VAL B 1 201 ? -18.328 -30.578 -18.859 1 97 201 VAL B O 1
ATOM 6692 N N . VAL B 1 202 ? -19.625 -31.375 -20.531 1 95.12 202 VAL B N 1
ATOM 6693 C CA . VAL B 1 202 ? -19.312 -30.266 -21.406 1 95.12 202 VAL B CA 1
ATOM 6694 C C . VAL B 1 202 ? -20.609 -29.562 -21.844 1 95.12 202 VAL B C 1
ATOM 6696 O O . VAL B 1 202 ? -21.609 -30.219 -22.109 1 95.12 202 VAL B O 1
ATOM 6699 N N . GLY B 1 203 ? -20.562 -28.234 -21.703 1 94.38 203 GLY B N 1
ATOM 6700 C CA . GLY B 1 203 ? -21.656 -27.422 -22.25 1 94.38 203 GLY B CA 1
ATOM 6701 C C . GLY B 1 203 ? -21.375 -26.922 -23.641 1 94.38 203 GLY B C 1
ATOM 6702 O O . GLY B 1 203 ? -20.297 -26.391 -23.922 1 94.38 203 GLY B O 1
ATOM 6703 N N . LYS B 1 204 ? -22.344 -27.047 -24.5 1 91 204 LYS B N 1
ATOM 6704 C CA . LYS B 1 204 ? -22.266 -26.484 -25.828 1 91 204 LYS B CA 1
ATOM 6705 C C . LYS B 1 204 ? -23.531 -25.719 -26.172 1 91 204 LYS B C 1
ATOM 6707 O O . LYS B 1 204 ? -24.594 -25.969 -25.609 1 91 204 LYS B O 1
ATOM 6712 N N . GLU B 1 205 ? -23.328 -24.797 -27.062 1 89.44 205 GLU B N 1
ATOM 6713 C CA . GLU B 1 205 ? -24.484 -24.016 -27.469 1 89.44 205 GLU B CA 1
ATOM 6714 C C . GLU B 1 205 ? -25.5 -24.875 -28.219 1 89.44 205 GLU B C 1
ATOM 6716 O O . GLU B 1 205 ? -25.109 -25.719 -29.047 1 89.44 205 GLU B O 1
ATOM 6721 N N . LYS B 1 206 ? -26.719 -24.438 -27.984 1 83.5 206 LYS B N 1
ATOM 6722 C CA . LYS B 1 206 ? -27.797 -25.156 -28.672 1 83.5 206 LYS B CA 1
ATOM 6723 C C . LYS B 1 206 ? -27.688 -24.984 -30.188 1 83.5 206 LYS B C 1
ATOM 6725 O O . LYS B 1 206 ? -27.391 -23.875 -30.656 1 83.5 206 LYS B O 1
ATOM 6730 N N . ASN B 1 207 ? -27.906 -26.031 -30.969 1 74.5 207 ASN B N 1
ATOM 6731 C CA . ASN B 1 207 ? -27.953 -26.047 -32.406 1 74.5 207 ASN B CA 1
ATOM 6732 C C . ASN B 1 207 ? -26.547 -26.062 -33.031 1 74.5 207 ASN B C 1
ATOM 6734 O O . ASN B 1 207 ? -26.375 -25.797 -34.219 1 74.5 207 ASN B O 1
ATOM 6738 N N . SER B 1 208 ? -25.656 -26.031 -32.031 1 72.38 208 SER B N 1
ATOM 6739 C CA . SER B 1 208 ? -24.328 -26.203 -32.594 1 72.38 208 SER B CA 1
ATOM 6740 C C . SER B 1 208 ? -24.219 -27.531 -33.344 1 72.38 208 SER B C 1
ATOM 6742 O O . SER B 1 208 ? -24.875 -28.5 -33 1 72.38 208 SER B O 1
ATOM 6744 N N . ARG B 1 209 ? -23.75 -27.562 -34.562 1 63.94 209 ARG B N 1
ATOM 6745 C CA . ARG B 1 209 ? -23.656 -28.719 -35.469 1 63.94 209 ARG B CA 1
ATOM 6746 C C . ARG B 1 209 ? -22.656 -29.734 -34.938 1 63.94 209 ARG B C 1
ATOM 6748 O O . ARG B 1 209 ? -22.188 -30.609 -35.688 1 63.94 209 ARG B O 1
ATOM 6755 N N . ILE B 1 210 ? -22.375 -29.547 -33.656 1 63.53 210 ILE B N 1
ATOM 6756 C CA . ILE B 1 210 ? -21.344 -30.438 -33.125 1 63.53 210 ILE B CA 1
ATOM 6757 C C . ILE B 1 210 ? -21.984 -31.781 -32.781 1 63.53 210 ILE B C 1
ATOM 6759 O O . ILE B 1 210 ? -22.844 -31.859 -31.906 1 63.53 210 ILE B O 1
ATOM 6763 N N . SER B 1 211 ? -21.922 -32.781 -33.656 1 60.53 211 SER B N 1
ATOM 6764 C CA . SER B 1 211 ? -22.281 -34.156 -33.344 1 60.53 211 SER B CA 1
ATOM 6765 C C . SER B 1 211 ? -21.078 -34.938 -32.844 1 60.53 211 SER B C 1
ATOM 6767 O O . SER B 1 211 ? -20.062 -35.031 -33.5 1 60.53 211 SER B O 1
ATOM 6769 N N . LEU B 1 212 ? -21.062 -35.062 -31.422 1 65.25 212 LEU B N 1
ATOM 6770 C CA . LEU B 1 212 ? -19.953 -35.844 -30.875 1 65.25 212 LEU B CA 1
ATOM 6771 C C . LEU B 1 212 ? -20.047 -37.312 -31.297 1 65.25 212 LEU B C 1
ATOM 6773 O O . LEU B 1 212 ? -21.156 -37.875 -31.359 1 65.25 212 LEU B O 1
ATOM 6777 N N . SER B 1 213 ? -19.109 -37.719 -32 1 54.97 213 SER B N 1
ATOM 6778 C CA . SER B 1 213 ? -19.094 -39.156 -32.375 1 54.97 213 SER B CA 1
ATOM 6779 C C . SER B 1 213 ? -19.406 -40.031 -31.188 1 54.97 213 SER B C 1
ATOM 6781 O O . SER B 1 213 ? -19.219 -39.625 -30.031 1 54.97 213 SER B O 1
ATOM 6783 N N . GLU B 1 214 ? -20.312 -41 -31.203 1 53.19 214 GLU B N 1
ATOM 6784 C CA . GLU B 1 214 ? -20.859 -42.031 -30.328 1 53.19 214 GLU B CA 1
ATOM 6785 C C . GLU B 1 214 ? -19.828 -42.5 -29.297 1 53.19 214 GLU B C 1
ATOM 6787 O O . GLU B 1 214 ? -20.188 -43.094 -28.281 1 53.19 214 GLU B O 1
ATOM 6792 N N . SER B 1 215 ? -18.531 -42.188 -29.375 1 58.44 215 SER B N 1
ATOM 6793 C CA . SER B 1 215 ? -17.562 -43.062 -28.734 1 58.44 215 SER B CA 1
ATOM 6794 C C . SER B 1 215 ? -17.109 -42.469 -27.391 1 58.44 215 SER B C 1
ATOM 6796 O O . SER B 1 215 ? -16.234 -43.031 -26.719 1 58.44 215 SER B O 1
ATOM 6798 N N . PHE B 1 216 ? -17.719 -41.406 -26.844 1 75.69 216 PHE B N 1
ATOM 6799 C CA . PHE B 1 216 ? -17.125 -41.031 -25.578 1 75.69 216 PHE B CA 1
ATOM 6800 C C . PHE B 1 216 ? -18.016 -41.406 -24.406 1 75.69 216 PHE B C 1
ATOM 6802 O O . PHE B 1 216 ? -18.844 -40.625 -23.969 1 75.69 216 PHE B O 1
ATOM 6809 N N . GLY B 1 217 ? -18.047 -42.594 -24.016 1 74 217 GLY B N 1
ATOM 6810 C CA . GLY B 1 217 ? -18.922 -43.156 -23 1 74 217 GLY B CA 1
ATOM 6811 C C . GLY B 1 217 ? -18.922 -42.375 -21.703 1 74 217 GLY B C 1
ATOM 6812 O O . GLY B 1 217 ? -19.953 -42.25 -21.031 1 74 217 GLY B O 1
ATOM 6813 N N . ASN B 1 218 ? -17.953 -41.656 -21.281 1 88.81 218 ASN B N 1
ATOM 6814 C CA . ASN B 1 218 ? -17.875 -40.969 -20 1 88.81 218 ASN B CA 1
ATOM 6815 C C . ASN B 1 218 ? -18.078 -39.469 -20.141 1 88.81 218 ASN B C 1
ATOM 6817 O O . ASN B 1 218 ? -17.828 -38.688 -19.219 1 88.81 218 ASN B O 1
ATOM 6821 N N . VAL B 1 219 ? -18.625 -39.062 -21.359 1 93.44 219 VAL B N 1
ATOM 6822 C CA . VAL B 1 219 ? -18.812 -37.625 -21.656 1 93.44 219 VAL B CA 1
ATOM 6823 C C . VAL B 1 219 ? -20.312 -37.312 -21.672 1 93.44 219 VAL B C 1
ATOM 6825 O O . VAL B 1 219 ? -21.078 -37.938 -22.406 1 93.44 219 VAL B O 1
ATOM 6828 N N . THR B 1 220 ? -20.688 -36.438 -20.812 1 93.44 220 THR B N 1
ATOM 6829 C CA . THR B 1 220 ? -22.047 -35.906 -20.828 1 93.44 220 THR B CA 1
ATOM 6830 C C . THR B 1 220 ? -22.062 -34.531 -21.5 1 93.44 220 THR B C 1
ATOM 6832 O O . THR B 1 220 ? -21.391 -33.594 -21.062 1 93.44 220 THR B O 1
ATOM 6835 N N . VAL B 1 221 ? -22.828 -34.406 -22.531 1 92.19 221 VAL B N 1
ATOM 6836 C CA . VAL B 1 221 ? -22.953 -33.125 -23.266 1 92.19 221 VAL B CA 1
ATOM 6837 C C . VAL B 1 221 ? -24.266 -32.469 -22.922 1 92.19 221 VAL B C 1
ATOM 6839 O O . VAL B 1 221 ? -25.328 -33.062 -23 1 92.19 221 VAL B O 1
ATOM 6842 N N . ILE B 1 222 ? -24.156 -31.25 -22.516 1 92.94 222 ILE B N 1
ATOM 6843 C CA . ILE B 1 222 ? -25.328 -30.469 -22.156 1 92.94 222 ILE B CA 1
ATOM 6844 C C . ILE B 1 222 ? -25.469 -29.281 -23.094 1 92.94 222 ILE B C 1
ATOM 6846 O O . ILE B 1 222 ? -24.516 -28.516 -23.281 1 92.94 222 ILE B O 1
ATOM 6850 N N . ASP B 1 223 ? -26.656 -29.109 -23.641 1 91.75 223 ASP B N 1
ATOM 6851 C CA . ASP B 1 223 ? -26.938 -27.953 -24.484 1 91.75 223 ASP B CA 1
ATOM 6852 C C . ASP B 1 223 ? -27.391 -26.766 -23.656 1 91.75 223 ASP B C 1
ATOM 6854 O O . ASP B 1 223 ? -28.219 -26.922 -22.75 1 91.75 223 ASP B O 1
ATOM 6858 N N . TYR B 1 224 ? -26.734 -25.656 -23.875 1 92.31 224 TYR B N 1
ATOM 6859 C CA . TYR B 1 224 ? -27.203 -24.438 -23.25 1 92.31 224 TYR B CA 1
ATOM 6860 C C . TYR B 1 224 ? -27.672 -23.422 -24.281 1 92.31 224 TYR B C 1
ATOM 6862 O O . TYR B 1 224 ? -27.359 -23.547 -25.469 1 92.31 224 TYR B O 1
ATOM 6870 N N . SER B 1 225 ? -28.5 -22.453 -23.828 1 91.06 225 SER B N 1
ATOM 6871 C CA . SER B 1 225 ? -28.953 -21.359 -24.703 1 91.06 225 SER B CA 1
ATOM 6872 C C . SER B 1 225 ? -28 -20.172 -24.656 1 91.06 225 SER B C 1
ATOM 6874 O O . SER B 1 225 ? -27.453 -19.859 -23.594 1 91.06 225 SER B O 1
ATOM 6876 N N . LYS B 1 226 ? -27.906 -19.625 -25.766 1 87.88 226 LYS B N 1
ATOM 6877 C CA . LYS B 1 226 ? -27.078 -18.422 -25.844 1 87.88 226 LYS B CA 1
ATOM 6878 C C . LYS B 1 226 ? -27.594 -17.328 -24.906 1 87.88 226 LYS B C 1
ATOM 6880 O O . LYS B 1 226 ? -26.828 -16.453 -24.5 1 87.88 226 LYS B O 1
ATOM 6885 N N . ALA B 1 227 ? -28.812 -17.391 -24.594 1 91.44 227 ALA B N 1
ATOM 6886 C CA . ALA B 1 227 ? -29.438 -16.391 -23.734 1 91.44 227 ALA B CA 1
ATOM 6887 C C . ALA B 1 227 ? -29.125 -16.641 -22.266 1 91.44 227 ALA B C 1
ATOM 6889 O O . ALA B 1 227 ? -29.297 -15.75 -21.422 1 91.44 227 ALA B O 1
ATOM 6890 N N . ASP B 1 228 ? -28.672 -17.812 -22 1 94.12 228 ASP B N 1
ATOM 6891 C CA . ASP B 1 228 ? -28.344 -18.141 -20.625 1 94.12 228 ASP B CA 1
ATOM 6892 C C . ASP B 1 228 ? -27.062 -17.438 -20.172 1 94.12 228 ASP B C 1
ATOM 6894 O O . ASP B 1 228 ? -26.109 -17.312 -20.953 1 94.12 228 ASP B O 1
ATOM 6898 N N . SER B 1 229 ? -27.094 -16.922 -18.922 1 96 229 SER B N 1
ATOM 6899 C CA . SER B 1 229 ? -25.859 -16.359 -18.375 1 96 229 SER B CA 1
ATOM 6900 C C . SER B 1 229 ? -24.812 -17.422 -18.125 1 96 229 SER B C 1
ATOM 6902 O O . SER B 1 229 ? -25.141 -18.609 -17.984 1 96 229 SER B O 1
ATOM 6904 N N . ASP B 1 230 ? -23.562 -17.047 -18.078 1 96.56 230 ASP B N 1
ATOM 6905 C CA . ASP B 1 230 ? -22.484 -18 -17.781 1 96.56 230 ASP B CA 1
ATOM 6906 C C . ASP B 1 230 ? -22.688 -18.656 -16.422 1 96.56 230 ASP B C 1
ATOM 6908 O O . ASP B 1 230 ? -22.453 -19.844 -16.266 1 96.56 230 ASP B O 1
ATOM 6912 N N . GLY B 1 231 ? -23.094 -17.844 -15.43 1 98.06 231 GLY B N 1
ATOM 6913 C CA . GLY B 1 231 ? -23.391 -18.422 -14.125 1 98.06 231 GLY B CA 1
ATOM 6914 C C . GLY B 1 231 ? -24.438 -19.516 -14.164 1 98.06 231 GLY B C 1
ATOM 6915 O O . GLY B 1 231 ? -24.266 -20.562 -13.523 1 98.06 231 GLY B O 1
ATOM 6916 N N . THR B 1 232 ? -25.453 -19.266 -14.945 1 97.88 232 THR B N 1
ATOM 6917 C CA . THR B 1 232 ? -26.516 -20.25 -15.109 1 97.88 232 THR B CA 1
ATOM 6918 C C . THR B 1 232 ? -25.984 -21.516 -15.789 1 97.88 232 THR B C 1
ATOM 6920 O O . THR B 1 232 ? -26.297 -22.625 -15.367 1 97.88 232 THR B O 1
ATOM 6923 N N . ILE B 1 233 ? -25.219 -21.359 -16.781 1 97.75 233 ILE B N 1
ATOM 6924 C CA . ILE B 1 233 ? -24.688 -22.484 -17.547 1 97.75 233 ILE B CA 1
ATOM 6925 C C . ILE B 1 233 ? -23.781 -23.328 -16.656 1 97.75 233 ILE B C 1
ATOM 6927 O O . ILE B 1 233 ? -23.922 -24.562 -16.609 1 97.75 233 ILE B O 1
ATOM 6931 N N . TRP B 1 234 ? -22.875 -22.719 -15.945 1 98.38 234 TRP B N 1
ATOM 6932 C CA . TRP B 1 234 ? -21.969 -23.438 -15.062 1 98.38 234 TRP B CA 1
ATOM 6933 C C . TRP B 1 234 ? -22.75 -24.234 -14.023 1 98.38 234 TRP B C 1
ATOM 6935 O O . TRP B 1 234 ? -22.438 -25.406 -13.758 1 98.38 234 TRP B O 1
ATOM 6945 N N . ASN B 1 235 ? -23.719 -23.578 -13.445 1 98.38 235 ASN B N 1
ATOM 6946 C CA . ASN B 1 235 ? -24.531 -24.281 -12.453 1 98.38 235 ASN B CA 1
ATOM 6947 C C . ASN B 1 235 ? -25.234 -25.5 -13.055 1 98.38 235 ASN B C 1
ATOM 6949 O O . ASN B 1 235 ? -25.281 -26.562 -12.43 1 98.38 235 ASN B O 1
ATOM 6953 N N . LEU B 1 236 ? -25.75 -25.281 -14.234 1 97.62 236 LEU B N 1
ATOM 6954 C CA . LEU B 1 236 ? -26.406 -26.375 -14.922 1 97.62 236 LEU B CA 1
ATOM 6955 C C . LEU B 1 236 ? -25.453 -27.547 -15.117 1 97.62 236 LEU B C 1
ATOM 6957 O O . LEU B 1 236 ? -25.812 -28.703 -14.875 1 97.62 236 LEU B O 1
ATOM 6961 N N . LEU B 1 237 ? -24.266 -27.312 -15.555 1 98.31 237 LEU B N 1
ATOM 6962 C CA . LEU B 1 237 ? -23.266 -28.344 -15.781 1 98.31 237 LEU B CA 1
ATOM 6963 C C . LEU B 1 237 ? -22.906 -29.047 -14.469 1 98.31 237 LEU B C 1
ATOM 6965 O O . LEU B 1 237 ? -22.766 -30.266 -14.43 1 98.31 237 LEU B O 1
ATOM 6969 N N . ILE B 1 238 ? -22.781 -28.297 -13.422 1 98.44 238 ILE B N 1
ATOM 6970 C CA . ILE B 1 238 ? -22.359 -28.828 -12.125 1 98.44 238 ILE B CA 1
ATOM 6971 C C . ILE B 1 238 ? -23.406 -29.766 -11.57 1 98.44 238 ILE B C 1
ATOM 6973 O O . ILE B 1 238 ? -23.094 -30.75 -10.883 1 98.44 238 ILE B O 1
ATOM 6977 N N . THR B 1 239 ? -24.688 -29.5 -11.875 1 97.62 239 THR B N 1
ATOM 6978 C CA . THR B 1 239 ? -25.75 -30.375 -11.398 1 97.62 239 THR B CA 1
ATOM 6979 C C . THR B 1 239 ? -25.578 -31.797 -11.938 1 97.62 239 THR B C 1
ATOM 6981 O O . THR B 1 239 ? -26.141 -32.75 -11.391 1 97.62 239 THR B O 1
ATOM 6984 N N . LYS B 1 240 ? -24.766 -32 -13 1 97.75 240 LYS B N 1
ATOM 6985 C CA . LYS B 1 240 ? -24.578 -33.312 -13.617 1 97.75 240 LYS B CA 1
ATOM 6986 C C . LYS B 1 240 ? -23.391 -34.031 -13.008 1 97.75 240 LYS B C 1
ATOM 6988 O O . LYS B 1 240 ? -23.141 -35.219 -13.32 1 97.75 240 LYS B O 1
ATOM 6993 N N . VAL B 1 241 ? -22.703 -33.344 -12.172 1 98.44 241 VAL B N 1
ATOM 6994 C CA . VAL B 1 241 ? -21.516 -33.938 -11.547 1 98.44 241 VAL B CA 1
ATOM 6995 C C . VAL B 1 241 ? -21.938 -34.844 -10.383 1 98.44 241 VAL B C 1
ATOM 6997 O O . VAL B 1 241 ? -22.734 -34.438 -9.539 1 98.44 241 VAL B O 1
ATOM 7000 N N . LYS B 1 242 ? -21.312 -36 -10.297 1 96.88 242 LYS B N 1
ATOM 7001 C CA . LYS B 1 242 ? -21.641 -36.938 -9.234 1 96.88 242 LYS B CA 1
ATOM 7002 C C . LYS B 1 242 ? -20.406 -37.25 -8.398 1 96.88 242 LYS B C 1
ATOM 7004 O O . LYS B 1 242 ? -20.516 -37.812 -7.312 1 96.88 242 LYS B O 1
ATOM 7009 N N . THR B 1 243 ? -19.281 -36.938 -8.898 1 98.31 243 THR B N 1
ATOM 7010 C CA . THR B 1 243 ? -18.031 -37.156 -8.172 1 98.31 243 THR B CA 1
ATOM 7011 C C . THR B 1 243 ? -17.859 -36.156 -7.055 1 98.31 243 THR B C 1
ATOM 7013 O O . THR B 1 243 ? -18.547 -35.125 -7.023 1 98.31 243 THR B O 1
ATOM 7016 N N . GLU B 1 244 ? -16.969 -36.406 -6.137 1 98.25 244 GLU B N 1
ATOM 7017 C CA . GLU B 1 244 ? -16.734 -35.531 -4.977 1 98.25 244 GLU B CA 1
ATOM 7018 C C . GLU B 1 244 ? -16.156 -34.188 -5.391 1 98.25 244 GLU B C 1
ATOM 7020 O O . GLU B 1 244 ? -16.406 -33.188 -4.738 1 98.25 244 GLU B O 1
ATOM 7025 N N . TYR B 1 245 ? -15.383 -34.25 -6.449 1 98.69 245 TYR B N 1
ATOM 7026 C CA . TYR B 1 245 ? -14.727 -33.031 -6.91 1 98.69 245 TYR B CA 1
ATOM 7027 C C . TYR B 1 245 ? -15.117 -32.719 -8.344 1 98.69 245 TYR B C 1
ATOM 7029 O O . TYR B 1 245 ? -15.406 -33.594 -9.133 1 98.69 245 TYR B O 1
ATOM 7037 N N . ALA B 1 246 ? -15.117 -31.453 -8.656 1 98.81 246 ALA B N 1
ATOM 7038 C CA . ALA B 1 246 ? -15.305 -30.969 -10.023 1 98.81 246 ALA B CA 1
ATOM 7039 C C . ALA B 1 246 ? -14.188 -30.016 -10.422 1 98.81 246 ALA B C 1
ATOM 7041 O O . ALA B 1 246 ? -13.859 -29.078 -9.68 1 98.81 246 ALA B O 1
ATOM 7042 N N . LEU B 1 247 ? -13.586 -30.297 -11.531 1 98.88 247 LEU B N 1
ATOM 7043 C CA . LEU B 1 247 ? -12.633 -29.359 -12.117 1 98.88 247 LEU B CA 1
ATOM 7044 C C . LEU B 1 247 ? -13.352 -28.359 -13.023 1 98.88 247 LEU B C 1
ATOM 7046 O O . LEU B 1 247 ? -13.945 -28.75 -14.031 1 98.88 247 LEU B O 1
ATOM 7050 N N . ILE B 1 248 ? -13.328 -27.125 -12.656 1 98.75 248 ILE B N 1
ATOM 7051 C CA . ILE B 1 248 ? -13.766 -26.062 -13.555 1 98.75 248 ILE B CA 1
ATOM 7052 C C . ILE B 1 248 ? -12.641 -25.719 -14.523 1 98.75 248 ILE B C 1
ATOM 7054 O O . ILE B 1 248 ? -11.75 -24.922 -14.203 1 98.75 248 ILE B O 1
ATOM 7058 N N . ALA B 1 249 ? -12.695 -26.297 -15.68 1 97.94 249 ALA B N 1
ATOM 7059 C CA . ALA B 1 249 ? -11.672 -26.094 -16.703 1 97.94 249 ALA B CA 1
ATOM 7060 C C . ALA B 1 249 ? -12.008 -24.906 -17.594 1 97.94 249 ALA B C 1
ATOM 7062 O O . ALA B 1 249 ? -12.555 -25.062 -18.688 1 97.94 249 ALA B O 1
ATOM 7063 N N . ARG B 1 250 ? -11.516 -23.781 -17.172 1 95.19 250 ARG B N 1
ATOM 7064 C CA . ARG B 1 250 ? -11.852 -22.516 -17.812 1 95.19 250 ARG B CA 1
ATOM 7065 C C . ARG B 1 250 ? -11.117 -22.375 -19.141 1 95.19 250 ARG B C 1
ATOM 7067 O O . ARG B 1 250 ? -9.883 -22.453 -19.188 1 95.19 250 ARG B O 1
ATOM 7074 N N . ASN B 1 251 ? -11.797 -22.172 -20.188 1 93.06 251 ASN B N 1
ATOM 7075 C CA . ASN B 1 251 ? -11.242 -21.891 -21.516 1 93.06 251 ASN B CA 1
ATOM 7076 C C . ASN B 1 251 ? -10.125 -22.875 -21.875 1 93.06 251 ASN B C 1
ATOM 7078 O O . ASN B 1 251 ? -9.055 -22.469 -22.328 1 93.06 251 ASN B O 1
ATOM 7082 N N . ILE B 1 252 ? -10.383 -24.094 -21.641 1 94.94 252 ILE B N 1
ATOM 7083 C CA . ILE B 1 252 ? -9.344 -25.109 -21.812 1 94.94 252 ILE B CA 1
ATOM 7084 C C . ILE B 1 252 ? -9.102 -25.344 -23.312 1 94.94 252 ILE B C 1
ATOM 7086 O O . ILE B 1 252 ? -10.039 -25.344 -24.109 1 94.94 252 ILE B O 1
ATOM 7090 N N . SER B 1 253 ? -7.828 -25.516 -23.719 1 92 253 SER B N 1
ATOM 7091 C CA . SER B 1 253 ? -7.469 -25.734 -25.109 1 92 253 SER B CA 1
ATOM 7092 C C . SER B 1 253 ? -6.898 -27.141 -25.328 1 92 253 SER B C 1
ATOM 7094 O O . SER B 1 253 ? -6.996 -27.703 -26.422 1 92 253 SER B O 1
ATOM 7096 N N . THR B 1 254 ? -6.32 -27.641 -24.391 1 92.06 254 THR B N 1
ATOM 7097 C CA . THR B 1 254 ? -5.797 -29 -24.375 1 92.06 254 THR B CA 1
ATOM 7098 C C . THR B 1 254 ? -5.672 -29.531 -22.938 1 92.06 254 THR B C 1
ATOM 7100 O O . THR B 1 254 ? -5.914 -28.797 -21.984 1 92.06 254 THR B O 1
ATOM 7103 N N . PHE B 1 255 ? -5.5 -30.828 -22.844 1 95 255 PHE B N 1
ATOM 7104 C CA . PHE B 1 255 ? -5.438 -31.484 -21.547 1 95 255 PHE B CA 1
ATOM 7105 C C . PHE B 1 255 ? -4.41 -32.625 -21.547 1 95 255 PHE B C 1
ATOM 7107 O O . PHE B 1 255 ? -4.41 -33.438 -22.453 1 95 255 PHE B O 1
ATOM 7114 N N . ASN B 1 256 ? -3.459 -32.562 -20.656 1 95.25 256 ASN B N 1
ATOM 7115 C CA . ASN B 1 256 ? -2.438 -33.594 -20.594 1 95.25 256 ASN B CA 1
ATOM 7116 C C . ASN B 1 256 ? -1.907 -33.781 -19.172 1 95.25 256 ASN B C 1
ATOM 7118 O O . ASN B 1 256 ? -2.574 -33.406 -18.203 1 95.25 256 ASN B O 1
ATOM 7122 N N . ILE B 1 257 ? -0.789 -34.344 -18.984 1 95.81 257 ILE B N 1
ATOM 7123 C CA . ILE B 1 257 ? -0.26 -34.781 -17.703 1 95.81 257 ILE B CA 1
ATOM 7124 C C . ILE B 1 257 ? 0.067 -33.562 -16.828 1 95.81 257 ILE B C 1
ATOM 7126 O O . ILE B 1 257 ? 0.222 -33.688 -15.609 1 95.81 257 ILE B O 1
ATOM 7130 N N . ASP B 1 258 ? 0.129 -32.375 -17.406 1 97.56 258 ASP B N 1
ATOM 7131 C CA . ASP B 1 258 ? 0.444 -31.156 -16.656 1 97.56 258 ASP B CA 1
ATOM 7132 C C . ASP B 1 258 ? -0.688 -30.797 -15.695 1 97.56 258 ASP B C 1
ATOM 7134 O O . ASP B 1 258 ? -0.481 -30.047 -14.734 1 97.56 258 ASP B O 1
ATOM 7138 N N . ALA B 1 259 ? -1.865 -31.234 -15.914 1 98.25 259 ALA B N 1
ATOM 7139 C CA . ALA B 1 259 ? -3.018 -30.906 -15.078 1 98.25 259 ALA B CA 1
ATOM 7140 C C . ALA B 1 259 ? -2.834 -31.406 -13.648 1 98.25 259 ALA B C 1
ATOM 7142 O O . ALA B 1 259 ? -3.234 -30.734 -12.695 1 98.25 259 ALA B O 1
ATOM 7143 N N . ARG B 1 260 ? -2.33 -32.594 -13.508 1 97.69 260 ARG B N 1
ATOM 7144 C CA . ARG B 1 260 ? -1.97 -33.219 -12.234 1 97.69 260 ARG B CA 1
ATOM 7145 C C . ARG B 1 260 ? -3.133 -33.156 -11.25 1 97.69 260 ARG B C 1
ATOM 7147 O O . ARG B 1 260 ? -2.988 -32.656 -10.133 1 97.69 260 ARG B O 1
ATOM 7154 N N . LEU B 1 261 ? -4.195 -33.844 -11.562 1 98.56 261 LEU B N 1
ATOM 7155 C CA . LEU B 1 261 ? -5.43 -33.781 -10.797 1 98.56 261 LEU B CA 1
ATOM 7156 C C . LEU B 1 261 ? -5.234 -34.406 -9.414 1 98.56 261 LEU B C 1
ATOM 7158 O O . LEU B 1 261 ? -5.758 -33.906 -8.422 1 98.56 261 LEU B O 1
ATOM 7162 N N . GLU B 1 262 ? -4.477 -35.531 -9.312 1 97.94 262 GLU B N 1
ATOM 7163 C CA . GLU B 1 262 ? -4.203 -36.125 -8.016 1 97.94 262 GLU B CA 1
ATOM 7164 C C . GLU B 1 262 ? -3.508 -35.156 -7.07 1 97.94 262 GLU B C 1
ATOM 7166 O O . GLU B 1 262 ? -3.811 -35.125 -5.879 1 97.94 262 GLU B O 1
ATOM 7171 N N . ARG B 1 263 ? -2.594 -34.375 -7.633 1 97.88 263 ARG B N 1
ATOM 7172 C CA . ARG B 1 263 ? -1.873 -33.344 -6.879 1 97.88 263 ARG B CA 1
ATOM 7173 C C . ARG B 1 263 ? -2.836 -32.344 -6.266 1 97.88 263 ARG B C 1
ATOM 7175 O O . ARG B 1 263 ? -2.705 -31.984 -5.098 1 97.88 263 ARG B O 1
ATOM 7182 N N . LEU B 1 264 ? -3.768 -31.875 -7.004 1 98.75 264 LEU B N 1
ATOM 7183 C CA . LEU B 1 264 ? -4.723 -30.875 -6.555 1 98.75 264 LEU B CA 1
ATOM 7184 C C . LEU B 1 264 ? -5.66 -31.453 -5.496 1 98.75 264 LEU B C 1
ATOM 7186 O O . LEU B 1 264 ? -5.906 -30.812 -4.469 1 98.75 264 LEU B O 1
ATOM 7190 N N . VAL B 1 265 ? -6.184 -32.656 -5.711 1 98.56 265 VAL B N 1
ATOM 7191 C CA . VAL B 1 265 ? -7.055 -33.312 -4.723 1 98.56 265 VAL B CA 1
ATOM 7192 C C . VAL B 1 265 ? -6.289 -33.5 -3.418 1 98.56 265 VAL B C 1
ATOM 7194 O O . VAL B 1 265 ? -6.805 -33.219 -2.336 1 98.56 265 VAL B O 1
ATOM 7197 N N . ARG B 1 266 ? -5.109 -34 -3.49 1 97.88 266 ARG B N 1
ATOM 7198 C CA . ARG B 1 266 ? -4.297 -34.25 -2.305 1 97.88 266 ARG B CA 1
ATOM 7199 C C . ARG B 1 266 ? -4.164 -32.969 -1.461 1 97.88 266 ARG B C 1
ATOM 7201 O O . ARG B 1 266 ? -4.316 -33.031 -0.238 1 97.88 266 ARG B O 1
ATOM 7208 N N . GLU B 1 267 ? -3.924 -31.875 -2.098 1 97.75 267 GLU B N 1
ATOM 7209 C CA . GLU B 1 267 ? -3.641 -30.656 -1.346 1 97.75 267 GLU B CA 1
ATOM 7210 C C . GLU B 1 267 ? -4.922 -30.031 -0.798 1 97.75 267 GLU B C 1
ATOM 7212 O O . GLU B 1 267 ? -4.914 -29.422 0.273 1 97.75 267 GLU B O 1
ATOM 7217 N N . ILE B 1 268 ? -6.035 -30.156 -1.551 1 98.44 268 ILE B N 1
ATOM 7218 C CA . ILE B 1 268 ? -7.305 -29.734 -0.965 1 98.44 268 ILE B CA 1
ATOM 7219 C C . ILE B 1 268 ? -7.523 -30.453 0.362 1 98.44 268 ILE B C 1
ATOM 7221 O O . ILE B 1 268 ? -7.895 -29.828 1.36 1 98.44 268 ILE B O 1
ATOM 7225 N N . GLU B 1 269 ? -7.238 -31.719 0.396 1 97.75 269 GLU B N 1
ATOM 7226 C CA . GLU B 1 269 ? -7.48 -32.531 1.582 1 97.75 269 GLU B CA 1
ATOM 7227 C C . GLU B 1 269 ? -6.406 -32.312 2.641 1 97.75 269 GLU B C 1
ATOM 7229 O O . GLU B 1 269 ? -6.715 -32.156 3.822 1 97.75 269 GLU B O 1
ATOM 7234 N N . ALA B 1 270 ? -5.172 -32.25 2.23 1 96.62 270 ALA B N 1
ATOM 7235 C CA . ALA B 1 270 ? -4.059 -32.156 3.168 1 96.62 270 ALA B CA 1
ATOM 7236 C C . ALA B 1 270 ? -4.012 -30.797 3.836 1 96.62 270 ALA B C 1
ATOM 7238 O O . ALA B 1 270 ? -3.689 -30.672 5.02 1 96.62 270 ALA B O 1
ATOM 7239 N N . LEU B 1 271 ? -4.289 -29.734 3.09 1 96.62 271 LEU B N 1
ATOM 7240 C CA . LEU B 1 271 ? -4.215 -28.375 3.617 1 96.62 271 LEU B CA 1
ATOM 7241 C C . LEU B 1 271 ? -5.57 -27.938 4.16 1 96.62 271 LEU B C 1
ATOM 7243 O O . LEU B 1 271 ? -5.684 -26.844 4.738 1 96.62 271 LEU B O 1
ATOM 7247 N N . ASP B 1 272 ? -6.566 -28.703 3.928 1 95.75 272 ASP B N 1
ATOM 7248 C CA . ASP B 1 272 ? -7.922 -28.406 4.375 1 95.75 272 ASP B CA 1
ATOM 7249 C C . ASP B 1 272 ? -8.43 -27.109 3.77 1 95.75 272 ASP B C 1
ATOM 7251 O O . ASP B 1 272 ? -8.891 -26.219 4.492 1 95.75 272 ASP B O 1
ATOM 7255 N N . VAL B 1 273 ? -8.242 -26.938 2.475 1 97.81 273 VAL B N 1
ATOM 7256 C CA . VAL B 1 273 ? -8.75 -25.797 1.724 1 97.81 273 VAL B CA 1
ATOM 7257 C C . VAL B 1 273 ? -9.938 -26.234 0.865 1 97.81 273 VAL B C 1
ATOM 7259 O O . VAL B 1 273 ? -10.227 -27.422 0.753 1 97.81 273 VAL B O 1
ATOM 7262 N N . VAL B 1 274 ? -10.617 -25.281 0.255 1 98.31 274 VAL B N 1
ATOM 7263 C CA . VAL B 1 274 ? -11.844 -25.641 -0.449 1 98.31 274 VAL B CA 1
ATOM 7264 C C . VAL B 1 274 ? -11.578 -25.719 -1.95 1 98.31 274 VAL B C 1
ATOM 7266 O O . VAL B 1 274 ? -12.32 -26.359 -2.691 1 98.31 274 VAL B O 1
ATOM 7269 N N . THR B 1 275 ? -10.508 -25.016 -2.385 1 98.62 275 THR B N 1
ATOM 7270 C CA . THR B 1 275 ? -10.188 -24.984 -3.809 1 98.62 275 THR B CA 1
ATOM 7271 C C . THR B 1 275 ? -8.68 -25.062 -4.027 1 98.62 275 THR B C 1
ATOM 7273 O O . THR B 1 275 ? -7.906 -24.516 -3.242 1 98.62 275 THR B O 1
ATOM 7276 N N . ALA B 1 276 ? -8.297 -25.766 -5.047 1 98.88 276 ALA B N 1
ATOM 7277 C CA . ALA B 1 276 ? -6.918 -25.797 -5.52 1 98.88 276 ALA B CA 1
ATOM 7278 C C . ALA B 1 276 ? -6.855 -25.656 -7.039 1 98.88 276 ALA B C 1
ATOM 7280 O O . ALA B 1 276 ? -7.59 -26.344 -7.758 1 98.88 276 ALA B O 1
ATOM 7281 N N . GLY B 1 277 ? -6.082 -24.719 -7.492 1 98.75 277 GLY B N 1
ATOM 7282 C CA . GLY B 1 277 ? -5.895 -24.531 -8.922 1 98.75 277 GLY B CA 1
ATOM 7283 C C . GLY B 1 277 ? -4.453 -24.703 -9.359 1 98.75 277 GLY B C 1
ATOM 7284 O O . GLY B 1 277 ? -3.6 -25.109 -8.562 1 98.75 277 GLY B O 1
ATOM 7285 N N . GLY B 1 278 ? -4.254 -24.578 -10.625 1 98.5 278 GLY B N 1
ATOM 7286 C CA . GLY B 1 278 ? -2.922 -24.625 -11.211 1 98.5 278 GLY B CA 1
ATOM 7287 C C . GLY B 1 278 ? -2.57 -23.359 -11.977 1 98.5 278 GLY B C 1
ATOM 7288 O O . GLY B 1 278 ? -3.41 -22.469 -12.141 1 98.5 278 GLY B O 1
ATOM 7289 N N . ALA B 1 279 ? -1.31 -23.281 -12.367 1 98.31 279 ALA B N 1
ATOM 7290 C CA . ALA B 1 279 ? -0.875 -22.219 -13.266 1 98.31 279 ALA B CA 1
ATOM 7291 C C . ALA B 1 279 ? -1.533 -22.344 -14.641 1 98.31 279 ALA B C 1
ATOM 7293 O O . ALA B 1 279 ? -2.268 -23.297 -14.891 1 98.31 279 ALA B O 1
ATOM 7294 N N . SER B 1 280 ? -1.323 -21.344 -15.445 1 97.88 280 SER B N 1
ATOM 7295 C CA . SER B 1 280 ? -1.908 -21.391 -16.781 1 97.88 280 SER B CA 1
ATOM 7296 C C . SER B 1 280 ? -0.861 -21.109 -17.859 1 97.88 280 SER B C 1
ATOM 7298 O O . SER B 1 280 ? 0.135 -20.438 -17.594 1 97.88 280 SER B O 1
ATOM 7300 N N . ARG B 1 281 ? -1.052 -21.703 -18.938 1 97.75 281 ARG B N 1
ATOM 7301 C CA . ARG B 1 281 ? -0.29 -21.469 -20.156 1 97.75 281 ARG B CA 1
ATOM 7302 C C . ARG B 1 281 ? -1.219 -21.219 -21.344 1 97.75 281 ARG B C 1
ATOM 7304 O O . ARG B 1 281 ? -2.107 -22.031 -21.625 1 97.75 281 ARG B O 1
ATOM 7311 N N . ASP B 1 282 ? -0.981 -20.125 -22.047 1 96 282 ASP B N 1
ATOM 7312 C CA . ASP B 1 282 ? -1.934 -19.797 -23.109 1 96 282 ASP B CA 1
ATOM 7313 C C . ASP B 1 282 ? -1.448 -20.297 -24.469 1 96 282 ASP B C 1
ATOM 7315 O O . ASP B 1 282 ? -0.476 -21.047 -24.547 1 96 282 ASP B O 1
ATOM 7319 N N . GLN B 1 283 ? -2.199 -19.969 -25.484 1 92.81 283 GLN B N 1
ATOM 7320 C CA . GLN B 1 283 ? -1.938 -20.484 -26.828 1 92.81 283 GLN B CA 1
ATOM 7321 C C . GLN B 1 283 ? -0.606 -19.969 -27.359 1 92.81 283 GLN B C 1
ATOM 7323 O O . GLN B 1 283 ? -0.035 -20.547 -28.281 1 92.81 283 GLN B O 1
ATOM 7328 N N . ASN B 1 284 ? -0.104 -18.875 -26.781 1 95.56 284 ASN B N 1
ATOM 7329 C CA . ASN B 1 284 ? 1.175 -18.312 -27.203 1 95.56 284 ASN B CA 1
ATOM 7330 C C . ASN B 1 284 ? 2.324 -18.812 -26.344 1 95.56 284 ASN B C 1
ATOM 7332 O O . ASN B 1 284 ? 3.467 -18.391 -26.5 1 95.56 284 ASN B O 1
ATOM 7336 N N . GLY B 1 285 ? 1.993 -19.672 -25.438 1 97.81 285 GLY B N 1
ATOM 7337 C CA . GLY B 1 285 ? 3.006 -20.281 -24.578 1 97.81 285 GLY B CA 1
ATOM 7338 C C . GLY B 1 285 ? 3.295 -19.469 -23.344 1 97.81 285 GLY B C 1
ATOM 7339 O O . GLY B 1 285 ? 4.223 -19.781 -22.594 1 97.81 285 GLY B O 1
ATOM 7340 N N . LEU B 1 286 ? 2.572 -18.438 -23.109 1 97.94 286 LEU B N 1
ATOM 7341 C CA . LEU B 1 286 ? 2.836 -17.547 -21.984 1 97.94 286 LEU B CA 1
ATOM 7342 C C . LEU B 1 286 ? 2.307 -18.156 -20.688 1 97.94 286 LEU B C 1
ATOM 7344 O O . LEU B 1 286 ? 1.11 -18.422 -20.562 1 97.94 286 LEU B O 1
ATOM 7348 N N . TRP B 1 287 ? 3.193 -18.359 -19.766 1 98.19 287 TRP B N 1
ATOM 7349 C CA . TRP B 1 287 ? 2.896 -18.984 -18.469 1 98.19 287 TRP B CA 1
ATOM 7350 C C . TRP B 1 287 ? 2.6 -17.922 -17.422 1 98.19 287 TRP B C 1
ATOM 7352 O O . TRP B 1 287 ? 3.307 -16.922 -17.312 1 98.19 287 TRP B O 1
ATOM 7362 N N . LYS B 1 288 ? 1.557 -18.172 -16.578 1 96.81 288 LYS B N 1
ATOM 7363 C CA . LYS B 1 288 ? 1.194 -17.281 -15.477 1 96.81 288 LYS B CA 1
ATOM 7364 C C . LYS B 1 288 ? 0.845 -18.062 -14.219 1 96.81 288 LYS B C 1
ATOM 7366 O O . LYS B 1 288 ? 0.191 -19.109 -14.297 1 96.81 288 LYS B O 1
ATOM 7371 N N . LEU B 1 289 ? 1.249 -17.516 -13.109 1 97 289 LEU B N 1
ATOM 7372 C CA . LEU B 1 289 ? 0.914 -18.125 -11.828 1 97 289 LEU B CA 1
ATOM 7373 C C . LEU B 1 289 ? -0.583 -18.031 -11.555 1 97 289 LEU B C 1
ATOM 7375 O O . LEU B 1 289 ? -1.223 -19.031 -11.211 1 97 289 LEU B O 1
ATOM 7379 N N . GLY B 1 290 ? -1.139 -16.812 -11.656 1 96.88 290 GLY B N 1
ATOM 7380 C CA . GLY B 1 290 ? -2.576 -16.609 -11.578 1 96.88 290 GLY B CA 1
ATOM 7381 C C . GLY B 1 290 ? -3.078 -16.469 -10.148 1 96.88 290 GLY B C 1
ATOM 7382 O O . GLY B 1 290 ? -4.254 -16.734 -9.875 1 96.88 290 GLY B O 1
ATOM 7383 N N . CYS B 1 291 ? -2.221 -16.109 -9.164 1 98.31 291 CYS B N 1
ATOM 7384 C CA . CYS B 1 291 ? -2.605 -15.969 -7.762 1 98.31 291 CYS B CA 1
ATOM 7385 C C . CYS B 1 291 ? -2.77 -14.5 -7.387 1 98.31 291 CYS B C 1
ATOM 7387 O O . CYS B 1 291 ? -1.854 -13.695 -7.582 1 98.31 291 CYS B O 1
ATOM 7389 N N . TYR B 1 292 ? -3.953 -14.148 -6.77 1 98.25 292 TYR B N 1
ATOM 7390 C CA . TYR B 1 292 ? -4.215 -12.781 -6.34 1 98.25 292 TYR B CA 1
ATOM 7391 C C . TYR B 1 292 ? -4.66 -12.734 -4.883 1 98.25 292 TYR B C 1
ATOM 7393 O O . TYR B 1 292 ? -5.336 -13.656 -4.41 1 98.25 292 TYR B O 1
ATOM 7401 N N . GLN B 1 293 ? -4.25 -11.703 -4.188 1 97.94 293 GLN B N 1
ATOM 7402 C CA . GLN B 1 293 ? -4.82 -11.32 -2.898 1 97.94 293 GLN B CA 1
ATOM 7403 C C . GLN B 1 293 ? -5.844 -10.203 -3.057 1 97.94 293 GLN B C 1
ATOM 7405 O O . GLN B 1 293 ? -5.676 -9.312 -3.895 1 97.94 293 GLN B O 1
ATOM 7410 N N . THR B 1 294 ? -6.918 -10.234 -2.256 1 97.69 294 THR B N 1
ATOM 7411 C CA . THR B 1 294 ? -7.973 -9.242 -2.441 1 97.69 294 THR B CA 1
ATOM 7412 C C . THR B 1 294 ? -8.242 -8.492 -1.142 1 97.69 294 THR B C 1
ATOM 7414 O O . THR B 1 294 ? -8.039 -9.031 -0.052 1 97.69 294 THR B O 1
ATOM 7417 N N . ALA B 1 295 ? -8.586 -7.258 -1.237 1 97 295 ALA B N 1
ATOM 7418 C CA . ALA B 1 295 ? -9.125 -6.426 -0.164 1 97 295 ALA B CA 1
ATOM 7419 C C . ALA B 1 295 ? -10.477 -5.828 -0.559 1 97 295 ALA B C 1
ATOM 7421 O O . ALA B 1 295 ? -10.578 -5.141 -1.578 1 97 295 ALA B O 1
ATOM 7422 N N . TYR B 1 296 ? -11.523 -6.211 0.147 1 97.25 296 TYR B N 1
ATOM 7423 C CA . TYR B 1 296 ? -12.859 -5.648 -0.047 1 97.25 296 TYR B CA 1
ATOM 7424 C C . TYR B 1 296 ? -13.273 -4.805 1.151 1 97.25 296 TYR B C 1
ATOM 7426 O O . TYR B 1 296 ? -13.617 -5.34 2.209 1 97.25 296 TYR B O 1
ATOM 7434 N N . LYS B 1 297 ? -13.18 -3.482 0.969 1 95.56 297 LYS B N 1
ATOM 7435 C CA . LYS B 1 297 ? -13.508 -2.523 2.02 1 95.56 297 LYS B CA 1
ATOM 7436 C C . LYS B 1 297 ? -13.867 -1.162 1.431 1 95.56 297 LYS B C 1
ATOM 7438 O O . LYS B 1 297 ? -13.352 -0.781 0.378 1 95.56 297 LYS B O 1
ATOM 7443 N N . ASN B 1 298 ? -14.773 -0.423 2.076 1 94.31 298 ASN B N 1
ATOM 7444 C CA . ASN B 1 298 ? -15.109 0.954 1.729 1 94.31 298 ASN B CA 1
ATOM 7445 C C . ASN B 1 298 ? -15.531 1.077 0.267 1 94.31 298 ASN B C 1
ATOM 7447 O O . ASN B 1 298 ? -15.008 1.922 -0.464 1 94.31 298 ASN B O 1
ATOM 7451 N N . PHE B 1 299 ? -16.344 0.116 -0.221 1 94.44 299 PHE B N 1
ATOM 7452 C CA . PHE B 1 299 ? -16.953 0.104 -1.547 1 94.44 299 PHE B CA 1
ATOM 7453 C C . PHE B 1 299 ? -15.898 -0.107 -2.623 1 94.44 299 PHE B C 1
ATOM 7455 O O . PHE B 1 299 ? -16.078 0.323 -3.766 1 94.44 299 PHE B O 1
ATOM 7462 N N . SER B 1 300 ? -14.773 -0.692 -2.197 1 96.75 300 SER B N 1
ATOM 7463 C CA . SER B 1 300 ? -13.68 -0.92 -3.133 1 96.75 300 SER B CA 1
ATOM 7464 C C . SER B 1 300 ? -13.195 -2.363 -3.07 1 96.75 300 SER B C 1
ATOM 7466 O O . SER B 1 300 ? -13.125 -2.955 -1.99 1 96.75 300 SER B O 1
ATOM 7468 N N . LEU B 1 301 ? -12.938 -2.914 -4.172 1 97.88 301 LEU B N 1
ATOM 7469 C CA . LEU B 1 301 ? -12.328 -4.234 -4.309 1 97.88 301 LEU B CA 1
ATOM 7470 C C . LEU B 1 301 ? -10.977 -4.141 -5.008 1 97.88 301 LEU B C 1
ATOM 7472 O O . LEU B 1 301 ? -10.914 -3.834 -6.203 1 97.88 301 LEU B O 1
ATOM 7476 N N . ILE B 1 302 ? -9.922 -4.422 -4.266 1 97.94 302 ILE B N 1
ATOM 7477 C CA . ILE B 1 302 ? -8.562 -4.238 -4.773 1 97.94 302 ILE B CA 1
ATOM 7478 C C . ILE B 1 302 ? -7.84 -5.582 -4.805 1 97.94 302 ILE B C 1
ATOM 7480 O O . ILE B 1 302 ? -7.957 -6.379 -3.873 1 97.94 302 ILE B O 1
ATOM 7484 N N . TYR B 1 303 ? -7.102 -5.793 -5.863 1 97.69 303 TYR B N 1
ATOM 7485 C CA . TYR B 1 303 ? -6.328 -7.016 -6.027 1 97.69 303 TYR B CA 1
ATOM 7486 C C . TYR B 1 303 ? -4.832 -6.719 -6.023 1 97.69 303 TYR B C 1
ATOM 7488 O O . TYR B 1 303 ? -4.395 -5.699 -6.562 1 97.69 303 TYR B O 1
ATOM 7496 N N . ASP B 1 304 ? -4.07 -7.559 -5.414 1 96.31 304 ASP B N 1
ATOM 7497 C CA . ASP B 1 304 ? -2.621 -7.645 -5.574 1 96.31 304 ASP B CA 1
ATOM 7498 C C . ASP B 1 304 ? -2.209 -8.992 -6.16 1 96.31 304 ASP B C 1
ATOM 7500 O O . ASP B 1 304 ? -2.508 -10.039 -5.582 1 96.31 304 ASP B O 1
ATOM 7504 N N . GLU B 1 305 ? -1.583 -8.914 -7.277 1 96.81 305 GLU B N 1
ATOM 7505 C CA . GLU B 1 305 ? -1.077 -10.164 -7.832 1 96.81 305 GLU B CA 1
ATOM 7506 C C . GLU B 1 305 ? 0.122 -10.672 -7.039 1 96.81 305 GLU B C 1
ATOM 7508 O O . GLU B 1 305 ? 1.108 -9.961 -6.863 1 96.81 305 GLU B O 1
ATOM 7513 N N . GLY B 1 306 ? 0.047 -11.906 -6.516 1 97.31 306 GLY B N 1
ATOM 7514 C CA . GLY B 1 306 ? 1.098 -12.5 -5.703 1 97.31 306 GLY B CA 1
ATOM 7515 C C . GLY B 1 306 ? 0.567 -13.234 -4.492 1 97.31 306 GLY B C 1
ATOM 7516 O O . GLY B 1 306 ? -0.633 -13.5 -4.395 1 97.31 306 GLY B O 1
ATOM 7517 N N . TYR B 1 307 ? 1.465 -13.656 -3.605 1 97.94 307 TYR B N 1
ATOM 7518 C CA . TYR B 1 307 ? 1.083 -14.438 -2.436 1 97.94 307 TYR B CA 1
ATOM 7519 C C . TYR B 1 307 ? 1.896 -14.023 -1.214 1 97.94 307 TYR B C 1
ATOM 7521 O O . TYR B 1 307 ? 2.982 -13.461 -1.346 1 97.94 307 TYR B O 1
ATOM 7529 N N . ASP B 1 308 ? 1.354 -14.266 -0.043 1 96.75 308 ASP B N 1
ATOM 7530 C CA . ASP B 1 308 ? 1.999 -13.969 1.23 1 96.75 308 ASP B CA 1
ATOM 7531 C C . ASP B 1 308 ? 2.457 -15.242 1.93 1 96.75 308 ASP B C 1
ATOM 7533 O O . ASP B 1 308 ? 3.342 -15.203 2.787 1 96.75 308 ASP B O 1
ATOM 7537 N N . GLU B 1 309 ? 1.83 -16.312 1.564 1 96.69 309 GLU B N 1
ATOM 7538 C CA . GLU B 1 309 ? 2.033 -17.562 2.285 1 96.69 309 GLU B CA 1
ATOM 7539 C C . GLU B 1 309 ? 2.061 -18.75 1.33 1 96.69 309 GLU B C 1
ATOM 7541 O O . GLU B 1 309 ? 1.308 -18.781 0.355 1 96.69 309 GLU B O 1
ATOM 7546 N N . SER B 1 310 ? 2.92 -19.703 1.622 1 97.75 310 SER B N 1
ATOM 7547 C CA . SER B 1 310 ? 2.988 -20.953 0.87 1 97.75 310 SER B CA 1
ATOM 7548 C C . SER B 1 310 ? 3.17 -22.156 1.799 1 97.75 310 SER B C 1
ATOM 7550 O O . SER B 1 310 ? 3.699 -22.016 2.904 1 97.75 310 SER B O 1
ATOM 7552 N N . LEU B 1 311 ? 2.66 -23.281 1.422 1 96.81 311 LEU B N 1
ATOM 7553 C CA . LEU B 1 311 ? 2.785 -24.547 2.129 1 96.81 311 LEU B CA 1
ATOM 7554 C C . LEU B 1 311 ? 2.621 -25.719 1.169 1 96.81 311 LEU B C 1
ATOM 7556 O O . LEU B 1 311 ? 1.757 -25.703 0.29 1 96.81 311 LEU B O 1
ATOM 7560 N N . HIS B 1 312 ? 3.41 -26.766 1.253 1 96.94 312 HIS B N 1
ATOM 7561 C CA . HIS B 1 312 ? 3.369 -27.938 0.389 1 96.94 312 HIS B CA 1
ATOM 7562 C C . HIS B 1 312 ? 3.576 -27.547 -1.072 1 96.94 312 HIS B C 1
ATOM 7564 O O . HIS B 1 312 ? 2.873 -28.047 -1.955 1 96.94 312 HIS B O 1
ATOM 7570 N N . GLU B 1 313 ? 4.465 -26.594 -1.285 1 97.69 313 GLU B N 1
ATOM 7571 C CA . GLU B 1 313 ? 4.812 -26.094 -2.613 1 97.69 313 GLU B CA 1
ATOM 7572 C C . GLU B 1 313 ? 3.586 -25.547 -3.33 1 97.69 313 GLU B C 1
ATOM 7574 O O . GLU B 1 313 ? 3.551 -25.484 -4.562 1 97.69 313 GLU B O 1
ATOM 7579 N N . CYS B 1 314 ? 2.559 -25.188 -2.602 1 98.5 314 CYS B N 1
ATOM 7580 C CA . CYS B 1 314 ? 1.416 -24.422 -3.084 1 98.5 314 CYS B CA 1
ATOM 7581 C C . CYS B 1 314 ? 1.382 -23.031 -2.449 1 98.5 314 CYS B C 1
ATOM 7583 O O . CYS B 1 314 ? 2.041 -22.797 -1.436 1 98.5 314 CYS B O 1
ATOM 7585 N N . ILE B 1 315 ? 0.652 -22.141 -3.094 1 98.69 315 ILE B N 1
ATOM 7586 C CA . ILE B 1 315 ? 0.579 -20.781 -2.59 1 98.69 315 ILE B CA 1
ATOM 7587 C C . ILE B 1 315 ? -0.876 -20.406 -2.314 1 98.69 315 ILE B C 1
ATOM 7589 O O . ILE B 1 315 ? -1.776 -20.797 -3.061 1 98.69 315 ILE B O 1
ATOM 7593 N N . PHE B 1 316 ? -1.108 -19.719 -1.248 1 98.38 316 PHE B N 1
ATOM 7594 C CA . PHE B 1 316 ? -2.457 -19.344 -0.846 1 98.38 316 PHE B CA 1
ATOM 7595 C C . PHE B 1 316 ? -2.92 -18.109 -1.617 1 98.38 316 PHE B C 1
ATOM 7597 O O . PHE B 1 316 ? -2.172 -17.141 -1.758 1 98.38 316 PHE B O 1
ATOM 7604 N N . CYS B 1 317 ? -4.199 -18.188 -2.137 1 98.44 317 CYS B N 1
ATOM 7605 C CA . CYS B 1 317 ? -4.762 -17.141 -2.986 1 98.44 317 CYS B CA 1
ATOM 7606 C C . CYS B 1 317 ? -6.199 -16.828 -2.586 1 98.44 317 CYS B C 1
ATOM 7608 O O . CYS B 1 317 ? -6.934 -17.703 -2.139 1 98.44 317 CYS B O 1
ATOM 7610 N N . ASP B 1 318 ? -6.566 -15.539 -2.752 1 98.25 318 ASP B N 1
ATOM 7611 C CA . ASP B 1 318 ? -7.965 -15.164 -2.594 1 98.25 318 ASP B CA 1
ATOM 7612 C C . ASP B 1 318 ? -8.734 -15.344 -3.902 1 98.25 318 ASP B C 1
ATOM 7614 O O . ASP B 1 318 ? -9.945 -15.562 -3.891 1 98.25 318 ASP B O 1
ATOM 7618 N N . TYR B 1 319 ? -8.055 -15.211 -4.977 1 98.31 319 TYR B N 1
ATOM 7619 C CA . TYR B 1 319 ? -8.609 -15.375 -6.316 1 98.31 319 TYR B CA 1
ATOM 7620 C C . TYR B 1 319 ? -7.66 -16.156 -7.211 1 98.31 319 TYR B C 1
ATOM 7622 O O . TYR B 1 319 ? -6.465 -15.867 -7.27 1 98.31 319 TYR B O 1
ATOM 7630 N N . ILE B 1 320 ? -8.148 -17.156 -7.859 1 98.38 320 ILE B N 1
ATOM 7631 C CA . ILE B 1 320 ? -7.434 -17.969 -8.836 1 98.38 320 ILE B CA 1
ATOM 7632 C C . ILE B 1 320 ? -7.906 -17.609 -10.25 1 98.38 320 ILE B C 1
ATOM 7634 O O . ILE B 1 320 ? -9.078 -17.797 -10.578 1 98.38 320 ILE B O 1
ATOM 7638 N N . SER B 1 321 ? -7.012 -17.172 -11.078 1 96.81 321 SER B N 1
ATOM 7639 C CA . SER B 1 321 ? -7.414 -16.688 -12.391 1 96.81 321 SER B CA 1
ATOM 7640 C C . SER B 1 321 ? -7.531 -17.812 -13.398 1 96.81 321 SER B C 1
ATOM 7642 O O . SER B 1 321 ? -8.094 -17.641 -14.484 1 96.81 321 SER B O 1
ATOM 7644 N N . GLY B 1 322 ? -7.004 -18.984 -13.125 1 96.88 322 GLY B N 1
ATOM 7645 C CA . GLY B 1 322 ? -7.066 -20.109 -14.031 1 96.88 322 GLY B CA 1
ATOM 7646 C C . GLY B 1 322 ? -8.07 -21.172 -13.609 1 96.88 322 GLY B C 1
ATOM 7647 O O . GLY B 1 322 ? -9.055 -20.859 -12.93 1 96.88 322 GLY B O 1
ATOM 7648 N N . SER B 1 323 ? -7.895 -22.406 -14.125 1 98.38 323 SER B N 1
ATOM 7649 C CA . SER B 1 323 ? -8.758 -23.531 -13.781 1 98.38 323 SER B CA 1
ATOM 7650 C C . SER B 1 323 ? -8.531 -23.984 -12.344 1 98.38 323 SER B C 1
ATOM 7652 O O . SER B 1 323 ? -7.43 -23.844 -11.805 1 98.38 323 SER B O 1
ATOM 7654 N N . PHE B 1 324 ? -9.578 -24.5 -11.742 1 98.75 324 PHE B N 1
ATOM 7655 C CA . PHE B 1 324 ? -9.461 -24.906 -10.352 1 98.75 324 PHE B CA 1
ATOM 7656 C C . PHE B 1 324 ? -10.383 -26.078 -10.047 1 98.75 324 PHE B C 1
ATOM 7658 O O . PHE B 1 324 ? -11.391 -26.281 -10.734 1 98.75 324 PHE B O 1
ATOM 7665 N N . LEU B 1 325 ? -9.945 -26.812 -9.117 1 98.75 325 LEU B N 1
ATOM 7666 C CA . LEU B 1 325 ? -10.672 -27.938 -8.562 1 98.75 325 LEU B CA 1
ATOM 7667 C C . LEU B 1 325 ? -11.32 -27.578 -7.227 1 98.75 325 LEU B C 1
ATOM 7669 O O . LEU B 1 325 ? -10.703 -26.906 -6.402 1 98.75 325 LEU B O 1
ATOM 7673 N N . SER B 1 326 ? -12.578 -27.953 -7.062 1 98.75 326 SER B N 1
ATOM 7674 C CA . SER B 1 326 ? -13.25 -27.734 -5.785 1 98.75 326 SER B CA 1
ATOM 7675 C C . SER B 1 326 ? -14.18 -28.906 -5.453 1 98.75 326 SER B C 1
ATOM 7677 O O . SER B 1 326 ? -14.516 -29.703 -6.328 1 98.75 326 SER B O 1
ATOM 7679 N N . ARG B 1 327 ? -14.555 -29 -4.23 1 98.25 327 ARG B N 1
ATOM 7680 C CA . ARG B 1 327 ? -15.531 -30 -3.816 1 98.25 327 ARG B CA 1
ATOM 7681 C C . ARG B 1 327 ? -16.922 -29.656 -4.348 1 98.25 327 ARG B C 1
ATOM 7683 O O . ARG B 1 327 ? -17.281 -28.484 -4.441 1 98.25 327 ARG B O 1
ATOM 7690 N N . LEU B 1 328 ? -17.609 -30.719 -4.668 1 98.31 328 LEU B N 1
ATOM 7691 C CA . LEU B 1 328 ? -18.984 -30.516 -5.094 1 98.31 328 LEU B CA 1
ATOM 7692 C C . LEU B 1 328 ? -19.797 -29.812 -4.008 1 98.31 328 LEU B C 1
ATOM 7694 O O . LEU B 1 328 ? -20.641 -28.969 -4.305 1 98.31 328 LEU B O 1
ATOM 7698 N N . SER B 1 329 ? -19.531 -30.156 -2.746 1 98 329 SER B N 1
ATOM 7699 C CA . SER B 1 329 ? -20.234 -29.531 -1.628 1 98 329 SER B CA 1
ATOM 7700 C C . SER B 1 329 ? -20 -28.031 -1.587 1 98 329 SER B C 1
ATOM 7702 O O . SER B 1 329 ? -20.875 -27.266 -1.18 1 98 329 SER B O 1
ATOM 7704 N N . THR B 1 330 ? -18.797 -27.609 -1.977 1 98.56 330 THR B N 1
ATOM 7705 C CA . THR B 1 330 ? -18.5 -26.188 -2.039 1 98.56 330 THR B CA 1
ATOM 7706 C C . THR B 1 330 ? -19.375 -25.5 -3.08 1 98.56 330 THR B C 1
ATOM 7708 O O . THR B 1 330 ? -19.938 -24.422 -2.816 1 98.56 330 THR B O 1
ATOM 7711 N N . PHE B 1 331 ? -19.578 -26.125 -4.234 1 98.56 331 PHE B N 1
ATOM 7712 C CA . PHE B 1 331 ? -20.406 -25.562 -5.285 1 98.56 331 PHE B CA 1
ATOM 7713 C C . PHE B 1 331 ? -21.875 -25.531 -4.863 1 98.56 331 PHE B C 1
ATOM 7715 O O . PHE B 1 331 ? -22.641 -24.672 -5.289 1 98.56 331 PHE B O 1
ATOM 7722 N N . GLN B 1 332 ? -22.25 -26.484 -4.051 1 97.88 332 GLN B N 1
ATOM 7723 C CA . GLN B 1 332 ? -23.625 -26.516 -3.543 1 97.88 332 GLN B CA 1
ATOM 7724 C C . GLN B 1 332 ? -23.859 -25.391 -2.537 1 97.88 332 GLN B C 1
ATOM 7726 O O . GLN B 1 332 ? -24.922 -24.766 -2.545 1 97.88 332 GLN B O 1
ATOM 7731 N N . SER B 1 333 ? -22.859 -25.172 -1.744 1 98.12 333 SER B N 1
ATOM 7732 C CA . SER B 1 333 ? -22.969 -24.125 -0.737 1 98.12 333 SER B CA 1
ATOM 7733 C C . SER B 1 333 ? -22.75 -22.75 -1.351 1 98.12 333 SER B C 1
ATOM 7735 O O . SER B 1 333 ? -23.312 -21.75 -0.876 1 98.12 333 SER B O 1
ATOM 7737 N N . PHE B 1 334 ? -21.938 -22.719 -2.4 1 98.5 334 PHE B N 1
ATOM 7738 C CA . PHE B 1 334 ? -21.594 -21.469 -3.078 1 98.5 334 PHE B CA 1
ATOM 7739 C C . PHE B 1 334 ? -21.812 -21.594 -4.582 1 98.5 334 PHE B C 1
ATOM 7741 O O . PHE B 1 334 ? -20.859 -21.5 -5.359 1 98.5 334 PHE B O 1
ATOM 7748 N N . PRO B 1 335 ? -23.062 -21.703 -4.98 1 98.62 335 PRO B N 1
ATOM 7749 C CA . PRO B 1 335 ? -23.297 -21.766 -6.426 1 98.62 335 PRO B CA 1
ATOM 7750 C C . PRO B 1 335 ? -22.844 -20.5 -7.148 1 98.62 335 PRO B C 1
ATOM 7752 O O . PRO B 1 335 ? -22.797 -19.422 -6.543 1 98.62 335 PRO B O 1
ATOM 7755 N N . PHE B 1 336 ? -22.516 -20.641 -8.43 1 98.69 336 PHE B N 1
ATOM 7756 C CA . PHE B 1 336 ? -22.203 -19.453 -9.211 1 98.69 336 PHE B CA 1
ATOM 7757 C C . PHE B 1 336 ? -23.422 -18.531 -9.312 1 98.69 336 PHE B C 1
ATOM 7759 O O . PHE B 1 336 ? -24.562 -19.016 -9.391 1 98.69 336 PHE B O 1
ATOM 7766 N N . ASP B 1 337 ? -23.203 -17.266 -9.273 1 98.12 337 ASP B N 1
ATOM 7767 C CA . ASP B 1 337 ? -24.312 -16.328 -9.398 1 98.12 337 ASP B CA 1
ATOM 7768 C C . ASP B 1 337 ? -24.906 -16.359 -10.797 1 98.12 337 ASP B C 1
ATOM 7770 O O . ASP B 1 337 ? -24.234 -16.062 -11.781 1 98.12 337 ASP B O 1
ATOM 7774 N N . ALA B 1 338 ? -26.156 -16.625 -10.883 1 97.31 338 ALA B N 1
ATOM 7775 C CA . ALA B 1 338 ? -26.844 -16.891 -12.141 1 97.31 338 ALA B CA 1
ATOM 7776 C C . ALA B 1 338 ? -27.016 -15.617 -12.961 1 97.31 338 ALA B C 1
ATOM 7778 O O . ALA B 1 338 ? -27.375 -15.672 -14.141 1 97.31 338 ALA B O 1
ATOM 7779 N N . LYS B 1 339 ? -26.719 -14.492 -12.438 1 95.56 339 LYS B N 1
ATOM 7780 C CA . LYS B 1 339 ? -26.859 -13.234 -13.156 1 95.56 339 LYS B CA 1
ATOM 7781 C C . LYS B 1 339 ? -25.531 -12.797 -13.781 1 95.56 339 LYS B C 1
ATOM 7783 O O . LYS B 1 339 ? -25.484 -11.828 -14.547 1 95.56 339 LYS B O 1
ATOM 7788 N N . MET B 1 340 ? -24.5 -13.57 -13.484 1 96.06 340 MET B N 1
ATOM 7789 C CA . MET B 1 340 ? -23.172 -13.117 -13.852 1 96.06 340 MET B CA 1
ATOM 7790 C C . MET B 1 340 ? -22.719 -13.758 -15.156 1 96.06 340 MET B C 1
ATOM 7792 O O . MET B 1 340 ? -23.094 -14.898 -15.453 1 96.06 340 MET B O 1
ATOM 7796 N N . ASN B 1 341 ? -21.922 -12.969 -15.875 1 94.56 341 ASN B N 1
ATOM 7797 C CA . ASN B 1 341 ? -21.297 -13.438 -17.109 1 94.56 341 ASN B CA 1
ATOM 7798 C C . ASN B 1 341 ? -19.781 -13.211 -17.078 1 94.56 341 ASN B C 1
ATOM 7800 O O . ASN B 1 341 ? -19.281 -12.391 -16.312 1 94.56 341 ASN B O 1
ATOM 7804 N N . GLY B 1 342 ? -19.094 -13.961 -17.875 1 92.88 342 GLY B N 1
ATOM 7805 C CA . GLY B 1 342 ? -17.656 -13.766 -18.062 1 92.88 342 GLY B CA 1
ATOM 7806 C C . GLY B 1 342 ? -16.844 -14.016 -16.797 1 92.88 342 GLY B C 1
ATOM 7807 O O . GLY B 1 342 ? -17.125 -14.953 -16.047 1 92.88 342 GLY B O 1
ATOM 7808 N N . MET B 1 343 ? -15.883 -13.195 -16.594 1 94.44 343 MET B N 1
ATOM 7809 C CA . MET B 1 343 ? -14.945 -13.383 -15.492 1 94.44 343 MET B CA 1
ATOM 7810 C C . MET B 1 343 ? -15.594 -13.039 -14.164 1 94.44 343 MET B C 1
ATOM 7812 O O . MET B 1 343 ? -15.148 -13.5 -13.109 1 94.44 343 MET B O 1
ATOM 7816 N N . SER B 1 344 ? -16.688 -12.273 -14.219 1 96.56 344 SER B N 1
ATOM 7817 C CA . SER B 1 344 ? -17.391 -11.867 -13.008 1 96.56 344 SER B CA 1
ATOM 7818 C C . SER B 1 344 ? -17.875 -13.078 -12.219 1 96.56 344 SER B C 1
ATOM 7820 O O . SER B 1 344 ? -17.953 -13.039 -10.984 1 96.56 344 SER B O 1
ATOM 7822 N N . VAL B 1 345 ? -18.156 -14.172 -12.945 1 97.81 345 VAL B N 1
ATOM 7823 C CA . VAL B 1 345 ? -18.641 -15.391 -12.328 1 97.81 345 VAL B CA 1
ATOM 7824 C C . VAL B 1 345 ? -17.641 -15.891 -11.289 1 97.81 345 VAL B C 1
ATOM 7826 O O . VAL B 1 345 ? -18 -16.219 -10.156 1 97.81 345 VAL B O 1
ATOM 7829 N N . PHE B 1 346 ? -16.453 -15.82 -11.695 1 98.12 346 PHE B N 1
ATOM 7830 C CA . PHE B 1 346 ? -15.414 -16.406 -10.859 1 98.12 346 PHE B CA 1
ATOM 7831 C C . PHE B 1 346 ? -14.93 -15.422 -9.805 1 98.12 346 PHE B C 1
ATOM 7833 O O . PHE B 1 346 ? -14.617 -15.805 -8.68 1 98.12 346 PHE B O 1
ATOM 7840 N N . HIS B 1 347 ? -14.859 -14.148 -10.133 1 98.19 347 HIS B N 1
ATOM 7841 C CA . HIS B 1 347 ? -14.531 -13.133 -9.141 1 98.19 347 HIS B CA 1
ATOM 7842 C C . HIS B 1 347 ? -15.531 -13.148 -7.988 1 98.19 347 HIS B C 1
ATOM 7844 O O . HIS B 1 347 ? -15.141 -13.07 -6.82 1 98.19 347 HIS B O 1
ATOM 7850 N N . ASP B 1 348 ? -16.812 -13.258 -8.32 1 98.5 348 ASP B N 1
ATOM 7851 C CA . ASP B 1 348 ? -17.859 -13.344 -7.305 1 98.5 348 ASP B CA 1
ATOM 7852 C C . ASP B 1 348 ? -17.688 -14.602 -6.453 1 98.5 348 ASP B C 1
ATOM 7854 O O . ASP B 1 348 ? -17.766 -14.539 -5.227 1 98.5 348 ASP B O 1
ATOM 7858 N N . PHE B 1 349 ? -17.484 -15.734 -7.145 1 98.69 349 PHE B N 1
ATOM 7859 C CA . PHE B 1 349 ? -17.344 -17.016 -6.469 1 98.69 349 PHE B CA 1
ATOM 7860 C C . PHE B 1 349 ? -16.234 -16.969 -5.434 1 98.69 349 PHE B C 1
ATOM 7862 O O . PHE B 1 349 ? -16.453 -17.25 -4.258 1 98.69 349 PHE B O 1
ATOM 7869 N N . PHE B 1 350 ? -15.047 -16.484 -5.766 1 98.81 350 PHE B N 1
ATOM 7870 C CA . PHE B 1 350 ? -13.883 -16.484 -4.887 1 98.81 350 PHE B CA 1
ATOM 7871 C C . PHE B 1 350 ? -14.008 -15.398 -3.826 1 98.81 350 PHE B C 1
ATOM 7873 O O . PHE B 1 350 ? -13.516 -15.562 -2.705 1 98.81 350 PHE B O 1
ATOM 7880 N N . LEU B 1 351 ? -14.633 -14.297 -4.18 1 98.31 351 LEU B N 1
ATOM 7881 C CA . LEU B 1 351 ? -14.844 -13.273 -3.166 1 98.31 351 LEU B CA 1
ATOM 7882 C C . LEU B 1 351 ? -15.742 -13.789 -2.049 1 98.31 351 LEU B C 1
ATOM 7884 O O . LEU B 1 351 ? -15.492 -13.523 -0.871 1 98.31 351 LEU B O 1
ATOM 7888 N N . ARG B 1 352 ? -16.781 -14.547 -2.393 1 98.06 352 ARG B N 1
ATOM 7889 C CA . ARG B 1 352 ? -17.656 -15.141 -1.386 1 98.06 352 ARG B CA 1
ATOM 7890 C C . ARG B 1 352 ? -16.891 -16.141 -0.523 1 98.06 352 ARG B C 1
ATOM 7892 O O . ARG B 1 352 ? -17.078 -16.188 0.694 1 98.06 352 ARG B O 1
ATOM 7899 N N . LEU B 1 353 ? -16.016 -16.922 -1.146 1 98.25 353 LEU B N 1
ATOM 7900 C CA . LEU B 1 353 ? -15.211 -17.859 -0.381 1 98.25 353 LEU B CA 1
ATOM 7901 C C . LEU B 1 353 ? -14.312 -17.125 0.603 1 98.25 353 LEU B C 1
ATOM 7903 O O . LEU B 1 353 ? -14.266 -17.469 1.787 1 98.25 353 LEU B O 1
ATOM 7907 N N . SER B 1 354 ? -13.656 -16.109 0.063 1 96.25 354 SER B N 1
ATOM 7908 C CA . SER B 1 354 ? -12.719 -15.359 0.894 1 96.25 354 SER B CA 1
ATOM 7909 C C . SER B 1 354 ? -13.438 -14.664 2.043 1 96.25 354 SER B C 1
ATOM 7911 O O . SER B 1 354 ? -12.953 -14.664 3.178 1 96.25 354 SER B O 1
ATOM 7913 N N . GLN B 1 355 ? -14.594 -14.07 1.765 1 94.25 355 GLN B N 1
ATOM 7914 C CA . GLN B 1 355 ? -15.359 -13.375 2.791 1 94.25 355 GLN B CA 1
ATOM 7915 C C . GLN B 1 355 ? -15.875 -14.359 3.846 1 94.25 355 GLN B C 1
ATOM 7917 O O . GLN B 1 355 ? -16.188 -13.961 4.973 1 94.25 355 GLN B O 1
ATOM 7922 N N . SER B 1 356 ? -15.945 -15.648 3.465 1 95.75 356 SER B N 1
ATOM 7923 C CA . SER B 1 356 ? -16.391 -16.688 4.395 1 95.75 356 SER B CA 1
ATOM 7924 C C . SER B 1 356 ? -15.203 -17.359 5.078 1 95.75 356 SER B C 1
ATOM 7926 O O . SER B 1 356 ? -15.352 -18.422 5.691 1 95.75 356 SER B O 1
ATOM 7928 N N . LYS B 1 357 ? -13.969 -16.828 4.871 1 92.75 357 LYS B N 1
ATOM 7929 C CA . LYS B 1 357 ? -12.727 -17.266 5.512 1 92.75 357 LYS B CA 1
ATOM 7930 C C . LYS B 1 357 ? -12.344 -18.672 5.059 1 92.75 357 LYS B C 1
ATOM 7932 O O . LYS B 1 357 ? -11.766 -19.438 5.832 1 92.75 357 LYS B O 1
ATOM 7937 N N . LEU B 1 358 ? -12.828 -19 3.928 1 97.56 358 LEU B N 1
ATOM 7938 C CA . LEU B 1 358 ? -12.375 -20.234 3.297 1 97.56 358 LEU B CA 1
ATOM 7939 C C . LEU B 1 358 ? -11.141 -19.984 2.443 1 97.56 358 LEU B C 1
ATOM 7941 O O . LEU B 1 358 ? -10.977 -18.906 1.874 1 97.56 358 LEU B O 1
ATOM 7945 N N . GLU B 1 359 ? -10.273 -20.938 2.377 1 97.62 359 GLU B N 1
ATOM 7946 C CA . GLU B 1 359 ? -8.977 -20.719 1.744 1 97.62 359 GLU B CA 1
ATOM 7947 C C . GLU B 1 359 ? -8.859 -21.5 0.436 1 97.62 359 GLU B C 1
ATOM 7949 O O . GLU B 1 359 ? -9.508 -22.531 0.266 1 97.62 359 GLU B O 1
ATOM 7954 N N . SER B 1 360 ? -8.109 -20.984 -0.451 1 98.75 360 SER B N 1
ATOM 7955 C CA . SER B 1 360 ? -7.797 -21.562 -1.754 1 98.75 360 SER B CA 1
ATOM 7956 C C . SER B 1 360 ? -6.297 -21.516 -2.031 1 98.75 360 SER B C 1
ATOM 7958 O O . SER B 1 360 ? -5.594 -20.641 -1.521 1 98.75 360 SER B O 1
ATOM 7960 N N . VAL B 1 361 ? -5.836 -22.438 -2.869 1 98.75 361 VAL B N 1
ATOM 7961 C CA . VAL B 1 361 ? -4.41 -22.453 -3.186 1 98.75 361 VAL B CA 1
ATOM 7962 C C . VAL B 1 361 ? -4.215 -22.688 -4.68 1 98.75 361 VAL B C 1
ATOM 7964 O O . VAL B 1 361 ? -5.117 -23.188 -5.359 1 98.75 361 VAL B O 1
ATOM 7967 N N . ILE B 1 362 ? -3.129 -22.266 -5.102 1 98.88 362 ILE B N 1
ATOM 7968 C CA . ILE B 1 362 ? -2.586 -22.703 -6.387 1 98.88 362 ILE B CA 1
ATOM 7969 C C . ILE B 1 362 ? -1.344 -23.562 -6.16 1 98.88 362 ILE B C 1
ATOM 7971 O O . ILE B 1 362 ? -0.48 -23.203 -5.352 1 98.88 362 ILE B O 1
ATOM 7975 N N . CYS B 1 363 ? -1.35 -24.688 -6.734 1 98.81 363 CYS B N 1
ATOM 7976 C CA . CYS B 1 363 ? -0.12 -25.469 -6.848 1 98.81 363 CYS B CA 1
ATOM 7977 C C . CYS B 1 363 ? 0.529 -25.266 -8.211 1 98.81 363 CYS B C 1
ATOM 7979 O O . CYS B 1 363 ? 0.13 -25.891 -9.195 1 98.81 363 CYS B O 1
ATOM 7981 N N . PRO B 1 364 ? 1.62 -24.516 -8.266 1 98.69 364 PRO B N 1
ATOM 7982 C CA . PRO B 1 364 ? 2.135 -24.062 -9.562 1 98.69 364 PRO B CA 1
ATOM 7983 C C . PRO B 1 364 ? 2.688 -25.203 -10.406 1 98.69 364 PRO B C 1
ATOM 7985 O O . PRO B 1 364 ? 2.938 -25.031 -11.602 1 98.69 364 PRO B O 1
ATOM 7988 N N . ASP B 1 365 ? 2.953 -26.328 -9.789 1 98.56 365 ASP B N 1
ATOM 7989 C CA . ASP B 1 365 ? 3.404 -27.484 -10.547 1 98.56 365 ASP B CA 1
ATOM 7990 C C . ASP B 1 365 ? 2.258 -28.094 -11.352 1 98.56 365 ASP B C 1
ATOM 7992 O O . ASP B 1 365 ? 2.486 -28.906 -12.25 1 98.56 365 ASP B O 1
ATOM 7996 N N . SER B 1 366 ? 1.07 -27.812 -11.008 1 98.69 366 SER B N 1
ATOM 7997 C CA . SER B 1 366 ? -0.067 -28.062 -11.891 1 98.69 366 SER B CA 1
ATOM 7998 C C . SER B 1 366 ? -0.264 -26.938 -12.891 1 98.69 366 SER B C 1
ATOM 8000 O O . SER B 1 366 ? -0.102 -25.766 -12.539 1 98.69 366 SER B O 1
ATOM 8002 N N . MET B 1 367 ? -0.607 -27.297 -14.102 1 98.62 367 MET B N 1
ATOM 8003 C CA . MET B 1 367 ? -0.74 -26.297 -15.148 1 98.62 367 MET B CA 1
ATOM 8004 C C . MET B 1 367 ? -1.87 -26.641 -16.109 1 98.62 367 MET B C 1
ATOM 8006 O O . MET B 1 367 ? -2.031 -27.812 -16.484 1 98.62 367 MET B O 1
ATOM 8010 N N . PHE B 1 368 ? -2.605 -25.703 -16.5 1 98.38 368 PHE B N 1
ATOM 8011 C CA . PHE B 1 368 ? -3.689 -25.875 -17.469 1 98.38 368 PHE B CA 1
ATOM 8012 C C . PHE B 1 368 ? -3.443 -25.031 -18.719 1 98.38 368 PHE B C 1
ATOM 8014 O O . PHE B 1 368 ? -2.984 -23.891 -18.625 1 98.38 368 PHE B O 1
ATOM 8021 N N . TYR B 1 369 ? -3.678 -25.625 -19.859 1 96.88 369 TYR B N 1
ATOM 8022 C CA . TYR B 1 369 ? -3.617 -24.938 -21.141 1 96.88 369 TYR B CA 1
ATOM 8023 C C . TYR B 1 369 ? -4.926 -24.219 -21.422 1 96.88 369 TYR B C 1
ATOM 8025 O O . TYR B 1 369 ? -5.965 -24.859 -21.625 1 96.88 369 TYR B O 1
ATOM 8033 N N . MET B 1 370 ? -4.805 -22.922 -21.406 1 95 370 MET B N 1
ATOM 8034 C CA . MET B 1 370 ? -6.02 -22.109 -21.5 1 95 370 MET B CA 1
ATOM 8035 C C . MET B 1 370 ? -5.906 -21.078 -22.609 1 95 370 MET B C 1
ATOM 8037 O O . MET B 1 370 ? -4.828 -20.531 -22.844 1 95 370 MET B O 1
ATOM 8041 N N . GLN B 1 371 ? -7.012 -20.797 -23.172 1 92.25 371 GLN B N 1
ATOM 8042 C CA . GLN B 1 371 ? -7.051 -19.672 -24.109 1 92.25 371 GLN B CA 1
ATOM 8043 C C . GLN B 1 371 ? -7.043 -18.344 -23.359 1 92.25 371 GLN B C 1
ATOM 8045 O O . GLN B 1 371 ? -7.73 -18.188 -22.344 1 92.25 371 GLN B O 1
ATOM 8050 N N . LYS B 1 372 ? -6.223 -17.484 -23.859 1 88.44 372 LYS B N 1
ATOM 8051 C CA . LYS B 1 372 ? -6.09 -16.188 -23.203 1 88.44 372 LYS B CA 1
ATOM 8052 C C . LYS B 1 372 ? -7.414 -15.43 -23.219 1 88.44 372 LYS B C 1
ATOM 8054 O O . LYS B 1 372 ? -8.125 -15.422 -24.219 1 88.44 372 LYS B O 1
ATOM 8059 N N . GLN B 1 373 ? -7.688 -14.93 -22.062 1 83.19 373 GLN B N 1
ATOM 8060 C CA . GLN B 1 373 ? -8.844 -14.039 -21.969 1 83.19 373 GLN B CA 1
ATOM 8061 C C . GLN B 1 373 ? -8.422 -12.648 -21.5 1 83.19 373 GLN B C 1
ATOM 8063 O O . GLN B 1 373 ? -7.762 -12.5 -20.469 1 83.19 373 GLN B O 1
ATOM 8068 N N . LYS B 1 374 ? -8.766 -11.719 -22.266 1 84 374 LYS B N 1
ATOM 8069 C CA . LYS B 1 374 ? -8.453 -10.344 -21.891 1 84 374 LYS B CA 1
ATOM 8070 C C . LYS B 1 374 ? -9.422 -9.828 -20.828 1 84 374 LYS B C 1
ATOM 8072 O O . LYS B 1 374 ? -10.633 -10.062 -20.906 1 84 374 LYS B O 1
ATOM 8077 N N . GLN B 1 375 ? -8.867 -9.273 -19.859 1 87.5 375 GLN B N 1
ATOM 8078 C CA . GLN B 1 375 ? -9.703 -8.625 -18.859 1 87.5 375 GLN B CA 1
ATOM 8079 C C . GLN B 1 375 ? -10.203 -7.266 -19.344 1 87.5 375 GLN B C 1
ATOM 8081 O O . GLN B 1 375 ? -9.406 -6.406 -19.734 1 87.5 375 GLN B O 1
ATOM 8086 N N . SER B 1 376 ? -11.477 -7.129 -19.25 1 89.69 376 SER B N 1
ATOM 8087 C CA . SER B 1 376 ? -12.07 -5.887 -19.734 1 89.69 376 SER B CA 1
ATOM 8088 C C . SER B 1 376 ? -11.852 -4.75 -18.734 1 89.69 376 SER B C 1
ATOM 8090 O O . SER B 1 376 ? -11.922 -4.961 -17.516 1 89.69 376 SER B O 1
ATOM 8092 N N . ASP B 1 377 ? -11.586 -3.574 -19.234 1 91.44 377 ASP B N 1
ATOM 8093 C CA . ASP B 1 377 ? -11.523 -2.385 -18.406 1 91.44 377 ASP B CA 1
ATOM 8094 C C . ASP B 1 377 ? -12.812 -1.58 -18.484 1 91.44 377 ASP B C 1
ATOM 8096 O O . ASP B 1 377 ? -12.898 -0.471 -17.953 1 91.44 377 ASP B O 1
ATOM 8100 N N . ASN B 1 378 ? -13.82 -2.211 -19.156 1 93.38 378 ASN B N 1
ATOM 8101 C CA . ASN B 1 378 ? -15.125 -1.576 -19.25 1 93.38 378 ASN B CA 1
ATOM 8102 C C . ASN B 1 378 ? -16.031 -1.964 -18.094 1 93.38 378 ASN B C 1
ATOM 8104 O O . ASN B 1 378 ? -16.312 -3.146 -17.891 1 93.38 378 ASN B O 1
ATOM 8108 N N . TYR B 1 379 ? -16.547 -1.002 -17.484 1 92.62 379 TYR B N 1
ATOM 8109 C CA . TYR B 1 379 ? -17.359 -1.254 -16.281 1 92.62 379 TYR B CA 1
ATOM 8110 C C . TYR B 1 379 ? -18.609 -2.037 -16.641 1 92.62 379 TYR B C 1
ATOM 8112 O O . TYR B 1 379 ? -19.156 -2.77 -15.805 1 92.62 379 TYR B O 1
ATOM 8120 N N . ASN B 1 380 ? -19.141 -1.968 -17.828 1 93.25 380 ASN B N 1
ATOM 8121 C CA . ASN B 1 380 ? -20.344 -2.67 -18.234 1 93.25 380 ASN B CA 1
ATOM 8122 C C . ASN B 1 380 ? -20.188 -4.184 -18.125 1 93.25 380 ASN B C 1
ATOM 8124 O O . ASN B 1 380 ? -21.141 -4.895 -17.797 1 93.25 380 ASN B O 1
ATOM 8128 N N . ASP B 1 381 ? -19 -4.605 -18.359 1 93.38 381 ASP B N 1
ATOM 8129 C CA . ASP B 1 381 ? -18.719 -6.035 -18.328 1 93.38 381 ASP B CA 1
ATOM 8130 C C . ASP B 1 381 ? -18.703 -6.559 -16.906 1 93.38 381 ASP B C 1
ATOM 8132 O O . ASP B 1 381 ? -18.75 -7.77 -16.672 1 93.38 381 ASP B O 1
ATOM 8136 N N . TRP B 1 382 ? -18.641 -5.633 -15.969 1 95.25 382 TRP B N 1
ATOM 8137 C CA . TRP B 1 382 ? -18.562 -5.973 -14.555 1 95.25 382 TRP B CA 1
ATOM 8138 C C . TRP B 1 382 ? -19.781 -5.469 -13.797 1 95.25 382 TRP B C 1
ATOM 8140 O O . TRP B 1 382 ? -19.797 -5.465 -12.562 1 95.25 382 TRP B O 1
ATOM 8150 N N . ALA B 1 383 ? -20.797 -5.02 -14.453 1 93.62 383 ALA B N 1
ATOM 8151 C CA . ALA B 1 383 ? -21.922 -4.281 -13.867 1 93.62 383 ALA B CA 1
ATOM 8152 C C . ALA B 1 383 ? -22.594 -5.098 -12.773 1 93.62 383 ALA B C 1
ATOM 8154 O O . ALA B 1 383 ? -22.875 -4.586 -11.688 1 93.62 383 ALA B O 1
ATOM 8155 N N . GLN B 1 384 ? -22.875 -6.383 -13.031 1 94.75 384 GLN B N 1
ATOM 8156 C CA . GLN B 1 384 ? -23.578 -7.219 -12.07 1 94.75 384 GLN B CA 1
ATOM 8157 C C . GLN B 1 384 ? -22.75 -7.441 -10.812 1 94.75 384 GLN B C 1
ATOM 8159 O O . GLN B 1 384 ? -23.281 -7.484 -9.703 1 94.75 384 GLN B O 1
ATOM 8164 N N . LEU B 1 385 ? -21.422 -7.59 -11.023 1 96.31 385 LEU B N 1
ATOM 8165 C CA . LEU B 1 385 ? -20.531 -7.715 -9.875 1 96.31 385 LEU B CA 1
ATOM 8166 C C . LEU B 1 385 ? -20.531 -6.434 -9.047 1 96.31 385 LEU B C 1
ATOM 8168 O O . LEU B 1 385 ? -20.625 -6.484 -7.82 1 96.31 385 LEU B O 1
ATOM 8172 N N . GLY B 1 386 ? -20.453 -5.301 -9.727 1 95 386 GLY B N 1
ATOM 8173 C CA . GLY B 1 386 ? -20.484 -4.008 -9.055 1 95 386 GLY B CA 1
ATOM 8174 C C . GLY B 1 386 ? -21.75 -3.801 -8.242 1 95 386 GLY B C 1
ATOM 8175 O O . GLY B 1 386 ? -21.688 -3.328 -7.102 1 95 386 GLY B O 1
ATOM 8176 N N . ILE B 1 387 ? -22.859 -4.223 -8.82 1 93.31 387 ILE B N 1
ATOM 8177 C CA . ILE B 1 387 ? -24.156 -4.051 -8.156 1 93.31 387 ILE B CA 1
ATOM 8178 C C . ILE B 1 387 ? -24.234 -4.965 -6.938 1 93.31 387 ILE B C 1
ATOM 8180 O O . ILE B 1 387 ? -24.562 -4.516 -5.84 1 93.31 387 ILE B O 1
ATOM 8184 N N . LYS B 1 388 ? -23.891 -6.195 -7.086 1 94.44 388 LYS B N 1
ATOM 8185 C CA . LYS B 1 388 ? -24.016 -7.184 -6.02 1 94.44 388 LYS B CA 1
ATOM 8186 C C . LYS B 1 388 ? -23.172 -6.797 -4.809 1 94.44 388 LYS B C 1
ATOM 8188 O O . LYS B 1 388 ? -23.625 -6.902 -3.666 1 94.44 388 LYS B O 1
ATOM 8193 N N . TRP B 1 389 ? -22.016 -6.336 -5.062 1 94.81 389 TRP B N 1
ATOM 8194 C CA . TRP B 1 389 ? -21.078 -6.07 -3.973 1 94.81 389 TRP B CA 1
ATOM 8195 C C . TRP B 1 389 ? -21.016 -4.578 -3.67 1 94.81 389 TRP B C 1
ATOM 8197 O O . TRP B 1 389 ? -20.156 -4.133 -2.9 1 94.81 389 TRP B O 1
ATOM 8207 N N . LYS B 1 390 ? -21.844 -3.807 -4.305 1 92.12 390 LYS B N 1
ATOM 8208 C CA . LYS B 1 390 ? -21.938 -2.369 -4.07 1 92.12 390 LYS B CA 1
ATOM 8209 C C . LYS B 1 390 ? -20.578 -1.695 -4.25 1 92.12 390 LYS B C 1
ATOM 8211 O O . LYS B 1 390 ? -20.125 -0.941 -3.381 1 92.12 390 LYS B O 1
ATOM 8216 N N . LEU B 1 391 ? -19.969 -1.907 -5.414 1 94.81 391 LEU B N 1
ATOM 8217 C CA . LEU B 1 391 ? -18.625 -1.409 -5.66 1 94.81 391 LEU B CA 1
ATOM 8218 C C . LEU B 1 391 ? -18.656 0.002 -6.234 1 94.81 391 LEU B C 1
ATOM 8220 O O . LEU B 1 391 ? -19.484 0.3 -7.109 1 94.81 391 LEU B O 1
ATOM 8224 N N . TYR B 1 392 ? -17.812 0.843 -5.676 1 94.81 392 TYR B N 1
ATOM 8225 C CA . TYR B 1 392 ? -17.484 2.119 -6.301 1 94.81 392 TYR B CA 1
ATOM 8226 C C . TYR B 1 392 ? -16.25 1.996 -7.184 1 94.81 392 TYR B C 1
ATOM 8228 O O . TYR B 1 392 ? -16.172 2.607 -8.25 1 94.81 392 TYR B O 1
ATOM 8236 N N . ARG B 1 393 ? -15.336 1.158 -6.73 1 96.12 393 ARG B N 1
ATOM 8237 C CA . ARG B 1 393 ? -14.086 0.983 -7.465 1 96.12 393 ARG B CA 1
ATOM 8238 C C . ARG B 1 393 ? -13.609 -0.465 -7.402 1 96.12 393 ARG B C 1
ATOM 8240 O O . ARG B 1 393 ? -13.727 -1.115 -6.359 1 96.12 393 ARG B O 1
ATOM 8247 N N . MET B 1 394 ? -13.094 -0.958 -8.5 1 97.5 394 MET B N 1
ATOM 8248 C CA . MET B 1 394 ? -12.43 -2.258 -8.586 1 97.5 394 MET B CA 1
ATOM 8249 C C . MET B 1 394 ? -11.117 -2.15 -9.344 1 97.5 394 MET B C 1
ATOM 8251 O O . MET B 1 394 ? -11.094 -1.73 -10.5 1 97.5 394 MET B O 1
ATOM 8255 N N . LYS B 1 395 ? -10.047 -2.5 -8.695 1 97.5 395 LYS B N 1
ATOM 8256 C CA . LYS B 1 395 ? -8.734 -2.445 -9.328 1 97.5 395 LYS B CA 1
ATOM 8257 C C . LYS B 1 395 ? -8.07 -3.818 -9.328 1 97.5 395 LYS B C 1
ATOM 8259 O O . LYS B 1 395 ? -7.602 -4.285 -8.281 1 97.5 395 LYS B O 1
ATOM 8264 N N . ILE B 1 396 ? -7.965 -4.379 -10.422 1 96.25 396 ILE B N 1
ATOM 8265 C CA . ILE B 1 396 ? -7.348 -5.691 -10.555 1 96.25 396 ILE B CA 1
ATOM 8266 C C . ILE B 1 396 ? -5.867 -5.535 -10.891 1 96.25 396 ILE B C 1
ATOM 8268 O O . ILE B 1 396 ? -5.031 -6.312 -10.43 1 96.25 396 ILE B O 1
ATOM 8272 N N . SER B 1 397 ? -5.559 -4.547 -11.719 1 92.94 397 SER B N 1
ATOM 8273 C CA . SER B 1 397 ? -4.211 -4.168 -12.141 1 92.94 397 SER B CA 1
ATOM 8274 C C . SER B 1 397 ? -4.152 -2.695 -12.539 1 92.94 397 SER B C 1
ATOM 8276 O O . SER B 1 397 ? -5.16 -1.989 -12.477 1 92.94 397 SER B O 1
ATOM 8278 N N . ASP B 1 398 ? -2.979 -2.221 -12.852 1 87.44 398 ASP B N 1
ATOM 8279 C CA . ASP B 1 398 ? -2.857 -0.838 -13.297 1 87.44 398 ASP B CA 1
ATOM 8280 C C . ASP B 1 398 ? -3.615 -0.619 -14.609 1 87.44 398 ASP B C 1
ATOM 8282 O O . ASP B 1 398 ? -4.09 0.486 -14.875 1 87.44 398 ASP B O 1
ATOM 8286 N N . GLU B 1 399 ? -3.809 -1.701 -15.359 1 89.5 399 GLU B N 1
ATOM 8287 C CA . GLU B 1 399 ? -4.5 -1.605 -16.641 1 89.5 399 GLU B CA 1
ATOM 8288 C C . GLU B 1 399 ? -6.012 -1.738 -16.469 1 89.5 399 GLU B C 1
ATOM 8290 O O . GLU B 1 399 ? -6.785 -1.219 -17.266 1 89.5 399 GLU B O 1
ATOM 8295 N N . VAL B 1 400 ? -6.371 -2.441 -15.445 1 94.44 400 VAL B N 1
ATOM 8296 C CA . VAL B 1 400 ? -7.793 -2.652 -15.195 1 94.44 400 VAL B CA 1
ATOM 8297 C C . VAL B 1 400 ? -8.188 -2 -13.867 1 94.44 400 VAL B C 1
ATOM 8299 O O . VAL B 1 400 ? -8.242 -2.67 -12.836 1 94.44 400 VAL B O 1
ATOM 8302 N N . ASP B 1 401 ? -8.422 -0.776 -13.859 1 96.19 401 ASP B N 1
ATOM 8303 C CA . ASP B 1 401 ? -8.859 0.081 -12.766 1 96.19 401 ASP B CA 1
ATOM 8304 C C . ASP B 1 401 ? -10.195 0.743 -13.078 1 96.19 401 ASP B C 1
ATOM 8306 O O . ASP B 1 401 ? -10.25 1.748 -13.797 1 96.19 401 ASP B O 1
ATOM 8310 N N . ILE B 1 402 ? -11.25 0.138 -12.492 1 96.38 402 ILE B N 1
ATOM 8311 C CA . ILE B 1 402 ? -12.602 0.466 -12.914 1 96.38 402 ILE B CA 1
ATOM 8312 C C . ILE B 1 402 ? -13.305 1.271 -11.82 1 96.38 402 ILE B C 1
ATOM 8314 O O . ILE B 1 402 ? -13.312 0.867 -10.656 1 96.38 402 ILE B O 1
ATOM 8318 N N . GLN B 1 403 ? -13.828 2.342 -12.164 1 94.69 403 GLN B N 1
ATOM 8319 C CA . GLN B 1 403 ? -14.766 3.08 -11.328 1 94.69 403 GLN B CA 1
ATOM 8320 C C . GLN B 1 403 ? -16.203 2.871 -11.789 1 94.69 403 GLN B C 1
ATOM 8322 O O . GLN B 1 403 ? -16.547 3.166 -12.938 1 94.69 403 GLN B O 1
ATOM 8327 N N . PHE B 1 404 ? -17.062 2.381 -11 1 93.94 404 PHE B N 1
ATOM 8328 C CA . PHE B 1 404 ? -18.453 2.156 -11.344 1 93.94 404 PHE B CA 1
ATOM 8329 C C . PHE B 1 404 ? -19.25 3.459 -11.273 1 93.94 404 PHE B C 1
ATOM 8331 O O . PHE B 1 404 ? -18.984 4.305 -10.414 1 93.94 404 PHE B O 1
ATOM 8338 N N . PRO B 1 405 ? -20.188 3.623 -12.188 1 91.06 405 PRO B N 1
ATOM 8339 C CA . PRO B 1 405 ? -20.984 4.848 -12.148 1 91.06 405 PRO B CA 1
ATOM 8340 C C . PRO B 1 405 ? -21.922 4.91 -10.945 1 91.06 405 PRO B C 1
ATOM 8342 O O . PRO B 1 405 ? -22.406 3.875 -10.484 1 91.06 405 PRO B O 1
ATOM 8345 N N . CYS B 1 406 ? -22.062 6.16 -10.445 1 89.19 406 CYS B N 1
ATOM 8346 C CA . CYS B 1 406 ? -23.016 6.391 -9.359 1 89.19 406 CYS B CA 1
ATOM 8347 C C . CYS B 1 406 ? -24.438 6.473 -9.891 1 89.19 406 CYS B C 1
ATOM 8349 O O . CYS B 1 406 ? -24.781 7.406 -10.625 1 89.19 406 CYS B O 1
ATOM 8351 N N . LYS B 1 407 ? -25.109 5.324 -9.844 1 76.56 407 LYS B N 1
ATOM 8352 C CA . LYS B 1 407 ? -26.484 5.359 -10.32 1 76.56 407 LYS B CA 1
ATOM 8353 C C . LYS B 1 407 ? -27.453 5.598 -9.164 1 76.56 407 LYS B C 1
ATOM 8355 O O . LYS B 1 407 ? -27.281 5.043 -8.078 1 76.56 407 LYS B O 1
ATOM 8360 N N . LYS B 1 408 ? -28.344 6.414 -9.43 1 61.53 408 LYS B N 1
ATOM 8361 C CA . LYS B 1 408 ? -29.312 6.895 -8.438 1 61.53 408 LYS B CA 1
ATOM 8362 C C . LYS B 1 408 ? -29.969 5.734 -7.703 1 61.53 408 LYS B C 1
ATOM 8364 O O . LYS B 1 408 ? -30.188 5.805 -6.492 1 61.53 408 LYS B O 1
ATOM 8369 N N . GLU B 1 409 ? -30.203 4.672 -8.344 1 59.44 409 GLU B N 1
ATOM 8370 C CA . GLU B 1 409 ? -31.016 3.604 -7.762 1 59.44 409 GLU B CA 1
ATOM 8371 C C . GLU B 1 409 ? -30.156 2.643 -6.953 1 59.44 409 GLU B C 1
ATOM 8373 O O . GLU B 1 409 ? -30.672 1.864 -6.148 1 59.44 409 GLU B O 1
ATOM 8378 N N . THR B 1 410 ? -28.828 2.824 -6.945 1 62.16 410 THR B N 1
ATOM 8379 C CA . THR B 1 410 ? -28.016 1.736 -6.41 1 62.16 410 THR B CA 1
ATOM 8380 C C . THR B 1 410 ? -27.453 2.105 -5.039 1 62.16 410 THR B C 1
ATOM 8382 O O . THR B 1 410 ? -27.109 1.226 -4.242 1 62.16 410 THR B O 1
ATOM 8385 N N . TYR B 1 411 ? -27.484 3.426 -4.738 1 70.75 411 TYR B N 1
ATOM 8386 C CA . TYR B 1 411 ? -26.859 3.719 -3.455 1 70.75 411 TYR B CA 1
ATOM 8387 C C . TYR B 1 411 ? -27.812 4.496 -2.547 1 70.75 411 TYR B C 1
ATOM 8389 O O . TYR B 1 411 ? -28.531 5.387 -3.008 1 70.75 411 TYR B O 1
ATOM 8397 N N . LYS B 1 412 ? -27.969 3.926 -1.362 1 79 412 LYS B N 1
ATOM 8398 C CA . LYS B 1 412 ? -28.562 4.695 -0.281 1 79 412 LYS B CA 1
ATOM 8399 C C . LYS B 1 412 ? -27.5 5.426 0.536 1 79 412 LYS B C 1
ATOM 8401 O O . LYS B 1 412 ? -26.562 4.805 1.041 1 79 412 LYS B O 1
ATOM 8406 N N . CYS B 1 413 ? -27.656 6.719 0.609 1 86.62 413 CYS B N 1
ATOM 8407 C CA . CYS B 1 413 ? -26.594 7.488 1.246 1 86.62 413 CYS B CA 1
ATOM 8408 C C . CYS B 1 413 ? -26.625 7.324 2.76 1 86.62 413 CYS B C 1
ATOM 8410 O O . CYS B 1 413 ? -25.578 7.23 3.408 1 86.62 413 CYS B O 1
ATOM 8412 N N . PHE B 1 414 ? -27.734 7.234 3.342 1 87.44 414 PHE B N 1
ATOM 8413 C CA . PHE B 1 414 ? -27.797 7.199 4.797 1 87.44 414 PHE B CA 1
ATOM 8414 C C . PHE B 1 414 ? -28.359 5.867 5.285 1 87.44 414 PHE B C 1
ATOM 8416 O O . PHE B 1 414 ? -29.562 5.637 5.207 1 87.44 414 PHE B O 1
ATOM 8423 N N . ASN B 1 415 ? -27.422 4.949 5.672 1 79.19 415 ASN B N 1
ATOM 8424 C CA . ASN B 1 415 ? -27.781 3.598 6.094 1 79.19 415 ASN B CA 1
ATOM 8425 C C . ASN B 1 415 ? -27.844 3.484 7.613 1 79.19 415 ASN B C 1
ATOM 8427 O O . ASN B 1 415 ? -27.672 2.393 8.164 1 79.19 415 ASN B O 1
ATOM 8431 N N . GLY B 1 416 ? -27.969 4.527 8.32 1 82 416 GLY B N 1
ATOM 8432 C CA . GLY B 1 416 ? -28.016 4.48 9.773 1 82 416 GLY B CA 1
ATOM 8433 C C . GLY B 1 416 ? -26.672 4.758 10.414 1 82 416 GLY B C 1
ATOM 8434 O O . GLY B 1 416 ? -25.75 5.254 9.758 1 82 416 GLY B O 1
ATOM 8435 N N . LEU B 1 417 ? -26.578 4.398 11.75 1 88.31 417 LEU B N 1
ATOM 8436 C CA . LEU B 1 417 ? -25.375 4.664 12.531 1 88.31 417 LEU B CA 1
ATOM 8437 C C . LEU B 1 417 ? -24.359 3.533 12.375 1 88.31 417 LEU B C 1
ATOM 8439 O O . LEU B 1 417 ? -24.75 2.371 12.211 1 88.31 417 LEU B O 1
ATOM 8443 N N . GLY B 1 418 ? -23.109 3.873 12.352 1 91.19 418 GLY B N 1
ATOM 8444 C CA . GLY B 1 418 ? -22.062 2.863 12.391 1 91.19 418 GLY B CA 1
ATOM 8445 C C . GLY B 1 418 ? -21.516 2.521 11.016 1 91.19 418 GLY B C 1
ATOM 8446 O O . GLY B 1 418 ? -20.719 1.59 10.875 1 91.19 418 GLY B O 1
ATOM 8447 N N . TYR B 1 419 ? -21.906 3.271 9.961 1 92.44 419 TYR B N 1
ATOM 8448 C CA . TYR B 1 419 ? -21.453 2.988 8.602 1 92.44 419 TYR B CA 1
ATOM 8449 C C . TYR B 1 419 ? -20.812 4.223 7.973 1 92.44 419 TYR B C 1
ATOM 8451 O O . TYR B 1 419 ? -21.234 5.352 8.242 1 92.44 419 TYR B O 1
ATOM 8459 N N . VAL B 1 420 ? -19.797 4.035 7.18 1 93.62 420 VAL B N 1
ATOM 8460 C CA . VAL B 1 420 ? -19.312 5.125 6.34 1 93.62 420 VAL B CA 1
ATOM 8461 C C . VAL B 1 420 ? -20.219 5.293 5.125 1 93.62 420 VAL B C 1
ATOM 8463 O O . VAL B 1 420 ? -20.875 4.344 4.699 1 93.62 420 VAL B O 1
ATOM 8466 N N . LEU B 1 421 ? -20.219 6.445 4.613 1 93.94 421 LEU B N 1
ATOM 8467 C CA . LEU B 1 421 ? -21.047 6.73 3.453 1 93.94 421 LEU B CA 1
ATOM 8468 C C . LEU B 1 421 ? -20.359 6.273 2.168 1 93.94 421 LEU B C 1
ATOM 8470 O O . LEU B 1 421 ? -19.141 6.23 2.094 1 93.94 421 LEU B O 1
ATOM 8474 N N . SER B 1 422 ? -21.203 5.969 1.192 1 93.06 422 SER B N 1
ATOM 8475 C CA . SER B 1 422 ? -20.672 5.582 -0.107 1 93.06 422 SER B CA 1
ATOM 8476 C C . SER B 1 422 ? -19.891 6.727 -0.748 1 93.06 422 SER B C 1
ATOM 8478 O O . SER B 1 422 ? -20.297 7.887 -0.648 1 93.06 422 SER B O 1
ATOM 8480 N N . PRO B 1 423 ? -18.812 6.426 -1.443 1 93.69 423 PRO B N 1
ATOM 8481 C CA . PRO B 1 423 ? -18.078 7.469 -2.166 1 93.69 423 PRO B CA 1
ATOM 8482 C C . PRO B 1 423 ? -18.953 8.234 -3.145 1 93.69 423 PRO B C 1
ATOM 8484 O O . PRO B 1 423 ? -18.719 9.422 -3.398 1 93.69 423 PRO B O 1
ATOM 8487 N N . CYS B 1 424 ? -19.984 7.602 -3.699 1 93.38 424 CYS B N 1
ATOM 8488 C CA . CYS B 1 424 ? -20.922 8.281 -4.582 1 93.38 424 CYS B CA 1
ATOM 8489 C C . CYS B 1 424 ? -21.656 9.398 -3.846 1 93.38 424 CYS B C 1
ATOM 8491 O O . CYS B 1 424 ? -21.797 10.508 -4.371 1 93.38 424 CYS B O 1
ATOM 8493 N N . CYS B 1 425 ? -22.094 9.055 -2.699 1 94.25 425 CYS B N 1
ATOM 8494 C CA . CYS B 1 425 ? -22.797 10.047 -1.89 1 94.25 425 CYS B CA 1
ATOM 8495 C C . CYS B 1 425 ? -21.875 11.18 -1.492 1 94.25 425 CYS B C 1
ATOM 8497 O O . CYS B 1 425 ? -22.234 12.352 -1.59 1 94.25 425 CYS B O 1
ATOM 8499 N N . LEU B 1 426 ? -20.734 10.852 -1.054 1 95.5 426 LEU B N 1
ATOM 8500 C CA . LEU B 1 426 ? -19.766 11.852 -0.624 1 95.5 426 LEU B CA 1
ATOM 8501 C C . LEU B 1 426 ? -19.344 12.742 -1.79 1 95.5 426 LEU B C 1
ATOM 8503 O O . LEU B 1 426 ? -19.156 13.945 -1.618 1 95.5 426 LEU B O 1
ATOM 8507 N N . GLN B 1 427 ? -19.25 12.141 -2.939 1 94.19 427 GLN B N 1
ATOM 8508 C CA . GLN B 1 427 ? -18.891 12.914 -4.125 1 94.19 427 GLN B CA 1
ATOM 8509 C C . GLN B 1 427 ? -19.984 13.906 -4.488 1 94.19 427 GLN B C 1
ATOM 8511 O O . GLN B 1 427 ? -19.703 15.031 -4.91 1 94.19 427 GLN B O 1
ATOM 8516 N N . GLU B 1 428 ? -21.203 13.469 -4.395 1 94 428 GLU B N 1
ATOM 8517 C CA . GLU B 1 428 ? -22.328 14.375 -4.633 1 94 428 GLU B CA 1
ATOM 8518 C C . GLU B 1 428 ? -22.234 15.609 -3.744 1 94 428 GLU B C 1
ATOM 8520 O O . GLU B 1 428 ? -22.375 16.734 -4.223 1 94 428 GLU B O 1
ATOM 8525 N N . LEU B 1 429 ? -21.984 15.367 -2.512 1 97.06 429 LEU B N 1
ATOM 8526 C CA . LEU B 1 429 ? -21.859 16.469 -1.571 1 97.06 429 LEU B CA 1
ATOM 8527 C C . LEU B 1 429 ? -20.672 17.359 -1.935 1 97.06 429 LEU B C 1
ATOM 8529 O O . LEU B 1 429 ? -20.797 18.594 -1.955 1 97.06 429 LEU B O 1
ATOM 8533 N N . ALA B 1 430 ? -19.531 16.75 -2.207 1 97.56 430 ALA B N 1
ATOM 8534 C CA . ALA B 1 430 ? -18.328 17.5 -2.562 1 97.56 430 ALA B CA 1
ATOM 8535 C C . ALA B 1 430 ? -18.562 18.359 -3.811 1 97.56 430 ALA B C 1
ATOM 8537 O O . ALA B 1 430 ? -18.141 19.516 -3.871 1 97.56 430 ALA B O 1
ATOM 8538 N N . ASP B 1 431 ? -19.25 17.766 -4.762 1 96.62 431 ASP B N 1
ATOM 8539 C CA . ASP B 1 431 ? -19.562 18.5 -5.988 1 96.62 431 ASP B CA 1
ATOM 8540 C C . ASP B 1 431 ? -20.438 19.719 -5.699 1 96.62 431 ASP B C 1
ATOM 8542 O O . ASP B 1 431 ? -20.25 20.781 -6.285 1 96.62 431 ASP B O 1
ATOM 8546 N N . MET B 1 432 ? -21.391 19.469 -4.887 1 97.62 432 MET B N 1
ATOM 8547 C CA . MET B 1 432 ? -22.281 20.547 -4.504 1 97.62 432 MET B CA 1
ATOM 8548 C C . MET B 1 432 ? -21.531 21.688 -3.828 1 97.62 432 MET B C 1
ATOM 8550 O O . MET B 1 432 ? -21.703 22.859 -4.176 1 97.62 432 MET B O 1
ATOM 8554 N N . ILE B 1 433 ? -20.688 21.375 -2.896 1 98.62 433 ILE B N 1
ATOM 8555 C CA . ILE B 1 433 ? -19.891 22.375 -2.18 1 98.62 433 ILE B CA 1
ATOM 8556 C C . ILE B 1 433 ? -19 23.109 -3.162 1 98.62 433 ILE B C 1
ATOM 8558 O O . ILE B 1 433 ? -18.953 24.344 -3.162 1 98.62 433 ILE B O 1
ATOM 8562 N N . ASN B 1 434 ? -18.297 22.344 -3.982 1 98.56 434 ASN B N 1
ATOM 8563 C CA . ASN B 1 434 ? -17.375 22.922 -4.949 1 98.56 434 ASN B CA 1
ATOM 8564 C C . ASN B 1 434 ? -18.094 23.859 -5.918 1 98.56 434 ASN B C 1
ATOM 8566 O O . ASN B 1 434 ? -17.562 24.906 -6.281 1 98.56 434 ASN B O 1
ATOM 8570 N N . PHE B 1 435 ? -19.281 23.438 -6.309 1 98.12 435 PHE B N 1
ATOM 8571 C CA . PHE B 1 435 ? -20.078 24.281 -7.207 1 98.12 435 PHE B CA 1
ATOM 8572 C C . PHE B 1 435 ? -20.406 25.609 -6.555 1 98.12 435 PHE B C 1
ATOM 8574 O O . PHE B 1 435 ? -20.219 26.672 -7.16 1 98.12 435 PHE B O 1
ATOM 8581 N N . VAL B 1 436 ? -20.906 25.578 -5.336 1 98.12 436 VAL B N 1
ATOM 8582 C CA . VAL B 1 436 ? -21.312 26.781 -4.629 1 98.12 436 VAL B CA 1
ATOM 8583 C C . VAL B 1 436 ? -20.094 27.672 -4.383 1 98.12 436 VAL B C 1
ATOM 8585 O O . VAL B 1 436 ? -20.141 28.875 -4.617 1 98.12 436 VAL B O 1
ATOM 8588 N N . MET B 1 437 ? -19.031 27.109 -3.965 1 98.5 437 MET B N 1
ATOM 8589 C CA . MET B 1 437 ? -17.828 27.859 -3.666 1 98.5 437 MET B CA 1
ATOM 8590 C C . MET B 1 437 ? -17.25 28.5 -4.93 1 98.5 437 MET B C 1
ATOM 8592 O O . MET B 1 437 ? -16.766 29.625 -4.895 1 98.5 437 MET B O 1
ATOM 8596 N N . LYS B 1 438 ? -17.25 27.781 -5.988 1 98.06 438 LYS B N 1
ATOM 8597 C CA . LYS B 1 438 ? -16.812 28.344 -7.27 1 98.06 438 LYS B CA 1
ATOM 8598 C C . LYS B 1 438 ? -17.688 29.5 -7.703 1 98.06 438 LYS B C 1
ATOM 8600 O O . LYS B 1 438 ? -17.203 30.516 -8.203 1 98.06 438 LYS B O 1
ATOM 8605 N N . THR B 1 439 ? -18.969 29.328 -7.582 1 97.62 439 THR B N 1
ATOM 8606 C CA . THR B 1 439 ? -19.922 30.375 -7.914 1 97.62 439 THR B CA 1
ATOM 8607 C C . THR B 1 439 ? -19.641 31.641 -7.109 1 97.62 439 THR B C 1
ATOM 8609 O O . THR B 1 439 ? -19.656 32.75 -7.652 1 97.62 439 THR B O 1
ATOM 8612 N N . CYS B 1 440 ? -19.406 31.469 -5.852 1 97.5 440 CYS B N 1
ATOM 8613 C CA . CYS B 1 440 ? -19.047 32.625 -5.012 1 97.5 440 CYS B CA 1
ATOM 8614 C C . CYS B 1 440 ? -17.797 33.312 -5.527 1 97.5 440 CYS B C 1
ATOM 8616 O O . CYS B 1 440 ? -17.781 34.531 -5.703 1 97.5 440 CYS B O 1
ATOM 8618 N N . GLU B 1 441 ? -16.797 32.531 -5.785 1 96.38 441 GLU B N 1
ATOM 8619 C CA . GLU B 1 441 ? -15.523 33.062 -6.234 1 96.38 441 GLU B CA 1
ATOM 8620 C C . GLU B 1 441 ? -15.672 33.812 -7.559 1 96.38 441 GLU B C 1
ATOM 8622 O O . GLU B 1 441 ? -15.18 34.938 -7.707 1 96.38 441 GLU B O 1
ATOM 8627 N N . GLU B 1 442 ? -16.359 33.25 -8.492 1 96.56 442 GLU B N 1
ATOM 8628 C CA . GLU B 1 442 ? -16.516 33.812 -9.828 1 96.56 442 GLU B CA 1
ATOM 8629 C C . GLU B 1 442 ? -17.391 35.062 -9.789 1 96.56 442 GLU B C 1
ATOM 8631 O O . GLU B 1 442 ? -17.297 35.938 -10.68 1 96.56 442 GLU B O 1
ATOM 8636 N N . SER B 1 443 ? -18.172 35.219 -8.805 1 96.69 443 SER B N 1
ATOM 8637 C CA . SER B 1 443 ? -19.078 36.344 -8.695 1 96.69 443 SER B CA 1
ATOM 8638 C C . SER B 1 443 ? -18.562 37.375 -7.707 1 96.69 443 SER B C 1
ATOM 8640 O O . SER B 1 443 ? -19.281 38.281 -7.309 1 96.69 443 SER B O 1
ATOM 8642 N N . ASN B 1 444 ? -17.391 37.156 -7.16 1 94.81 444 ASN B N 1
ATOM 8643 C CA . ASN B 1 444 ? -16.734 38.062 -6.223 1 94.81 444 ASN B CA 1
ATOM 8644 C C . ASN B 1 444 ? -17.5 38.188 -4.918 1 94.81 444 ASN B C 1
ATOM 8646 O O . ASN B 1 444 ? -17.703 39.281 -4.406 1 94.81 444 ASN B O 1
ATOM 8650 N N . VAL B 1 445 ? -18.125 37.156 -4.562 1 95.88 445 VAL B N 1
ATOM 8651 C CA . VAL B 1 445 ? -18.75 37 -3.256 1 95.88 445 VAL B CA 1
ATOM 8652 C C . VAL B 1 445 ? -17.828 36.219 -2.33 1 95.88 445 VAL B C 1
ATOM 8654 O O . VAL B 1 445 ? -17.219 35.219 -2.74 1 95.88 445 VAL B O 1
ATOM 8657 N N . LEU B 1 446 ? -17.672 36.688 -1.08 1 97.19 446 LEU B N 1
ATOM 8658 C CA . LEU B 1 446 ? -16.797 36 -0.137 1 97.19 446 LEU B CA 1
ATOM 8659 C C . LEU B 1 446 ? -17.531 34.875 0.558 1 97.19 446 LEU B C 1
ATOM 8661 O O . LEU B 1 446 ? -18.547 35.094 1.221 1 97.19 446 LEU B O 1
ATOM 8665 N N . CYS B 1 447 ? -17.078 33.656 0.396 1 98.25 447 CYS B N 1
ATOM 8666 C CA . CYS B 1 447 ? -17.594 32.469 1.052 1 98.25 447 CYS B CA 1
ATOM 8667 C C . CYS B 1 447 ? -16.453 31.672 1.694 1 98.25 447 CYS B C 1
ATOM 8669 O O . CYS B 1 447 ? -15.328 31.688 1.201 1 98.25 447 CYS B O 1
ATOM 8671 N N . GLU B 1 448 ? -16.703 31.031 2.863 1 98.69 448 GLU B N 1
ATOM 8672 C CA . GLU B 1 448 ? -15.766 30.172 3.57 1 98.69 448 GLU B CA 1
ATOM 8673 C C . GLU B 1 448 ? -16.438 28.891 4.047 1 98.69 448 GLU B C 1
ATOM 8675 O O . GLU B 1 448 ? -17.609 28.875 4.383 1 98.69 448 GLU B O 1
ATOM 8680 N N . LEU B 1 449 ? -15.656 27.75 4.027 1 98.69 449 LEU B N 1
ATOM 8681 C CA . LEU B 1 449 ? -16.125 26.547 4.691 1 98.69 449 LEU B CA 1
ATOM 8682 C C . LEU B 1 449 ? -16.281 26.766 6.195 1 98.69 449 LEU B C 1
ATOM 8684 O O . LEU B 1 449 ? -15.492 27.5 6.793 1 98.69 449 LEU B O 1
ATOM 8688 N N . GLN B 1 450 ? -17.234 26.078 6.789 1 96.62 450 GLN B N 1
ATOM 8689 C CA . GLN B 1 450 ? -17.422 26.156 8.234 1 96.62 450 GLN B CA 1
ATOM 8690 C C . GLN B 1 450 ? -17.75 24.797 8.82 1 96.62 450 GLN B C 1
ATOM 8692 O O . GLN B 1 450 ? -18.062 23.859 8.094 1 96.62 450 GLN B O 1
ATOM 8697 N N . GLU B 1 451 ? -17.609 24.688 10.125 1 96.69 451 GLU B N 1
ATOM 8698 C CA . GLU B 1 451 ? -18.031 23.547 10.922 1 96.69 451 GLU B CA 1
ATOM 8699 C C . GLU B 1 451 ? -17.469 22.25 10.367 1 96.69 451 GLU B C 1
ATOM 8701 O O . GLU B 1 451 ? -16.281 22.188 10.023 1 96.69 451 GLU B O 1
ATOM 8706 N N . GLY B 1 452 ? -18.281 21.203 10.336 1 97.19 452 GLY B N 1
ATOM 8707 C CA . GLY B 1 452 ? -17.812 19.891 9.914 1 97.19 452 GLY B CA 1
ATOM 8708 C C . GLY B 1 452 ? -17.266 19.891 8.5 1 97.19 452 GLY B C 1
ATOM 8709 O O . GLY B 1 452 ? -16.359 19.109 8.195 1 97.19 452 GLY B O 1
ATOM 8710 N N . THR B 1 453 ? -17.75 20.719 7.68 1 98.31 453 THR B N 1
ATOM 8711 C CA . THR B 1 453 ? -17.266 20.828 6.309 1 98.31 453 THR B CA 1
ATOM 8712 C C . THR B 1 453 ? -15.805 21.297 6.293 1 98.31 453 THR B C 1
ATOM 8714 O O . THR B 1 453 ? -14.984 20.75 5.559 1 98.31 453 THR B O 1
ATOM 8717 N N . LEU B 1 454 ? -15.5 22.281 7.137 1 98.12 454 LEU B N 1
ATOM 8718 C CA . LEU B 1 454 ? -14.125 22.734 7.293 1 98.12 454 LEU B CA 1
ATOM 8719 C C . LEU B 1 454 ? -13.25 21.609 7.863 1 98.12 454 LEU B C 1
ATOM 8721 O O . LEU B 1 454 ? -12.125 21.406 7.402 1 98.12 454 LEU B O 1
ATOM 8725 N N . LEU B 1 455 ? -13.781 20.906 8.859 1 97.56 455 LEU B N 1
ATOM 8726 C CA . LEU B 1 455 ? -13.039 19.828 9.5 1 97.56 455 LEU B CA 1
ATOM 8727 C C . LEU B 1 455 ? -12.641 18.766 8.484 1 97.56 455 LEU B C 1
ATOM 8729 O O . LEU B 1 455 ? -11.516 18.266 8.516 1 97.56 455 LEU B O 1
ATOM 8733 N N . GLY B 1 456 ? -13.57 18.391 7.621 1 97.75 456 GLY B N 1
ATOM 8734 C CA . GLY B 1 456 ? -13.281 17.422 6.582 1 97.75 456 GLY B CA 1
ATOM 8735 C C . GLY B 1 456 ? -12.148 17.859 5.66 1 97.75 456 GLY B C 1
ATOM 8736 O O . GLY B 1 456 ? -11.289 17.047 5.305 1 97.75 456 GLY B O 1
ATOM 8737 N N . ALA B 1 457 ? -12.133 19.094 5.316 1 98.25 457 ALA B N 1
ATOM 8738 C CA . ALA B 1 457 ? -11.094 19.625 4.445 1 98.25 457 ALA B CA 1
ATOM 8739 C C . ALA B 1 457 ? -9.742 19.625 5.152 1 98.25 457 ALA B C 1
ATOM 8741 O O . ALA B 1 457 ? -8.719 19.281 4.555 1 98.25 457 ALA B O 1
ATOM 8742 N N . VAL B 1 458 ? -9.727 19.984 6.43 1 98.12 458 VAL B N 1
ATOM 8743 C CA . VAL B 1 458 ? -8.5 20.094 7.219 1 98.12 458 VAL B CA 1
ATOM 8744 C C . VAL B 1 458 ? -7.895 18.703 7.418 1 98.12 458 VAL B C 1
ATOM 8746 O O . VAL B 1 458 ? -6.68 18.516 7.297 1 98.12 458 VAL B O 1
ATOM 8749 N N . LYS B 1 459 ? -8.719 17.688 7.641 1 97.31 459 LYS B N 1
ATOM 8750 C CA . LYS B 1 459 ? -8.25 16.344 7.988 1 97.31 459 LYS B CA 1
ATOM 8751 C C . LYS B 1 459 ? -7.977 15.516 6.738 1 97.31 459 LYS B C 1
ATOM 8753 O O . LYS B 1 459 ? -7.016 14.75 6.695 1 97.31 459 LYS B O 1
ATOM 8758 N N . PHE B 1 460 ? -8.891 15.688 5.676 1 96.12 460 PHE B N 1
ATOM 8759 C CA . PHE B 1 460 ? -8.898 14.703 4.605 1 96.12 460 PHE B CA 1
ATOM 8760 C C . PHE B 1 460 ? -8.734 15.375 3.246 1 96.12 460 PHE B C 1
ATOM 8762 O O . PHE B 1 460 ? -8.578 14.695 2.229 1 96.12 460 PHE B O 1
ATOM 8769 N N . HIS B 1 461 ? -8.789 16.734 3.189 1 96.5 461 HIS B N 1
ATOM 8770 C CA . HIS B 1 461 ? -8.922 17.422 1.905 1 96.5 461 HIS B CA 1
ATOM 8771 C C . HIS B 1 461 ? -10.164 16.938 1.158 1 96.5 461 HIS B C 1
ATOM 8773 O O . HIS B 1 461 ? -10.18 16.906 -0.074 1 96.5 461 HIS B O 1
ATOM 8779 N N . LYS B 1 462 ? -11.102 16.391 1.873 1 96.62 462 LYS B N 1
ATOM 8780 C CA . LYS B 1 462 ? -12.406 15.891 1.436 1 96.62 462 LYS B CA 1
ATOM 8781 C C . LYS B 1 462 ? -13.461 16.109 2.514 1 96.62 462 LYS B C 1
ATOM 8783 O O . LYS B 1 462 ? -13.18 16.688 3.564 1 96.62 462 LYS B O 1
ATOM 8788 N N . VAL B 1 463 ? -14.695 15.758 2.166 1 97.25 463 VAL B N 1
ATOM 8789 C CA . VAL B 1 463 ? -15.734 15.734 3.188 1 97.25 463 VAL B CA 1
ATOM 8790 C C . VAL B 1 463 ? -15.547 14.523 4.094 1 97.25 463 VAL B C 1
ATOM 8792 O O . VAL B 1 463 ? -14.922 13.539 3.699 1 97.25 463 VAL B O 1
ATOM 8795 N N . LEU B 1 464 ? -16 14.609 5.297 1 96.88 464 LEU B N 1
ATOM 8796 C CA . LEU B 1 464 ? -15.891 13.508 6.246 1 96.88 464 LEU B CA 1
ATOM 8797 C C . LEU B 1 464 ? -16.672 12.289 5.762 1 96.88 464 LEU B C 1
ATOM 8799 O O . LEU B 1 464 ? -17.766 12.43 5.215 1 96.88 464 LEU B O 1
ATOM 8803 N N . PRO B 1 465 ? -16.203 11.062 6.004 1 95.19 465 PRO B N 1
ATOM 8804 C CA . PRO B 1 465 ? -16.844 9.836 5.539 1 95.19 465 PRO B CA 1
ATOM 8805 C C . PRO B 1 465 ? -18.203 9.594 6.207 1 95.19 465 PRO B C 1
ATOM 8807 O O . PRO B 1 465 ? -18.969 8.742 5.758 1 95.19 465 PRO B O 1
ATOM 8810 N N . TRP B 1 466 ? -18.547 10.305 7.246 1 94.94 466 TRP B N 1
ATOM 8811 C CA . TRP B 1 466 ? -19.781 10.125 7.992 1 94.94 466 TRP B CA 1
ATOM 8812 C C . TRP B 1 466 ? -20.609 11.414 8 1 94.94 466 TRP B C 1
ATOM 8814 O O . TRP B 1 466 ? -21.406 11.641 8.906 1 94.94 466 TRP B O 1
ATOM 8824 N N . GLU B 1 467 ? -20.422 12.219 7.078 1 94.88 467 GLU B N 1
ATOM 8825 C CA . GLU B 1 467 ? -21.078 13.516 6.996 1 94.88 467 GLU B CA 1
ATOM 8826 C C . GLU B 1 467 ? -22.594 13.359 6.855 1 94.88 467 GLU B C 1
ATOM 8828 O O . GLU B 1 467 ? -23.078 12.312 6.422 1 94.88 467 GLU B O 1
ATOM 8833 N N . ARG B 1 468 ? -23.359 14.5 7.199 1 95.31 468 ARG B N 1
ATOM 8834 C CA . ARG B 1 468 ? -24.812 14.492 7.047 1 95.31 468 ARG B CA 1
ATOM 8835 C C . ARG B 1 468 ? -25.297 15.781 6.383 1 95.31 468 ARG B C 1
ATOM 8837 O O . ARG B 1 468 ? -26.438 15.844 5.887 1 95.31 468 ARG B O 1
ATOM 8844 N N . ASP B 1 469 ? -24.516 16.719 6.391 1 96.19 469 ASP B N 1
ATOM 8845 C CA . ASP B 1 469 ? -24.797 18 5.762 1 96.19 469 ASP B CA 1
ATOM 8846 C C . ASP B 1 469 ? -23.531 18.812 5.562 1 96.19 469 ASP B C 1
ATOM 8848 O O . ASP B 1 469 ? -22.422 18.297 5.715 1 96.19 469 ASP B O 1
ATOM 8852 N N . ALA B 1 470 ? -23.688 20 4.996 1 98.19 470 ALA B N 1
ATOM 8853 C CA . ALA B 1 470 ? -22.547 20.891 4.84 1 98.19 470 ALA B CA 1
ATOM 8854 C C . ALA B 1 470 ? -22.891 22.297 5.32 1 98.19 470 ALA B C 1
ATOM 8856 O O . ALA B 1 470 ? -24.047 22.719 5.254 1 98.19 470 ALA B O 1
ATOM 8857 N N . ASP B 1 471 ? -21.891 22.953 5.805 1 98.06 471 ASP B N 1
ATOM 8858 C CA . ASP B 1 471 ? -22.047 24.312 6.316 1 98.06 471 ASP B CA 1
ATOM 8859 C C . ASP B 1 471 ? -21.047 25.266 5.648 1 98.06 471 ASP B C 1
ATOM 8861 O O . ASP B 1 471 ? -19.859 24.969 5.574 1 98.06 471 ASP B O 1
ATOM 8865 N N . LEU B 1 472 ? -21.594 26.391 5.176 1 98.31 472 LEU B N 1
ATOM 8866 C CA . LEU B 1 472 ? -20.797 27.484 4.609 1 98.31 472 LEU B CA 1
ATOM 8867 C C . LEU B 1 472 ? -21.188 28.812 5.227 1 98.31 472 LEU B C 1
ATOM 8869 O O . LEU B 1 472 ? -22.25 28.938 5.844 1 98.31 472 LEU B O 1
ATOM 8873 N N . THR B 1 473 ? -20.344 29.719 5.121 1 97.94 473 THR B N 1
ATOM 8874 C CA . THR B 1 473 ? -20.625 31.094 5.5 1 97.94 473 THR B CA 1
ATOM 8875 C C . THR B 1 473 ? -20.359 32.031 4.34 1 97.94 473 THR B C 1
ATOM 8877 O O . THR B 1 473 ? -19.594 31.703 3.424 1 97.94 473 THR B O 1
ATOM 8880 N N . PHE B 1 474 ? -21.094 33.125 4.27 1 97.94 474 PHE B N 1
ATOM 8881 C CA . PHE B 1 474 ? -20.875 34.188 3.291 1 97.94 474 PHE B CA 1
ATOM 8882 C C . PHE B 1 474 ? -20.938 35.562 3.959 1 97.94 474 PHE B C 1
ATOM 8884 O O . PHE B 1 474 ? -21.438 35.688 5.078 1 97.94 474 PHE B O 1
ATOM 8891 N N . LEU B 1 475 ? -20.297 36.469 3.338 1 97.44 475 LEU B N 1
ATOM 8892 C CA . LEU B 1 475 ? -20.359 37.844 3.844 1 97.44 475 LEU B CA 1
ATOM 8893 C C . LEU B 1 475 ? -21.766 38.406 3.689 1 97.44 475 LEU B C 1
ATOM 8895 O O . LEU B 1 475 ? -22.281 38.531 2.572 1 97.44 475 LEU B O 1
ATOM 8899 N N . THR B 1 476 ? -22.406 38.844 4.797 1 97.62 476 THR B N 1
ATOM 8900 C CA . THR B 1 476 ? -23.781 39.312 4.793 1 97.62 476 THR B CA 1
ATOM 8901 C C . THR B 1 476 ? -23.953 40.469 3.807 1 97.62 476 THR B C 1
ATOM 8903 O O . THR B 1 476 ? -24.984 40.594 3.15 1 97.62 476 THR B O 1
ATOM 8906 N N . ALA B 1 477 ? -22.969 41.281 3.674 1 95.88 477 ALA B N 1
ATOM 8907 C CA . ALA B 1 477 ? -23.016 42.406 2.758 1 95.88 477 ALA B CA 1
ATOM 8908 C C . ALA B 1 477 ? -23.219 41.938 1.319 1 95.88 477 ALA B C 1
ATOM 8910 O O . ALA B 1 477 ? -23.656 42.719 0.468 1 95.88 477 ALA B O 1
ATOM 8911 N N . ASN B 1 478 ? -22.969 40.75 1.035 1 96.5 478 ASN B N 1
ATOM 8912 C CA . ASN B 1 478 ? -23.109 40.188 -0.313 1 96.5 478 ASN B CA 1
ATOM 8913 C C . ASN B 1 478 ? -24.422 39.438 -0.474 1 96.5 478 ASN B C 1
ATOM 8915 O O . ASN B 1 478 ? -24.609 38.719 -1.458 1 96.5 478 ASN B O 1
ATOM 8919 N N . PHE B 1 479 ? -25.328 39.5 0.458 1 97 479 PHE B N 1
ATOM 8920 C CA . PHE B 1 479 ? -26.578 38.75 0.467 1 97 479 PHE B CA 1
ATOM 8921 C C . PHE B 1 479 ? -27.344 38.969 -0.827 1 97 479 PHE B C 1
ATOM 8923 O O . PHE B 1 479 ? -27.766 38.031 -1.474 1 97 479 PHE B O 1
ATOM 8930 N N . THR B 1 480 ? -27.5 40.219 -1.214 1 95.5 480 THR B N 1
ATOM 8931 C CA . THR B 1 480 ? -28.25 40.562 -2.416 1 95.5 480 THR B CA 1
ATOM 8932 C C . THR B 1 480 ? -27.562 40.031 -3.66 1 95.5 480 THR B C 1
ATOM 8934 O O . THR B 1 480 ? -28.219 39.5 -4.566 1 95.5 480 THR B O 1
ATOM 8937 N N . ALA B 1 481 ? -26.297 40.188 -3.693 1 95.88 481 ALA B N 1
ATOM 8938 C CA . ALA B 1 481 ? -25.547 39.656 -4.828 1 95.88 481 ALA B CA 1
ATOM 8939 C C . ALA B 1 481 ? -25.75 38.156 -4.98 1 95.88 481 ALA B C 1
ATOM 8941 O O . ALA B 1 481 ? -25.875 37.656 -6.102 1 95.88 481 ALA B O 1
ATOM 8942 N N . LEU B 1 482 ? -25.75 37.438 -3.893 1 96 482 LEU B N 1
ATOM 8943 C CA . LEU B 1 482 ? -25.906 35.969 -3.916 1 96 482 LEU B CA 1
ATOM 8944 C C . LEU B 1 482 ? -27.312 35.594 -4.344 1 96 482 LEU B C 1
ATOM 8946 O O . LEU B 1 482 ? -27.5 34.594 -5.047 1 96 482 LEU B O 1
ATOM 8950 N N . THR B 1 483 ? -28.266 36.375 -3.885 1 95.88 483 THR B N 1
ATOM 8951 C CA . THR B 1 483 ? -29.641 36.031 -4.234 1 95.88 483 THR B CA 1
ATOM 8952 C C . THR B 1 483 ? -29.891 36.281 -5.723 1 95.88 483 THR B C 1
ATOM 8954 O O . THR B 1 483 ? -30.734 35.625 -6.324 1 95.88 483 THR B O 1
ATOM 8957 N N . LYS B 1 484 ? -29.172 37.125 -6.312 1 95.56 484 LYS B N 1
ATOM 8958 C CA . LYS B 1 484 ? -29.281 37.406 -7.742 1 95.56 484 LYS B CA 1
ATOM 8959 C C . LYS B 1 484 ? -28.781 36.219 -8.57 1 95.56 484 LYS B C 1
ATOM 8961 O O . LYS B 1 484 ? -29.094 36.094 -9.758 1 95.56 484 LYS B O 1
ATOM 8966 N N . LEU B 1 485 ? -28.031 35.406 -7.941 1 95.94 485 LEU B N 1
ATOM 8967 C CA . LEU B 1 485 ? -27.484 34.219 -8.633 1 95.94 485 LEU B CA 1
ATOM 8968 C C . LEU B 1 485 ? -28.453 33.062 -8.539 1 95.94 485 LEU B C 1
ATOM 8970 O O . LEU B 1 485 ? -28.109 31.938 -8.945 1 95.94 485 LEU B O 1
ATOM 8974 N N . LYS B 1 486 ? -29.578 33.188 -8.016 1 95.62 486 LYS B N 1
ATOM 8975 C CA . LYS B 1 486 ? -30.562 32.125 -7.766 1 95.62 486 LYS B CA 1
ATOM 8976 C C . LYS B 1 486 ? -30.828 31.328 -9.039 1 95.62 486 LYS B C 1
ATOM 8978 O O . LYS B 1 486 ? -30.797 30.094 -9.016 1 95.62 486 LYS B O 1
ATOM 8983 N N . SER B 1 487 ? -31.094 32.031 -10.133 1 95.25 487 SER B N 1
ATOM 8984 C CA . SER B 1 487 ? -31.438 31.359 -11.383 1 95.25 487 SER B CA 1
ATOM 8985 C C . SER B 1 487 ? -30.281 30.469 -11.852 1 95.25 487 SER B C 1
ATOM 8987 O O . SER B 1 487 ? -30.516 29.375 -12.383 1 95.25 487 SER B O 1
ATOM 8989 N N . TYR B 1 488 ? -29.109 31.016 -11.734 1 96.5 488 TYR B N 1
ATOM 8990 C CA . TYR B 1 488 ? -27.938 30.266 -12.133 1 96.5 488 TYR B CA 1
ATOM 8991 C C . TYR B 1 488 ? -27.781 29.016 -11.273 1 96.5 488 TYR B C 1
ATOM 8993 O O . TYR B 1 488 ? -27.547 27.922 -11.789 1 96.5 488 TYR B O 1
ATOM 9001 N N . ILE B 1 489 ? -27.859 29.062 -9.992 1 96.69 489 ILE B N 1
ATOM 9002 C CA . ILE B 1 489 ? -27.688 27.953 -9.047 1 96.69 489 ILE B CA 1
ATOM 9003 C C . ILE B 1 489 ? -28.797 26.922 -9.25 1 96.69 489 ILE B C 1
ATOM 9005 O O . ILE B 1 489 ? -28.531 25.719 -9.211 1 96.69 489 ILE B O 1
ATOM 9009 N N . MET B 1 490 ? -29.969 27.375 -9.539 1 96.19 490 MET B N 1
ATOM 9010 C CA . MET B 1 490 ? -31.141 26.516 -9.641 1 96.19 490 MET B CA 1
ATOM 9011 C C . MET B 1 490 ? -31.094 25.688 -10.922 1 96.19 490 MET B C 1
ATOM 9013 O O . MET B 1 490 ? -31.906 24.781 -11.094 1 96.19 490 MET B O 1
ATOM 9017 N N . LYS B 1 491 ? -30.172 26.047 -11.781 1 95.75 491 LYS B N 1
ATOM 9018 C CA . LYS B 1 491 ? -29.969 25.172 -12.938 1 95.75 491 LYS B CA 1
ATOM 9019 C C . LYS B 1 491 ? -29.484 23.797 -12.508 1 95.75 491 LYS B C 1
ATOM 9021 O O . LYS B 1 491 ? -29.719 22.797 -13.211 1 95.75 491 LYS B O 1
ATOM 9026 N N . LYS B 1 492 ? -28.906 23.719 -11.359 1 95.81 492 LYS B N 1
ATOM 9027 C CA . LYS B 1 492 ? -28.344 22.438 -10.938 1 95.81 492 LYS B CA 1
ATOM 9028 C C . LYS B 1 492 ? -28.922 22 -9.594 1 95.81 492 LYS B C 1
ATOM 9030 O O . LYS B 1 492 ? -29.109 20.812 -9.359 1 95.81 492 LYS B O 1
ATOM 9035 N N . TYR B 1 493 ? -29.141 23 -8.766 1 97.19 493 TYR B N 1
ATOM 9036 C CA . TYR B 1 493 ? -29.578 22.703 -7.406 1 97.19 493 TYR B CA 1
ATOM 9037 C C . TYR B 1 493 ? -30.734 23.594 -6.996 1 97.19 493 TYR B C 1
ATOM 9039 O O . TYR B 1 493 ? -30.938 24.672 -7.566 1 97.19 493 TYR B O 1
ATOM 9047 N N . SER B 1 494 ? -31.484 23.125 -5.93 1 96.75 494 SER B N 1
ATOM 9048 C CA . SER B 1 494 ? -32.469 24 -5.344 1 96.75 494 SER B CA 1
ATOM 9049 C C . SER B 1 494 ? -31.844 25.062 -4.465 1 96.75 494 SER B C 1
ATOM 9051 O O . SER B 1 494 ? -30.812 24.828 -3.84 1 96.75 494 SER B O 1
ATOM 9053 N N . PHE B 1 495 ? -32.438 26.219 -4.5 1 97.38 495 PHE B N 1
ATOM 9054 C CA . PHE B 1 495 ? -31.875 27.344 -3.773 1 97.38 495 PHE B CA 1
ATOM 9055 C C . PHE B 1 495 ? -32.969 28.172 -3.107 1 97.38 495 PHE B C 1
ATOM 9057 O O . PHE B 1 495 ? -33.906 28.609 -3.768 1 97.38 495 PHE B O 1
ATOM 9064 N N . THR B 1 496 ? -32.875 28.328 -1.742 1 96.88 496 THR B N 1
ATOM 9065 C CA . THR B 1 496 ? -33.781 29.172 -0.982 1 96.88 496 THR B CA 1
ATOM 9066 C C . THR B 1 496 ? -33 30.141 -0.089 1 96.88 496 THR B C 1
ATOM 9068 O O . THR B 1 496 ? -31.844 29.906 0.231 1 96.88 496 THR B O 1
ATOM 9071 N N . TYR B 1 497 ? -33.594 31.234 0.17 1 97 497 TYR B N 1
ATOM 9072 C CA . TYR B 1 497 ? -33 32.188 1.093 1 97 497 TYR B CA 1
ATOM 9073 C C . TYR B 1 497 ? -34.062 32.844 1.979 1 97 497 TYR B C 1
ATOM 9075 O O . TYR B 1 497 ? -35.25 32.812 1.643 1 97 497 TYR B O 1
ATOM 9083 N N . ASP B 1 498 ? -33.688 33.312 3.158 1 96.69 498 ASP B N 1
ATOM 9084 C CA . ASP B 1 498 ? -34.531 33.969 4.137 1 96.69 498 ASP B CA 1
ATOM 9085 C C . ASP B 1 498 ? -34.094 35.406 4.348 1 96.69 498 ASP B C 1
ATOM 9087 O O . ASP B 1 498 ? -33.344 35.719 5.277 1 96.69 498 ASP B O 1
ATOM 9091 N N . ALA B 1 499 ? -34.719 36.281 3.67 1 93.56 499 ALA B N 1
ATOM 9092 C CA . ALA B 1 499 ? -34.375 37.719 3.748 1 93.56 499 ALA B CA 1
ATOM 9093 C C . ALA B 1 499 ? -34.688 38.281 5.125 1 93.56 499 ALA B C 1
ATOM 9095 O O . ALA B 1 499 ? -34.062 39.219 5.578 1 93.56 499 ALA B O 1
ATOM 9096 N N . ALA B 1 500 ? -35.656 37.688 5.793 1 95 500 ALA B N 1
ATOM 9097 C CA . ALA B 1 500 ? -36.094 38.156 7.109 1 95 500 ALA B CA 1
ATOM 9098 C C . ALA B 1 500 ? -35.031 37.875 8.172 1 95 500 ALA B C 1
ATOM 9100 O O . ALA B 1 500 ? -35.094 38.406 9.273 1 95 500 ALA B O 1
ATOM 9101 N N . SER B 1 501 ? -34.156 37.062 7.746 1 95.44 501 SER B N 1
ATOM 9102 C CA . SER B 1 501 ? -33.125 36.656 8.703 1 95.44 501 SER B CA 1
ATOM 9103 C C . SER B 1 501 ? -32.031 37.719 8.805 1 95.44 501 SER B C 1
ATOM 9105 O O . SER B 1 501 ? -31.156 37.656 9.664 1 95.44 501 SER B O 1
ATOM 9107 N N . LEU B 1 502 ? -32.062 38.719 7.902 1 96.19 502 LEU B N 1
ATOM 9108 C CA . LEU B 1 502 ? -31.141 39.844 8.016 1 96.19 502 LEU B CA 1
ATOM 9109 C C . LEU B 1 502 ? -31.484 40.719 9.219 1 96.19 502 LEU B C 1
ATOM 9111 O O . LEU B 1 502 ? -32.656 40.938 9.516 1 96.19 502 LEU B O 1
ATOM 9115 N N . TRP B 1 503 ? -30.516 41.219 9.922 1 94.25 503 TRP B N 1
ATOM 9116 C CA . TRP B 1 503 ? -30.766 42.094 11.062 1 94.25 503 TRP B CA 1
ATOM 9117 C C . TRP B 1 503 ? -29.641 43.125 11.211 1 94.25 503 TRP B C 1
ATOM 9119 O O . TRP B 1 503 ? -28.531 42.906 10.719 1 94.25 503 TRP B O 1
ATOM 9129 N N . CYS B 1 504 ? -30.109 44.281 11.656 1 90 504 CYS B N 1
ATOM 9130 C CA . CYS B 1 504 ? -29.141 45.312 12 1 90 504 CYS B CA 1
ATOM 9131 C C . CYS B 1 504 ? -29.047 45.5 13.508 1 90 504 CYS B C 1
ATOM 9133 O O . CYS B 1 504 ? -30.062 45.562 14.195 1 90 504 CYS B O 1
ATOM 9135 N N . CYS B 1 505 ? -27.672 45.688 14.289 1 88.5 505 CYS B N 1
ATOM 9136 C CA . CYS B 1 505 ? -26.375 45.625 13.625 1 88.5 505 CYS B CA 1
ATOM 9137 C C . CYS B 1 505 ? -25.312 45 14.523 1 88.5 505 CYS B C 1
ATOM 9139 O O . CYS B 1 505 ? -25.484 44.938 15.742 1 88.5 505 CYS B O 1
ATOM 9141 N N . ALA B 1 506 ? -24.469 44.281 13.906 1 90.25 506 ALA B N 1
ATOM 9142 C CA . ALA B 1 506 ? -23.234 43.875 14.57 1 90.25 506 ALA B CA 1
ATOM 9143 C C . ALA B 1 506 ? -22.047 44.656 14.031 1 90.25 506 ALA B C 1
ATOM 9145 O O . ALA B 1 506 ? -21.766 44.656 12.828 1 90.25 506 ALA B O 1
ATOM 9146 N N . ASP B 1 507 ? -21.328 45.406 14.906 1 91.69 507 ASP B N 1
ATOM 9147 C CA . ASP B 1 507 ? -20.188 46.25 14.523 1 91.69 507 ASP B CA 1
ATOM 9148 C C . ASP B 1 507 ? -20.594 47.25 13.445 1 91.69 507 ASP B C 1
ATOM 9150 O O . ASP B 1 507 ? -19.875 47.406 12.461 1 91.69 507 ASP B O 1
ATOM 9154 N N . ASN B 1 508 ? -21.844 47.688 13.547 1 92.94 508 ASN B N 1
ATOM 9155 C CA . ASN B 1 508 ? -22.406 48.719 12.68 1 92.94 508 ASN B CA 1
ATOM 9156 C C . ASN B 1 508 ? -22.609 48.188 11.258 1 92.94 508 ASN B C 1
ATOM 9158 O O . ASN B 1 508 ? -22.594 48.969 10.297 1 92.94 508 ASN B O 1
ATOM 9162 N N . ARG B 1 509 ? -22.656 46.938 11.148 1 95.31 509 ARG B N 1
ATOM 9163 C CA . ARG B 1 509 ? -22.891 46.312 9.852 1 95.31 509 ARG B CA 1
ATOM 9164 C C . ARG B 1 509 ? -24.125 45.406 9.906 1 95.31 509 ARG B C 1
ATOM 9166 O O . ARG B 1 509 ? -24.438 44.812 10.953 1 95.31 509 ARG B O 1
ATOM 9173 N N . THR B 1 510 ? -24.812 45.344 8.766 1 94.75 510 THR B N 1
ATOM 9174 C CA . THR B 1 510 ? -25.875 44.375 8.656 1 94.75 510 THR B CA 1
ATOM 9175 C C . THR B 1 510 ? -25.312 42.969 8.844 1 94.75 510 THR B C 1
ATOM 9177 O O . THR B 1 510 ? -24.234 42.625 8.344 1 94.75 510 THR B O 1
ATOM 9180 N N . ALA B 1 511 ? -26.016 42.188 9.68 1 95.44 511 ALA B N 1
ATOM 9181 C CA . ALA B 1 511 ? -25.625 40.812 9.961 1 95.44 511 ALA B CA 1
ATOM 9182 C C . ALA B 1 511 ? -26.75 39.844 9.625 1 95.44 511 ALA B C 1
ATOM 9184 O O . ALA B 1 511 ? -27.844 40.25 9.25 1 95.44 511 ALA B O 1
ATOM 9185 N N . GLY B 1 512 ? -26.344 38.562 9.648 1 94.94 512 GLY B N 1
ATOM 9186 C CA . GLY B 1 512 ? -27.328 37.5 9.406 1 94.94 512 GLY B CA 1
ATOM 9187 C C . GLY B 1 512 ? -27.484 37.156 7.941 1 94.94 512 GLY B C 1
ATOM 9188 O O . GLY B 1 512 ? -26.609 37.469 7.125 1 94.94 512 GLY B O 1
ATOM 9189 N N . GLY B 1 513 ? -28.609 36.5 7.621 1 96.25 513 GLY B N 1
ATOM 9190 C CA . GLY B 1 513 ? -28.875 35.906 6.316 1 96.25 513 GLY B CA 1
ATOM 9191 C C . GLY B 1 513 ? -28.734 34.406 6.281 1 96.25 513 GLY B C 1
ATOM 9192 O O . GLY B 1 513 ? -27.734 33.875 6.766 1 96.25 513 GLY B O 1
ATOM 9193 N N . LYS B 1 514 ? -29.734 33.844 5.871 1 97.62 514 LYS B N 1
ATOM 9194 C CA . LYS B 1 514 ? -29.734 32.375 5.777 1 97.62 514 LYS B CA 1
ATOM 9195 C C . LYS B 1 514 ? -30.094 31.922 4.371 1 97.62 514 LYS B C 1
ATOM 9197 O O . LYS B 1 514 ? -31 32.469 3.746 1 97.62 514 LYS B O 1
ATOM 9202 N N . MET B 1 515 ? -29.297 31.031 3.885 1 97.81 515 MET B N 1
ATOM 9203 C CA . MET B 1 515 ? -29.562 30.422 2.586 1 97.81 515 MET B CA 1
ATOM 9204 C C . MET B 1 515 ? -29.375 28.906 2.645 1 97.81 515 MET B C 1
ATOM 9206 O O . MET B 1 515 ? -28.688 28.391 3.523 1 97.81 515 MET B O 1
ATOM 9210 N N . LYS B 1 516 ? -30.062 28.266 1.779 1 97.75 516 LYS B N 1
ATOM 9211 C CA . LYS B 1 516 ? -29.953 26.812 1.699 1 97.75 516 LYS B CA 1
ATOM 9212 C C . LYS B 1 516 ? -29.891 26.344 0.248 1 97.75 516 LYS B C 1
ATOM 9214 O O . LYS B 1 516 ? -30.578 26.875 -0.617 1 97.75 516 LYS B O 1
ATOM 9219 N N . VAL B 1 517 ? -28.984 25.484 0.003 1 97.88 517 VAL B N 1
ATOM 9220 C CA . VAL B 1 517 ? -28.875 24.797 -1.284 1 97.88 517 VAL B CA 1
ATOM 9221 C C . VAL B 1 517 ? -29.156 23.312 -1.107 1 97.88 517 VAL B C 1
ATOM 9223 O O . VAL B 1 517 ? -28.672 22.688 -0.162 1 97.88 517 VAL B O 1
ATOM 9226 N N . HIS B 1 518 ? -29.953 22.75 -2.006 1 96.5 518 HIS B N 1
ATOM 9227 C CA . HIS B 1 518 ? -30.359 21.359 -1.842 1 96.5 518 HIS B CA 1
ATOM 9228 C C . HIS B 1 518 ? -30.109 20.547 -3.115 1 96.5 518 HIS B C 1
ATOM 9230 O O . HIS B 1 518 ? -30.281 21.062 -4.223 1 96.5 518 HIS B O 1
ATOM 9236 N N . SER B 1 519 ? -29.656 19.375 -2.9 1 93.69 519 SER B N 1
ATOM 9237 C CA . SER B 1 519 ? -29.656 18.344 -3.936 1 93.69 519 SER B CA 1
ATOM 9238 C C . SER B 1 519 ? -30.562 17.172 -3.564 1 93.69 519 SER B C 1
ATOM 9240 O O . SER B 1 519 ? -31.438 17.312 -2.701 1 93.69 519 SER B O 1
ATOM 9242 N N . LYS B 1 520 ? -30.406 16.062 -4.293 1 87.06 520 LYS B N 1
ATOM 9243 C CA . LYS B 1 520 ? -31.25 14.898 -4.055 1 87.06 520 LYS B CA 1
ATOM 9244 C C . LYS B 1 520 ? -31.078 14.375 -2.633 1 87.06 520 LYS B C 1
ATOM 9246 O O . LYS B 1 520 ? -32.062 14.023 -1.97 1 87.06 520 LYS B O 1
ATOM 9251 N N . HIS B 1 521 ? -29.828 14.391 -2.156 1 90.88 521 HIS B N 1
ATOM 9252 C CA . HIS B 1 521 ? -29.578 13.711 -0.889 1 90.88 521 HIS B CA 1
ATOM 9253 C C . HIS B 1 521 ? -29 14.68 0.146 1 90.88 521 HIS B C 1
ATOM 9255 O O . HIS B 1 521 ? -28.906 14.336 1.327 1 90.88 521 HIS B O 1
ATOM 9261 N N . TRP B 1 522 ? -28.672 15.891 -0.311 1 95.5 522 TRP B N 1
ATOM 9262 C CA . TRP B 1 522 ? -27.859 16.719 0.577 1 95.5 522 TRP B CA 1
ATOM 9263 C C . TRP B 1 522 ? -28.438 18.125 0.678 1 95.5 522 TRP B C 1
ATOM 9265 O O . TRP B 1 522 ? -29.219 18.562 -0.184 1 95.5 522 TRP B O 1
ATOM 9275 N N . HIS B 1 523 ? -28.078 18.781 1.745 1 96 523 HIS B N 1
ATOM 9276 C CA . HIS B 1 523 ? -28.328 20.219 1.858 1 96 523 HIS B CA 1
ATOM 9277 C C . HIS B 1 523 ? -27.109 20.953 2.414 1 96 523 HIS B C 1
ATOM 9279 O O . HIS B 1 523 ? -26.391 20.406 3.258 1 96 523 HIS B O 1
ATOM 9285 N N . ILE B 1 524 ? -26.906 22.078 1.922 1 98.25 524 ILE B N 1
ATOM 9286 C CA . ILE B 1 524 ? -25.891 23.016 2.402 1 98.25 524 ILE B CA 1
ATOM 9287 C C . ILE B 1 524 ? -26.578 24.188 3.102 1 98.25 524 ILE B C 1
ATOM 9289 O O . ILE B 1 524 ? -27.469 24.828 2.535 1 98.25 524 ILE B O 1
ATOM 9293 N N . GLU B 1 525 ? -26.234 24.391 4.297 1 98.06 525 GLU B N 1
ATOM 9294 C CA . GLU B 1 525 ? -26.688 25.594 5 1 98.06 525 GLU B CA 1
ATOM 9295 C C . GLU B 1 525 ? -25.625 26.688 4.938 1 98.06 525 GLU B C 1
ATOM 9297 O O . GLU B 1 525 ? -24.453 26.438 5.227 1 98.06 525 GLU B O 1
ATOM 9302 N N . MET B 1 526 ? -26.062 27.828 4.508 1 97.81 526 MET B N 1
ATOM 9303 C CA . MET B 1 526 ? -25.172 29 4.434 1 97.81 526 MET B CA 1
ATOM 9304 C C . MET B 1 526 ? -25.625 30.094 5.395 1 97.81 526 MET B C 1
ATOM 9306 O O . MET B 1 526 ? -26.781 30.516 5.352 1 97.81 526 MET B O 1
ATOM 9310 N N . TYR B 1 527 ? -24.75 30.5 6.211 1 97.06 527 TYR B N 1
ATOM 9311 C CA . TYR B 1 527 ? -25.047 31.531 7.199 1 97.06 527 TYR B CA 1
ATOM 9312 C C . TYR B 1 527 ? -24.219 32.781 6.949 1 97.06 527 TYR B C 1
ATOM 9314 O O . TYR B 1 527 ? -23 32.719 6.812 1 97.06 527 TYR B O 1
ATOM 9322 N N . GLY B 1 528 ? -24.906 33.875 6.926 1 96.94 528 GLY B N 1
ATOM 9323 C CA . GLY B 1 528 ? -24.219 35.156 6.73 1 96.94 528 GLY B CA 1
ATOM 9324 C C . GLY B 1 528 ? -23.453 35.625 7.957 1 96.94 528 GLY B C 1
ATOM 9325 O O . GLY B 1 528 ? -23.891 35.406 9.086 1 96.94 528 GLY B O 1
ATOM 9326 N N . GLN B 1 529 ? -22.312 36.281 7.73 1 96.5 529 GLN B N 1
ATOM 9327 C CA . GLN B 1 529 ? -21.516 36.875 8.781 1 96.5 529 GLN B CA 1
ATOM 9328 C C . GLN B 1 529 ? -21.188 38.344 8.445 1 96.5 529 GLN B C 1
ATOM 9330 O O . GLN B 1 529 ? -20.859 38.656 7.297 1 96.5 529 GLN B O 1
ATOM 9335 N N . HIS B 1 530 ? -21.312 39.25 9.422 1 95.69 530 HIS B N 1
ATOM 9336 C CA . HIS B 1 530 ? -21.109 40.656 9.18 1 95.69 530 HIS B CA 1
ATOM 9337 C C . HIS B 1 530 ? -19.656 40.969 8.875 1 95.69 530 HIS B C 1
ATOM 9339 O O . HIS B 1 530 ? -19.344 42.031 8.312 1 95.69 530 HIS B O 1
ATOM 9345 N N . LEU B 1 531 ? -18.797 40.094 9.328 1 95.31 531 LEU B N 1
ATOM 9346 C CA . LEU B 1 531 ? -17.359 40.219 9.109 1 95.31 531 LEU B CA 1
ATOM 9347 C C . LEU B 1 531 ? -16.734 38.812 8.891 1 95.31 531 LEU B C 1
ATOM 9349 O O . LEU B 1 531 ? -17.109 37.875 9.578 1 95.31 531 LEU B O 1
ATOM 9353 N N . MET B 1 532 ? -15.758 38.719 7.914 1 96.44 532 MET B N 1
ATOM 9354 C CA . MET B 1 532 ? -15.148 37.438 7.602 1 96.44 532 MET B CA 1
ATOM 9355 C C . MET B 1 532 ? -13.625 37.562 7.535 1 96.44 532 MET B C 1
ATOM 9357 O O . MET B 1 532 ? -13.102 38.625 7.238 1 96.44 532 MET B O 1
ATOM 9361 N N . ASP B 1 533 ? -12.93 36.5 7.762 1 96.81 533 ASP B N 1
ATOM 9362 C CA . ASP B 1 533 ? -11.477 36.438 7.688 1 96.81 533 ASP B CA 1
ATOM 9363 C C . ASP B 1 533 ? -10.984 36.812 6.289 1 96.81 533 ASP B C 1
ATOM 9365 O O . ASP B 1 533 ? -9.984 37.531 6.137 1 96.81 533 ASP B O 1
ATOM 9369 N N . SER B 1 534 ? -11.672 36.312 5.297 1 97.12 534 SER B N 1
ATOM 9370 C CA . SER B 1 534 ? -11.289 36.625 3.922 1 97.12 534 SER B CA 1
ATOM 9371 C C . SER B 1 534 ? -11.289 38.125 3.67 1 97.12 534 SER B C 1
ATOM 9373 O O . SER B 1 534 ? -10.398 38.656 3 1 97.12 534 SER B O 1
ATOM 9375 N N . GLU B 1 535 ? -12.281 38.781 4.152 1 95.69 535 GLU B N 1
ATOM 9376 C CA . GLU B 1 535 ? -12.359 40.219 4.023 1 95.69 535 GLU B CA 1
ATOM 9377 C C . GLU B 1 535 ? -11.203 40.906 4.75 1 95.69 535 GLU B C 1
ATOM 9379 O O . GLU B 1 535 ? -10.586 41.844 4.215 1 95.69 535 GLU B O 1
ATOM 9384 N N . LYS B 1 536 ? -10.969 40.5 5.953 1 95.38 536 LYS B N 1
ATOM 9385 C CA . LYS B 1 536 ? -9.883 41.062 6.754 1 95.38 536 LYS B CA 1
ATOM 9386 C C . LYS B 1 536 ? -8.531 40.875 6.059 1 95.38 536 LYS B C 1
ATOM 9388 O O . LYS B 1 536 ? -7.711 41.781 6.051 1 95.38 536 LYS B O 1
ATOM 9393 N N . LEU B 1 537 ? -8.312 39.688 5.523 1 96 537 LEU B N 1
ATOM 9394 C CA . LEU B 1 537 ? -7.062 39.406 4.824 1 96 537 LEU B CA 1
ATOM 9395 C C . LEU B 1 537 ? -6.895 40.312 3.615 1 96 537 LEU B C 1
ATOM 9397 O O . LEU B 1 537 ? -5.816 40.875 3.396 1 96 537 LEU B O 1
ATOM 9401 N N . LEU B 1 538 ? -7.926 40.5 2.885 1 94.44 538 LEU B N 1
ATOM 9402 C CA . LEU B 1 538 ? -7.879 41.375 1.718 1 94.44 538 LEU B CA 1
ATOM 9403 C C . LEU B 1 538 ? -7.559 42.812 2.125 1 94.44 538 LEU B C 1
ATOM 9405 O O . LEU B 1 538 ? -6.785 43.5 1.452 1 94.44 538 LEU B O 1
ATOM 9409 N N . THR B 1 539 ? -8.203 43.219 3.186 1 93.25 539 THR B N 1
ATOM 9410 C CA . THR B 1 539 ? -7.949 44.562 3.693 1 93.25 539 THR B CA 1
ATOM 9411 C C . THR B 1 539 ? -6.48 44.719 4.082 1 93.25 539 THR B C 1
ATOM 9413 O O . THR B 1 539 ? -5.91 45.781 3.924 1 93.25 539 THR B O 1
ATOM 9416 N N . ASP B 1 540 ? -5.871 43.656 4.547 1 91.12 540 ASP B N 1
ATOM 9417 C CA . ASP B 1 540 ? -4.473 43.656 4.969 1 91.12 540 ASP B CA 1
ATOM 9418 C C . ASP B 1 540 ? -3.543 43.438 3.779 1 91.12 540 ASP B C 1
ATOM 9420 O O . ASP B 1 540 ? -2.328 43.312 3.951 1 91.12 540 ASP B O 1
ATOM 9424 N N . GLY B 1 541 ? -4.121 43.312 2.621 1 90.88 541 GLY B N 1
ATOM 9425 C CA . GLY B 1 541 ? -3.318 43.125 1.422 1 90.88 541 GLY B CA 1
ATOM 9426 C C . GLY B 1 541 ? -2.865 41.688 1.216 1 90.88 541 GLY B C 1
ATOM 9427 O O . GLY B 1 541 ? -1.909 41.438 0.481 1 90.88 541 GLY B O 1
ATOM 9428 N N . LEU B 1 542 ? -3.457 40.75 1.875 1 93.38 542 LEU B N 1
ATOM 9429 C CA . LEU B 1 542 ? -3.145 39.344 1.729 1 93.38 542 LEU B CA 1
ATOM 9430 C C . LEU B 1 542 ? -4.254 38.625 0.973 1 93.38 542 LEU B C 1
ATOM 9432 O O . LEU B 1 542 ? -5.422 39 1.056 1 93.38 542 LEU B O 1
ATOM 9436 N N . LYS B 1 543 ? -3.871 37.594 0.29 1 96 543 LYS B N 1
ATOM 9437 C CA . LYS B 1 543 ? -4.867 36.75 -0.362 1 96 543 LYS B CA 1
ATOM 9438 C C . LYS B 1 543 ? -5.637 35.906 0.661 1 96 543 LYS B C 1
ATOM 9440 O O . LYS B 1 543 ? -5.086 35.531 1.691 1 96 543 LYS B O 1
ATOM 9445 N N . PRO B 1 544 ? -6.898 35.625 0.364 1 97.75 544 PRO B N 1
ATOM 9446 C CA . PRO B 1 544 ? -7.641 34.75 1.261 1 97.75 544 PRO B CA 1
ATOM 9447 C C . PRO B 1 544 ? -7.016 33.375 1.376 1 97.75 544 PRO B C 1
ATOM 9449 O O . PRO B 1 544 ? -6.371 32.906 0.435 1 97.75 544 PRO B O 1
ATOM 9452 N N . THR B 1 545 ? -7.184 32.781 2.564 1 98.44 545 THR B N 1
ATOM 9453 C CA . THR B 1 545 ? -6.707 31.406 2.758 1 98.44 545 THR B CA 1
ATOM 9454 C C . THR B 1 545 ? -7.613 30.406 2.039 1 98.44 545 THR B C 1
ATOM 9456 O O . THR B 1 545 ? -8.836 30.531 2.092 1 98.44 545 THR B O 1
ATOM 9459 N N . LYS B 1 546 ? -6.992 29.516 1.323 1 98.69 546 LYS B N 1
ATOM 9460 C CA . LYS B 1 546 ? -7.715 28.453 0.638 1 98.69 546 LYS B CA 1
ATOM 9461 C C . LYS B 1 546 ? -7.184 27.078 1.042 1 98.69 546 LYS B C 1
ATOM 9463 O O . LYS B 1 546 ? -6.016 26.938 1.412 1 98.69 546 LYS B O 1
ATOM 9468 N N . ILE B 1 547 ? -8.047 26.109 1.018 1 98.56 547 ILE B N 1
ATOM 9469 C CA . ILE B 1 547 ? -7.688 24.734 1.3 1 98.56 547 ILE B CA 1
ATOM 9470 C C . ILE B 1 547 ? -8.211 23.828 0.184 1 98.56 547 ILE B C 1
ATOM 9472 O O . ILE B 1 547 ? -9.211 24.141 -0.464 1 98.56 547 ILE B O 1
ATOM 9476 N N . LEU B 1 548 ? -7.492 22.781 -0.049 1 97.69 548 LEU B N 1
ATOM 9477 C CA . LEU B 1 548 ? -7.922 21.844 -1.071 1 97.69 548 LEU B CA 1
ATOM 9478 C C . LEU B 1 548 ? -9.109 21.016 -0.584 1 97.69 548 LEU B C 1
ATOM 9480 O O . LEU B 1 548 ? -9.062 20.438 0.509 1 97.69 548 LEU B O 1
ATOM 9484 N N . LEU B 1 549 ? -10.164 21 -1.343 1 98.12 549 LEU B N 1
ATOM 9485 C CA . LEU B 1 549 ? -11.32 20.125 -1.111 1 98.12 549 LEU B CA 1
ATOM 9486 C C . LEU B 1 549 ? -11.727 19.406 -2.393 1 98.12 549 LEU B C 1
ATOM 9488 O O . LEU B 1 549 ? -12.25 20.031 -3.32 1 98.12 549 LEU B O 1
ATOM 9492 N N . ASN B 1 550 ? -11.508 18.125 -2.363 1 96.69 550 ASN B N 1
ATOM 9493 C CA . ASN B 1 550 ? -11.844 17.297 -3.518 1 96.69 550 ASN B CA 1
ATOM 9494 C C . ASN B 1 550 ? -11.328 17.906 -4.816 1 96.69 550 ASN B C 1
ATOM 9496 O O . ASN B 1 550 ? -12.086 18.094 -5.766 1 96.69 550 ASN B O 1
ATOM 9500 N N . GLY B 1 551 ? -10.109 18.375 -4.836 1 95.88 551 GLY B N 1
ATOM 9501 C CA . GLY B 1 551 ? -9.414 18.797 -6.039 1 95.88 551 GLY B CA 1
ATOM 9502 C C . GLY B 1 551 ? -9.562 20.281 -6.312 1 95.88 551 GLY B C 1
ATOM 9503 O O . GLY B 1 551 ? -8.969 20.812 -7.254 1 95.88 551 GLY B O 1
ATOM 9504 N N . GLN B 1 552 ? -10.305 20.969 -5.52 1 97.94 552 GLN B N 1
ATOM 9505 C CA . GLN B 1 552 ? -10.516 22.406 -5.711 1 97.94 552 GLN B CA 1
ATOM 9506 C C . GLN B 1 552 ? -10.047 23.203 -4.496 1 97.94 552 GLN B C 1
ATOM 9508 O O . GLN B 1 552 ? -10.273 22.797 -3.355 1 97.94 552 GLN B O 1
ATOM 9513 N N . TRP B 1 553 ? -9.32 24.297 -4.758 1 98.38 553 TRP B N 1
ATOM 9514 C CA . TRP B 1 553 ? -8.953 25.203 -3.68 1 98.38 553 TRP B CA 1
ATOM 9515 C C . TRP B 1 553 ? -10.125 26.109 -3.312 1 98.38 553 TRP B C 1
ATOM 9517 O O . TRP B 1 553 ? -10.641 26.844 -4.156 1 98.38 553 TRP B O 1
ATOM 9527 N N . VAL B 1 554 ? -10.57 26.062 -2.102 1 98.62 554 VAL B N 1
ATOM 9528 C CA . VAL B 1 554 ? -11.766 26.781 -1.688 1 98.62 554 VAL B CA 1
ATOM 9529 C C . VAL B 1 554 ? -11.453 27.641 -0.465 1 98.62 554 VAL B C 1
ATOM 9531 O O . VAL B 1 554 ? -10.547 27.328 0.31 1 98.62 554 VAL B O 1
ATOM 9534 N N . GLY B 1 555 ? -12.195 28.641 -0.272 1 98.5 555 GLY B N 1
ATOM 9535 C CA . GLY B 1 555 ? -11.969 29.594 0.802 1 98.5 555 GLY B CA 1
ATOM 9536 C C . GLY B 1 555 ? -12.258 29.031 2.178 1 98.5 555 GLY B C 1
ATOM 9537 O O . GLY B 1 555 ? -13.219 28.281 2.357 1 98.5 555 GLY B O 1
ATOM 9538 N N . VAL B 1 556 ? -11.422 29.406 3.143 1 98.69 556 VAL B N 1
ATOM 9539 C CA . VAL B 1 556 ? -11.539 29 4.539 1 98.69 556 VAL B CA 1
ATOM 9540 C C . VAL B 1 556 ? -11.109 30.141 5.449 1 98.69 556 VAL B C 1
ATOM 9542 O O . VAL B 1 556 ? -10.617 31.172 4.973 1 98.69 556 VAL B O 1
ATOM 9545 N N . PRO B 1 557 ? -11.359 29.984 6.781 1 98.19 557 PRO B N 1
ATOM 9546 C CA . PRO B 1 557 ? -10.828 31 7.699 1 98.19 557 PRO B CA 1
ATOM 9547 C C . PRO B 1 557 ? -9.312 31.141 7.598 1 98.19 557 PRO B C 1
ATOM 9549 O O . PRO B 1 557 ? -8.641 30.281 7.023 1 98.19 557 PRO B O 1
ATOM 9552 N N . ARG B 1 558 ? -8.828 32.281 8.086 1 97.5 558 ARG B N 1
ATOM 9553 C CA . ARG B 1 558 ? -7.426 32.656 7.941 1 97.5 558 ARG B CA 1
ATOM 9554 C C . ARG B 1 558 ? -6.512 31.5 8.328 1 97.5 558 ARG B C 1
ATOM 9556 O O . ARG B 1 558 ? -5.613 31.125 7.566 1 97.5 558 ARG B O 1
ATOM 9563 N N . ASN B 1 559 ? -6.684 30.875 9.484 1 98.31 559 ASN B N 1
ATOM 9564 C CA . ASN B 1 559 ? -5.984 29.703 10.023 1 98.31 559 ASN B CA 1
ATOM 9565 C C . ASN B 1 559 ? -6.945 28.562 10.336 1 98.31 559 ASN B C 1
ATOM 9567 O O . ASN B 1 559 ? -7.438 28.453 11.461 1 98.31 559 ASN B O 1
ATOM 9571 N N . PRO B 1 560 ? -7.152 27.75 9.297 1 98.38 560 PRO B N 1
ATOM 9572 C CA . PRO B 1 560 ? -8.203 26.734 9.453 1 98.38 560 PRO B CA 1
ATOM 9573 C C . PRO B 1 560 ? -7.887 25.719 10.547 1 98.38 560 PRO B C 1
ATOM 9575 O O . PRO B 1 560 ? -8.797 25.188 11.188 1 98.38 560 PRO B O 1
ATOM 9578 N N . GLY B 1 561 ? -6.629 25.406 10.836 1 98.38 561 GLY B N 1
ATOM 9579 C CA . GLY B 1 561 ? -6.277 24.531 11.938 1 98.38 561 GLY B CA 1
ATOM 9580 C C . GLY B 1 561 ? -6.645 25.109 13.297 1 98.38 561 GLY B C 1
ATOM 9581 O O . GLY B 1 561 ? -7.172 24.406 14.156 1 98.38 561 GLY B O 1
ATOM 9582 N N . TRP B 1 562 ? -6.305 26.391 13.438 1 98.38 562 TRP B N 1
ATOM 9583 C CA . TRP B 1 562 ? -6.621 27.078 14.688 1 98.38 562 TRP B CA 1
ATOM 9584 C C . TRP B 1 562 ? -8.125 27.188 14.883 1 98.38 562 TRP B C 1
ATOM 9586 O O . TRP B 1 562 ? -8.641 26.953 15.984 1 98.38 562 TRP B O 1
ATOM 9596 N N . HIS B 1 563 ? -8.789 27.547 13.805 1 98.12 563 HIS B N 1
ATOM 9597 C CA . HIS B 1 563 ? -10.25 27.641 13.82 1 98.12 563 HIS B CA 1
ATOM 9598 C C . HIS B 1 563 ? -10.883 26.328 14.25 1 98.12 563 HIS B C 1
ATOM 9600 O O . HIS B 1 563 ? -11.742 26.297 15.133 1 98.12 563 HIS B O 1
ATOM 9606 N N . ALA B 1 564 ? -10.461 25.281 13.672 1 97.69 564 ALA B N 1
ATOM 9607 C CA . ALA B 1 564 ? -11.016 23.953 13.945 1 97.69 564 ALA B CA 1
ATOM 9608 C C . ALA B 1 564 ? -10.75 23.547 15.391 1 97.69 564 ALA B C 1
ATOM 9610 O O . ALA B 1 564 ? -11.641 23.031 16.078 1 97.69 564 ALA B O 1
ATOM 9611 N N . ARG B 1 565 ? -9.523 23.703 15.859 1 97.94 565 ARG B N 1
ATOM 9612 C CA . ARG B 1 565 ? -9.18 23.344 17.219 1 97.94 565 ARG B CA 1
ATOM 9613 C C . ARG B 1 565 ? -10.078 24.047 18.234 1 97.94 565 ARG B C 1
ATOM 9615 O O . ARG B 1 565 ? -10.594 23.438 19.156 1 97.94 565 ARG B O 1
ATOM 9622 N N . ASN B 1 566 ? -10.211 25.328 18.047 1 97.94 566 ASN B N 1
ATOM 9623 C CA . ASN B 1 566 ? -10.961 26.125 19.016 1 97.94 566 ASN B CA 1
ATOM 9624 C C . ASN B 1 566 ? -12.461 25.844 18.922 1 97.94 566 ASN B C 1
ATOM 9626 O O . ASN B 1 566 ? -13.164 25.891 19.938 1 97.94 566 ASN B O 1
ATOM 9630 N N . ARG B 1 567 ? -12.938 25.547 17.766 1 97.5 567 ARG B N 1
ATOM 9631 C CA . ARG B 1 567 ? -14.352 25.234 17.578 1 97.5 567 ARG B CA 1
ATOM 9632 C C . ARG B 1 567 ? -14.711 23.906 18.219 1 97.5 567 ARG B C 1
ATOM 9634 O O . ARG B 1 567 ? -15.781 23.766 18.812 1 97.5 567 ARG B O 1
ATOM 9641 N N . TYR B 1 568 ? -13.852 22.906 18.109 1 97 568 TYR B N 1
ATOM 9642 C CA . TYR B 1 568 ? -14.25 21.547 18.438 1 97 568 TYR B CA 1
ATOM 9643 C C . TYR B 1 568 ? -13.539 21.062 19.703 1 97 568 TYR B C 1
ATOM 9645 O O . TYR B 1 568 ? -13.992 20.109 20.344 1 97 568 TYR B O 1
ATOM 9653 N N . GLY B 1 569 ? -12.383 21.609 20.016 1 96.44 569 GLY B N 1
ATOM 9654 C CA . GLY B 1 569 ? -11.766 21.312 21.297 1 96.44 569 GLY B CA 1
ATOM 9655 C C . GLY B 1 569 ? -10.812 20.141 21.25 1 96.44 569 GLY B C 1
ATOM 9656 O O . GLY B 1 569 ? -10.07 19.969 20.281 1 96.44 569 GLY B O 1
ATOM 9657 N N . HIS B 1 570 ? -10.781 19.328 22.266 1 96 570 HIS B N 1
ATOM 9658 C CA . HIS B 1 570 ? -9.758 18.328 22.5 1 96 570 HIS B CA 1
ATOM 9659 C C . HIS B 1 570 ? -9.836 17.203 21.484 1 96 570 HIS B C 1
ATOM 9661 O O . HIS B 1 570 ? -10.93 16.703 21.188 1 96 570 HIS B O 1
ATOM 9667 N N . GLU B 1 571 ? -8.625 16.781 20.969 1 97 571 GLU B N 1
ATOM 9668 C CA . GLU B 1 571 ? -8.391 15.578 20.172 1 97 571 GLU B CA 1
ATOM 9669 C C . GLU B 1 571 ? -9.227 15.594 18.891 1 97 571 GLU B C 1
ATOM 9671 O O . GLU B 1 571 ? -9.844 14.586 18.531 1 97 571 GLU B O 1
ATOM 9676 N N . ILE B 1 572 ? -9.195 16.656 18.266 1 96.88 572 ILE B N 1
ATOM 9677 C CA . ILE B 1 572 ? -10.086 16.875 17.125 1 96.88 572 ILE B CA 1
ATOM 9678 C C . ILE B 1 572 ? -9.539 16.141 15.898 1 96.88 572 ILE B C 1
ATOM 9680 O O . ILE B 1 572 ? -10.258 15.938 14.922 1 96.88 572 ILE B O 1
ATOM 9684 N N . TYR B 1 573 ? -8.297 15.773 15.875 1 98.06 573 TYR B N 1
ATOM 9685 C CA . TYR B 1 573 ? -7.75 15.094 14.703 1 98.06 573 TYR B CA 1
ATOM 9686 C C . TYR B 1 573 ? -8.016 13.594 14.773 1 98.06 573 TYR B C 1
ATOM 9688 O O . TYR B 1 573 ? -7.848 12.883 13.781 1 98.06 573 TYR B O 1
ATOM 9696 N N . ALA B 1 574 ? -8.383 13.094 15.945 1 97.62 574 ALA B N 1
ATOM 9697 C CA . ALA B 1 574 ? -9.125 11.836 15.984 1 97.62 574 ALA B CA 1
ATOM 9698 C C . ALA B 1 574 ? -10.562 12.031 15.508 1 97.62 574 ALA B C 1
ATOM 9700 O O . ALA B 1 574 ? -10.984 13.156 15.234 1 97.62 574 ALA B O 1
ATOM 9701 N N . HIS B 1 575 ? -11.281 10.977 15.414 1 97.31 575 HIS B N 1
ATOM 9702 C CA . HIS B 1 575 ? -12.539 11.102 14.688 1 97.31 575 HIS B CA 1
ATOM 9703 C C . HIS B 1 575 ? -13.734 10.938 15.617 1 97.31 575 HIS B C 1
ATOM 9705 O O . HIS B 1 575 ? -13.664 10.203 16.609 1 97.31 575 HIS B O 1
ATOM 9711 N N . ALA B 1 576 ? -14.766 11.648 15.312 1 96.12 576 ALA B N 1
ATOM 9712 C CA . ALA B 1 576 ? -16.094 11.516 15.914 1 96.12 576 ALA B CA 1
ATOM 9713 C C . ALA B 1 576 ? -17.172 11.477 14.852 1 96.12 576 ALA B C 1
ATOM 9715 O O . ALA B 1 576 ? -17.109 12.211 13.859 1 96.12 576 ALA B O 1
ATOM 9716 N N . GLN B 1 577 ? -18.156 10.688 15.047 1 95 577 GLN B N 1
ATOM 9717 C CA . GLN B 1 577 ? -19.266 10.602 14.102 1 95 577 GLN B CA 1
ATOM 9718 C C . GLN B 1 577 ? -20.141 11.852 14.164 1 95 577 GLN B C 1
ATOM 9720 O O . GLN B 1 577 ? -20.078 12.609 15.133 1 95 577 GLN B O 1
ATOM 9725 N N . HIS B 1 578 ? -20.938 12.047 13.141 1 95.5 578 HIS B N 1
ATOM 9726 C CA . HIS B 1 578 ? -21.781 13.234 13 1 95.5 578 HIS B CA 1
ATOM 9727 C C . HIS B 1 578 ? -22.812 13.305 14.109 1 95.5 578 HIS B C 1
ATOM 9729 O O . HIS B 1 578 ? -23.422 12.297 14.461 1 95.5 578 HIS B O 1
ATOM 9735 N N . TRP B 1 579 ? -23.109 14.477 14.625 1 95.5 579 TRP B N 1
ATOM 9736 C CA . TRP B 1 579 ? -23.984 14.664 15.766 1 95.5 579 TRP B CA 1
ATOM 9737 C C . TRP B 1 579 ? -25.406 14.234 15.43 1 95.5 579 TRP B C 1
ATOM 9739 O O . TRP B 1 579 ? -26.109 13.68 16.281 1 95.5 579 TRP B O 1
ATOM 9749 N N . MET B 1 580 ? -25.844 14.5 14.188 1 94.06 580 MET B N 1
ATOM 9750 C CA . MET B 1 580 ? -27.188 14.086 13.766 1 94.06 580 MET B CA 1
ATOM 9751 C C . MET B 1 580 ? -27.344 12.57 13.844 1 94.06 580 MET B C 1
ATOM 9753 O O . MET B 1 580 ? -28.375 12.07 14.273 1 94.06 580 MET B O 1
ATOM 9757 N N . ALA B 1 581 ? -26.281 11.891 13.391 1 91.88 581 ALA B N 1
ATOM 9758 C CA . ALA B 1 581 ? -26.312 10.438 13.438 1 91.88 581 ALA B CA 1
ATOM 9759 C C . ALA B 1 581 ? -26.344 9.938 14.883 1 91.88 581 ALA B C 1
ATOM 9761 O O . ALA B 1 581 ? -26.969 8.914 15.18 1 91.88 581 ALA B O 1
ATOM 9762 N N . MET B 1 582 ? -25.734 10.672 15.766 1 93.38 582 MET B N 1
ATOM 9763 C CA . MET B 1 582 ? -25.641 10.281 17.172 1 93.38 582 MET B CA 1
ATOM 9764 C C . MET B 1 582 ? -26.891 10.703 17.938 1 93.38 582 MET B C 1
ATOM 9766 O O . MET B 1 582 ? -26.969 10.5 19.156 1 93.38 582 MET B O 1
ATOM 9770 N N . GLY B 1 583 ? -27.828 11.438 17.297 1 92 583 GLY B N 1
ATOM 9771 C CA . GLY B 1 583 ? -29.094 11.812 17.906 1 92 583 GLY B CA 1
ATOM 9772 C C . GLY B 1 583 ? -29 13.062 18.75 1 92 583 GLY B C 1
ATOM 9773 O O . GLY B 1 583 ? -29.812 13.258 19.672 1 92 583 GLY B O 1
ATOM 9774 N N . GLN B 1 584 ? -28 13.797 18.516 1 94 584 GLN B N 1
ATOM 9775 C CA . GLN B 1 584 ? -27.875 15.055 19.25 1 94 584 GLN B CA 1
ATOM 9776 C C . GLN B 1 584 ? -28.734 16.141 18.641 1 94 584 GLN B C 1
ATOM 9778 O O . GLN B 1 584 ? -29.062 16.094 17.453 1 94 584 GLN B O 1
ATOM 9783 N N . GLY B 1 585 ? -29.109 17.141 19.438 1 93.81 585 GLY B N 1
ATOM 9784 C CA . GLY B 1 585 ? -30 18.188 19 1 93.81 585 GLY B CA 1
ATOM 9785 C C . GLY B 1 585 ? -29.312 19.234 18.125 1 93.81 585 GLY B C 1
ATOM 9786 O O . GLY B 1 585 ? -29.969 19.922 17.328 1 93.81 585 GLY B O 1
ATOM 9787 N N . ASN B 1 586 ? -28.094 19.422 18.312 1 93.94 586 ASN B N 1
ATOM 9788 C CA . ASN B 1 586 ? -27.281 20.344 17.516 1 93.94 586 ASN B CA 1
ATOM 9789 C C . ASN B 1 586 ? -25.812 19.938 17.516 1 93.94 586 ASN B C 1
ATOM 9791 O O . ASN B 1 586 ? -25.438 18.969 18.188 1 93.94 586 ASN B O 1
ATOM 9795 N N . GLY B 1 587 ? -25.062 20.672 16.766 1 94.81 587 GLY B N 1
ATOM 9796 C CA . GLY B 1 587 ? -23.656 20.312 16.625 1 94.81 587 GLY B CA 1
ATOM 9797 C C . GLY B 1 587 ? -22.766 21.016 17.625 1 94.81 587 GLY B C 1
ATOM 9798 O O . GLY B 1 587 ? -21.547 20.859 17.578 1 94.81 587 GLY B O 1
ATOM 9799 N N . TRP B 1 588 ? -23.281 21.812 18.5 1 95.44 588 TRP B N 1
ATOM 9800 C CA . TRP B 1 588 ? -22.484 22.547 19.5 1 95.44 588 TRP B CA 1
ATOM 9801 C C . TRP B 1 588 ? -22.328 21.734 20.766 1 95.44 588 TRP B C 1
ATOM 9803 O O . TRP B 1 588 ? -22.766 22.156 21.844 1 95.44 588 TRP B O 1
ATOM 9813 N N . ILE B 1 589 ? -21.719 20.609 20.672 1 94.88 589 ILE B N 1
ATOM 9814 C CA . ILE B 1 589 ? -21.5 19.672 21.781 1 94.88 589 ILE B CA 1
ATOM 9815 C C . ILE B 1 589 ? -20.016 19.328 21.891 1 94.88 589 ILE B C 1
ATOM 9817 O O . ILE B 1 589 ? -19.234 19.641 20.984 1 94.88 589 ILE B O 1
ATOM 9821 N N . ASP B 1 590 ? -19.641 18.766 22.984 1 93.69 590 ASP B N 1
ATOM 9822 C CA . ASP B 1 590 ? -18.312 18.188 23.141 1 93.69 590 ASP B CA 1
ATOM 9823 C C . ASP B 1 590 ? -18.25 16.781 22.547 1 93.69 590 ASP B C 1
ATOM 9825 O O . ASP B 1 590 ? -18.844 15.844 23.094 1 93.69 590 ASP B O 1
ATOM 9829 N N . TYR B 1 591 ? -17.516 16.672 21.547 1 95 591 TYR B N 1
ATOM 9830 C CA . TYR B 1 591 ? -17.484 15.406 20.828 1 95 591 TYR B CA 1
ATOM 9831 C C . TYR B 1 591 ? -16.531 14.422 21.5 1 95 591 TYR B C 1
ATOM 9833 O O . TYR B 1 591 ? -15.445 14.797 21.938 1 95 591 TYR B O 1
ATOM 9841 N N . LYS B 1 592 ? -16.969 13.203 21.641 1 92.94 592 LYS B N 1
ATOM 9842 C CA . LYS B 1 592 ? -16.078 12.109 22.031 1 92.94 592 LYS B CA 1
ATOM 9843 C C . LYS B 1 592 ? -15.383 11.508 20.812 1 92.94 592 LYS B C 1
ATOM 9845 O O . LYS B 1 592 ? -16.031 10.906 19.953 1 92.94 592 LYS B O 1
ATOM 9850 N N . THR B 1 593 ? -14.094 11.578 20.812 1 95.56 593 THR B N 1
ATOM 9851 C CA . THR B 1 593 ? -13.352 11.164 19.625 1 95.56 593 THR B CA 1
ATOM 9852 C C . THR B 1 593 ? -12.695 9.805 19.844 1 95.56 593 THR B C 1
ATOM 9854 O O . THR B 1 593 ? -12.781 9.234 20.922 1 95.56 593 THR B O 1
ATOM 9857 N N . ASN B 1 594 ? -12.141 9.211 18.766 1 94 594 ASN B N 1
ATOM 9858 C CA . ASN B 1 594 ? -11.344 7.988 18.734 1 94 594 ASN B CA 1
ATOM 9859 C C . ASN B 1 594 ? -12.188 6.762 19.078 1 94 594 ASN B C 1
ATOM 9861 O O . ASN B 1 594 ? -11.711 5.84 19.734 1 94 594 ASN B O 1
ATOM 9865 N N . GLN B 1 595 ? -13.422 6.891 18.766 1 90.75 595 GLN B N 1
ATOM 9866 C CA . GLN B 1 595 ? -14.328 5.762 18.953 1 90.75 595 GLN B CA 1
ATOM 9867 C C . GLN B 1 595 ? -15.469 5.797 17.938 1 90.75 595 GLN B C 1
ATOM 9869 O O . GLN B 1 595 ? -15.977 6.871 17.609 1 90.75 595 GLN B O 1
ATOM 9874 N N . PHE B 1 596 ? -15.789 4.684 17.438 1 94.19 596 PHE B N 1
ATOM 9875 C CA . PHE B 1 596 ? -16.906 4.543 16.5 1 94.19 596 PHE B CA 1
ATOM 9876 C C . PHE B 1 596 ? -17.953 3.6 17.062 1 94.19 596 PHE B C 1
ATOM 9878 O O . PHE B 1 596 ? -17.641 2.688 17.828 1 94.19 596 PHE B O 1
ATOM 9885 N N . THR B 1 597 ? -19.141 3.863 16.703 1 93.38 597 THR B N 1
ATOM 9886 C CA . THR B 1 597 ? -20.219 2.938 17.016 1 93.38 597 THR B CA 1
ATOM 9887 C C . THR B 1 597 ? -20.094 1.66 16.188 1 93.38 597 THR B C 1
ATOM 9889 O O . THR B 1 597 ? -19.875 1.716 14.977 1 93.38 597 THR B O 1
ATOM 9892 N N . PRO B 1 598 ? -20.234 0.52 16.875 1 91.44 598 PRO B N 1
ATOM 9893 C CA . PRO B 1 598 ? -20.188 -0.734 16.109 1 91.44 598 PRO B CA 1
ATOM 9894 C C . PRO B 1 598 ? -21.297 -0.844 15.07 1 91.44 598 PRO B C 1
ATOM 9896 O O . PRO B 1 598 ? -22.422 -0.406 15.312 1 91.44 598 PRO B O 1
ATOM 9899 N N . CYS B 1 599 ? -20.969 -1.426 14.016 1 91.12 599 CYS B N 1
ATOM 9900 C CA . CYS B 1 599 ? -21.953 -1.632 12.961 1 91.12 599 CYS B CA 1
ATOM 9901 C C . CYS B 1 599 ? -22.984 -2.668 13.375 1 91.12 599 CYS B C 1
ATOM 9903 O O . CYS B 1 599 ? -22.672 -3.586 14.133 1 91.12 599 CYS B O 1
ATOM 9905 N N . ARG B 1 600 ? -24.172 -2.502 12.859 1 88.69 600 ARG B N 1
ATOM 9906 C CA . ARG B 1 600 ? -25.25 -3.451 13.125 1 88.69 600 ARG B CA 1
ATOM 9907 C C . ARG B 1 600 ? -24.938 -4.816 12.523 1 88.69 600 ARG B C 1
ATOM 9909 O O . ARG B 1 600 ? -25.25 -5.852 13.117 1 88.69 600 ARG B O 1
ATOM 9916 N N . THR B 1 601 ? -24.281 -4.785 11.367 1 88.56 601 THR B N 1
ATOM 9917 C CA . THR B 1 601 ? -23.812 -5.996 10.703 1 88.56 601 THR B CA 1
ATOM 9918 C C . THR B 1 601 ? -22.297 -6.051 10.68 1 88.56 601 THR B C 1
ATOM 9920 O O . THR B 1 601 ? -21.656 -5.555 9.75 1 88.56 601 THR B O 1
ATOM 9923 N N . PRO B 1 602 ? -21.797 -6.754 11.609 1 86.5 602 PRO B N 1
ATOM 9924 C CA . PRO B 1 602 ? -20.328 -6.75 11.75 1 86.5 602 PRO B CA 1
ATOM 9925 C C . PRO B 1 602 ? -19.625 -7.344 10.531 1 86.5 602 PRO B C 1
ATOM 9927 O O . PRO B 1 602 ? -20.109 -8.328 9.953 1 86.5 602 PRO B O 1
ATOM 9930 N N . GLY B 1 603 ? -18.609 -6.695 10.148 1 85.5 603 GLY B N 1
ATOM 9931 C CA . GLY B 1 603 ? -17.766 -7.242 9.102 1 85.5 603 GLY B CA 1
ATOM 9932 C C . GLY B 1 603 ? -18.125 -6.73 7.719 1 85.5 603 GLY B C 1
ATOM 9933 O O . GLY B 1 603 ? -17.438 -7.023 6.738 1 85.5 603 GLY B O 1
ATOM 9934 N N . ARG B 1 604 ? -19.141 -5.992 7.637 1 90.19 604 ARG B N 1
ATOM 9935 C CA . ARG B 1 604 ? -19.5 -5.41 6.348 1 90.19 604 ARG B CA 1
ATOM 9936 C C . ARG B 1 604 ? -18.422 -4.465 5.848 1 90.19 604 ARG B C 1
ATOM 9938 O O . ARG B 1 604 ? -17.688 -3.865 6.645 1 90.19 604 ARG B O 1
ATOM 9945 N N . HIS B 1 605 ? -18.391 -4.273 4.531 1 92.62 605 HIS B N 1
ATOM 9946 C CA . HIS B 1 605 ? -17.312 -3.533 3.887 1 92.62 605 HIS B CA 1
ATOM 9947 C C . HIS B 1 605 ? -17.359 -2.055 4.258 1 92.62 605 HIS B C 1
ATOM 9949 O O . HIS B 1 605 ? -16.359 -1.34 4.109 1 92.62 605 HIS B O 1
ATOM 9955 N N . ASP B 1 606 ? -18.469 -1.527 4.727 1 92.94 606 ASP B N 1
ATOM 9956 C CA . ASP B 1 606 ? -18.625 -0.103 5.012 1 92.94 606 ASP B CA 1
ATOM 9957 C C . ASP B 1 606 ? -18.812 0.139 6.508 1 92.94 606 ASP B C 1
ATOM 9959 O O . ASP B 1 606 ? -19.266 1.206 6.914 1 92.94 606 ASP B O 1
ATOM 9963 N N . CYS B 1 607 ? -18.484 -0.811 7.344 1 93.88 607 CYS B N 1
ATOM 9964 C CA . CYS B 1 607 ? -18.531 -0.618 8.789 1 93.88 607 CYS B CA 1
ATOM 9965 C C . CYS B 1 607 ? -17.484 0.399 9.234 1 93.88 607 CYS B C 1
ATOM 9967 O O . CYS B 1 607 ? -16.297 0.228 8.977 1 93.88 607 CYS B O 1
ATOM 9969 N N . VAL B 1 608 ? -17.875 1.364 9.953 1 93.56 608 VAL B N 1
ATOM 9970 C CA . VAL B 1 608 ? -16.969 2.447 10.344 1 93.56 608 VAL B CA 1
ATOM 9971 C C . VAL B 1 608 ? -16.031 1.968 11.445 1 93.56 608 VAL B C 1
ATOM 9973 O O . VAL B 1 608 ? -14.898 2.424 11.547 1 93.56 608 VAL B O 1
ATOM 9976 N N . ASP B 1 609 ? -16.469 0.968 12.258 1 92.31 609 ASP B N 1
ATOM 9977 C CA . ASP B 1 609 ? -15.664 0.492 13.375 1 92.31 609 ASP B CA 1
ATOM 9978 C C . ASP B 1 609 ? -14.547 -0.431 12.898 1 92.31 609 ASP B C 1
ATOM 9980 O O . ASP B 1 609 ? -13.75 -0.919 13.711 1 92.31 609 ASP B O 1
ATOM 9984 N N . SER B 1 610 ? -14.484 -0.681 11.625 1 90.88 610 SER B N 1
ATOM 9985 C CA . SER B 1 610 ? -13.359 -1.422 11.07 1 90.88 610 SER B CA 1
ATOM 9986 C C . SER B 1 610 ? -12.164 -0.508 10.828 1 90.88 610 SER B C 1
ATOM 9988 O O . SER B 1 610 ? -11.07 -0.98 10.516 1 90.88 610 SER B O 1
ATOM 9990 N N . PHE B 1 611 ? -12.352 0.782 10.945 1 92.62 611 PHE B N 1
ATOM 9991 C CA . PHE B 1 611 ? -11.273 1.759 10.836 1 92.62 611 PHE B CA 1
ATOM 9992 C C . PHE B 1 611 ? -10.789 2.193 12.211 1 92.62 611 PHE B C 1
ATOM 9994 O O . PHE B 1 611 ? -11.523 2.082 13.195 1 92.62 611 PHE B O 1
ATOM 10001 N N . ASN B 1 612 ? -9.547 2.648 12.219 1 92.44 612 ASN B N 1
ATOM 10002 C CA . ASN B 1 612 ? -9.086 3.326 13.43 1 92.44 612 ASN B CA 1
ATOM 10003 C C . ASN B 1 612 ? -9.844 4.629 13.664 1 92.44 612 ASN B C 1
ATOM 10005 O O . ASN B 1 612 ? -10.172 5.344 12.719 1 92.44 612 ASN B O 1
ATOM 10009 N N . GLY B 1 613 ? -10.102 4.898 14.898 1 94.75 613 GLY B N 1
ATOM 10010 C CA . GLY B 1 613 ? -10.758 6.152 15.242 1 94.75 613 GLY B CA 1
ATOM 10011 C C . GLY B 1 613 ? -9.836 7.355 15.148 1 94.75 613 GLY B C 1
ATOM 10012 O O . GLY B 1 613 ? -10.18 8.445 15.617 1 94.75 613 GLY B O 1
ATOM 10013 N N . ASP B 1 614 ? -8.648 7.109 14.594 1 96.31 614 ASP B N 1
ATOM 10014 C CA . ASP B 1 614 ? -7.617 8.133 14.43 1 96.31 614 ASP B CA 1
ATOM 10015 C C . ASP B 1 614 ? -6.887 7.969 13.102 1 96.31 614 ASP B C 1
ATOM 10017 O O . ASP B 1 614 ? -6.922 6.898 12.492 1 96.31 614 ASP B O 1
ATOM 10021 N N . GLY B 1 615 ? -6.355 9.125 12.617 1 96.56 615 GLY B N 1
ATOM 10022 C CA . GLY B 1 615 ? -5.57 9.07 11.398 1 96.56 615 GLY B CA 1
ATOM 10023 C C . GLY B 1 615 ? -6.41 9.203 10.141 1 96.56 615 GLY B C 1
ATOM 10024 O O . GLY B 1 615 ? -7.539 8.719 10.086 1 96.56 615 GLY B O 1
ATOM 10025 N N . ASN B 1 616 ? -5.91 9.812 9.148 1 96.62 616 ASN B N 1
ATOM 10026 C CA . ASN B 1 616 ? -6.613 9.906 7.875 1 96.62 616 ASN B CA 1
ATOM 10027 C C . ASN B 1 616 ? -6.105 8.867 6.879 1 96.62 616 ASN B C 1
ATOM 10029 O O . ASN B 1 616 ? -6.816 8.492 5.945 1 96.62 616 ASN B O 1
ATOM 10033 N N . LEU B 1 617 ? -4.949 8.258 7.074 1 94.81 617 LEU B N 1
ATOM 10034 C CA . LEU B 1 617 ? -4.332 7.312 6.148 1 94.81 617 LEU B CA 1
ATOM 10035 C C . LEU B 1 617 ? -5.113 6.004 6.102 1 94.81 617 LEU B C 1
ATOM 10037 O O . LEU B 1 617 ? -5.234 5.387 5.043 1 94.81 617 LEU B O 1
ATOM 10041 N N . PRO B 1 618 ? -5.719 5.59 7.16 1 90.81 618 PRO B N 1
ATOM 10042 C CA . PRO B 1 618 ? -6.488 4.344 7.117 1 90.81 618 PRO B CA 1
ATOM 10043 C C . PRO B 1 618 ? -7.684 4.422 6.172 1 90.81 618 PRO B C 1
ATOM 10045 O O . PRO B 1 618 ? -8.273 3.393 5.832 1 90.81 618 PRO B O 1
ATOM 10048 N N . PHE B 1 619 ? -8.102 5.598 5.785 1 91.44 619 PHE B N 1
ATOM 10049 C CA . PHE B 1 619 ? -9.273 5.77 4.934 1 91.44 619 PHE B CA 1
ATOM 10050 C C . PHE B 1 619 ? -8.867 5.855 3.469 1 91.44 619 PHE B C 1
ATOM 10052 O O . PHE B 1 619 ? -9.703 6.113 2.602 1 91.44 619 PHE B O 1
ATOM 10059 N N . SER B 1 620 ? -7.582 5.566 3.168 1 89 620 SER B N 1
ATOM 10060 C CA . SER B 1 620 ? -7.105 5.434 1.795 1 89 620 SER B CA 1
ATOM 10061 C C . SER B 1 620 ? -7.547 4.109 1.18 1 89 620 SER B C 1
ATOM 10063 O O . SER B 1 620 ? -8.289 3.348 1.804 1 89 620 SER B O 1
ATOM 10065 N N . LEU B 1 621 ? -7.172 3.893 -0.075 1 89.56 621 LEU B N 1
ATOM 10066 C CA . LEU B 1 621 ? -7.516 2.639 -0.737 1 89.56 621 LEU B CA 1
ATOM 10067 C C . LEU B 1 621 ? -7.031 1.443 0.077 1 89.56 621 LEU B C 1
ATOM 10069 O O . LEU B 1 621 ? -5.914 1.453 0.595 1 89.56 621 LEU B O 1
ATOM 10073 N N . PRO B 1 622 ? -7.93 0.47 0.201 1 93.38 622 PRO B N 1
ATOM 10074 C CA . PRO B 1 622 ? -7.535 -0.681 1.018 1 93.38 622 PRO B CA 1
ATOM 10075 C C . PRO B 1 622 ? -6.418 -1.504 0.378 1 93.38 622 PRO B C 1
ATOM 10077 O O . PRO B 1 622 ? -6.273 -1.51 -0.847 1 93.38 622 PRO B O 1
ATOM 10080 N N . ILE B 1 623 ? -5.703 -2.158 1.253 1 92.69 623 ILE B N 1
ATOM 10081 C CA . ILE B 1 623 ? -4.605 -3.045 0.883 1 92.69 623 ILE B CA 1
ATOM 10082 C C . ILE B 1 623 ? -4.875 -4.449 1.413 1 92.69 623 ILE B C 1
ATOM 10084 O O . ILE B 1 623 ? -5.309 -4.617 2.557 1 92.69 623 ILE B O 1
ATOM 10088 N N . PRO B 1 624 ? -4.684 -5.426 0.572 1 92.56 624 PRO B N 1
ATOM 10089 C CA . PRO B 1 624 ? -4.887 -6.789 1.07 1 92.56 624 PRO B CA 1
ATOM 10090 C C . PRO B 1 624 ? -3.949 -7.141 2.223 1 92.56 624 PRO B C 1
ATOM 10092 O O . PRO B 1 624 ? -2.834 -6.621 2.297 1 92.56 624 PRO B O 1
#